Protein AF-A0A954WW59-F1 (afdb_monomer_lite)

Sequence (773 aa):
MVSRKQLLIVFTLALSSGSATALGQVRFSENLLKRDTEWFRSDEARAIADSVLQYQSPQGGWPKNTDLSKPLRSPDDVPAANRANSFDNGATTLPLRFLARIATTTGDPKYRDSFLRGFDYVLAAQYPNGGWPQFWPLRKGYYSHITYNDGAMIRVMEIVRDVAKGEAPYQFVDAERRTKASEALHRGIDCILKTQIRQNGMLTAWCAQHDVQTLKPAWARAYEPPSLSGGESVGIVVFLMKIEEPSEEIVAAIEGVVVWLRSVQMNGIRVSVKENTGRRRDRQLVPDAQAPPLWARFYELNTNRPLYLDRDSVFRYDFSEISYERRSGYAYHGTWASSLLETEYPRWRSKNKLAQDKSSKQRGALAGERHRVIVSTDIGGTDPDDFQSMVHLLLYSDVLDIEGLIASPYGQGRATDILAVIDCYEKDFASLKTYSDNYPTPDALRAITKQGETERAPYGGFRKPTDGSNWIIECARRDDPRPLQVLIWGGIEDLAQALHDAPDILTKLRVYWIGGPNKKWAPDAFQYIVAHHPNLWMIESNATYRGWFTGGNQSGQWGNEEFVSRHVKGKGSLGDFFVSKKADIKMGDTPSLGWLLKGSPGDPTKAGWGGSYVRAWERPHLQLDRLPTSADQIEVFGILDLALPINDAQTNSESILIVENQKLVGHVANDSTMRFRFCPKAAKQYNFTIESNVRSLDGQTGAITAVLPSPEIAKLPTPKLPNWWTDDPSPELAEGQHAGAKTVSQWREEFLSDFAKRMLRAKEPFANRTDSQ

Radius of gyration: 36.18 Å; chains: 1; bounding box: 87×96×103 Å

Structure (mmCIF, N/CA/C/O backbone):
data_AF-A0A954WW59-F1
#
_entry.id   AF-A0A954WW59-F1
#
loop_
_atom_site.group_PDB
_atom_site.id
_atom_site.type_symbol
_atom_site.label_atom_id
_atom_site.label_alt_id
_atom_site.label_comp_id
_atom_site.label_asym_id
_atom_site.label_entity_id
_atom_site.label_seq_id
_atom_site.pdbx_PDB_ins_code
_atom_site.Cartn_x
_atom_site.Cartn_y
_atom_site.Cartn_z
_atom_site.occupancy
_atom_site.B_iso_or_equiv
_atom_site.auth_seq_id
_atom_site.auth_comp_id
_atom_site.auth_asym_id
_atom_site.auth_atom_id
_atom_site.pdbx_PDB_model_num
ATOM 1 N N . MET A 1 1 ? 19.491 63.082 52.303 1.00 37.97 1 MET A N 1
ATOM 2 C CA . MET A 1 1 ? 20.016 61.784 51.818 1.00 37.97 1 MET A CA 1
ATOM 3 C C . MET A 1 1 ? 19.359 60.662 52.609 1.00 37.97 1 MET A C 1
ATOM 5 O O . MET A 1 1 ? 19.061 60.884 53.771 1.00 37.97 1 MET A O 1
ATOM 9 N N . VAL A 1 2 ? 19.212 59.488 51.980 1.00 28.16 2 VAL A N 1
ATOM 10 C CA . VAL A 1 2 ? 18.754 58.187 52.532 1.00 28.16 2 VAL A CA 1
ATOM 11 C C . VAL A 1 2 ? 17.240 57.877 52.458 1.00 28.16 2 VAL A C 1
ATOM 13 O O . VAL A 1 2 ? 16.475 58.074 53.386 1.00 28.16 2 VAL A O 1
ATOM 16 N N . SER A 1 3 ? 16.823 57.406 51.276 1.00 31.00 3 SER A N 1
ATOM 17 C CA . SER A 1 3 ? 16.263 56.072 50.945 1.00 31.00 3 SER A CA 1
ATOM 18 C C . SER A 1 3 ? 15.567 55.159 51.995 1.00 31.00 3 SER A C 1
ATOM 20 O O . SER A 1 3 ? 16.214 54.699 52.931 1.00 31.00 3 SER A O 1
ATOM 22 N N . ARG A 1 4 ? 14.392 54.652 51.547 1.00 33.94 4 ARG A N 1
ATOM 23 C CA . ARG A 1 4 ? 13.822 53.263 51.544 1.00 33.94 4 ARG A CA 1
ATOM 24 C C . ARG A 1 4 ? 12.701 52.866 52.534 1.00 33.94 4 ARG A C 1
ATOM 26 O O . ARG A 1 4 ? 12.964 52.713 53.712 1.00 33.94 4 ARG A O 1
ATOM 33 N N . LYS A 1 5 ? 11.569 52.461 51.902 1.00 32.25 5 LYS A N 1
ATOM 34 C CA . LYS A 1 5 ? 10.664 51.288 52.127 1.00 32.25 5 LYS A CA 1
ATOM 35 C C . LYS A 1 5 ? 9.951 51.204 53.496 1.00 32.25 5 LYS A C 1
ATOM 37 O O . LYS A 1 5 ? 10.563 51.447 54.511 1.00 32.25 5 LYS A O 1
ATOM 42 N N . GLN A 1 6 ? 8.671 50.846 53.635 1.00 30.05 6 GLN A N 1
ATOM 43 C CA . GLN A 1 6 ? 7.813 49.856 52.962 1.00 30.05 6 GLN A CA 1
ATOM 44 C C . GLN A 1 6 ? 6.345 50.180 53.340 1.00 30.05 6 GLN A C 1
ATOM 46 O O . GLN A 1 6 ? 6.100 50.603 54.466 1.00 30.05 6 GLN A O 1
ATOM 51 N N . LEU A 1 7 ? 5.379 49.983 52.434 1.00 28.92 7 LEU A N 1
ATOM 52 C CA . LEU A 1 7 ? 3.951 50.243 52.677 1.00 28.92 7 LEU A CA 1
ATOM 53 C C . LEU A 1 7 ? 3.191 48.917 52.843 1.00 28.92 7 LEU A C 1
ATOM 55 O O . LEU A 1 7 ? 3.311 48.029 52.000 1.00 28.92 7 LEU A O 1
ATOM 59 N N . LEU A 1 8 ? 2.398 48.822 53.909 1.00 29.19 8 LEU A N 1
ATOM 60 C CA . LEU A 1 8 ? 1.443 47.754 54.197 1.00 29.19 8 LEU A CA 1
ATOM 61 C C . LEU A 1 8 ? 0.115 48.452 54.504 1.00 29.19 8 LEU A C 1
ATOM 63 O O . LEU A 1 8 ? 0.053 49.177 55.493 1.00 29.19 8 LEU A O 1
ATOM 67 N N . ILE A 1 9 ? -0.917 48.304 53.667 1.00 29.84 9 ILE A N 1
ATOM 68 C CA . ILE A 1 9 ? -2.261 48.809 53.990 1.00 29.84 9 ILE A CA 1
ATOM 69 C C . ILE A 1 9 ? -3.329 47.780 53.610 1.00 29.84 9 ILE A C 1
ATOM 71 O O . ILE A 1 9 ? -3.431 47.319 52.476 1.00 29.84 9 ILE A O 1
ATOM 75 N N . VAL A 1 10 ? -4.091 47.462 54.652 1.00 29.23 10 VAL A N 1
ATOM 76 C CA . VAL A 1 10 ? -5.307 46.661 54.777 1.00 29.23 10 VAL A CA 1
ATOM 77 C C . VAL A 1 10 ? -6.464 47.324 54.024 1.00 29.23 10 VAL A C 1
ATOM 79 O O . VAL A 1 10 ? -6.625 48.538 54.117 1.00 29.23 10 VAL A O 1
ATOM 82 N N . PHE A 1 11 ? -7.304 46.542 53.338 1.00 27.58 11 PHE A N 1
ATOM 83 C CA . PHE A 1 11 ? -8.566 47.037 52.778 1.00 27.58 11 PHE A CA 1
ATOM 84 C C . PHE A 1 11 ? -9.774 46.497 53.549 1.00 27.58 11 PHE A C 1
ATOM 86 O O . PHE A 1 11 ? -9.962 45.291 53.700 1.00 27.58 11 PHE A O 1
ATOM 93 N N . THR A 1 12 ? -10.571 47.445 54.031 1.00 29.36 12 THR A N 1
ATOM 94 C CA . THR A 1 12 ? -11.797 47.298 54.815 1.00 29.36 12 THR A CA 1
ATOM 95 C C . THR A 1 12 ? -13.002 47.040 53.904 1.00 29.36 12 THR A C 1
ATOM 97 O O . THR A 1 12 ? -13.131 47.657 52.847 1.00 29.36 12 THR A O 1
ATOM 100 N N . LEU A 1 13 ? -13.904 46.156 54.342 1.00 32.53 13 LEU A N 1
ATOM 101 C CA . LEU A 1 13 ? -15.231 45.925 53.763 1.00 32.53 13 LEU A CA 1
ATOM 102 C C . LEU A 1 13 ? -16.122 47.175 53.876 1.00 32.53 13 LEU A C 1
ATOM 104 O O . LEU A 1 13 ? -16.244 47.746 54.959 1.00 32.53 13 LEU A O 1
ATOM 108 N N . ALA A 1 14 ? -16.851 47.501 52.808 1.00 30.39 14 ALA A N 1
ATOM 109 C CA . ALA A 1 14 ? -18.072 48.301 52.877 1.00 30.39 14 ALA A CA 1
ATOM 110 C C . ALA A 1 14 ? -19.139 47.674 51.967 1.00 30.39 14 ALA A C 1
ATOM 112 O O . ALA A 1 14 ? -18.947 47.553 50.758 1.00 30.39 14 ALA A O 1
ATOM 113 N N . LEU A 1 15 ? -20.250 47.248 52.577 1.00 35.16 15 LEU A N 1
ATOM 114 C CA . LEU A 1 15 ? -21.474 46.836 51.896 1.00 35.16 15 LEU A CA 1
ATOM 115 C C . LEU A 1 15 ? -22.154 48.065 51.280 1.00 35.16 15 LEU A C 1
ATOM 117 O O . LEU A 1 15 ? -22.433 49.032 51.987 1.00 35.16 15 LEU A O 1
ATOM 121 N N . SER A 1 16 ? -22.487 47.990 49.993 1.00 31.20 16 SER A N 1
ATOM 122 C CA . SER A 1 16 ? -23.464 48.870 49.355 1.00 31.20 16 SER A CA 1
ATOM 123 C C . SER A 1 16 ? -24.610 48.048 48.763 1.00 31.20 16 SER A C 1
ATOM 125 O O . SER A 1 16 ? -24.451 46.924 48.289 1.00 31.20 16 SER A O 1
ATOM 127 N N . SER A 1 17 ? -25.794 48.623 48.922 1.00 33.03 17 SER A N 1
ATOM 128 C CA . SER A 1 17 ? -27.136 48.104 48.699 1.00 33.03 17 SER A CA 1
ATOM 129 C C . SER A 1 17 ? -27.399 47.618 47.273 1.00 33.03 17 SER A C 1
ATOM 131 O O . SER A 1 17 ? -26.937 48.191 46.288 1.00 33.03 17 SER A O 1
ATOM 133 N N . GLY A 1 18 ? -28.190 46.546 47.191 1.00 36.75 18 GLY A N 1
ATOM 134 C CA . GLY A 1 18 ? -28.523 45.837 45.966 1.00 36.75 18 GLY A CA 1
ATOM 135 C C . GLY A 1 18 ? -29.265 46.686 44.938 1.00 36.75 18 GLY A C 1
ATOM 136 O O . GLY A 1 18 ? -30.398 47.109 45.151 1.00 36.75 18 GLY A O 1
ATOM 137 N N . SER A 1 19 ? -28.646 46.815 43.770 1.00 29.47 19 SER A N 1
ATOM 138 C CA . SER A 1 19 ? -29.358 46.961 42.507 1.00 29.47 19 SER A CA 1
ATOM 139 C C . SER A 1 19 ? -29.698 45.558 42.015 1.00 29.47 19 SER A C 1
ATOM 141 O O . SER A 1 19 ? -28.795 44.771 41.723 1.00 29.47 19 SER A O 1
ATOM 143 N N . ALA A 1 20 ? -30.993 45.239 41.941 1.00 37.50 20 ALA A N 1
ATOM 144 C CA . ALA A 1 20 ? -31.496 44.055 41.257 1.00 37.50 20 ALA A CA 1
ATOM 145 C C . ALA A 1 20 ? -31.077 44.135 39.783 1.00 37.50 20 ALA A C 1
ATOM 147 O O . ALA A 1 20 ? -31.731 44.759 38.948 1.00 37.50 20 ALA A O 1
ATOM 148 N N . THR A 1 21 ? -29.928 43.544 39.479 1.00 32.84 21 THR A N 1
ATOM 149 C CA . THR A 1 21 ? -29.507 43.268 38.115 1.00 32.84 21 THR A CA 1
ATOM 150 C C . THR A 1 21 ? -30.496 42.258 37.557 1.00 32.84 21 THR A C 1
ATOM 152 O O . THR A 1 21 ? -30.726 41.205 38.148 1.00 32.84 21 THR A O 1
ATOM 155 N N . ALA A 1 22 ? -31.135 42.611 36.443 1.00 34.59 22 ALA A N 1
ATOM 156 C CA . ALA A 1 22 ? -32.009 41.718 35.706 1.00 34.59 22 ALA A CA 1
ATOM 157 C C . ALA A 1 22 ? -31.233 40.434 35.363 1.00 34.59 22 ALA A C 1
ATOM 159 O O . ALA A 1 22 ? -30.394 40.427 34.461 1.00 34.59 22 ALA A O 1
ATOM 160 N N . LEU A 1 23 ? -31.485 39.363 36.120 1.00 37.12 23 LEU A N 1
ATOM 161 C CA . LEU A 1 23 ? -31.010 38.019 35.817 1.00 37.12 23 LEU A CA 1
ATOM 162 C C . LEU A 1 23 ? -31.552 37.657 34.433 1.00 37.12 23 LEU A C 1
ATOM 164 O O . LEU A 1 23 ? -32.762 37.530 34.241 1.00 37.12 23 LEU A O 1
ATOM 168 N N . GLY A 1 24 ? -30.658 37.555 33.449 1.00 48.78 24 GLY A N 1
ATOM 169 C CA . GLY A 1 24 ? -31.013 37.094 32.113 1.00 48.78 24 GLY A CA 1
ATOM 170 C C . GLY A 1 24 ? -31.746 35.757 32.211 1.00 48.78 24 GLY A C 1
ATOM 171 O O . GLY A 1 24 ? -31.271 34.837 32.872 1.00 48.78 24 GLY A O 1
ATOM 172 N N . GLN A 1 25 ? -32.919 35.669 31.584 1.00 64.12 25 GLN A N 1
ATOM 173 C CA . GLN A 1 25 ? -33.806 34.510 31.653 1.00 64.12 25 GLN A CA 1
ATOM 174 C C . GLN A 1 25 ? -33.048 33.218 31.293 1.00 64.12 25 GLN A C 1
ATOM 176 O O . GLN A 1 25 ? -32.569 33.061 30.168 1.00 64.12 25 GLN A O 1
ATOM 181 N N . VAL A 1 26 ? -32.913 32.298 32.254 1.00 81.00 26 VAL A N 1
ATOM 182 C CA . VAL A 1 26 ? -32.206 31.026 32.058 1.00 81.00 26 VAL A CA 1
ATOM 183 C C . VAL A 1 26 ? -32.971 30.165 31.055 1.00 81.00 26 VAL A C 1
ATOM 185 O O . VAL A 1 26 ? -34.127 29.809 31.274 1.00 81.00 26 VAL A O 1
ATOM 188 N N . ARG A 1 27 ? -32.314 29.811 29.946 1.00 87.75 27 ARG A N 1
ATOM 189 C CA . ARG A 1 27 ? -32.866 28.948 28.894 1.00 87.75 27 ARG A CA 1
ATOM 190 C C . ARG A 1 27 ? -32.493 27.488 29.136 1.00 87.75 27 ARG A C 1
ATOM 192 O O . ARG A 1 27 ? -31.321 27.182 29.384 1.00 87.75 27 ARG A O 1
ATOM 199 N N . PHE A 1 28 ? -33.454 26.582 28.979 1.00 91.94 28 PHE A N 1
ATOM 200 C CA . PHE A 1 28 ? -33.209 25.150 29.104 1.00 91.94 28 PHE A CA 1
ATOM 201 C C . PHE A 1 28 ? -32.287 24.646 27.986 1.00 91.94 28 PHE A C 1
ATOM 203 O O . PHE A 1 28 ? -32.622 24.696 26.801 1.00 91.94 28 PHE A O 1
ATOM 210 N N . SER A 1 29 ? -31.078 24.217 28.357 1.00 92.69 29 SER A N 1
ATOM 211 C CA . SER A 1 29 ? -30.023 23.805 27.425 1.00 92.69 29 SER A CA 1
ATOM 212 C C . SER A 1 29 ? -28.995 22.895 28.102 1.00 92.69 29 SER A C 1
ATOM 214 O O . SER A 1 29 ? -28.908 22.852 29.329 1.00 92.69 29 SER A O 1
ATOM 216 N N . GLU A 1 30 ? -28.157 22.227 27.304 1.00 89.69 30 GLU A N 1
ATOM 217 C CA . GLU A 1 30 ? -27.038 21.380 27.765 1.00 89.69 30 GLU A CA 1
ATOM 218 C C . GLU A 1 30 ? -26.096 22.083 28.763 1.00 89.69 30 GLU A C 1
ATOM 220 O O . GLU A 1 30 ? -25.478 21.436 29.605 1.00 89.69 30 GLU A O 1
ATOM 225 N N . ASN A 1 31 ? -25.997 23.418 28.731 1.00 90.75 31 ASN A N 1
ATOM 226 C CA . ASN A 1 31 ? -25.167 24.166 29.682 1.00 90.75 31 ASN A CA 1
ATOM 227 C C . ASN A 1 31 ? -25.648 24.035 31.134 1.00 90.75 31 ASN A C 1
ATOM 229 O O . ASN A 1 31 ? -24.837 24.162 32.050 1.00 90.75 31 ASN A O 1
ATOM 233 N N . LEU A 1 32 ? -26.930 23.733 31.363 1.00 92.50 32 LEU A N 1
ATOM 234 C CA . LEU A 1 32 ? -27.440 23.452 32.707 1.00 92.50 32 LEU A CA 1
ATOM 235 C C . LEU A 1 32 ? -26.817 22.181 33.291 1.00 92.50 32 LEU A C 1
ATOM 237 O O . LEU A 1 32 ? -26.530 22.131 34.484 1.00 92.50 32 LEU A O 1
ATOM 241 N N . LEU A 1 33 ? -26.497 21.191 32.451 1.00 92.62 33 LEU A N 1
ATOM 242 C CA . LEU A 1 33 ? -25.807 19.974 32.880 1.00 92.62 33 LEU A CA 1
ATOM 243 C C . LEU A 1 33 ? -24.341 20.209 33.264 1.00 92.62 33 LEU A C 1
ATOM 245 O O . LEU A 1 33 ? -23.704 19.274 33.737 1.00 92.62 33 LEU A O 1
ATOM 249 N N . LYS A 1 34 ? -23.791 21.415 33.080 1.00 92.44 34 LYS A N 1
ATOM 250 C CA . LYS A 1 34 ? -22.416 21.769 33.481 1.00 92.44 34 LYS A CA 1
ATOM 251 C C . LYS A 1 34 ? -22.346 22.497 34.821 1.00 92.44 34 LYS A C 1
ATOM 253 O O . LYS A 1 34 ? -21.252 22.723 35.326 1.00 92.44 34 LYS A O 1
ATOM 258 N N . ARG A 1 35 ? -23.493 22.879 35.391 1.00 93.56 35 ARG A N 1
ATOM 259 C CA . ARG A 1 35 ? -23.556 23.513 36.712 1.00 93.56 35 ARG A CA 1
ATOM 260 C C . ARG A 1 35 ? -23.063 22.547 37.789 1.00 93.56 35 ARG A C 1
ATOM 262 O O . ARG A 1 35 ? -23.209 21.327 37.644 1.00 93.56 35 ARG A O 1
ATOM 269 N N . ASP A 1 36 ? -22.466 23.082 38.846 1.00 92.75 36 ASP A N 1
ATOM 270 C CA . ASP A 1 36 ? -21.987 22.288 39.976 1.00 92.75 36 ASP A CA 1
ATOM 271 C C . ASP A 1 36 ? -23.147 21.693 40.791 1.00 92.75 36 ASP A C 1
ATOM 273 O O . ASP A 1 36 ? -24.317 22.026 40.603 1.00 92.75 36 ASP A O 1
ATOM 277 N N . THR A 1 37 ? -22.821 20.757 41.680 1.00 92.19 37 THR A N 1
ATOM 278 C CA . THR A 1 37 ? -23.803 20.085 42.539 1.00 92.19 37 THR A CA 1
ATOM 279 C C . THR A 1 37 ? -24.535 21.056 43.467 1.00 92.19 37 THR A C 1
ATOM 281 O O . THR A 1 37 ? -25.687 20.803 43.804 1.00 92.19 37 THR A O 1
ATOM 284 N N . GLU A 1 38 ? -23.914 22.170 43.859 1.00 93.75 38 GLU A N 1
ATOM 285 C CA . GLU A 1 38 ? -24.537 23.138 44.761 1.00 93.75 38 GLU A CA 1
ATOM 286 C C . GLU A 1 38 ? -25.652 23.916 44.064 1.00 93.75 38 GLU A C 1
ATOM 288 O O . GLU A 1 38 ? -26.745 24.066 44.607 1.00 93.75 38 GLU A O 1
ATOM 293 N N . TRP A 1 39 ? -25.454 24.292 42.801 1.00 95.69 39 TRP A N 1
ATOM 294 C CA . TRP A 1 39 ? -26.514 24.883 41.992 1.00 95.69 39 TRP A CA 1
ATOM 295 C C . TRP A 1 39 ? -27.717 23.939 41.847 1.00 95.69 39 TRP A C 1
ATOM 297 O O . TRP A 1 39 ? -28.853 24.398 41.927 1.00 95.69 39 TRP A O 1
ATOM 307 N N . PHE A 1 40 ? -27.511 22.621 41.732 1.00 95.44 40 PHE A N 1
ATOM 308 C CA . PHE A 1 40 ? -28.613 21.641 41.707 1.00 95.44 40 PHE A CA 1
ATOM 309 C C . PHE A 1 40 ? -29.383 21.522 43.037 1.00 95.44 40 PHE A C 1
ATOM 311 O O . PHE A 1 40 ? -30.460 20.925 43.055 1.00 95.44 40 PHE A O 1
ATOM 318 N N . ARG A 1 41 ? -28.877 22.099 44.138 1.00 94.25 41 ARG A N 1
ATOM 319 C CA . ARG A 1 41 ? -29.608 22.242 45.412 1.00 94.25 41 ARG A CA 1
ATOM 320 C C . ARG A 1 41 ? -30.391 23.549 45.519 1.00 94.25 41 ARG A C 1
ATOM 322 O O . ARG A 1 41 ? -31.190 23.685 46.445 1.00 94.25 41 ARG A O 1
ATOM 329 N N . SER A 1 42 ? -30.165 24.493 44.606 1.00 95.75 42 SER A N 1
ATOM 330 C CA . SER A 1 42 ? -30.802 25.809 44.630 1.00 95.75 42 SER A CA 1
ATOM 331 C C . SER A 1 42 ? -32.291 25.753 44.284 1.00 95.75 42 SER A C 1
ATOM 333 O O . SER A 1 42 ? -32.761 24.859 43.574 1.00 95.75 42 SER A O 1
ATOM 335 N N . ASP A 1 43 ? -33.029 26.768 44.729 1.00 94.31 43 ASP A N 1
ATOM 336 C CA . ASP A 1 43 ? -34.442 26.930 44.378 1.00 94.31 43 ASP A CA 1
ATOM 337 C C . ASP A 1 43 ? -34.643 27.230 42.887 1.00 94.31 43 ASP A C 1
ATOM 339 O O . ASP A 1 43 ? -35.648 26.822 42.312 1.00 94.31 43 ASP A O 1
ATOM 343 N N . GLU A 1 44 ? -33.662 27.857 42.228 1.00 94.00 44 GLU A N 1
ATOM 344 C CA . GLU A 1 44 ? -33.675 28.062 40.775 1.00 94.00 44 GLU A CA 1
ATOM 345 C C . GLU A 1 44 ? -33.670 26.720 40.026 1.00 94.00 44 GLU A C 1
ATOM 347 O O . GLU A 1 44 ? -34.492 26.499 39.133 1.00 94.00 44 GLU A O 1
ATOM 352 N N . ALA A 1 45 ? -32.787 25.791 40.411 1.00 95.00 45 ALA A N 1
ATOM 353 C CA . ALA A 1 45 ? -32.727 24.468 39.793 1.00 95.00 45 ALA A CA 1
ATOM 354 C C . ALA A 1 45 ? -34.004 23.654 40.049 1.00 95.00 45 ALA A C 1
ATOM 356 O O . ALA A 1 45 ? -34.491 22.992 39.129 1.00 95.00 45 ALA A O 1
ATOM 357 N N . ARG A 1 46 ? -34.577 23.739 41.259 1.00 95.81 46 ARG A N 1
ATOM 358 C CA . ARG A 1 46 ? -35.871 23.114 41.586 1.00 95.81 46 ARG A CA 1
ATOM 359 C C . ARG A 1 46 ? -37.010 23.696 40.753 1.00 95.81 46 ARG A C 1
ATOM 361 O O . ARG A 1 46 ? -37.764 22.929 40.170 1.00 95.81 46 ARG A O 1
ATOM 368 N N . ALA A 1 47 ? -37.095 25.020 40.619 1.00 94.81 47 ALA A N 1
ATOM 369 C CA . ALA A 1 47 ? -38.125 25.674 39.812 1.00 94.81 47 ALA A CA 1
ATOM 370 C C . ALA A 1 47 ? -38.044 25.268 38.330 1.00 94.81 47 ALA A C 1
ATOM 372 O O . ALA A 1 47 ? -39.066 24.992 37.698 1.00 94.81 47 ALA A O 1
ATOM 373 N N . ILE A 1 48 ? -36.829 25.168 37.778 1.00 95.88 48 ILE A N 1
ATOM 374 C CA . ILE A 1 48 ? -36.619 24.660 36.415 1.00 95.88 48 ILE A CA 1
ATOM 375 C C . ILE A 1 48 ? -37.025 23.186 36.321 1.00 95.88 48 ILE A C 1
ATOM 377 O O . ILE A 1 48 ? -37.687 22.807 35.359 1.00 95.88 48 ILE A O 1
ATOM 381 N N . ALA A 1 49 ? -36.661 22.351 37.296 1.00 96.56 49 ALA A N 1
ATOM 382 C CA . ALA A 1 49 ? -37.037 20.940 37.300 1.00 96.56 49 ALA A CA 1
ATOM 383 C C . ALA A 1 49 ? -38.555 20.750 37.374 1.00 96.56 49 ALA A C 1
ATOM 385 O O . ALA A 1 49 ? -39.101 19.982 36.589 1.00 96.56 49 ALA A O 1
ATOM 386 N N . ASP A 1 50 ? -39.241 21.496 38.237 1.00 95.44 50 ASP A N 1
ATOM 387 C CA . ASP A 1 50 ? -40.700 21.487 38.346 1.00 95.44 50 ASP A CA 1
ATOM 388 C C . ASP A 1 50 ? -41.374 21.915 37.045 1.00 95.44 50 ASP A C 1
ATOM 390 O O . ASP A 1 50 ? -42.351 21.298 36.623 1.00 95.44 50 ASP A O 1
ATOM 394 N N . SER A 1 51 ? -40.813 22.912 36.359 1.00 94.62 51 SER A N 1
ATOM 395 C CA . SER A 1 51 ? -41.244 23.273 35.012 1.00 94.62 51 SER A CA 1
ATOM 396 C C . SER A 1 51 ? -41.045 22.107 34.034 1.00 94.62 51 SER A C 1
ATOM 398 O O . SER A 1 51 ? -41.988 21.727 33.348 1.00 94.62 51 SER A O 1
ATOM 400 N N . VAL A 1 52 ? -39.873 21.459 34.016 1.00 95.88 52 VAL A N 1
ATOM 401 C CA . VAL A 1 52 ? -39.581 20.296 33.149 1.00 95.88 52 VAL A CA 1
ATOM 402 C C . VAL A 1 52 ? -40.593 19.159 33.341 1.00 95.88 52 VAL A C 1
ATOM 404 O O . VAL A 1 52 ? -40.989 18.539 32.348 1.00 95.88 52 VAL A O 1
ATOM 407 N N . LEU A 1 53 ? -41.041 18.900 34.576 1.00 95.44 53 LEU A N 1
ATOM 408 C CA . LEU A 1 53 ? -42.052 17.877 34.872 1.00 95.44 53 LEU A CA 1
ATOM 409 C C . LEU A 1 53 ? -43.384 18.146 34.162 1.00 95.44 53 LEU A C 1
ATOM 411 O O . LEU A 1 53 ? -44.015 17.212 33.671 1.00 95.44 53 LEU A O 1
ATOM 415 N N . GLN A 1 54 ? -43.794 19.413 34.056 1.00 92.81 54 GLN A N 1
ATOM 416 C CA . GLN A 1 54 ? -45.069 19.802 33.439 1.00 92.81 54 GLN A CA 1
ATOM 417 C C . GLN A 1 54 ? -45.115 19.522 31.931 1.00 92.81 54 GLN A C 1
ATOM 419 O O . GLN A 1 54 ? -46.197 19.365 31.369 1.00 92.81 54 GLN A O 1
ATOM 424 N N . TYR A 1 55 ? -43.952 19.431 31.279 1.00 94.06 55 TYR A N 1
ATOM 425 C CA . TYR A 1 55 ? -43.836 19.104 29.855 1.00 94.06 55 TYR A CA 1
ATOM 426 C C . TYR A 1 55 ? -43.713 17.599 29.577 1.00 94.06 55 TYR A C 1
ATOM 428 O O . TYR A 1 55 ? -43.674 17.211 28.406 1.00 94.06 55 TYR A O 1
ATOM 436 N N . GLN A 1 56 ? -43.612 16.747 30.606 1.00 94.81 56 GLN A N 1
ATOM 437 C CA . GLN A 1 56 ? -43.515 15.302 30.403 1.00 94.81 56 GLN A CA 1
ATOM 438 C C . GLN A 1 56 ? -44.871 14.742 29.962 1.00 94.81 56 GLN A C 1
ATOM 440 O O . GLN A 1 56 ? -45.874 14.857 30.666 1.00 94.81 56 GLN A O 1
ATOM 445 N N . SER A 1 57 ? -44.903 14.084 28.806 1.00 93.19 57 SER A N 1
ATOM 446 C CA . SER A 1 57 ? -46.122 13.442 28.303 1.00 93.19 57 SER A CA 1
ATOM 447 C C . SER A 1 57 ? -46.581 12.269 29.188 1.00 93.19 57 SER A C 1
ATOM 449 O O . SER A 1 57 ? -45.784 11.707 29.950 1.00 93.19 57 SER A O 1
ATOM 451 N N . PRO A 1 58 ? -47.838 11.801 29.049 1.00 91.19 58 PRO A N 1
ATOM 452 C CA . PRO A 1 58 ? -48.299 10.579 29.707 1.00 91.19 58 PRO A CA 1
ATOM 453 C C . PRO A 1 58 ? -47.408 9.366 29.411 1.00 91.19 58 PRO A C 1
ATOM 455 O O . PRO A 1 58 ? -47.111 8.595 30.322 1.00 91.19 58 PRO A O 1
ATOM 458 N N . GLN A 1 59 ? -46.910 9.250 28.174 1.00 93.88 59 GLN A N 1
ATOM 459 C CA . GLN A 1 59 ? -46.018 8.168 27.751 1.00 93.88 59 GLN A CA 1
ATOM 460 C C . GLN A 1 59 ? -44.617 8.270 28.364 1.00 93.88 59 GLN A C 1
ATOM 462 O O . GLN A 1 59 ? -43.918 7.269 28.369 1.00 93.88 59 GLN A O 1
ATOM 467 N N . GLY A 1 60 ? -44.208 9.441 28.868 1.00 95.62 60 GLY A N 1
ATOM 468 C CA . GLY A 1 60 ? -42.930 9.656 29.554 1.00 95.62 60 GLY A CA 1
ATOM 469 C C . GLY A 1 60 ? -41.895 10.472 28.772 1.00 95.62 60 GLY A C 1
ATOM 470 O O . GLY A 1 60 ? -40.897 10.874 29.360 1.00 95.62 60 GLY A O 1
ATOM 471 N N . GLY A 1 61 ? -42.123 10.753 27.485 1.00 96.25 61 GLY A N 1
ATOM 472 C CA . GLY A 1 61 ? -41.220 11.554 26.647 1.00 96.25 61 GLY A CA 1
ATOM 473 C C . GLY A 1 61 ? -41.425 13.069 26.768 1.00 96.25 61 GLY A C 1
ATOM 474 O O . GLY A 1 61 ? -42.380 13.525 27.404 1.00 96.25 61 GLY A O 1
ATOM 475 N N . TRP A 1 62 ? -40.542 13.831 26.110 1.00 95.62 62 TRP A N 1
ATOM 476 C CA . TRP A 1 62 ? -40.596 15.298 26.028 1.00 95.62 62 TRP A CA 1
ATOM 477 C C . TRP A 1 62 ? -40.548 15.806 24.584 1.00 95.62 62 TRP A C 1
ATOM 479 O O . TRP A 1 62 ? -40.006 15.134 23.695 1.00 95.62 62 TRP A O 1
ATOM 489 N N . PRO A 1 63 ? -41.051 17.028 24.343 1.00 92.81 63 PRO A N 1
ATOM 490 C CA . PRO A 1 63 ? -41.023 17.630 23.025 1.00 92.81 63 PRO A CA 1
ATOM 491 C C . PRO A 1 63 ? -39.682 18.267 22.663 1.00 92.81 63 PRO A C 1
ATOM 493 O O . PRO A 1 63 ? -38.879 18.645 23.517 1.00 92.81 63 PRO A O 1
ATOM 496 N N . LYS A 1 64 ? -39.460 18.438 21.357 1.00 90.00 64 LYS A N 1
ATOM 497 C CA . LYS A 1 64 ? -38.298 19.157 20.819 1.00 90.00 64 LYS A CA 1
ATOM 498 C C . LYS A 1 64 ? -38.543 20.655 20.698 1.00 90.00 64 LYS A C 1
ATOM 500 O O . LYS A 1 64 ? -39.685 21.108 20.676 1.00 90.00 64 LYS A O 1
ATOM 505 N N . ASN A 1 65 ? -37.457 21.420 20.570 1.00 88.50 65 ASN A N 1
ATOM 506 C CA . ASN A 1 65 ? -37.473 22.869 20.315 1.00 88.50 65 ASN A CA 1
ATOM 507 C C . ASN A 1 65 ? -38.344 23.682 21.296 1.00 88.50 65 ASN A C 1
ATOM 509 O O . ASN A 1 65 ? -38.858 24.739 20.936 1.00 88.50 65 ASN A O 1
ATOM 513 N N . THR A 1 66 ? -38.499 23.193 22.527 1.00 89.00 66 THR A N 1
ATOM 514 C CA . THR A 1 66 ? -39.328 23.805 23.571 1.00 89.00 66 THR A CA 1
ATOM 515 C C . THR A 1 66 ? -38.439 24.193 24.748 1.00 89.00 66 THR A C 1
ATOM 517 O O . THR A 1 66 ? -37.580 23.417 25.160 1.00 89.00 66 THR A O 1
ATOM 520 N N . ASP A 1 67 ? -38.603 25.415 25.255 1.00 90.62 67 ASP A N 1
ATOM 521 C CA . ASP A 1 67 ? -37.832 25.914 26.394 1.00 90.62 67 ASP A CA 1
ATOM 522 C C . ASP A 1 67 ? -38.480 25.470 27.708 1.00 90.62 67 ASP A C 1
ATOM 524 O O . ASP A 1 67 ? -39.451 26.069 28.165 1.00 90.62 67 ASP A O 1
ATOM 528 N N . LEU A 1 68 ? -37.953 24.394 28.293 1.00 92.50 68 LEU A N 1
ATOM 529 C CA . LEU A 1 68 ? -38.563 23.723 29.445 1.00 92.50 68 LEU A CA 1
ATOM 530 C C . LEU A 1 68 ? -38.340 24.449 30.778 1.00 92.50 68 LEU A C 1
ATOM 532 O O . LEU A 1 68 ? -38.862 24.001 31.794 1.00 92.50 68 LEU A O 1
ATOM 536 N N . SER A 1 69 ? -37.591 25.557 30.803 1.00 91.56 69 SER A N 1
ATOM 537 C CA . SER A 1 69 ? -37.430 26.387 32.007 1.00 91.56 69 SER A CA 1
ATOM 538 C C . SER A 1 69 ? -38.615 27.325 32.248 1.00 91.56 69 SER A C 1
ATOM 540 O O . SER A 1 69 ? -38.670 27.987 33.284 1.00 91.56 69 SER A O 1
ATOM 542 N N . LYS A 1 70 ? -39.558 27.406 31.300 1.00 89.25 70 LYS A N 1
ATOM 543 C CA . LYS A 1 70 ? -40.745 28.257 31.397 1.00 89.25 70 LYS A CA 1
ATOM 544 C C . LYS A 1 70 ? -41.925 27.458 31.954 1.00 89.25 70 LYS A C 1
ATOM 546 O O . LYS A 1 70 ? -42.419 26.594 31.229 1.00 89.25 70 LYS A O 1
ATOM 551 N N . PRO A 1 71 ? -42.414 27.755 33.169 1.00 86.19 71 PRO A N 1
ATOM 552 C CA . PRO A 1 71 ? -43.535 27.022 33.744 1.00 86.19 71 PRO A CA 1
ATOM 553 C C . PRO A 1 71 ? -44.806 27.216 32.908 1.00 86.19 71 PRO A C 1
ATOM 555 O O . PRO A 1 71 ? -45.059 28.302 32.376 1.00 86.19 71 PRO A O 1
ATOM 558 N N . LEU A 1 72 ? -45.604 26.159 32.808 1.00 85.31 72 LEU A N 1
ATOM 559 C CA . LEU A 1 72 ? -46.928 26.162 32.196 1.00 85.31 72 LEU A CA 1
ATOM 560 C C . LEU A 1 72 ? -47.991 26.517 33.242 1.00 85.31 72 LEU A C 1
ATOM 562 O O . LEU A 1 72 ? -47.782 26.335 34.442 1.00 85.31 72 LEU A O 1
ATOM 566 N N . ARG A 1 73 ? -49.158 27.005 32.801 1.00 81.56 73 ARG A N 1
ATOM 567 C CA . ARG A 1 73 ? -50.325 27.127 33.695 1.00 81.56 73 ARG A CA 1
ATOM 568 C C . ARG A 1 73 ? -51.097 25.808 33.745 1.00 81.56 73 ARG A C 1
ATOM 570 O O . ARG A 1 73 ? -51.618 25.447 34.793 1.00 81.56 73 ARG A O 1
ATOM 577 N N . SER A 1 74 ? -51.125 25.085 32.629 1.00 77.56 74 SER A N 1
ATOM 578 C CA . SER A 1 74 ? -51.642 23.726 32.475 1.00 77.56 74 SER A CA 1
ATOM 579 C C . SER A 1 74 ? -50.766 22.931 31.492 1.00 77.56 74 SER A C 1
ATOM 581 O O . SER A 1 74 ? -50.240 23.525 30.549 1.00 77.56 74 SER A O 1
ATOM 583 N N . PRO A 1 75 ? -50.642 21.593 31.618 1.00 68.75 75 PRO A N 1
ATOM 584 C CA . PRO A 1 75 ? -50.039 20.745 30.580 1.00 68.75 75 PRO A CA 1
ATOM 585 C C . PRO A 1 75 ? -50.644 20.940 29.174 1.00 68.75 75 PRO A C 1
ATOM 587 O O . PRO A 1 75 ? -49.968 20.722 28.169 1.00 68.75 75 PRO A O 1
ATOM 590 N N . ASP A 1 76 ? -51.894 21.411 29.083 1.00 73.12 76 ASP A N 1
ATOM 591 C CA . ASP A 1 76 ? -52.545 21.757 27.813 1.00 73.12 76 ASP A CA 1
ATOM 592 C C . ASP A 1 76 ? -51.988 23.035 27.157 1.00 73.12 76 ASP A C 1
ATOM 594 O O . ASP A 1 76 ? -52.222 23.272 25.972 1.00 73.12 76 ASP A O 1
ATOM 598 N N . ASP A 1 77 ? -51.199 23.846 27.858 1.00 78.69 77 ASP A N 1
ATOM 599 C CA . ASP A 1 77 ? -50.628 25.076 27.296 1.00 78.69 77 ASP A CA 1
ATOM 600 C C . ASP A 1 77 ? -49.411 24.818 26.396 1.00 78.69 77 ASP A C 1
ATOM 602 O O . ASP A 1 77 ? -48.926 25.733 25.724 1.00 78.69 77 ASP A O 1
ATOM 606 N N . VAL A 1 78 ? -48.914 23.575 26.327 1.00 72.62 78 VAL A N 1
ATOM 607 C CA . VAL A 1 78 ? -47.892 23.206 25.341 1.00 72.62 78 VAL A CA 1
ATOM 608 C C . VAL A 1 78 ? -48.495 23.371 23.940 1.00 72.62 78 VAL A C 1
ATOM 610 O O . VAL A 1 78 ? -49.501 22.720 23.635 1.00 72.62 78 VAL A O 1
ATOM 613 N N . PRO A 1 79 ? -47.905 24.191 23.045 1.00 71.44 79 PRO A N 1
ATOM 614 C CA . PRO A 1 79 ? -48.432 24.376 21.697 1.00 71.44 79 PRO A CA 1
ATOM 615 C C . PRO A 1 79 ? -48.594 23.034 20.983 1.00 71.44 79 PRO A C 1
ATOM 617 O O . PRO A 1 79 ? -47.668 22.228 20.996 1.00 71.44 79 PRO A O 1
ATOM 620 N N . ALA A 1 80 ? -49.731 22.795 20.320 1.00 71.50 80 ALA A N 1
ATOM 621 C CA . ALA A 1 80 ? -50.030 21.505 19.683 1.00 71.50 80 ALA A CA 1
ATOM 622 C C . ALA A 1 80 ? -48.916 21.020 18.730 1.00 71.50 80 ALA A C 1
ATOM 624 O O . ALA A 1 80 ? -48.581 19.836 18.713 1.00 71.50 80 ALA A O 1
ATOM 625 N N . ALA A 1 81 ? -48.273 21.945 18.005 1.00 64.69 81 ALA A N 1
ATOM 626 C CA . ALA A 1 81 ? -47.130 21.665 17.128 1.00 64.69 81 ALA A CA 1
ATOM 627 C C . ALA A 1 81 ? -45.891 21.103 17.862 1.00 64.69 81 ALA A C 1
ATOM 629 O O . ALA A 1 81 ? -45.060 20.436 17.247 1.00 64.69 81 ALA A O 1
ATOM 630 N N . ASN A 1 82 ? -45.794 21.341 19.170 1.00 67.44 82 ASN A N 1
ATOM 631 C CA . ASN A 1 82 ? -44.694 20.970 20.053 1.00 67.44 82 ASN A CA 1
ATOM 632 C C . ASN A 1 82 ? -45.141 19.994 21.154 1.00 67.44 82 ASN A C 1
ATOM 634 O O . ASN A 1 82 ? -44.470 19.902 22.166 1.00 67.44 82 ASN A O 1
ATOM 638 N N . ARG A 1 83 ? -46.265 19.279 21.013 1.00 79.00 83 ARG A N 1
ATOM 639 C CA . ARG A 1 83 ? -46.684 18.269 22.012 1.00 79.00 83 ARG A CA 1
ATOM 640 C C . ARG A 1 83 ? -46.083 16.882 21.780 1.00 79.00 83 ARG A C 1
ATOM 642 O O . ARG A 1 83 ? -46.109 16.046 22.674 1.00 79.00 83 ARG A O 1
ATOM 649 N N . ALA A 1 84 ? -45.581 16.608 20.577 1.00 87.25 84 ALA A N 1
ATOM 650 C CA . ALA A 1 84 ? -45.112 15.276 20.209 1.00 87.25 84 ALA A CA 1
ATOM 651 C C . ALA A 1 84 ? -43.751 14.947 20.843 1.00 87.25 84 ALA A C 1
ATOM 653 O O . ALA A 1 84 ? -42.800 15.725 20.720 1.00 87.25 84 ALA A O 1
ATOM 654 N N . ASN A 1 85 ? -43.649 13.762 21.447 1.00 93.94 85 ASN A N 1
ATOM 655 C CA . ASN A 1 85 ? -42.401 13.262 22.013 1.00 93.94 85 ASN A CA 1
ATOM 656 C C . ASN A 1 85 ? -41.388 12.926 20.920 1.00 93.94 85 ASN A C 1
ATOM 658 O O . ASN A 1 85 ? -41.725 12.332 19.896 1.00 93.94 85 ASN A O 1
ATOM 662 N N . SER A 1 86 ? -40.133 13.283 21.159 1.00 95.00 86 SER A N 1
ATOM 663 C CA . SER A 1 86 ? -39.065 13.171 20.171 1.00 95.00 86 SER A CA 1
ATOM 664 C C . SER A 1 86 ? -37.735 12.844 20.847 1.00 95.00 86 SER A C 1
ATOM 666 O O . SER A 1 86 ? -37.560 13.107 22.037 1.00 95.00 86 SER A O 1
ATOM 668 N N . PHE A 1 87 ? -36.790 12.318 20.067 1.00 96.44 87 PHE A N 1
ATOM 669 C CA . PHE A 1 87 ? -35.362 12.228 20.417 1.00 96.44 87 PHE A CA 1
ATOM 670 C C . PHE A 1 87 ? -34.488 13.236 19.642 1.00 96.44 87 PHE A C 1
ATOM 672 O O . PHE A 1 87 ? -33.307 13.442 19.937 1.00 96.44 87 PHE A O 1
ATOM 679 N N . ASP A 1 88 ? -35.083 13.901 18.650 1.00 91.56 88 ASP A N 1
ATOM 680 C CA . ASP A 1 88 ? -34.473 14.991 17.884 1.00 91.56 88 ASP A CA 1
ATOM 681 C C . ASP A 1 88 ? -34.137 16.212 18.762 1.00 91.56 88 ASP A C 1
ATOM 683 O O . ASP A 1 88 ? -34.879 16.534 19.694 1.00 91.56 88 ASP A O 1
ATOM 687 N N . ASN A 1 89 ? -33.054 16.927 18.443 1.00 89.19 89 ASN A N 1
ATOM 688 C CA . ASN A 1 89 ? -32.619 18.159 19.128 1.00 89.19 89 ASN A CA 1
ATOM 689 C C . ASN A 1 89 ? -32.541 18.075 20.669 1.00 89.19 89 ASN A C 1
ATOM 691 O O . ASN A 1 89 ? -32.847 19.041 21.368 1.00 89.19 89 ASN A O 1
ATOM 695 N N . GLY A 1 90 ? -32.151 16.919 21.211 1.00 89.50 90 GLY A N 1
ATOM 696 C CA . GLY A 1 90 ? -32.002 16.711 22.658 1.00 89.50 90 GLY A CA 1
ATOM 697 C C . GLY A 1 90 ? -33.316 16.521 23.422 1.00 89.50 90 GLY A C 1
ATOM 698 O O . GLY A 1 90 ? -33.290 16.382 24.646 1.00 89.50 90 GLY A O 1
ATOM 699 N N . ALA A 1 91 ? -34.455 16.483 22.724 1.00 94.31 91 ALA A N 1
ATOM 700 C CA . ALA A 1 91 ? -35.736 16.128 23.318 1.00 94.31 91 ALA A CA 1
ATOM 701 C C . ALA A 1 91 ? -35.653 14.764 24.012 1.00 94.31 91 ALA A C 1
ATOM 703 O O . ALA A 1 91 ? -34.959 13.858 23.547 1.00 94.31 91 ALA A O 1
ATOM 704 N N . THR A 1 92 ? -36.345 14.635 25.143 1.00 97.81 92 THR A N 1
ATOM 705 C CA . THR A 1 92 ? -36.306 13.477 26.055 1.00 97.81 92 THR A CA 1
ATOM 706 C C . THR A 1 92 ? -34.944 13.238 26.724 1.00 97.81 92 THR A C 1
ATOM 708 O O . THR A 1 92 ? -34.880 13.138 27.945 1.00 97.81 92 THR A O 1
ATOM 711 N N . THR A 1 93 ? -33.833 13.228 25.985 1.00 97.56 93 THR A N 1
ATOM 712 C CA . THR A 1 93 ? -32.504 12.898 26.519 1.00 97.56 93 THR A CA 1
ATOM 713 C C . THR A 1 93 ? -31.933 13.975 27.446 1.00 97.56 93 THR A C 1
ATOM 715 O O . THR A 1 93 ? -31.412 13.654 28.512 1.00 97.56 93 THR A O 1
ATOM 718 N N . LEU A 1 94 ? -32.039 15.259 27.082 1.00 96.75 94 LEU A N 1
ATOM 719 C CA . LEU A 1 94 ? -31.556 16.360 27.928 1.00 96.75 94 LEU A CA 1
ATOM 720 C C . LEU A 1 94 ? -32.370 16.481 29.237 1.00 96.75 94 LEU A C 1
ATOM 722 O O . LEU A 1 94 ? -31.750 16.522 30.303 1.00 96.75 94 LEU A O 1
ATOM 726 N N . PRO A 1 95 ? -33.721 16.467 29.208 1.00 97.94 95 PRO A N 1
ATOM 727 C CA . PRO A 1 95 ? -34.538 16.407 30.421 1.00 97.94 95 PRO A CA 1
ATOM 728 C C . PRO A 1 95 ? -34.184 15.233 31.332 1.00 97.94 95 PRO A C 1
ATOM 730 O O . PRO A 1 95 ? -34.012 15.439 32.528 1.00 97.94 95 PRO A O 1
ATOM 733 N N . LEU A 1 96 ? -33.993 14.029 30.780 1.00 98.56 96 LEU A N 1
ATOM 734 C CA . LEU A 1 96 ? -33.606 12.855 31.567 1.00 98.56 96 LEU A CA 1
ATOM 735 C C . LEU A 1 96 ? -32.282 13.063 32.308 1.00 98.56 96 LEU A C 1
ATOM 737 O O . LEU A 1 96 ? -32.202 12.818 33.508 1.00 98.56 96 LEU A O 1
ATOM 741 N N . ARG A 1 97 ? -31.248 13.576 31.635 1.00 98.12 97 ARG A N 1
ATOM 742 C CA . ARG A 1 97 ? -29.960 13.857 32.293 1.00 98.12 97 ARG A CA 1
ATOM 743 C C . ARG A 1 97 ? -30.086 14.906 33.391 1.00 98.12 97 ARG A C 1
ATOM 745 O O . ARG A 1 97 ? -29.466 14.774 34.445 1.00 98.12 97 ARG A O 1
ATOM 752 N N . PHE A 1 98 ? -30.890 15.939 33.152 1.00 98.19 98 PHE A N 1
ATOM 753 C CA . PHE A 1 98 ? -31.146 16.984 34.137 1.00 98.19 98 PHE A CA 1
ATOM 754 C C . PHE A 1 98 ? -31.879 16.424 35.366 1.00 98.19 98 PHE A C 1
ATOM 756 O O . PHE A 1 98 ? -31.446 16.649 36.498 1.00 98.19 98 PHE A O 1
ATOM 763 N N . LEU A 1 99 ? -32.927 15.626 35.138 1.00 98.50 99 LEU A N 1
ATOM 764 C CA . LEU A 1 99 ? -33.718 14.980 36.183 1.00 98.50 99 LEU A CA 1
ATOM 765 C C . LEU A 1 99 ? -32.894 13.982 37.003 1.00 98.50 99 LEU A C 1
ATOM 767 O O . LEU A 1 99 ? -33.003 13.976 38.223 1.00 98.50 99 LEU A O 1
ATOM 771 N N . ALA A 1 100 ? -32.011 13.203 36.374 1.00 98.06 100 ALA A N 1
ATOM 772 C CA . ALA A 1 100 ? -31.116 12.296 37.091 1.00 98.06 100 ALA A CA 1
ATOM 773 C C . ALA A 1 100 ? -30.195 13.043 38.069 1.00 98.06 100 ALA A C 1
ATOM 775 O O . ALA A 1 100 ? -30.067 12.654 39.235 1.00 98.06 100 ALA A O 1
ATOM 776 N N . ARG A 1 101 ? -29.590 14.156 37.623 1.00 97.56 101 ARG A N 1
ATOM 777 C CA . ARG A 1 101 ? -28.725 14.979 38.482 1.00 97.56 101 ARG A CA 1
ATOM 778 C C . ARG A 1 101 ? -29.491 15.575 39.658 1.00 97.56 101 ARG A C 1
ATOM 780 O O . ARG A 1 101 ? -29.013 15.462 40.788 1.00 97.56 101 ARG A O 1
ATOM 787 N N . ILE A 1 102 ? -30.659 16.182 39.427 1.00 97.38 102 ILE A N 1
ATOM 788 C CA . ILE A 1 102 ? -31.420 16.806 40.519 1.00 97.38 102 ILE A CA 1
ATOM 789 C C . ILE A 1 102 ? -32.022 15.760 41.465 1.00 97.38 102 ILE A C 1
ATOM 791 O O . ILE A 1 102 ? -31.972 15.961 42.676 1.00 97.38 102 ILE A O 1
ATOM 795 N N . ALA A 1 103 ? -32.495 14.617 40.956 1.00 97.38 103 ALA A N 1
ATOM 796 C CA . ALA A 1 103 ? -33.006 13.518 41.775 1.00 97.38 103 ALA A CA 1
ATOM 797 C C . ALA A 1 103 ? -31.923 12.981 42.718 1.00 97.38 103 ALA A C 1
ATOM 799 O O . ALA A 1 103 ? -32.144 12.888 43.921 1.00 97.38 103 ALA A O 1
ATOM 800 N N . THR A 1 104 ? -30.719 12.722 42.199 1.00 95.88 104 THR A N 1
ATOM 801 C CA . THR A 1 104 ? -29.582 12.258 43.013 1.00 95.88 104 THR A CA 1
ATOM 802 C C . THR A 1 104 ? -29.123 13.307 44.024 1.00 95.88 104 THR A C 1
ATOM 804 O O . THR A 1 104 ? -28.765 12.975 45.148 1.00 95.88 104 THR A O 1
ATOM 807 N N . THR A 1 105 ? -29.135 14.584 43.638 1.00 95.62 105 THR A N 1
ATOM 808 C CA . THR A 1 105 ? -28.627 15.673 44.486 1.00 95.62 105 THR A CA 1
ATOM 809 C C . THR A 1 105 ? -29.590 16.035 45.618 1.00 95.62 105 THR A C 1
ATOM 811 O O . THR A 1 105 ? -29.146 16.373 46.714 1.00 95.62 105 THR A O 1
ATOM 814 N N . THR A 1 106 ? -30.899 16.000 45.352 1.00 94.75 106 THR A N 1
ATOM 815 C CA . THR A 1 106 ? -31.938 16.446 46.295 1.00 94.75 106 THR A CA 1
ATOM 816 C C . THR A 1 106 ? -32.601 15.298 47.049 1.00 94.75 106 THR A C 1
ATOM 818 O O . THR A 1 106 ? -33.136 15.526 48.129 1.00 94.75 106 THR A O 1
ATOM 821 N N . GLY A 1 107 ? -32.587 14.081 46.496 1.00 94.12 107 GLY A N 1
ATOM 822 C CA . GLY A 1 107 ? -33.325 12.937 47.031 1.00 94.12 107 GLY A CA 1
ATOM 823 C C . GLY A 1 107 ? -34.846 13.030 46.860 1.00 94.12 107 GLY A C 1
ATOM 824 O O . GLY A 1 107 ? -35.557 12.172 47.378 1.00 94.12 107 GLY A O 1
ATOM 825 N N . ASP A 1 108 ? -35.362 14.043 46.153 1.00 96.06 108 ASP A N 1
ATOM 826 C CA . ASP A 1 108 ? -36.803 14.244 45.996 1.00 96.06 108 ASP A CA 1
ATOM 827 C C . ASP A 1 108 ? -37.406 13.181 45.049 1.00 96.06 108 ASP A C 1
ATOM 829 O O . ASP A 1 108 ? -36.999 13.086 43.878 1.00 96.06 108 ASP A O 1
ATOM 833 N N . PRO A 1 109 ? -38.379 12.372 45.521 1.00 96.88 109 PRO A N 1
ATOM 834 C CA . PRO A 1 109 ? -38.945 11.278 44.744 1.00 96.88 109 PRO A CA 1
ATOM 835 C C . PRO A 1 109 ? -39.631 11.738 43.454 1.00 96.88 109 PRO A C 1
ATOM 837 O O . PRO A 1 109 ? -39.612 10.985 42.485 1.00 96.88 109 PRO A O 1
ATOM 840 N N . LYS A 1 110 ? -40.166 12.965 43.360 1.00 97.62 110 LYS A N 1
ATOM 841 C CA . LYS A 1 110 ? -40.901 13.392 42.151 1.00 97.62 110 LYS A CA 1
ATOM 842 C C . LYS A 1 110 ? -40.010 13.453 40.904 1.00 97.62 110 LYS A C 1
ATOM 844 O O . LYS A 1 110 ? -40.433 13.075 39.811 1.00 97.62 110 LYS A O 1
ATOM 849 N N . TYR A 1 111 ? -38.754 13.879 41.064 1.00 98.38 111 TYR A N 1
ATOM 850 C CA . TYR A 1 111 ? -37.793 13.938 39.958 1.00 98.38 111 TYR A CA 1
ATOM 851 C C . TYR A 1 111 ? -37.303 12.545 39.574 1.00 98.38 111 TYR A C 1
ATOM 853 O O . TYR A 1 111 ? -37.155 12.248 38.388 1.00 98.38 111 TYR A O 1
ATOM 861 N N . ARG A 1 112 ? -37.099 11.679 40.574 1.00 98.19 112 ARG A N 1
ATOM 862 C CA . ARG A 1 112 ? -36.770 10.266 40.370 1.00 98.19 112 ARG A CA 1
ATOM 863 C C . ARG A 1 112 ? -37.875 9.563 39.583 1.00 98.19 112 ARG A C 1
ATOM 865 O O . ARG A 1 112 ? -37.597 8.925 38.575 1.00 98.19 112 ARG A O 1
ATOM 872 N N . ASP A 1 113 ? -39.122 9.707 40.010 1.00 98.50 113 ASP A N 1
ATOM 873 C CA . ASP A 1 113 ? -40.257 9.002 39.417 1.00 98.50 113 ASP A CA 1
ATOM 874 C C . ASP A 1 113 ? -40.525 9.492 37.981 1.00 98.50 113 ASP A C 1
ATOM 876 O O . ASP A 1 113 ? -40.797 8.691 37.082 1.00 98.50 113 ASP A O 1
ATOM 880 N N . SER A 1 114 ? -40.348 10.793 37.719 1.00 98.44 114 SER A N 1
ATOM 881 C CA . SER A 1 114 ? -40.378 11.340 36.357 1.00 98.44 114 SER A CA 1
ATOM 882 C C . SER A 1 114 ? -39.238 10.817 35.482 1.00 98.44 114 SER A C 1
ATOM 884 O O . SER A 1 114 ? -39.483 10.439 34.331 1.00 98.44 114 SER A O 1
ATOM 886 N N . PHE A 1 115 ? -38.015 10.726 36.017 1.00 98.75 115 PHE A N 1
ATOM 887 C CA . PHE A 1 115 ? -36.899 10.107 35.305 1.00 98.75 115 PHE A CA 1
ATOM 888 C C . PHE A 1 115 ? -37.217 8.658 34.931 1.00 98.75 115 PHE A C 1
ATOM 890 O O . PHE A 1 115 ? -37.057 8.291 33.771 1.00 98.75 115 PHE A O 1
ATOM 897 N N . LEU A 1 116 ? -37.698 7.846 35.879 1.00 98.75 116 LEU A N 1
ATOM 898 C CA . LEU A 1 116 ? -37.993 6.429 35.643 1.00 98.75 116 LEU A CA 1
ATOM 899 C C . LEU A 1 116 ? -39.059 6.253 34.556 1.00 98.75 116 LEU A C 1
ATOM 901 O O . LEU A 1 116 ? -38.851 5.470 33.634 1.00 98.75 116 LEU A O 1
ATOM 905 N N . ARG A 1 117 ? -40.134 7.054 34.579 1.00 98.50 117 ARG A N 1
ATOM 906 C CA . ARG A 1 117 ? -41.142 7.069 33.501 1.00 98.50 117 ARG A CA 1
ATOM 907 C C . ARG A 1 117 ? -40.545 7.435 32.143 1.00 98.50 117 ARG A C 1
ATOM 909 O O . ARG A 1 117 ? -40.890 6.834 31.129 1.00 98.50 117 ARG A O 1
ATOM 916 N N . GLY A 1 118 ? -39.655 8.423 32.106 1.00 98.69 118 GLY A N 1
ATOM 917 C CA . GLY A 1 118 ? -38.989 8.817 30.868 1.00 98.69 118 GLY A CA 1
ATOM 918 C C . GLY A 1 118 ? -37.961 7.794 30.382 1.00 98.69 118 GLY A C 1
ATOM 919 O O . GLY A 1 118 ? -37.754 7.649 29.179 1.00 98.69 118 GLY A O 1
ATOM 920 N N . PHE A 1 119 ? -37.342 7.047 31.292 1.00 98.81 119 PHE A N 1
ATOM 921 C CA . PHE A 1 119 ? -36.445 5.956 30.941 1.00 98.81 119 PHE A CA 1
ATOM 922 C C . PHE A 1 119 ? -37.215 4.736 30.416 1.00 98.81 119 PHE A C 1
ATOM 924 O O . PHE A 1 119 ? -36.813 4.139 29.421 1.00 98.81 119 PHE A O 1
ATOM 931 N N . ASP A 1 120 ? -38.376 4.425 30.993 1.00 98.69 120 ASP A N 1
ATOM 932 C CA . ASP A 1 120 ? -39.271 3.389 30.467 1.00 98.69 120 ASP A CA 1
ATOM 933 C C . ASP A 1 120 ? -39.766 3.731 29.058 1.00 98.69 120 ASP A C 1
ATOM 935 O O . ASP A 1 120 ? -39.805 2.863 28.188 1.00 98.69 120 ASP A O 1
ATOM 939 N N . TYR A 1 121 ? -40.060 5.009 28.799 1.00 98.62 121 TYR A N 1
ATOM 940 C CA . TYR A 1 121 ? -40.347 5.518 27.455 1.00 98.62 121 TYR A CA 1
ATOM 941 C C . TYR A 1 121 ? -39.188 5.252 26.479 1.00 98.62 121 TYR A C 1
ATOM 943 O O . TYR A 1 121 ? -39.415 4.813 25.352 1.00 98.62 121 TYR A O 1
ATOM 951 N N . VAL A 1 122 ? -37.938 5.484 26.904 1.00 98.75 122 VAL A N 1
ATOM 952 C CA . VAL A 1 122 ? -36.741 5.204 26.090 1.00 98.75 122 VAL A CA 1
ATOM 953 C C . VAL A 1 122 ? -36.642 3.719 25.739 1.00 98.75 122 VAL A C 1
ATOM 955 O O . VAL A 1 122 ? -36.399 3.389 24.576 1.00 98.75 122 VAL A O 1
ATOM 958 N N . LEU A 1 123 ? -36.846 2.833 26.718 1.00 98.62 123 LEU A N 1
ATOM 959 C CA . LEU A 1 123 ? -36.800 1.385 26.508 1.00 98.62 123 LEU A CA 1
ATOM 960 C C . LEU A 1 123 ? -37.938 0.909 25.592 1.00 98.62 123 LEU A C 1
ATOM 962 O O . LEU A 1 123 ? -37.698 0.117 24.685 1.00 98.62 123 LEU A O 1
ATOM 966 N N . ALA A 1 124 ? -39.153 1.429 25.780 1.00 98.38 124 ALA A N 1
ATOM 967 C CA . ALA A 1 124 ? -40.323 1.072 24.977 1.00 98.38 124 ALA A CA 1
ATOM 968 C C . ALA A 1 124 ? -40.234 1.550 23.516 1.00 98.38 124 ALA A C 1
ATOM 970 O O . ALA A 1 124 ? -40.852 0.959 22.631 1.00 98.38 124 ALA A O 1
ATOM 971 N N . ALA A 1 125 ? -39.464 2.609 23.253 1.00 98.38 125 ALA A N 1
ATOM 972 C CA . ALA A 1 125 ? -39.269 3.148 21.912 1.00 98.38 125 ALA A CA 1
ATOM 973 C C . ALA A 1 125 ? -38.249 2.371 21.059 1.00 98.38 125 ALA A C 1
ATOM 975 O O . ALA A 1 125 ? -38.154 2.642 19.859 1.00 98.38 125 ALA A O 1
ATOM 976 N N . GLN A 1 126 ? -37.472 1.450 21.643 1.00 98.75 126 GLN A N 1
ATOM 977 C CA . GLN A 1 126 ? -36.464 0.695 20.898 1.00 98.75 126 GLN A CA 1
ATOM 978 C C . GLN A 1 126 ? -37.125 -0.337 19.978 1.00 98.75 126 GLN A C 1
ATOM 980 O O . GLN A 1 126 ? -37.977 -1.122 20.395 1.00 98.75 126 GLN A O 1
ATOM 985 N N . TYR A 1 127 ? -36.693 -0.382 18.723 1.00 98.62 127 TYR A N 1
ATOM 986 C CA . TYR A 1 127 ? -37.109 -1.420 17.791 1.00 98.62 127 TYR A CA 1
ATOM 987 C C . TYR A 1 127 ? -36.514 -2.793 18.150 1.00 98.62 127 TYR A C 1
ATOM 989 O O . TYR A 1 127 ? -35.438 -2.861 18.751 1.00 98.62 127 TYR A O 1
ATOM 997 N N . PRO A 1 128 ? -37.133 -3.908 17.711 1.00 97.88 128 PRO A N 1
ATOM 998 C CA . PRO A 1 128 ? -36.578 -5.250 17.915 1.00 97.88 128 PRO A CA 1
ATOM 999 C C . PRO A 1 128 ? -35.155 -5.434 17.364 1.00 97.88 128 PRO A C 1
ATOM 1001 O O . PRO A 1 128 ? -34.368 -6.181 17.934 1.00 97.88 128 PRO A O 1
ATOM 1004 N N . ASN A 1 129 ? -34.807 -4.728 16.284 1.00 96.69 129 ASN A N 1
ATOM 1005 C CA . ASN A 1 129 ? -33.465 -4.734 15.691 1.00 96.69 129 ASN A CA 1
ATOM 1006 C C . ASN A 1 129 ? -32.462 -3.808 16.407 1.00 96.69 129 ASN A C 1
ATOM 1008 O O . ASN A 1 129 ? -31.337 -3.669 15.944 1.00 96.69 129 ASN A O 1
ATOM 1012 N N . GLY A 1 130 ? -32.875 -3.146 17.491 1.00 98.12 130 GLY A N 1
ATOM 1013 C CA . GLY A 1 130 ? -32.023 -2.320 18.338 1.00 98.12 130 GLY A CA 1
ATOM 1014 C C . GLY A 1 130 ? -31.976 -0.829 18.009 1.00 98.12 130 GLY A C 1
ATOM 1015 O O . GLY A 1 130 ? -31.436 -0.066 18.810 1.00 98.12 130 GLY A O 1
ATOM 1016 N N . GLY A 1 131 ? -32.543 -0.391 16.884 1.00 98.44 131 GLY A N 1
ATOM 1017 C CA . GLY A 1 131 ? -32.573 1.024 16.509 1.00 98.44 131 GLY A CA 1
ATOM 1018 C C . GLY A 1 131 ? -33.602 1.850 17.289 1.00 98.44 131 GLY A C 1
ATOM 1019 O O . GLY A 1 131 ? -34.524 1.302 17.894 1.00 98.44 131 GLY A O 1
ATOM 1020 N N . TRP A 1 132 ? -33.488 3.181 17.220 1.00 98.62 132 TRP A N 1
ATOM 1021 C CA . TRP A 1 132 ? -34.497 4.114 17.748 1.00 98.62 132 TRP A CA 1
ATOM 1022 C C . TRP A 1 132 ? -35.051 5.049 16.662 1.00 98.62 132 TRP A C 1
ATOM 1024 O O . TRP A 1 132 ? -34.283 5.519 15.812 1.00 98.62 132 TRP A O 1
ATOM 1034 N N . PRO A 1 133 ? -36.364 5.353 16.697 1.00 98.06 133 PRO A N 1
ATOM 1035 C CA . PRO A 1 133 ? -36.987 6.319 15.799 1.00 98.06 133 PRO A CA 1
ATOM 1036 C C . PRO A 1 133 ? -36.652 7.765 16.179 1.00 98.06 133 PRO A C 1
ATOM 1038 O O . PRO A 1 133 ? -36.174 8.044 17.276 1.00 98.06 133 PRO A O 1
ATOM 1041 N N . GLN A 1 134 ? -36.994 8.720 15.311 1.00 96.62 134 GLN A N 1
ATOM 1042 C CA . GLN A 1 134 ? -36.949 10.141 15.670 1.00 96.62 134 GLN A CA 1
ATOM 1043 C C . GLN A 1 134 ? -38.085 10.522 16.641 1.00 96.62 134 GLN A C 1
ATOM 1045 O O . GLN A 1 134 ? -37.883 11.352 17.529 1.00 96.62 134 GLN A O 1
ATOM 1050 N N . PHE A 1 135 ? -39.270 9.921 16.472 1.00 95.94 135 PHE A N 1
ATOM 1051 C CA . PHE A 1 135 ? -40.479 10.149 17.276 1.00 95.94 135 PHE A CA 1
ATOM 1052 C C . PHE A 1 135 ? -41.065 8.823 17.774 1.00 95.94 135 PHE A C 1
ATOM 1054 O O . PHE A 1 135 ? -41.144 7.864 17.004 1.00 95.94 135 PHE A O 1
ATOM 1061 N N . TRP A 1 136 ? -41.541 8.793 19.024 1.00 95.25 136 TRP A N 1
ATOM 1062 C CA . TRP A 1 136 ? -42.305 7.666 19.563 1.00 95.25 136 TRP A CA 1
ATOM 1063 C C . TRP A 1 136 ? -43.479 8.156 20.444 1.00 95.25 136 TRP A C 1
ATOM 1065 O O . TRP A 1 136 ? -43.280 9.040 21.274 1.00 95.25 136 TRP A O 1
ATOM 1075 N N . PRO A 1 137 ? -44.719 7.649 20.304 1.00 95.25 137 PRO A N 1
ATOM 1076 C CA . PRO A 1 137 ? -45.206 6.673 19.326 1.00 95.25 137 PRO A CA 1
ATOM 1077 C C . PRO A 1 137 ? -44.933 7.051 17.866 1.00 95.25 137 PRO A C 1
ATOM 1079 O O . PRO A 1 137 ? -44.716 8.219 17.536 1.00 95.25 137 PRO A O 1
ATOM 1082 N N . LEU A 1 138 ? -44.885 6.039 17.001 1.00 95.19 138 LEU A N 1
ATOM 1083 C CA . LEU A 1 138 ? -44.372 6.196 15.643 1.00 95.19 138 LEU A CA 1
ATOM 1084 C C . LEU A 1 138 ? -45.203 7.177 14.814 1.00 95.19 138 LEU A C 1
ATOM 1086 O O . LEU A 1 138 ? -46.432 7.124 14.777 1.00 95.19 138 LEU A O 1
ATOM 1090 N N . ARG A 1 139 ? -44.496 8.029 14.072 1.00 92.62 139 ARG A N 1
ATOM 1091 C CA . ARG A 1 139 ? -45.070 8.925 13.068 1.00 92.62 139 ARG A CA 1
ATOM 1092 C C . ARG A 1 139 ? -44.715 8.423 11.670 1.00 92.62 139 ARG A C 1
ATOM 1094 O O . ARG A 1 139 ? -43.565 8.083 11.405 1.00 92.62 139 ARG A O 1
ATOM 1101 N N . LYS A 1 140 ? -45.695 8.416 10.761 1.00 90.81 140 LYS A N 1
ATOM 1102 C CA . LYS A 1 140 ? -45.507 7.996 9.362 1.00 90.81 140 LYS A CA 1
ATOM 1103 C C . LYS A 1 140 ? -44.451 8.854 8.653 1.00 90.81 140 LYS A C 1
ATOM 1105 O O . LYS A 1 140 ? -44.432 10.071 8.823 1.00 90.81 140 LYS A O 1
ATOM 1110 N N . GLY A 1 141 ? -43.646 8.223 7.800 1.00 93.88 141 GLY A N 1
ATOM 1111 C CA . GLY A 1 141 ? -42.576 8.860 7.027 1.00 93.88 141 GLY A CA 1
ATOM 1112 C C . GLY A 1 141 ? -41.206 8.653 7.669 1.00 93.88 141 GLY A C 1
ATOM 1113 O O . GLY A 1 141 ? -41.037 7.763 8.506 1.00 93.88 141 GLY A O 1
ATOM 1114 N N . TYR A 1 142 ? -40.241 9.501 7.305 1.00 94.56 142 TYR A N 1
ATOM 1115 C CA . TYR A 1 142 ? -38.844 9.347 7.728 1.00 94.56 142 TYR A CA 1
ATOM 1116 C C . TYR A 1 142 ? -38.641 9.386 9.252 1.00 94.56 142 TYR A C 1
ATOM 1118 O O . TYR A 1 142 ? -37.642 8.891 9.758 1.00 94.56 142 TYR A O 1
ATOM 1126 N N . TYR A 1 143 ? -39.609 9.924 10.002 1.00 95.38 143 TYR A N 1
ATOM 1127 C CA . TYR A 1 143 ? -39.611 9.964 11.469 1.00 95.38 143 TYR A CA 1
ATOM 1128 C C . TYR A 1 143 ? -39.507 8.581 12.132 1.00 95.38 143 TYR A C 1
ATOM 1130 O O . TYR A 1 143 ? -39.123 8.490 13.298 1.00 95.38 143 TYR A O 1
ATOM 1138 N N . SER A 1 144 ? -39.882 7.528 11.402 1.00 96.25 144 SER A N 1
ATOM 1139 C CA . SER A 1 144 ? -39.847 6.135 11.854 1.00 96.25 144 SER A CA 1
ATOM 1140 C C . SER A 1 144 ? -38.542 5.404 11.512 1.00 96.25 144 SER A C 1
ATOM 1142 O O . SER A 1 144 ? -38.341 4.282 11.968 1.00 96.25 144 SER A O 1
ATOM 1144 N N . HIS A 1 145 ? -37.632 6.010 10.749 1.00 98.25 145 HIS A N 1
ATOM 1145 C CA . HIS A 1 145 ? -36.331 5.409 10.462 1.00 98.25 145 HIS A CA 1
ATOM 1146 C C . HIS A 1 145 ? -35.453 5.318 11.714 1.00 98.25 145 HIS A C 1
ATOM 1148 O O . HIS A 1 145 ? -35.626 6.073 12.673 1.00 98.25 145 HIS A O 1
ATOM 1154 N N . ILE A 1 146 ? -34.466 4.425 11.678 1.00 98.69 146 ILE A N 1
ATOM 1155 C CA . ILE A 1 146 ? -33.368 4.414 12.646 1.00 98.69 146 ILE A CA 1
ATOM 1156 C C . ILE A 1 146 ? -32.625 5.740 12.478 1.00 98.69 146 ILE A C 1
ATOM 1158 O O . ILE A 1 146 ? -32.101 6.018 11.398 1.00 98.69 146 ILE A O 1
ATOM 1162 N N . THR A 1 147 ? -32.641 6.590 13.507 1.00 98.06 147 THR A N 1
ATOM 1163 C CA . THR A 1 147 ? -32.270 8.005 13.356 1.00 98.06 147 THR A CA 1
ATOM 1164 C C . THR A 1 147 ? -30.972 8.341 14.086 1.00 98.06 147 THR A C 1
ATOM 1166 O O . THR A 1 147 ? -30.967 8.569 15.297 1.00 98.06 147 THR A O 1
ATOM 1169 N N . TYR A 1 148 ? -29.875 8.457 13.337 1.00 98.25 148 TYR A N 1
ATOM 1170 C CA . TYR A 1 148 ? -28.616 9.011 13.846 1.00 98.25 148 TYR A CA 1
ATOM 1171 C C . TYR A 1 148 ? -28.571 10.537 13.769 1.00 98.25 148 TYR A C 1
ATOM 1173 O O . TYR A 1 148 ? -27.884 11.143 14.586 1.00 98.25 148 TYR A O 1
ATOM 1181 N N . ASN A 1 149 ? -29.326 11.135 12.837 1.00 94.25 149 ASN A N 1
ATOM 1182 C CA . ASN A 1 149 ? -29.365 12.570 12.559 1.00 94.25 149 ASN A CA 1
ATOM 1183 C C . ASN A 1 149 ? -29.410 13.428 13.830 1.00 94.25 149 ASN A C 1
ATOM 1185 O O . ASN A 1 149 ? -30.198 13.168 14.746 1.00 94.25 149 ASN A O 1
ATOM 1189 N N . ASP A 1 150 ? -28.580 14.472 13.844 1.00 86.94 150 ASP A N 1
ATOM 1190 C CA . ASP A 1 150 ? -28.391 15.389 14.962 1.00 86.94 150 ASP A CA 1
ATOM 1191 C C . ASP A 1 150 ? -28.121 14.641 16.285 1.00 86.94 150 ASP A C 1
ATOM 1193 O O . ASP A 1 150 ? -28.546 15.085 17.352 1.00 86.94 150 ASP A O 1
ATOM 1197 N N . GLY A 1 151 ? -27.449 13.484 16.237 1.00 92.56 151 GLY A N 1
ATOM 1198 C CA . GLY A 1 151 ? -27.091 12.637 17.382 1.00 92.56 151 GLY A CA 1
ATOM 1199 C C . GLY A 1 151 ? -28.260 12.000 18.148 1.00 92.56 151 GLY A C 1
ATOM 1200 O O . GLY A 1 151 ? -28.082 11.663 19.321 1.00 92.56 151 GLY A O 1
ATOM 1201 N N . ALA A 1 152 ? -29.451 11.871 17.550 1.00 95.81 152 ALA A N 1
ATOM 1202 C CA . ALA A 1 152 ? -30.667 11.421 18.244 1.00 95.81 152 ALA A CA 1
ATOM 1203 C C . ALA A 1 152 ? -30.507 10.045 18.919 1.00 95.81 152 ALA A C 1
ATOM 1205 O O . ALA A 1 152 ? -30.561 9.958 20.148 1.00 95.81 152 ALA A O 1
ATOM 1206 N N . MET A 1 153 ? -30.238 8.987 18.146 1.00 98.06 153 MET A N 1
ATOM 1207 C CA . MET A 1 153 ? -30.011 7.645 18.697 1.00 98.06 153 MET A CA 1
ATOM 1208 C C . MET A 1 153 ? -28.777 7.591 19.609 1.00 98.06 153 MET A C 1
ATOM 1210 O O . MET A 1 153 ? -28.813 6.933 20.643 1.00 98.06 153 MET A O 1
ATOM 1214 N N . ILE A 1 154 ? -27.704 8.322 19.291 1.00 98.12 154 ILE A N 1
ATOM 1215 C CA . ILE A 1 154 ? -26.475 8.287 20.097 1.00 98.12 154 ILE A CA 1
ATOM 1216 C C . ILE A 1 154 ? -26.692 8.848 21.507 1.00 98.12 154 ILE A C 1
ATOM 1218 O O . ILE A 1 154 ? -26.262 8.227 22.477 1.00 98.12 154 ILE A O 1
ATOM 1222 N N . ARG A 1 155 ? -27.424 9.957 21.669 1.00 97.56 155 ARG A N 1
ATOM 1223 C CA . ARG A 1 155 ? -27.752 10.478 23.010 1.00 97.56 155 ARG A CA 1
ATOM 1224 C C . ARG A 1 155 ? -28.627 9.522 23.817 1.00 97.56 155 ARG A C 1
ATOM 1226 O O . ARG A 1 155 ? -28.455 9.439 25.034 1.00 97.56 155 ARG A O 1
ATOM 1233 N N . VAL A 1 156 ? -29.546 8.814 23.156 1.00 98.50 156 VAL A N 1
ATOM 1234 C CA . VAL A 1 156 ? -30.342 7.753 23.789 1.00 98.50 156 VAL A CA 1
ATOM 1235 C C . VAL A 1 156 ? -29.420 6.647 24.294 1.00 98.50 156 VAL A C 1
ATOM 1237 O O . VAL A 1 156 ? -29.460 6.312 25.476 1.00 98.50 156 VAL A O 1
ATOM 1240 N N . MET A 1 157 ? -28.537 6.143 23.433 1.00 98.50 157 MET A N 1
ATOM 1241 C CA . MET A 1 157 ? -27.603 5.076 23.785 1.00 98.50 157 MET A CA 1
ATOM 1242 C C . MET A 1 157 ? -26.632 5.471 24.900 1.00 98.50 157 MET A C 1
ATOM 1244 O O . MET A 1 157 ? -26.295 4.633 25.732 1.00 98.50 157 MET A O 1
ATOM 1248 N N . GLU A 1 158 ? -26.214 6.736 24.978 1.00 97.81 158 GLU A N 1
ATOM 1249 C CA . GLU A 1 158 ? -25.420 7.224 26.108 1.00 97.81 158 GLU A CA 1
ATOM 1250 C C . GLU A 1 158 ? -26.187 7.131 27.436 1.00 97.81 158 GLU A C 1
ATOM 1252 O O . GLU A 1 158 ? -25.624 6.649 28.412 1.00 97.81 158 GLU A O 1
ATOM 1257 N N . ILE A 1 159 ? -27.467 7.523 27.480 1.00 97.88 159 ILE A N 1
ATOM 1258 C CA . ILE A 1 159 ? -28.282 7.401 28.705 1.00 97.88 159 ILE A CA 1
ATOM 1259 C C . ILE A 1 159 ? -28.501 5.932 29.065 1.00 97.88 159 ILE A C 1
ATOM 1261 O O . ILE A 1 159 ? -28.361 5.564 30.226 1.00 97.88 159 ILE A O 1
ATOM 1265 N N . VAL A 1 160 ? -28.814 5.087 28.079 1.00 98.50 160 VAL A N 1
ATOM 1266 C CA . VAL A 1 160 ? -29.000 3.645 28.289 1.00 98.50 160 VAL A CA 1
ATOM 1267 C C . VAL A 1 160 ? -27.726 3.011 28.855 1.00 98.50 160 VAL A C 1
ATOM 1269 O O . VAL A 1 160 ? -27.802 2.274 29.835 1.00 98.50 160 VAL A O 1
ATOM 1272 N N . ARG A 1 161 ? -26.550 3.350 28.312 1.00 97.69 161 ARG A N 1
ATOM 1273 C CA . ARG A 1 161 ? -25.256 2.906 28.848 1.00 97.69 161 ARG A CA 1
ATOM 1274 C C . ARG A 1 161 ? -25.041 3.378 30.282 1.00 97.69 161 ARG A C 1
ATOM 1276 O O . ARG A 1 161 ? -24.660 2.578 31.129 1.00 97.69 161 ARG A O 1
ATOM 1283 N N . ASP A 1 162 ? -25.251 4.663 30.550 1.00 96.88 162 ASP A N 1
ATOM 1284 C CA . ASP A 1 162 ? -24.952 5.232 31.864 1.00 96.88 162 ASP A CA 1
ATOM 1285 C C . ASP A 1 162 ? -25.895 4.679 32.947 1.00 96.88 162 ASP A C 1
ATOM 1287 O O . ASP A 1 162 ? -25.455 4.377 34.056 1.00 96.88 162 ASP A O 1
ATOM 1291 N N . VAL A 1 163 ? -27.169 4.445 32.607 1.00 98.38 163 VAL A N 1
ATOM 1292 C CA . VAL A 1 163 ? -28.114 3.743 33.484 1.00 98.38 163 VAL A CA 1
ATOM 1293 C C . VAL A 1 163 ? -27.697 2.290 33.693 1.00 98.38 163 VAL A C 1
ATOM 1295 O O . VAL A 1 163 ? -27.703 1.837 34.834 1.00 98.38 163 VAL A O 1
ATOM 1298 N N . ALA A 1 164 ? -27.290 1.567 32.644 1.00 97.50 164 ALA A N 1
ATOM 1299 C CA . ALA A 1 164 ? -26.832 0.180 32.769 1.00 97.50 164 ALA A CA 1
ATOM 1300 C C . ALA A 1 164 ? -25.650 0.041 33.746 1.00 97.50 164 ALA A C 1
ATOM 1302 O O . ALA A 1 164 ? -25.626 -0.901 34.537 1.00 97.50 164 ALA A O 1
ATOM 1303 N N . LYS A 1 165 ? -24.716 1.007 33.755 1.00 95.19 165 LYS A N 1
ATOM 1304 C CA . LYS A 1 165 ? -23.616 1.060 34.737 1.00 95.19 165 LYS A CA 1
ATOM 1305 C C . LYS A 1 165 ? -24.106 1.282 36.171 1.00 95.19 165 LYS A C 1
ATOM 1307 O O . LYS A 1 165 ? -23.499 0.785 37.114 1.00 95.19 165 LYS A O 1
ATOM 1312 N N . GLY A 1 166 ? -25.198 2.026 36.353 1.00 94.62 166 GLY A N 1
ATOM 1313 C CA . GLY A 1 166 ? -25.773 2.315 37.670 1.00 94.62 166 GLY A CA 1
ATOM 1314 C C . GLY A 1 166 ? -24.896 3.200 38.562 1.00 94.62 166 GLY A C 1
ATOM 1315 O O . GLY A 1 166 ? -25.086 3.219 39.777 1.00 94.62 166 GLY A O 1
ATOM 1316 N N . GLU A 1 167 ? -23.936 3.916 37.978 1.00 92.75 167 GLU A N 1
ATOM 1317 C CA . GLU A 1 167 ? -23.093 4.898 38.665 1.00 92.75 167 GLU A CA 1
ATOM 1318 C C . GLU A 1 167 ? -23.825 6.238 38.826 1.00 92.75 167 GLU A C 1
ATOM 1320 O O . GLU A 1 167 ? -24.907 6.438 38.274 1.00 92.75 167 GLU A O 1
ATOM 1325 N N . ALA A 1 168 ? -23.260 7.181 39.588 1.00 92.06 168 ALA A N 1
ATOM 1326 C CA . ALA A 1 168 ? -23.841 8.518 39.723 1.00 92.06 168 ALA A CA 1
ATOM 1327 C C . ALA A 1 168 ? -24.023 9.190 38.346 1.00 92.06 168 ALA A C 1
ATOM 1329 O O . ALA A 1 168 ? -23.087 9.173 37.547 1.00 92.06 168 ALA A O 1
ATOM 1330 N N . PRO A 1 169 ? -25.162 9.852 38.064 1.00 95.75 169 PRO A N 1
ATOM 1331 C CA . PRO A 1 169 ? -26.310 10.118 38.938 1.00 95.75 169 PRO A CA 1
ATOM 1332 C C . PRO A 1 169 ? -27.491 9.136 38.749 1.00 95.75 169 PRO A C 1
ATOM 1334 O O . PRO A 1 169 ? -28.643 9.545 38.829 1.00 95.75 169 PRO A O 1
ATOM 1337 N N . TYR A 1 170 ? -27.246 7.866 38.436 1.00 97.88 170 TYR A N 1
ATOM 1338 C CA . TYR A 1 170 ? -28.277 6.868 38.107 1.00 97.88 170 TYR A CA 1
ATOM 1339 C C . TYR A 1 170 ? -28.401 5.746 39.146 1.00 97.88 170 TYR A C 1
ATOM 1341 O O . TYR A 1 170 ? -29.105 4.764 38.912 1.00 97.88 170 TYR A O 1
ATOM 1349 N N . GLN A 1 171 ? -27.762 5.877 40.312 1.00 96.06 171 GLN A N 1
ATOM 1350 C CA . GLN A 1 171 ? -27.746 4.822 41.340 1.00 96.06 171 GLN A CA 1
ATOM 1351 C C . GLN A 1 171 ? -29.140 4.468 41.873 1.00 96.06 171 GLN A C 1
ATOM 1353 O O . GLN A 1 171 ? -29.340 3.382 42.407 1.00 96.06 171 GLN A O 1
ATOM 1358 N N . PHE A 1 172 ? -30.104 5.383 41.736 1.00 96.62 172 PHE A N 1
ATOM 1359 C CA . PHE A 1 172 ? -31.488 5.179 42.159 1.00 96.62 172 PHE A CA 1
ATOM 1360 C C . PHE A 1 172 ? -32.295 4.269 41.218 1.00 96.62 172 PHE A C 1
ATOM 1362 O O . PHE A 1 172 ? -33.433 3.934 41.543 1.00 96.62 172 PHE A O 1
ATOM 1369 N N . VAL A 1 173 ? -31.762 3.911 40.043 1.00 98.19 173 VAL A N 1
ATOM 1370 C CA . VAL A 1 173 ? -32.454 3.044 39.082 1.00 98.19 173 VAL A CA 1
ATOM 1371 C C . VAL A 1 173 ? -32.347 1.586 39.530 1.00 98.19 173 VAL A C 1
ATOM 1373 O O . VAL A 1 173 ? -31.261 1.076 39.812 1.00 98.19 173 VAL A O 1
ATOM 1376 N N . ASP A 1 174 ? -33.487 0.900 39.586 1.00 97.62 174 ASP A N 1
ATOM 1377 C CA . ASP A 1 174 ? -33.573 -0.484 40.045 1.00 97.62 174 ASP A CA 1
ATOM 1378 C C . ASP A 1 174 ? -32.821 -1.478 39.135 1.00 97.62 174 ASP A C 1
ATOM 1380 O O . ASP A 1 174 ? -32.478 -1.203 37.983 1.00 97.62 174 ASP A O 1
ATOM 1384 N N . ALA A 1 175 ? -32.523 -2.662 39.674 1.00 97.44 175 ALA A N 1
ATOM 1385 C CA . ALA A 1 175 ? -31.760 -3.690 38.965 1.00 97.44 175 ALA A CA 1
ATOM 1386 C C . ALA A 1 175 ? -32.463 -4.218 37.699 1.00 97.44 175 ALA A C 1
ATOM 1388 O O . ALA A 1 175 ? -31.784 -4.563 36.730 1.00 97.44 175 ALA A O 1
ATOM 1389 N N . GLU A 1 176 ? -33.799 -4.250 37.677 1.00 98.12 176 GLU A N 1
ATOM 1390 C CA . GLU A 1 176 ? -34.568 -4.722 36.522 1.00 98.12 176 GLU A CA 1
ATOM 1391 C C . GLU A 1 176 ? -34.377 -3.771 35.334 1.00 98.12 176 GLU A C 1
ATOM 1393 O O . GLU A 1 176 ? -33.997 -4.196 34.240 1.00 98.12 176 GLU A O 1
ATOM 1398 N N . ARG A 1 177 ? -34.547 -2.463 35.555 1.00 98.56 177 ARG A N 1
ATOM 1399 C CA . ARG A 1 177 ? -34.310 -1.436 34.534 1.00 98.56 177 ARG A CA 1
ATOM 1400 C C . ARG A 1 177 ? -32.857 -1.385 34.088 1.00 98.56 177 ARG A C 1
ATOM 1402 O O . ARG A 1 177 ? -32.615 -1.223 32.895 1.00 98.56 177 ARG A O 1
ATOM 1409 N N . ARG A 1 178 ? -31.891 -1.567 34.994 1.00 98.50 178 ARG A N 1
ATOM 1410 C CA . ARG A 1 178 ? -30.462 -1.640 34.628 1.00 98.50 178 ARG A CA 1
ATOM 1411 C C . ARG A 1 178 ? -30.147 -2.849 33.746 1.00 98.50 178 ARG A C 1
ATOM 1413 O O . ARG A 1 178 ? -29.391 -2.720 32.787 1.00 98.50 178 ARG A O 1
ATOM 1420 N N . THR A 1 179 ? -30.785 -3.989 34.005 1.00 98.25 179 THR A N 1
ATOM 1421 C CA . THR A 1 179 ? -30.658 -5.187 33.160 1.00 98.25 179 THR A CA 1
ATOM 1422 C C . THR A 1 179 ? -31.244 -4.937 31.770 1.00 98.25 179 THR A C 1
ATOM 1424 O O . THR A 1 179 ? -30.546 -5.105 30.772 1.00 98.25 179 THR A O 1
ATOM 1427 N N . LYS A 1 180 ? -32.474 -4.406 31.693 1.00 98.56 180 LYS A N 1
ATOM 1428 C CA . LYS A 1 180 ? -33.101 -4.011 30.416 1.00 98.56 180 LYS A CA 1
ATOM 1429 C C . LYS A 1 180 ? -32.272 -2.974 29.658 1.00 98.56 180 LYS A C 1
ATOM 1431 O O . LYS A 1 180 ? -32.212 -3.014 28.432 1.00 98.56 180 LYS A O 1
ATOM 1436 N N . ALA A 1 181 ? -31.619 -2.058 30.373 1.00 98.69 181 ALA A N 1
ATOM 1437 C CA . ALA A 1 181 ? -30.716 -1.075 29.791 1.00 98.69 181 ALA A CA 1
ATOM 1438 C C . ALA A 1 181 ? -29.482 -1.737 29.162 1.00 98.69 181 ALA A C 1
ATOM 1440 O O . ALA A 1 181 ? -29.134 -1.414 28.032 1.00 98.69 181 ALA A O 1
ATOM 1441 N N . SER A 1 182 ? -28.857 -2.695 29.851 1.00 97.62 182 SER A N 1
ATOM 1442 C CA . SER A 1 182 ? -27.725 -3.463 29.316 1.00 97.62 182 SER A CA 1
ATOM 1443 C C . SER A 1 182 ? -28.105 -4.222 28.036 1.00 97.62 182 SER A C 1
ATOM 1445 O O . SER A 1 182 ? -27.436 -4.113 27.008 1.00 97.62 182 SER A O 1
ATOM 1447 N N . GLU A 1 183 ? -29.254 -4.902 28.039 1.00 97.81 183 GLU A N 1
ATOM 1448 C CA . GLU A 1 183 ? -29.769 -5.603 26.856 1.00 97.81 183 GLU A CA 1
ATOM 1449 C C . GLU A 1 183 ? -30.097 -4.645 25.701 1.00 97.81 183 GLU A C 1
ATOM 1451 O O . GLU A 1 183 ? -29.777 -4.918 24.540 1.00 97.81 183 GLU A O 1
ATOM 1456 N N . ALA A 1 184 ? -30.724 -3.506 26.006 1.00 98.69 184 ALA A N 1
ATOM 1457 C CA . ALA A 1 184 ? -31.024 -2.474 25.022 1.00 98.69 184 ALA A CA 1
ATOM 1458 C C . ALA A 1 184 ? -29.746 -1.866 24.431 1.00 98.69 184 ALA A C 1
ATOM 1460 O O . ALA A 1 184 ? -29.696 -1.619 23.224 1.00 98.69 184 ALA A O 1
ATOM 1461 N N . LEU A 1 185 ? -28.704 -1.669 25.245 1.00 98.31 185 LEU A N 1
ATOM 1462 C CA . LEU A 1 185 ? -27.396 -1.204 24.793 1.00 98.31 185 LEU A CA 1
ATOM 1463 C C . LEU A 1 185 ? -26.773 -2.191 23.803 1.00 98.31 185 LEU A C 1
ATOM 1465 O O . LEU A 1 185 ? -26.353 -1.768 22.727 1.00 98.31 185 LEU A O 1
ATOM 1469 N N . HIS A 1 186 ? -26.758 -3.488 24.128 1.00 97.06 186 HIS A N 1
ATOM 1470 C CA . HIS A 1 186 ? -26.228 -4.521 23.236 1.00 97.06 186 HIS A CA 1
ATOM 1471 C C . HIS A 1 186 ? -26.949 -4.538 21.886 1.00 97.06 186 HIS A C 1
ATOM 1473 O O . HIS A 1 186 ? -26.292 -4.481 20.847 1.00 97.06 186 HIS A O 1
ATOM 1479 N N . ARG A 1 187 ? -28.291 -4.520 21.877 1.00 98.50 187 ARG A N 1
ATOM 1480 C CA . ARG A 1 187 ? -29.060 -4.431 20.622 1.00 98.50 187 ARG A CA 1
ATOM 1481 C C . ARG A 1 187 ? -28.775 -3.136 19.860 1.00 98.50 187 ARG A C 1
ATOM 1483 O O . ARG A 1 187 ? -28.689 -3.149 18.638 1.00 98.50 187 ARG A O 1
ATOM 1490 N N . GLY A 1 188 ? -28.609 -2.016 20.560 1.00 98.69 188 GLY A N 1
ATOM 1491 C CA . GLY A 1 188 ? -28.271 -0.739 19.935 1.00 98.69 188 GLY A CA 1
ATOM 1492 C C . GLY A 1 188 ? -26.895 -0.747 19.262 1.00 98.69 188 GLY A C 1
ATOM 1493 O O . GLY A 1 188 ? -26.754 -0.217 18.161 1.00 98.69 188 GLY A O 1
ATOM 1494 N N . ILE A 1 189 ? -25.891 -1.366 19.891 1.00 98.56 189 ILE A N 1
ATOM 1495 C CA . ILE A 1 189 ? -24.552 -1.538 19.306 1.00 98.56 189 ILE A CA 1
ATOM 1496 C C . ILE A 1 189 ? -24.627 -2.461 18.086 1.00 98.56 189 ILE A C 1
ATOM 1498 O O . ILE A 1 189 ? -24.110 -2.106 17.031 1.00 98.56 189 ILE A O 1
ATOM 1502 N N . ASP A 1 190 ? -25.334 -3.587 18.189 1.00 97.50 190 ASP A N 1
ATOM 1503 C CA . ASP A 1 190 ? -25.572 -4.501 17.065 1.00 97.50 190 ASP A CA 1
ATOM 1504 C C . ASP A 1 190 ? -26.257 -3.789 15.880 1.00 97.50 190 ASP A C 1
ATOM 1506 O O . ASP A 1 190 ? -25.829 -3.921 14.733 1.00 97.50 190 ASP A O 1
ATOM 1510 N N . CYS A 1 191 ? -27.246 -2.931 16.151 1.00 98.75 191 CYS A N 1
ATOM 1511 C CA . CYS A 1 191 ? -27.872 -2.077 15.141 1.00 98.75 191 CYS A CA 1
ATOM 1512 C C . CYS A 1 191 ? -26.868 -1.126 14.469 1.00 98.75 191 CYS A C 1
ATOM 1514 O O . CYS A 1 191 ? -26.895 -0.978 13.245 1.00 98.75 191 CYS A O 1
ATOM 1516 N N . ILE A 1 192 ? -25.984 -0.476 15.238 1.00 98.75 192 ILE A N 1
ATOM 1517 C CA . ILE A 1 192 ? -24.917 0.374 14.683 1.00 98.75 192 ILE A CA 1
ATOM 1518 C C . ILE A 1 192 ? -24.026 -0.448 13.750 1.00 98.75 192 ILE A C 1
ATOM 1520 O O . ILE A 1 192 ? -23.820 -0.060 12.604 1.00 98.75 192 ILE A O 1
ATOM 1524 N N . LEU A 1 193 ? -23.537 -1.605 14.192 1.00 98.19 193 LEU A N 1
ATOM 1525 C CA . LEU A 1 193 ? -22.634 -2.430 13.386 1.00 98.19 193 LEU A CA 1
ATOM 1526 C C . LEU A 1 193 ? -23.309 -2.923 12.094 1.00 98.19 193 LEU A C 1
ATOM 1528 O O . LEU A 1 193 ? -22.714 -2.854 11.019 1.00 98.19 193 LEU A O 1
ATOM 1532 N N . LYS A 1 194 ? -24.581 -3.338 12.163 1.00 98.06 194 LYS A N 1
ATOM 1533 C CA . LYS A 1 194 ? -25.352 -3.821 11.001 1.00 98.06 194 LYS A CA 1
ATOM 1534 C C . LYS A 1 194 ? -25.761 -2.729 10.016 1.00 98.06 194 LYS A C 1
ATOM 1536 O O . LYS A 1 194 ? -26.000 -3.026 8.848 1.00 98.06 194 LYS A O 1
ATOM 1541 N N . THR A 1 195 ? -25.857 -1.481 10.465 1.00 98.69 195 THR A N 1
ATOM 1542 C CA . THR A 1 195 ? -26.163 -0.334 9.594 1.00 98.69 195 THR A CA 1
ATOM 1543 C C . THR A 1 195 ? -24.910 0.314 9.007 1.00 98.69 195 THR A C 1
ATOM 1545 O O . THR A 1 195 ? -25.037 1.184 8.146 1.00 98.69 195 THR A O 1
ATOM 1548 N N . GLN A 1 196 ? -23.702 -0.103 9.408 1.00 98.62 196 GLN A N 1
ATOM 1549 C CA . GLN A 1 196 ? -22.478 0.461 8.846 1.00 98.62 196 GLN A CA 1
ATOM 1550 C C . GLN A 1 196 ? -22.355 0.122 7.359 1.00 98.62 196 GLN A C 1
ATOM 1552 O O . GLN A 1 196 ? -22.441 -1.034 6.938 1.00 98.62 196 GLN A O 1
ATOM 1557 N N . ILE A 1 197 ? -22.142 1.153 6.547 1.00 98.06 197 ILE A N 1
ATOM 1558 C CA . ILE A 1 197 ? -22.123 1.020 5.095 1.00 98.06 197 ILE A CA 1
ATOM 1559 C C . ILE A 1 197 ? -20.782 0.419 4.664 1.00 98.06 197 ILE A C 1
ATOM 1561 O O . ILE A 1 197 ? -19.709 0.840 5.112 1.00 98.06 197 ILE A O 1
ATOM 1565 N N . ARG A 1 198 ? -20.845 -0.558 3.755 1.00 89.50 198 ARG A N 1
ATOM 1566 C CA . ARG A 1 198 ? -19.675 -1.157 3.108 1.00 89.50 198 ARG A CA 1
ATOM 1567 C C . ARG A 1 198 ? -19.580 -0.716 1.655 1.00 89.50 198 ARG A C 1
ATOM 1569 O O . ARG A 1 198 ? -20.551 -0.831 0.914 1.00 89.50 198 ARG A O 1
ATOM 1576 N N . GLN A 1 199 ? -18.391 -0.294 1.244 1.00 79.12 199 GLN A N 1
ATOM 1577 C CA . GLN A 1 199 ? -18.049 -0.013 -0.150 1.00 79.12 199 GLN A CA 1
ATOM 1578 C C . GLN A 1 199 ? -16.904 -0.933 -0.563 1.00 79.12 199 GLN A C 1
ATOM 1580 O O . GLN A 1 199 ? -15.860 -0.942 0.085 1.00 79.12 199 GLN A O 1
ATOM 1585 N N . ASN A 1 200 ? -17.091 -1.723 -1.624 1.00 72.25 200 ASN A N 1
ATOM 1586 C CA . ASN A 1 200 ? -16.072 -2.658 -2.127 1.00 72.25 200 ASN A CA 1
ATOM 1587 C C . ASN A 1 200 ? -15.490 -3.567 -1.022 1.00 72.25 200 ASN A C 1
ATOM 1589 O O . ASN A 1 200 ? -14.285 -3.778 -0.931 1.00 72.25 200 ASN A O 1
ATOM 1593 N N . GLY A 1 201 ? -16.356 -4.048 -0.122 1.00 70.25 201 GLY A N 1
ATOM 1594 C CA . GLY A 1 201 ? -15.979 -4.879 1.028 1.00 70.25 201 GLY A CA 1
ATOM 1595 C C . GLY A 1 201 ? -15.400 -4.122 2.233 1.00 70.25 201 GLY A C 1
ATOM 1596 O O . GLY A 1 201 ? -15.355 -4.688 3.327 1.00 70.25 201 GLY A O 1
ATOM 1597 N N . MET A 1 202 ? -15.027 -2.847 2.086 1.00 68.88 202 MET A N 1
ATOM 1598 C CA . MET A 1 202 ? -14.451 -2.027 3.157 1.00 68.88 202 MET A CA 1
ATOM 1599 C C . MET A 1 202 ? -15.531 -1.332 3.987 1.00 68.88 202 MET A C 1
ATOM 1601 O O . MET A 1 202 ? -16.501 -0.809 3.441 1.00 68.88 202 MET A O 1
ATOM 1605 N N . LEU A 1 203 ? -15.352 -1.318 5.311 1.00 86.94 203 LEU A N 1
ATOM 1606 C CA . LEU A 1 203 ? -16.193 -0.555 6.235 1.00 86.94 203 LEU A CA 1
ATOM 1607 C C . LEU A 1 203 ? -15.943 0.942 6.052 1.00 86.94 203 LEU A C 1
ATOM 1609 O O . LEU A 1 203 ? -14.796 1.369 5.947 1.00 86.94 203 LEU A O 1
ATOM 1613 N N . THR A 1 204 ? -17.021 1.720 6.018 1.00 95.25 204 THR A N 1
ATOM 1614 C CA . THR A 1 204 ? -16.968 3.174 5.829 1.00 95.25 204 THR A CA 1
ATOM 1615 C C . THR A 1 204 ? -17.693 3.878 6.976 1.00 95.25 204 THR A C 1
ATOM 1617 O O . THR A 1 204 ? -17.309 3.704 8.126 1.00 95.25 204 THR A O 1
ATOM 1620 N N . ALA A 1 205 ? -18.745 4.640 6.690 1.00 98.12 205 ALA A N 1
ATOM 1621 C CA . ALA A 1 205 ? -19.500 5.467 7.625 1.00 98.12 205 ALA A CA 1
ATOM 1622 C C . ALA A 1 205 ? -20.967 4.995 7.738 1.00 98.12 205 ALA A C 1
ATOM 1624 O O . ALA A 1 205 ? -21.327 3.911 7.272 1.00 98.12 205 ALA A O 1
ATOM 1625 N N . TRP A 1 206 ? -21.820 5.818 8.347 1.00 98.75 206 TRP A N 1
ATOM 1626 C CA . TRP A 1 206 ? -23.271 5.624 8.404 1.00 98.75 206 TRP A CA 1
ATOM 1627 C C . TRP A 1 206 ? -24.007 6.731 7.663 1.00 98.75 206 TRP A C 1
ATOM 1629 O O . TRP A 1 206 ? -23.490 7.834 7.486 1.00 98.75 206 TRP A O 1
ATOM 1639 N N . CYS A 1 207 ? -25.244 6.455 7.267 1.00 98.62 207 CYS A N 1
ATOM 1640 C CA . CYS A 1 207 ? -26.182 7.487 6.851 1.00 98.62 207 CYS A CA 1
ATOM 1641 C C . CYS A 1 207 ? -26.754 8.202 8.081 1.00 98.62 207 CYS A C 1
ATOM 1643 O O . CYS A 1 207 ? -26.784 7.655 9.181 1.00 98.62 207 CYS A O 1
ATOM 1645 N N . ALA A 1 208 ? -27.268 9.419 7.897 1.00 97.88 208 ALA A N 1
ATOM 1646 C CA . ALA A 1 208 ? -27.983 10.127 8.960 1.00 97.88 208 ALA A CA 1
ATOM 1647 C C . ALA A 1 208 ? -29.252 9.370 9.416 1.00 97.88 208 ALA A C 1
ATOM 1649 O O . ALA A 1 208 ? -29.670 9.480 10.571 1.00 97.88 208 ALA A O 1
ATOM 1650 N N . GLN A 1 209 ? -29.830 8.546 8.538 1.00 97.88 209 GLN A N 1
ATOM 1651 C CA . GLN A 1 209 ? -30.927 7.647 8.874 1.00 97.88 209 GLN A CA 1
ATOM 1652 C C . GLN A 1 209 ? -30.906 6.377 8.022 1.00 97.88 209 GLN A C 1
ATOM 1654 O O . GLN A 1 209 ? -30.500 6.393 6.854 1.00 97.88 209 GLN A O 1
ATOM 1659 N N . HIS A 1 210 ? -31.374 5.285 8.620 1.00 98.75 210 HIS A N 1
ATOM 1660 C CA . HIS A 1 210 ? -31.466 3.968 7.998 1.00 98.75 210 HIS A CA 1
ATOM 1661 C C . HIS A 1 210 ? -32.892 3.428 8.081 1.00 98.75 210 HIS A C 1
ATOM 1663 O O . HIS A 1 210 ? -33.594 3.629 9.075 1.00 98.75 210 HIS A O 1
ATOM 1669 N N . ASP A 1 211 ? -33.321 2.726 7.038 1.00 98.44 211 ASP A N 1
ATOM 1670 C CA . ASP A 1 211 ? -34.610 2.052 7.045 1.00 98.44 211 ASP A CA 1
ATOM 1671 C C . ASP A 1 211 ? -34.681 1.027 8.186 1.00 98.44 211 ASP A C 1
ATOM 1673 O O . ASP A 1 211 ? -33.733 0.280 8.432 1.00 98.44 211 ASP A O 1
ATOM 1677 N N . VAL A 1 212 ? -35.814 0.991 8.887 1.00 97.19 212 VAL A N 1
ATOM 1678 C CA . VAL A 1 212 ? -35.985 0.143 10.071 1.00 97.19 212 VAL A CA 1
ATOM 1679 C C . VAL A 1 212 ? -36.053 -1.344 9.724 1.00 97.19 212 VAL A C 1
ATOM 1681 O O . VAL A 1 212 ? -35.703 -2.173 10.554 1.00 97.19 212 VAL A O 1
ATOM 1684 N N . GLN A 1 213 ? -36.471 -1.714 8.515 1.00 95.75 213 GLN A N 1
ATOM 1685 C CA . GLN A 1 213 ? -36.578 -3.115 8.115 1.00 95.75 213 GLN A CA 1
ATOM 1686 C C . GLN A 1 213 ? -35.329 -3.567 7.365 1.00 95.75 213 GLN A C 1
ATOM 1688 O O . GLN A 1 213 ? -34.748 -4.598 7.692 1.00 95.75 213 GLN A O 1
ATOM 1693 N N . THR A 1 214 ? -34.897 -2.796 6.366 1.00 97.75 214 THR A N 1
ATOM 1694 C CA . THR A 1 214 ? -33.803 -3.209 5.480 1.00 97.75 214 THR A CA 1
ATOM 1695 C C . THR A 1 214 ? -32.425 -2.792 5.978 1.00 97.75 214 THR A C 1
ATOM 1697 O O . THR A 1 214 ? -31.437 -3.210 5.380 1.00 97.75 214 THR A O 1
ATOM 1700 N N . LEU A 1 215 ? -32.342 -1.921 6.993 1.00 98.19 215 LEU A N 1
ATOM 1701 C CA . LEU A 1 215 ? -31.103 -1.326 7.522 1.00 98.19 215 LEU A CA 1
ATOM 1702 C C . LEU A 1 215 ? -30.306 -0.493 6.504 1.00 98.19 215 LEU A C 1
ATOM 1704 O O . LEU A 1 215 ? -29.195 -0.039 6.783 1.00 98.19 215 LEU A O 1
ATOM 1708 N N . LYS A 1 216 ? -30.864 -0.255 5.313 1.00 98.19 216 LYS A N 1
ATOM 1709 C CA . LYS A 1 216 ? -30.193 0.488 4.240 1.00 98.19 216 LYS A CA 1
ATOM 1710 C C . LYS A 1 216 ? -30.284 1.994 4.502 1.00 98.19 216 LYS A C 1
ATOM 1712 O O . LYS A 1 216 ? -31.259 2.431 5.113 1.00 98.19 216 LYS A O 1
ATOM 1717 N N . PRO A 1 217 ? -29.324 2.794 4.010 1.00 98.62 217 PRO A N 1
ATOM 1718 C CA . PRO A 1 217 ? -29.427 4.252 4.008 1.00 98.62 217 PRO A CA 1
ATOM 1719 C C . PRO A 1 217 ? -30.769 4.726 3.434 1.00 98.62 217 PRO A C 1
ATOM 1721 O O . PRO A 1 217 ? -31.193 4.241 2.384 1.00 98.62 217 PRO A O 1
ATOM 1724 N N . ALA A 1 218 ? -31.427 5.667 4.111 1.00 98.25 218 ALA A N 1
ATOM 1725 C CA . ALA A 1 218 ? -32.763 6.137 3.752 1.00 98.25 218 ALA A CA 1
ATOM 1726 C C . ALA A 1 218 ? -32.835 7.667 3.614 1.00 98.25 218 ALA A C 1
ATOM 1728 O O . ALA A 1 218 ? -32.014 8.411 4.155 1.00 98.25 218 ALA A O 1
ATOM 1729 N N . TRP A 1 219 ? -33.843 8.139 2.881 1.00 98.00 219 TRP A N 1
ATOM 1730 C CA . TRP A 1 219 ? -34.157 9.564 2.775 1.00 98.00 219 TRP A CA 1
ATOM 1731 C C . TRP A 1 219 ? -34.713 10.107 4.097 1.00 98.00 219 TRP A C 1
ATOM 1733 O O . TRP A 1 219 ? -35.456 9.417 4.795 1.00 98.00 219 TRP A O 1
ATOM 1743 N N . ALA A 1 220 ? -34.413 11.370 4.404 1.00 96.25 220 ALA A N 1
ATOM 1744 C CA . ALA A 1 220 ? -35.168 12.151 5.384 1.00 96.25 220 ALA A CA 1
ATOM 1745 C C . ALA A 1 220 ? -35.952 13.270 4.696 1.00 96.25 220 ALA A C 1
ATOM 1747 O O . ALA A 1 220 ? -36.964 13.022 4.038 1.00 96.25 220 ALA A O 1
ATOM 1748 N N . ARG A 1 221 ? -35.511 14.520 4.859 1.00 96.50 221 ARG A N 1
ATOM 1749 C CA . ARG A 1 221 ? -36.079 15.662 4.136 1.00 96.50 221 ARG A CA 1
ATOM 1750 C C . ARG A 1 221 ? -35.623 15.623 2.674 1.00 96.50 221 ARG A C 1
ATOM 1752 O O . ARG A 1 221 ? -34.662 14.943 2.333 1.00 96.50 221 ARG A O 1
ATOM 1759 N N . ALA A 1 222 ? -36.277 16.411 1.820 1.00 96.19 222 ALA A N 1
ATOM 1760 C CA . ALA A 1 222 ? -36.004 16.472 0.377 1.00 96.19 222 ALA A CA 1
ATOM 1761 C C . ALA A 1 222 ? -34.526 16.737 0.008 1.00 96.19 222 ALA A C 1
ATOM 1763 O O . ALA A 1 222 ? -34.106 16.404 -1.091 1.00 96.19 222 ALA A O 1
ATOM 1764 N N . TYR A 1 223 ? -33.741 17.305 0.924 1.00 95.75 223 TYR A N 1
ATOM 1765 C CA . TYR A 1 223 ? -32.323 17.632 0.755 1.00 95.75 223 TYR A CA 1
ATOM 1766 C C . TYR A 1 223 ? -31.385 16.742 1.598 1.00 95.75 223 TYR A C 1
ATOM 1768 O O . TYR A 1 223 ? -30.234 17.107 1.826 1.00 95.75 223 TYR A O 1
ATOM 1776 N N . GLU A 1 224 ? -31.871 15.600 2.097 1.00 97.00 224 GLU A N 1
ATOM 1777 C CA . GLU A 1 224 ? -31.132 14.663 2.959 1.00 97.00 224 GLU A CA 1
ATOM 1778 C C . GLU A 1 224 ? -31.252 13.230 2.411 1.00 97.00 224 GLU A C 1
ATOM 1780 O O . GLU A 1 224 ? -32.111 12.459 2.861 1.00 97.00 224 GLU A O 1
ATOM 1785 N N . PRO A 1 225 ? -30.436 12.880 1.402 1.00 97.62 225 PRO A N 1
ATOM 1786 C CA . PRO A 1 225 ? -30.537 11.614 0.688 1.00 97.62 225 PRO A CA 1
ATOM 1787 C C . PRO A 1 225 ? -29.863 10.451 1.436 1.00 97.62 225 PRO A C 1
ATOM 1789 O O . PRO A 1 225 ? -29.018 10.679 2.309 1.00 97.62 225 PRO A O 1
ATOM 1792 N N . PRO A 1 226 ? -30.134 9.200 1.016 1.00 98.38 226 PRO A N 1
ATOM 1793 C CA . PRO A 1 226 ? -29.281 8.050 1.289 1.00 98.38 226 PRO A CA 1
ATOM 1794 C C . PRO A 1 226 ? -27.830 8.370 0.912 1.00 98.38 226 PRO A C 1
ATOM 1796 O O . PRO A 1 226 ? -27.511 8.581 -0.257 1.00 98.38 226 PRO A O 1
ATOM 1799 N N . SER A 1 227 ? -26.957 8.462 1.909 1.00 98.50 227 SER A N 1
ATOM 1800 C CA . SER A 1 227 ? -25.581 8.934 1.742 1.00 98.50 227 SER A CA 1
ATOM 1801 C C . SER A 1 227 ? -24.706 8.474 2.904 1.00 98.50 227 SER A C 1
ATOM 1803 O O . SER A 1 227 ? -25.209 8.007 3.923 1.00 98.50 227 SER A O 1
ATOM 1805 N N . LEU A 1 228 ? -23.390 8.604 2.760 1.00 98.69 228 LEU A N 1
ATOM 1806 C CA . LEU A 1 228 ? -22.468 8.534 3.891 1.00 98.69 228 LEU A CA 1
ATOM 1807 C C . LEU A 1 228 ? -22.428 9.903 4.571 1.00 98.69 228 LEU A C 1
ATOM 1809 O O . LEU A 1 228 ? -22.159 10.916 3.922 1.00 98.69 228 LEU A O 1
ATOM 1813 N N . SER A 1 229 ? -22.701 9.942 5.870 1.00 98.31 229 SER A N 1
ATOM 1814 C CA . SER A 1 229 ? -22.752 11.177 6.643 1.00 98.31 229 SER A CA 1
ATOM 1815 C C . SER A 1 229 ? -21.399 11.493 7.264 1.00 98.31 229 SER A C 1
ATOM 1817 O O . SER A 1 229 ? -20.923 10.755 8.129 1.00 98.31 229 SER A O 1
ATOM 1819 N N . GLY A 1 230 ? -20.793 12.614 6.868 1.00 94.06 230 GLY A N 1
ATOM 1820 C CA . GLY A 1 230 ? -19.514 13.057 7.430 1.00 94.06 230 GLY A CA 1
ATOM 1821 C C . GLY A 1 230 ? -19.623 13.476 8.898 1.00 94.06 230 GLY A C 1
ATOM 1822 O O . GLY A 1 230 ? -18.744 13.167 9.694 1.00 94.06 230 GLY A O 1
ATOM 1823 N N . GLY A 1 231 ? -20.716 14.151 9.271 1.00 94.94 231 GLY A N 1
ATOM 1824 C CA . GLY A 1 231 ? -20.917 14.670 10.628 1.00 94.94 231 GLY A CA 1
ATOM 1825 C C . GLY A 1 231 ? -21.464 13.634 11.611 1.00 94.94 231 GLY A C 1
ATOM 1826 O O . GLY A 1 231 ? -20.911 13.457 12.694 1.00 94.94 231 GLY A O 1
ATOM 1827 N N . GLU A 1 232 ? -22.529 12.918 11.237 1.00 97.50 232 GLU A N 1
ATOM 1828 C CA . GLU A 1 232 ? -23.200 11.994 12.169 1.00 97.50 232 GLU A CA 1
ATOM 1829 C C . GLU A 1 232 ? -22.308 10.790 12.512 1.00 97.50 232 GLU A C 1
ATOM 1831 O O . GLU A 1 232 ? -22.290 10.335 13.656 1.00 97.50 232 GLU A O 1
ATOM 1836 N N . SER A 1 233 ? -21.492 10.327 11.555 1.00 98.44 233 SER A N 1
ATOM 1837 C CA . SER A 1 233 ? -20.562 9.210 11.769 1.00 98.44 233 SER A CA 1
ATOM 1838 C C . SER A 1 233 ? -19.510 9.507 12.839 1.00 98.44 233 SER A C 1
ATOM 1840 O O . SER A 1 233 ? -19.116 8.599 13.566 1.00 98.44 233 SER A O 1
ATOM 1842 N N . VAL A 1 234 ? -19.094 10.771 12.999 1.00 97.94 234 VAL A N 1
ATOM 1843 C CA . VAL A 1 234 ? -18.169 11.171 14.074 1.00 97.94 234 VAL A CA 1
ATOM 1844 C C . VAL A 1 234 ? -18.806 10.923 15.439 1.00 97.94 234 VAL A C 1
ATOM 1846 O O . VAL A 1 234 ? -18.176 10.328 16.309 1.00 97.94 234 VAL A O 1
ATOM 1849 N N . GLY A 1 235 ? -20.072 11.313 15.624 1.00 96.62 235 GLY A N 1
ATOM 1850 C CA . GLY A 1 235 ? -20.794 11.089 16.879 1.00 96.62 235 GLY A CA 1
ATOM 1851 C C . GLY A 1 235 ? -20.937 9.604 17.226 1.00 96.62 235 GLY A C 1
ATOM 1852 O O . GLY A 1 235 ? -20.783 9.227 18.388 1.00 96.62 235 GLY A O 1
ATOM 1853 N N . ILE A 1 236 ? -21.165 8.757 16.217 1.00 98.62 236 ILE A N 1
ATOM 1854 C CA . ILE A 1 236 ? -21.235 7.297 16.377 1.00 98.62 236 ILE A CA 1
ATOM 1855 C C . ILE A 1 236 ? -19.874 6.737 16.812 1.00 98.62 236 ILE A C 1
ATOM 1857 O O . ILE A 1 236 ? -19.802 5.999 17.793 1.00 98.62 236 ILE A O 1
ATOM 1861 N N . VAL A 1 237 ? -18.785 7.126 16.141 1.00 98.38 237 VAL A N 1
ATOM 1862 C CA . VAL A 1 237 ? -17.427 6.676 16.488 1.00 98.38 237 VAL A CA 1
ATOM 1863 C C . VAL A 1 237 ? -17.044 7.095 17.905 1.00 98.38 237 VAL A C 1
ATOM 1865 O O . VAL A 1 237 ? -16.599 6.261 18.691 1.00 98.38 237 VAL A O 1
ATOM 1868 N N . VAL A 1 238 ? -17.277 8.359 18.265 1.00 97.69 238 VAL A N 1
ATOM 1869 C CA . VAL A 1 238 ? -16.994 8.871 19.614 1.00 97.69 238 VAL A CA 1
ATOM 1870 C C . VAL A 1 238 ? -17.778 8.099 20.675 1.00 97.69 238 VAL A C 1
ATOM 1872 O O . VAL A 1 238 ? -17.262 7.855 21.766 1.00 97.69 238 VAL A O 1
ATOM 1875 N N . PHE A 1 239 ? -19.009 7.680 20.376 1.00 98.12 239 PHE A N 1
ATOM 1876 C CA . PHE A 1 239 ? -19.776 6.814 21.264 1.00 98.12 239 PHE A CA 1
ATOM 1877 C C . PHE A 1 239 ? -19.163 5.412 21.388 1.00 98.12 239 PHE A C 1
ATOM 1879 O O . PHE A 1 239 ? -18.934 4.956 22.509 1.00 98.12 239 PHE A O 1
ATOM 1886 N N . LEU A 1 240 ? -18.855 4.750 20.268 1.00 98.12 240 LEU A N 1
ATOM 1887 C CA . LEU A 1 240 ? -18.256 3.410 20.256 1.00 98.12 240 LEU A CA 1
ATOM 1888 C C . LEU A 1 240 ? -16.896 3.379 20.973 1.00 98.12 240 LEU A C 1
ATOM 1890 O O . LEU A 1 240 ? -16.588 2.434 21.695 1.00 98.12 240 LEU A O 1
ATOM 1894 N N . MET A 1 241 ? -16.109 4.450 20.866 1.00 97.06 241 MET A N 1
ATOM 1895 C CA . MET A 1 241 ? -14.832 4.592 21.569 1.00 97.06 241 MET A CA 1
ATOM 1896 C C . MET A 1 241 ? -14.972 4.691 23.099 1.00 97.06 241 MET A C 1
ATOM 1898 O O . MET A 1 241 ? -13.988 4.514 23.821 1.00 97.06 241 MET A O 1
ATOM 1902 N N . LYS A 1 242 ? -16.172 4.974 23.624 1.00 95.06 242 LYS A N 1
ATOM 1903 C CA . LYS A 1 242 ? -16.447 4.989 25.072 1.00 95.06 242 LYS A CA 1
ATOM 1904 C C . LYS A 1 242 ? -16.774 3.602 25.639 1.00 95.06 242 LYS A C 1
ATOM 1906 O O . LYS A 1 242 ? -16.964 3.498 26.849 1.00 95.06 242 LYS A O 1
ATOM 1911 N N . ILE A 1 243 ? -16.856 2.561 24.809 1.00 92.00 243 ILE A N 1
ATOM 1912 C CA . ILE A 1 243 ? -16.969 1.174 25.275 1.00 92.00 243 ILE A CA 1
ATOM 1913 C C . ILE A 1 243 ? -15.615 0.759 25.873 1.00 92.00 243 ILE A C 1
ATOM 1915 O O . ILE A 1 243 ? -14.575 0.983 25.258 1.00 92.00 243 ILE A O 1
ATOM 1919 N N . GLU A 1 244 ? -15.619 0.247 27.108 1.00 84.12 244 GLU A N 1
ATOM 1920 C CA . GLU A 1 244 ? -14.392 -0.003 27.888 1.00 84.12 244 GLU A CA 1
ATOM 1921 C C . GLU A 1 244 ? -13.577 -1.188 27.371 1.00 84.12 244 GLU A C 1
ATOM 1923 O O . GLU A 1 244 ? -12.351 -1.129 27.395 1.00 84.12 244 GLU A O 1
ATOM 1928 N N . GLU A 1 245 ? -14.257 -2.199 26.835 1.00 82.38 245 GLU A N 1
ATOM 1929 C CA . GLU A 1 245 ? -13.663 -3.383 26.214 1.00 82.38 245 GLU A CA 1
ATOM 1930 C C . GLU A 1 245 ? -14.308 -3.583 24.835 1.00 82.38 245 GLU A C 1
ATOM 1932 O O . GLU A 1 245 ? -15.232 -4.384 24.676 1.00 82.38 245 GLU A O 1
ATOM 1937 N N . PRO A 1 246 ? -13.923 -2.773 23.833 1.00 87.12 246 PRO A N 1
ATOM 1938 C CA . PRO A 1 246 ? -14.527 -2.856 22.512 1.00 87.12 246 PRO A CA 1
ATOM 1939 C C . PRO A 1 246 ? -14.178 -4.201 21.861 1.00 87.12 246 PRO A C 1
ATOM 1941 O O . PRO A 1 246 ? -13.010 -4.587 21.813 1.00 87.12 246 PRO A O 1
ATOM 1944 N N . SER A 1 247 ? -15.185 -4.896 21.327 1.00 83.88 247 SER A N 1
ATOM 1945 C CA . SER A 1 247 ? -14.974 -6.111 20.533 1.00 83.88 247 SER A CA 1
ATOM 1946 C C . SER A 1 247 ? -14.199 -5.806 19.247 1.00 83.88 247 SER A C 1
ATOM 1948 O O . SER A 1 247 ? -14.154 -4.663 18.787 1.00 83.88 247 SER A O 1
ATOM 1950 N N . GLU A 1 248 ? -13.639 -6.836 18.612 1.00 79.38 248 GLU A N 1
ATOM 1951 C CA . GLU A 1 248 ? -12.947 -6.685 17.325 1.00 79.38 248 GLU A CA 1
ATOM 1952 C C . GLU A 1 248 ? -13.837 -6.053 16.245 1.00 79.38 248 GLU A C 1
ATOM 1954 O O . GLU A 1 248 ? -13.362 -5.252 15.443 1.00 79.38 248 GLU A O 1
ATOM 1959 N N . GLU A 1 249 ? -15.138 -6.347 16.254 1.00 78.31 249 GLU A N 1
ATOM 1960 C CA . GLU A 1 249 ? -16.109 -5.748 15.335 1.00 78.31 249 GLU A CA 1
ATOM 1961 C C . GLU A 1 249 ? -16.290 -4.246 15.584 1.00 78.31 249 GLU A C 1
ATOM 1963 O O . GLU A 1 249 ? -16.345 -3.469 14.631 1.00 78.31 249 GLU A O 1
ATOM 1968 N N . ILE A 1 250 ? -16.320 -3.817 16.852 1.00 91.69 250 ILE A N 1
ATOM 1969 C CA . ILE A 1 250 ? -16.373 -2.396 17.226 1.00 91.69 250 ILE A CA 1
ATOM 1970 C C . ILE A 1 250 ? -15.079 -1.692 16.810 1.00 91.69 250 ILE A C 1
ATOM 1972 O O . ILE A 1 250 ? -15.129 -0.589 16.264 1.00 91.69 250 ILE A O 1
ATOM 1976 N N . VAL A 1 251 ? -13.925 -2.329 17.030 1.00 85.94 251 VAL A N 1
ATOM 1977 C CA . VAL A 1 251 ? -12.629 -1.798 16.590 1.00 85.94 251 VAL A CA 1
ATOM 1978 C C . VAL A 1 251 ? -12.615 -1.642 15.068 1.00 85.94 251 VAL A C 1
ATOM 1980 O O . VAL A 1 251 ? -12.353 -0.547 14.579 1.00 85.94 251 VAL A O 1
ATOM 1983 N N . ALA A 1 252 ? -12.980 -2.682 14.315 1.00 75.88 252 ALA A N 1
ATOM 1984 C CA . ALA A 1 252 ? -13.036 -2.641 12.855 1.00 75.88 252 ALA A CA 1
ATOM 1985 C C . ALA A 1 252 ? -14.012 -1.573 12.335 1.00 75.88 252 ALA A C 1
ATOM 1987 O O . ALA A 1 252 ? -13.711 -0.884 11.357 1.00 75.88 252 ALA A O 1
ATOM 1988 N N . ALA A 1 253 ? -15.156 -1.398 13.005 1.00 91.06 253 ALA A N 1
ATOM 1989 C CA . ALA A 1 253 ? -16.122 -0.356 12.685 1.00 91.06 253 ALA A CA 1
ATOM 1990 C C . ALA A 1 253 ? -15.526 1.046 12.848 1.00 91.06 253 ALA A C 1
ATOM 1992 O O . ALA A 1 253 ? -15.618 1.855 11.924 1.00 91.06 253 ALA A O 1
ATOM 1993 N N . ILE A 1 254 ? -14.874 1.321 13.984 1.00 96.50 254 ILE A N 1
ATOM 1994 C CA . ILE A 1 254 ? -14.198 2.598 14.257 1.00 96.50 254 ILE A CA 1
ATOM 1995 C C . ILE A 1 254 ? -13.087 2.852 13.229 1.00 96.50 254 ILE A C 1
ATOM 1997 O O . ILE A 1 254 ? -13.010 3.938 12.652 1.00 96.50 254 ILE A O 1
ATOM 2001 N N . GLU A 1 255 ? -12.239 1.856 12.973 1.00 87.50 255 GLU A N 1
ATOM 2002 C CA . GLU A 1 255 ? -11.102 1.988 12.059 1.00 87.50 255 GLU A CA 1
ATOM 2003 C C . GLU A 1 255 ? -11.536 2.222 10.612 1.00 87.50 255 GLU A C 1
ATOM 2005 O O . GLU A 1 255 ? -10.964 3.082 9.941 1.00 87.50 255 GLU A O 1
ATOM 2010 N N . GLY A 1 256 ? -12.584 1.533 10.150 1.00 81.38 256 GLY A N 1
ATOM 2011 C CA . GLY A 1 256 ? -13.163 1.755 8.824 1.00 81.38 256 GLY A CA 1
ATOM 2012 C C . GLY A 1 256 ? -13.601 3.206 8.616 1.00 81.38 256 GLY A C 1
ATOM 2013 O O . GLY A 1 256 ? -13.273 3.818 7.598 1.00 81.38 256 GLY A O 1
ATOM 2014 N N . VAL A 1 257 ? -14.248 3.805 9.621 1.00 95.50 257 VAL A N 1
ATOM 2015 C CA . VAL A 1 257 ? -14.673 5.213 9.568 1.00 95.50 257 VAL A CA 1
ATOM 2016 C C . VAL A 1 257 ? -13.469 6.146 9.562 1.00 95.50 257 VAL A C 1
ATOM 2018 O O . VAL A 1 257 ? -13.464 7.115 8.813 1.00 95.50 257 VAL A O 1
ATOM 2021 N N . VAL A 1 258 ? -12.439 5.875 10.369 1.00 92.81 258 VAL A N 1
ATOM 2022 C CA . VAL A 1 258 ? -11.221 6.701 10.417 1.00 92.81 258 VAL A CA 1
ATOM 2023 C C . VAL A 1 258 ? -10.485 6.685 9.078 1.00 92.81 258 VAL A C 1
ATOM 2025 O O . VAL A 1 258 ? -10.088 7.743 8.586 1.00 92.81 258 VAL A O 1
ATOM 2028 N N . VAL A 1 259 ? -10.328 5.506 8.469 1.00 83.69 259 VAL A N 1
ATOM 2029 C CA . VAL A 1 259 ? -9.738 5.360 7.130 1.00 83.69 259 VAL A CA 1
ATOM 2030 C C . VAL A 1 259 ? -10.568 6.124 6.102 1.00 83.69 259 VAL A C 1
ATOM 2032 O O . VAL A 1 259 ? -10.020 6.903 5.320 1.00 83.69 259 VAL A O 1
ATOM 2035 N N . TRP A 1 260 ? -11.891 5.959 6.140 1.00 94.25 260 TRP A N 1
ATOM 2036 C CA . TRP A 1 260 ? -12.798 6.653 5.237 1.00 94.25 260 TRP A CA 1
ATOM 2037 C C . TRP A 1 260 ? -12.727 8.179 5.405 1.00 94.25 260 TRP A C 1
ATOM 2039 O O . TRP A 1 260 ? -12.499 8.879 4.420 1.00 94.25 260 TRP A O 1
ATOM 2049 N N . LEU A 1 261 ? -12.809 8.701 6.634 1.00 95.69 261 LEU A N 1
ATOM 2050 C CA . LEU A 1 261 ? -12.727 10.135 6.938 1.00 95.69 261 LEU A CA 1
ATOM 2051 C C . LEU A 1 261 ? -11.416 10.757 6.445 1.00 95.69 261 LEU A C 1
ATOM 2053 O O . LEU A 1 261 ? -11.448 11.859 5.902 1.00 95.69 261 LEU A O 1
ATOM 2057 N N . ARG A 1 262 ? -10.281 10.059 6.583 1.00 90.06 262 ARG A N 1
ATOM 2058 C CA . ARG A 1 262 ? -8.994 10.506 6.019 1.00 90.06 262 ARG A CA 1
ATOM 2059 C C . ARG A 1 262 ? -9.021 10.541 4.490 1.00 90.06 262 ARG A C 1
ATOM 2061 O O . ARG A 1 262 ? -8.483 11.467 3.897 1.00 90.06 262 ARG A O 1
ATOM 2068 N N . SER A 1 263 ? -9.660 9.559 3.849 1.00 88.25 263 SER A N 1
ATOM 2069 C CA . SER A 1 263 ? -9.723 9.471 2.382 1.00 88.25 263 SER A CA 1
ATOM 2070 C C . SER A 1 263 ? -10.605 10.538 1.726 1.00 88.25 263 SER A C 1
ATOM 2072 O O . SER A 1 263 ? -10.336 10.935 0.597 1.00 88.25 263 SER A O 1
ATOM 2074 N N . VAL A 1 264 ? -11.642 11.014 2.427 1.00 93.38 264 VAL A N 1
ATOM 2075 C CA . VAL A 1 264 ? -12.600 12.011 1.909 1.00 93.38 264 VAL A CA 1
ATOM 2076 C C . VAL A 1 264 ? -12.343 13.426 2.434 1.00 93.38 264 VAL A C 1
ATOM 2078 O O . VAL A 1 264 ? -13.151 14.331 2.228 1.00 93.38 264 VAL A O 1
ATOM 2081 N N . GLN A 1 265 ? -11.226 13.618 3.137 1.00 93.69 265 GLN A N 1
ATOM 2082 C CA . GLN A 1 265 ? -10.812 14.895 3.700 1.00 93.69 265 GLN A CA 1
ATOM 2083 C C . GLN A 1 265 ? -10.610 15.941 2.596 1.00 93.69 265 GLN A C 1
ATOM 2085 O O . GLN A 1 265 ? -9.842 15.739 1.656 1.00 93.69 265 GLN 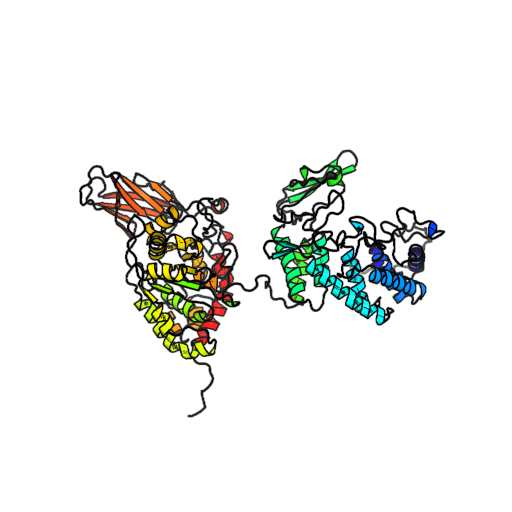A O 1
ATOM 2090 N N . MET A 1 266 ? -11.271 17.089 2.732 1.00 93.50 266 MET A N 1
ATOM 2091 C CA . MET A 1 266 ? -11.147 18.205 1.800 1.00 93.50 266 MET A CA 1
ATOM 2092 C C . MET A 1 266 ? -10.118 19.203 2.341 1.00 93.50 266 MET A C 1
ATOM 2094 O O . MET A 1 266 ? -10.368 19.886 3.337 1.00 93.50 266 MET A O 1
ATOM 2098 N N . ASN A 1 267 ? -8.960 19.281 1.685 1.00 92.94 267 ASN A N 1
ATOM 2099 C CA . ASN A 1 267 ? -7.857 20.170 2.058 1.00 92.94 267 ASN A CA 1
ATOM 2100 C C . ASN A 1 267 ? -7.793 21.399 1.144 1.00 92.94 267 ASN A C 1
ATOM 2102 O O . ASN A 1 267 ? -8.282 21.372 0.014 1.00 92.94 267 ASN A O 1
ATOM 2106 N N . GLY A 1 268 ? -7.159 22.471 1.621 1.00 92.25 268 GLY A N 1
ATOM 2107 C CA . GLY A 1 268 ? -6.903 23.663 0.811 1.00 92.25 268 GLY A CA 1
ATOM 2108 C C . GLY A 1 268 ? -8.146 24.495 0.487 1.00 92.25 268 GLY A C 1
ATOM 2109 O O . GLY A 1 268 ? -8.115 25.318 -0.429 1.00 92.25 268 GLY A O 1
ATOM 2110 N N . ILE A 1 269 ? -9.246 24.279 1.211 1.00 93.88 269 ILE A N 1
ATOM 2111 C CA . ILE A 1 269 ? -10.505 25.004 1.049 1.00 93.88 269 ILE A CA 1
ATOM 2112 C C . ILE A 1 269 ? -11.075 25.388 2.412 1.00 93.88 269 ILE A C 1
ATOM 2114 O O . ILE A 1 269 ? -10.957 24.642 3.382 1.00 93.88 269 ILE A O 1
ATOM 2118 N N . ARG A 1 270 ? -11.771 26.524 2.479 1.00 94.31 270 ARG A N 1
ATOM 2119 C CA . ARG A 1 270 ? -12.558 26.914 3.656 1.00 94.31 270 ARG A CA 1
ATOM 2120 C C . ARG A 1 270 ? -13.975 27.315 3.293 1.00 94.31 270 ARG A C 1
ATOM 2122 O O . ARG A 1 270 ? -14.244 27.797 2.193 1.00 94.31 270 ARG A O 1
ATOM 2129 N N . VAL A 1 271 ? -14.870 27.219 4.274 1.00 93.25 271 VAL A N 1
ATOM 2130 C CA . VAL A 1 271 ? -16.182 27.866 4.201 1.00 93.25 271 VAL A CA 1
ATOM 2131 C C . VAL A 1 271 ? -16.000 29.353 4.503 1.00 93.25 271 VAL A C 1
ATOM 2133 O O . VAL A 1 271 ? -15.653 29.740 5.617 1.00 93.25 271 VAL A O 1
ATOM 2136 N N . SER A 1 272 ? -16.245 30.200 3.511 1.00 90.25 272 SER A N 1
ATOM 2137 C CA . SER A 1 272 ? -16.331 31.649 3.666 1.00 90.25 272 SER A CA 1
ATOM 2138 C C . SER A 1 272 ? -17.786 32.071 3.831 1.00 90.25 272 SER A C 1
ATOM 2140 O O . SER A 1 272 ? -18.664 31.578 3.122 1.00 90.25 272 SER A O 1
ATOM 2142 N N . VAL A 1 273 ? -18.043 32.995 4.757 1.00 87.12 273 VAL A N 1
ATOM 2143 C CA . VAL A 1 273 ? -19.359 33.607 4.947 1.00 87.12 273 VAL A CA 1
ATOM 2144 C C . VAL A 1 273 ? -19.302 35.036 4.424 1.00 87.12 273 VAL A C 1
ATOM 2146 O O . VAL A 1 273 ? -18.612 35.871 5.003 1.00 87.12 273 VAL A O 1
ATOM 2149 N N . LYS A 1 274 ? -20.027 35.325 3.341 1.00 80.00 274 LYS A N 1
ATOM 2150 C CA . LYS A 1 274 ? -20.240 36.699 2.870 1.00 80.00 274 LYS A CA 1
ATOM 2151 C C . LYS A 1 274 ? -21.524 37.244 3.487 1.00 80.00 274 LYS A C 1
ATOM 2153 O O . LYS A 1 274 ? -22.572 36.596 3.430 1.00 80.00 274 LYS A O 1
ATOM 2158 N N . GLU A 1 275 ? -21.448 38.428 4.085 1.00 72.31 275 GLU A N 1
ATOM 2159 C CA . GLU A 1 275 ? -22.638 39.182 4.473 1.00 72.31 275 GLU A CA 1
ATOM 2160 C C . GLU A 1 275 ? -23.118 39.998 3.271 1.00 72.31 275 GLU A C 1
ATOM 2162 O O . GLU A 1 275 ? -22.437 40.919 2.828 1.00 72.31 275 GLU A O 1
ATOM 2167 N N . ASN A 1 276 ? -24.290 39.658 2.730 1.00 62.72 276 ASN A N 1
ATOM 2168 C CA . ASN A 1 276 ? -24.936 40.484 1.710 1.00 62.72 276 ASN A CA 1
ATOM 2169 C C . ASN A 1 276 ? -25.771 41.595 2.371 1.00 62.72 276 ASN A C 1
ATOM 2171 O O . ASN A 1 276 ? -26.199 41.471 3.527 1.00 62.72 276 ASN A O 1
ATOM 2175 N N . THR A 1 277 ? -26.029 42.670 1.620 1.00 48.78 277 THR A N 1
ATOM 2176 C CA . THR A 1 277 ? -26.879 43.810 2.002 1.00 48.78 277 THR A CA 1
ATOM 2177 C C . THR A 1 277 ? -28.253 43.318 2.481 1.00 48.78 277 THR A C 1
ATOM 2179 O O . THR A 1 277 ? -29.123 42.959 1.694 1.00 48.78 277 THR A O 1
ATOM 2182 N N . GLY A 1 278 ? -28.423 43.224 3.806 1.00 57.78 278 GLY A N 1
ATOM 2183 C CA . GLY A 1 278 ? -29.597 42.616 4.451 1.00 57.78 278 GLY A CA 1
ATOM 2184 C C . GLY A 1 278 ? -29.314 41.664 5.626 1.00 57.78 278 GLY A C 1
ATOM 2185 O O . GLY A 1 278 ? -30.256 41.044 6.114 1.00 57.78 278 GLY A O 1
ATOM 2186 N N . ARG A 1 279 ? -28.057 41.532 6.097 1.00 56.00 279 ARG A N 1
ATOM 2187 C CA . ARG A 1 279 ? -27.641 40.667 7.235 1.00 56.00 279 ARG A CA 1
ATOM 2188 C C . ARG A 1 279 ? -27.905 39.168 7.033 1.00 56.00 279 ARG A C 1
ATOM 2190 O O . ARG A 1 279 ? -28.080 38.418 7.995 1.00 56.00 279 ARG A O 1
ATOM 2197 N N . ARG A 1 280 ? -27.948 38.701 5.785 1.00 63.62 280 ARG A N 1
ATOM 2198 C CA . ARG A 1 280 ? -28.156 37.281 5.477 1.00 63.62 280 ARG A CA 1
ATOM 2199 C C . ARG A 1 280 ? -26.838 36.652 5.011 1.00 63.62 280 ARG A C 1
ATOM 2201 O O . ARG A 1 280 ? -26.192 37.155 4.095 1.00 63.62 280 ARG A O 1
ATOM 2208 N N . ARG A 1 281 ? -26.438 35.570 5.686 1.00 79.06 281 ARG A N 1
ATOM 2209 C CA . ARG A 1 281 ? -25.158 34.862 5.507 1.00 79.06 281 ARG A CA 1
ATOM 2210 C C . ARG A 1 281 ? -25.189 34.008 4.238 1.00 79.06 281 ARG A C 1
ATOM 2212 O O . ARG A 1 281 ? -25.973 33.071 4.209 1.00 79.06 281 ARG A O 1
ATOM 2219 N N . ASP A 1 282 ? -24.349 34.264 3.237 1.00 86.50 282 ASP A N 1
ATOM 2220 C CA . ASP A 1 282 ? -24.107 33.312 2.135 1.00 86.50 282 ASP A CA 1
ATOM 2221 C C . ASP A 1 282 ? -22.839 32.511 2.423 1.00 86.50 282 ASP A C 1
ATOM 2223 O O . ASP A 1 282 ? -21.793 33.103 2.698 1.00 86.50 282 ASP A O 1
ATOM 2227 N N . ARG A 1 283 ? -22.915 31.180 2.366 1.00 91.81 283 ARG A N 1
ATOM 2228 C CA . ARG A 1 283 ? -21.744 30.311 2.539 1.00 91.81 283 ARG A CA 1
ATOM 2229 C C . ARG A 1 283 ? -21.203 29.930 1.172 1.00 91.81 283 ARG A C 1
ATOM 2231 O O . ARG A 1 283 ? -21.965 29.503 0.313 1.00 91.81 283 ARG A O 1
ATOM 2238 N N . GLN A 1 284 ? -19.894 30.046 0.992 1.00 92.31 284 GLN A N 1
ATOM 2239 C CA . GLN A 1 284 ? -19.189 29.671 -0.235 1.00 92.31 284 GLN A CA 1
ATOM 2240 C C . GLN A 1 284 ? -17.929 28.884 0.126 1.00 92.31 284 GLN A C 1
ATOM 2242 O O . GLN A 1 284 ? -17.281 29.195 1.126 1.00 92.31 284 GLN A O 1
ATOM 2247 N N . LEU A 1 285 ? -17.572 27.887 -0.682 1.00 94.19 285 LEU A N 1
ATOM 2248 C CA . LEU A 1 285 ? -16.251 27.270 -0.601 1.00 94.19 285 LEU A CA 1
ATOM 2249 C C . LEU A 1 285 ? -15.258 28.152 -1.351 1.00 94.19 285 LEU A C 1
ATOM 2251 O O . LEU A 1 285 ? -15.501 28.515 -2.500 1.00 94.19 285 LEU A O 1
ATOM 2255 N N . VAL A 1 286 ? -14.160 28.518 -0.696 1.00 94.12 286 VAL A N 1
ATOM 2256 C CA . VAL A 1 286 ? -13.084 29.307 -1.307 1.00 94.12 286 VAL A CA 1
ATOM 2257 C C . VAL A 1 286 ? -11.739 28.614 -1.084 1.00 94.12 286 VAL A C 1
ATOM 2259 O O . VAL A 1 286 ? -11.560 28.015 -0.019 1.00 94.12 286 VAL A O 1
ATOM 2262 N N . PRO A 1 287 ? -10.798 28.694 -2.043 1.00 94.44 287 PRO A N 1
ATOM 2263 C CA . PRO A 1 287 ? -9.443 28.191 -1.850 1.00 94.44 287 PRO A CA 1
ATOM 2264 C C . PRO A 1 287 ? -8.754 28.876 -0.667 1.00 94.44 287 PRO A C 1
ATOM 2266 O O . PRO A 1 287 ? -8.801 30.100 -0.535 1.00 94.44 287 PRO A O 1
ATOM 2269 N N . ASP A 1 288 ? -8.120 28.078 0.182 1.00 93.44 288 ASP A N 1
ATOM 2270 C CA . ASP A 1 288 ? -7.287 28.516 1.298 1.00 93.44 288 ASP A CA 1
ATOM 2271 C C . ASP A 1 288 ? -6.356 27.366 1.708 1.00 93.44 288 ASP A C 1
ATOM 2273 O O . ASP A 1 288 ? -6.767 26.428 2.390 1.00 93.44 288 ASP A O 1
ATOM 2277 N N . ALA A 1 289 ? -5.096 27.428 1.269 1.00 88.31 289 ALA A N 1
ATOM 2278 C CA . ALA A 1 289 ? -4.100 26.380 1.502 1.00 88.31 289 ALA A CA 1
ATOM 2279 C C . ALA A 1 289 ? -3.769 26.152 2.990 1.00 88.31 289 ALA A C 1
ATOM 2281 O O . ALA A 1 289 ? -3.217 25.110 3.326 1.00 88.31 289 ALA A O 1
ATOM 2282 N N . GLN A 1 290 ? -4.090 27.113 3.866 1.00 90.31 290 GLN A N 1
ATOM 2283 C CA . GLN A 1 290 ? -3.817 27.050 5.306 1.00 90.31 290 GLN A CA 1
ATOM 2284 C C . GLN A 1 290 ? -5.064 26.698 6.126 1.00 90.31 290 GLN A C 1
ATOM 2286 O O . GLN A 1 290 ? -5.004 26.631 7.355 1.00 90.31 290 GLN A O 1
ATOM 2291 N N . ALA A 1 291 ? -6.209 26.498 5.472 1.00 91.06 291 ALA A N 1
ATOM 2292 C CA . ALA A 1 291 ? -7.436 26.154 6.163 1.00 91.06 291 ALA A CA 1
ATOM 2293 C C . ALA A 1 291 ? -7.356 24.756 6.796 1.00 91.06 291 ALA A C 1
ATOM 2295 O O . ALA A 1 291 ? -6.807 23.831 6.188 1.00 91.06 291 ALA A O 1
ATOM 2296 N N . PRO A 1 292 ? -7.950 24.572 7.991 1.00 89.94 292 PRO A N 1
ATOM 2297 C CA . PRO A 1 292 ? -8.107 23.246 8.560 1.00 89.94 292 PRO A CA 1
ATOM 2298 C C . PRO A 1 292 ? -8.973 22.380 7.637 1.00 89.94 292 PRO A C 1
ATOM 2300 O O . PRO A 1 292 ? -9.828 22.907 6.913 1.00 89.94 292 PRO A O 1
ATOM 2303 N N . PRO A 1 293 ? -8.800 21.053 7.685 1.00 93.25 293 PRO A N 1
ATOM 2304 C CA . PRO A 1 293 ? -9.554 20.159 6.830 1.00 93.25 293 PRO A CA 1
ATOM 2305 C C . PRO A 1 293 ? -11.061 20.260 7.038 1.00 93.25 293 PRO A C 1
ATOM 2307 O O . PRO A 1 293 ? -11.558 20.420 8.157 1.00 93.25 293 PRO A O 1
ATOM 2310 N N . LEU A 1 294 ? -11.787 20.117 5.933 1.00 96.94 294 LEU A N 1
ATOM 2311 C CA . LEU A 1 294 ? -13.240 20.076 5.906 1.00 96.94 294 LEU A CA 1
ATOM 2312 C C . LEU A 1 294 ? -13.744 18.704 5.477 1.00 96.94 294 LEU A C 1
ATOM 2314 O O . LEU A 1 294 ? -13.104 17.980 4.719 1.00 96.94 294 LEU A O 1
ATOM 2318 N N . TRP A 1 295 ? -14.956 18.393 5.922 1.00 98.25 295 TRP A N 1
ATOM 2319 C CA . TRP A 1 295 ? -15.732 17.259 5.447 1.00 98.25 295 TRP A CA 1
ATOM 2320 C C . TRP A 1 295 ? -17.091 17.747 4.975 1.00 98.25 295 TRP A C 1
ATOM 2322 O O . TRP A 1 295 ? -17.704 18.604 5.616 1.00 98.25 295 TRP A O 1
ATOM 2332 N N . ALA A 1 296 ? -17.577 17.188 3.870 1.00 97.94 296 ALA A N 1
ATOM 2333 C CA . ALA A 1 296 ? -18.957 17.357 3.448 1.00 97.94 296 ALA A CA 1
ATOM 2334 C C . ALA A 1 296 ? -19.916 16.624 4.401 1.00 97.94 296 ALA A C 1
ATOM 2336 O O . ALA A 1 296 ? -19.566 15.620 5.025 1.00 97.94 296 ALA A O 1
ATOM 2337 N N . ARG A 1 297 ? -21.151 17.122 4.522 1.00 97.81 297 ARG A N 1
ATOM 2338 C CA . ARG A 1 297 ? -22.191 16.480 5.335 1.00 97.81 297 ARG A CA 1
ATOM 2339 C C . ARG A 1 297 ? -22.657 15.180 4.695 1.00 97.81 297 ARG A C 1
ATOM 2341 O O . ARG A 1 297 ? -22.919 14.236 5.428 1.00 97.81 297 ARG A O 1
ATOM 2348 N N . PHE A 1 298 ? -22.719 15.135 3.365 1.00 98.44 298 PHE A N 1
ATOM 2349 C CA . PHE A 1 298 ? -23.187 13.991 2.590 1.00 98.44 298 PHE A CA 1
ATOM 2350 C C . PHE A 1 298 ? -22.152 13.602 1.539 1.00 98.44 298 PHE A C 1
ATOM 2352 O O . PHE A 1 298 ? -21.650 14.466 0.820 1.00 98.44 298 PHE A O 1
ATOM 2359 N N . TYR A 1 299 ? -21.893 12.304 1.418 1.00 98.44 299 TYR A N 1
ATOM 2360 C CA . TYR A 1 299 ? -21.099 11.726 0.342 1.00 98.44 299 TYR A CA 1
ATOM 2361 C C . TYR A 1 299 ? -21.879 10.629 -0.380 1.00 98.44 299 TYR A C 1
ATOM 2363 O O . TYR A 1 299 ? -22.649 9.879 0.228 1.00 98.44 299 TYR A O 1
ATOM 2371 N N . GLU A 1 300 ? -21.668 10.533 -1.687 1.00 97.31 300 GLU A N 1
ATOM 2372 C CA . GLU A 1 300 ? -22.310 9.543 -2.543 1.00 97.31 300 GLU A CA 1
ATOM 2373 C C . GLU A 1 300 ? -21.874 8.117 -2.185 1.00 97.31 300 GLU A C 1
ATOM 2375 O O . GLU A 1 300 ? -20.683 7.830 -2.046 1.00 97.31 300 GLU A O 1
ATOM 2380 N N . LEU A 1 301 ? -22.853 7.209 -2.084 1.00 93.50 301 LEU A N 1
ATOM 2381 C CA . LEU A 1 301 ? -22.676 5.845 -1.571 1.00 93.50 301 LEU A CA 1
ATOM 2382 C C . LEU A 1 301 ? -21.696 4.971 -2.361 1.00 93.50 301 LEU A C 1
ATOM 2384 O O . LEU A 1 301 ? -21.247 3.978 -1.804 1.00 93.50 301 LEU A O 1
ATOM 2388 N N . ASN A 1 302 ? -21.355 5.301 -3.608 1.00 84.50 302 ASN A N 1
ATOM 2389 C CA . ASN A 1 302 ? -20.467 4.471 -4.435 1.00 84.50 302 ASN A CA 1
ATOM 2390 C C . ASN A 1 302 ? -19.110 5.122 -4.725 1.00 84.50 302 ASN A C 1
ATOM 2392 O O . ASN A 1 302 ? -18.142 4.417 -4.992 1.00 84.50 302 ASN A O 1
ATOM 2396 N N . THR A 1 303 ? -19.036 6.453 -4.706 1.00 87.75 303 THR A N 1
ATOM 2397 C CA . THR A 1 303 ? -17.873 7.196 -5.224 1.00 87.75 303 THR A CA 1
ATOM 2398 C C . THR A 1 303 ? -17.180 8.046 -4.170 1.00 87.75 303 THR A C 1
ATOM 2400 O O . THR A 1 303 ? -16.095 8.555 -4.431 1.00 87.75 303 THR A O 1
ATOM 2403 N N . ASN A 1 304 ? -17.798 8.231 -2.997 1.00 94.88 304 ASN A N 1
ATOM 2404 C CA . ASN A 1 304 ? -17.337 9.156 -1.962 1.00 94.88 304 ASN A CA 1
ATOM 2405 C C . ASN A 1 304 ? -17.232 10.618 -2.419 1.00 94.88 304 ASN A C 1
ATOM 2407 O O . ASN A 1 304 ? -16.524 11.414 -1.805 1.00 94.88 304 ASN A O 1
ATOM 2411 N N . ARG A 1 305 ? -17.947 11.006 -3.480 1.00 96.06 305 ARG A N 1
ATOM 2412 C CA . ARG A 1 305 ? -18.019 12.410 -3.899 1.00 96.06 305 ARG A CA 1
ATOM 2413 C C . ARG A 1 305 ? -18.945 13.189 -2.959 1.00 96.06 305 ARG A C 1
ATOM 2415 O O . ARG A 1 305 ? -20.020 12.677 -2.640 1.00 96.06 305 ARG A O 1
ATOM 2422 N N . PRO A 1 306 ? -18.571 14.406 -2.524 1.00 98.00 306 PRO A N 1
ATOM 2423 C CA . PRO A 1 306 ? -19.480 15.299 -1.813 1.00 98.00 306 PRO A CA 1
ATOM 2424 C C . PRO A 1 306 ? -20.800 15.503 -2.566 1.00 98.00 306 PRO A C 1
ATOM 2426 O O . PRO A 1 306 ? -20.794 15.698 -3.781 1.00 98.00 306 PRO A O 1
ATOM 2429 N N . LEU A 1 307 ? -21.915 15.479 -1.834 1.00 97.31 307 LEU A N 1
ATOM 2430 C CA . LEU A 1 307 ? -23.264 15.677 -2.361 1.00 97.31 307 LEU A CA 1
ATOM 2431 C C . LEU A 1 307 ? -23.918 16.934 -1.785 1.00 97.31 307 LEU A C 1
ATOM 2433 O O . LEU A 1 307 ? -23.920 17.167 -0.572 1.00 97.31 307 LEU A O 1
ATOM 2437 N N . TYR A 1 308 ? -24.562 17.692 -2.668 1.00 97.69 308 TYR A N 1
ATOM 2438 C CA . TYR A 1 308 ? -25.340 18.881 -2.339 1.00 97.69 308 TYR A CA 1
ATOM 2439 C C . TYR A 1 308 ? -26.733 18.752 -2.945 1.00 97.69 308 TYR A C 1
ATOM 2441 O O . TYR A 1 308 ? -26.890 18.317 -4.082 1.00 97.69 308 TYR A O 1
ATOM 2449 N N . LEU A 1 309 ? -27.762 19.072 -2.165 1.00 97.00 309 LEU A N 1
ATOM 2450 C CA . LEU A 1 309 ? -29.150 18.942 -2.601 1.00 97.00 309 LEU A CA 1
ATOM 2451 C C . LEU A 1 309 ? -29.951 20.158 -2.182 1.00 97.00 309 LEU A C 1
ATOM 2453 O O . LEU A 1 309 ? -29.700 20.745 -1.131 1.00 97.00 309 LEU A O 1
ATOM 2457 N N . ASP A 1 310 ? -30.958 20.482 -2.981 1.00 95.44 310 ASP A N 1
ATOM 2458 C CA . ASP A 1 310 ? -31.962 21.474 -2.640 1.00 95.44 310 ASP A CA 1
ATOM 2459 C C . ASP A 1 310 ? -33.303 20.811 -2.296 1.00 95.44 310 ASP A C 1
ATOM 2461 O O . ASP A 1 310 ? -33.429 19.589 -2.211 1.00 95.44 310 ASP A O 1
ATOM 2465 N N . ARG A 1 311 ? -34.337 21.623 -2.084 1.00 95.06 311 ARG A N 1
ATOM 2466 C CA . ARG A 1 311 ? -35.717 21.178 -1.859 1.00 95.06 311 ARG A CA 1
ATOM 2467 C C . ARG A 1 311 ? -36.313 20.417 -3.045 1.00 95.06 311 ARG A C 1
ATOM 2469 O O . ARG A 1 311 ? -37.360 19.806 -2.871 1.00 95.06 311 ARG A O 1
ATOM 2476 N N . ASP A 1 312 ? -35.663 20.456 -4.205 1.00 95.75 312 ASP A N 1
ATOM 2477 C CA . ASP A 1 312 ? -36.030 19.714 -5.412 1.00 95.75 312 ASP A CA 1
ATOM 2478 C C . ASP A 1 312 ? -35.488 18.275 -5.452 1.00 95.75 312 ASP A C 1
ATOM 2480 O O . ASP A 1 312 ? -35.786 17.544 -6.391 1.00 95.75 312 ASP A O 1
ATOM 2484 N N . SER A 1 313 ? -34.707 17.860 -4.446 1.00 95.94 313 SER A N 1
ATOM 2485 C CA . SER A 1 313 ? -34.115 16.518 -4.354 1.00 95.94 313 SER A CA 1
ATOM 2486 C C . SER A 1 313 ? -33.159 16.145 -5.492 1.00 95.94 313 SER A C 1
ATOM 2488 O O . SER A 1 313 ? -32.838 14.969 -5.660 1.00 95.94 313 SER A O 1
ATOM 2490 N N . VAL A 1 314 ? -32.650 17.123 -6.245 1.00 96.75 314 VAL A N 1
ATOM 2491 C CA . VAL A 1 314 ? -31.683 16.874 -7.320 1.00 96.75 314 VAL A CA 1
ATOM 2492 C C . VAL A 1 314 ? -30.264 16.810 -6.753 1.00 96.75 314 VAL A C 1
ATOM 2494 O O . VAL A 1 314 ? -29.810 17.745 -6.083 1.00 96.75 314 VAL A O 1
ATOM 2497 N N . PHE A 1 315 ? -29.562 15.712 -7.053 1.00 96.12 315 PHE A N 1
ATOM 2498 C CA . PHE A 1 315 ? -28.155 15.510 -6.709 1.00 96.12 315 PHE A CA 1
ATOM 2499 C C . PHE A 1 315 ? -27.261 16.486 -7.475 1.00 96.12 315 PHE A C 1
ATOM 2501 O O . PHE A 1 315 ? -27.280 16.525 -8.704 1.00 96.12 315 PHE A O 1
ATOM 2508 N N . ARG A 1 316 ? -26.464 17.254 -6.735 1.00 97.00 316 ARG A N 1
ATOM 2509 C CA . ARG A 1 316 ? -25.456 18.180 -7.258 1.00 97.00 316 ARG A CA 1
ATOM 2510 C C . ARG A 1 316 ? -24.106 17.878 -6.628 1.00 97.00 316 ARG A C 1
ATOM 2512 O O . ARG A 1 316 ? -24.037 17.413 -5.487 1.00 97.00 316 ARG A O 1
ATOM 2519 N N . TYR A 1 317 ? -23.044 18.171 -7.368 1.00 96.50 317 TYR A N 1
ATOM 2520 C CA . TYR A 1 317 ? -21.663 17.898 -6.955 1.00 96.50 317 TYR A CA 1
ATOM 2521 C C . TYR A 1 317 ? -20.844 19.176 -6.761 1.00 96.50 317 TYR A C 1
ATOM 2523 O O . TYR A 1 317 ? -19.726 19.108 -6.250 1.00 96.50 317 TYR A O 1
ATOM 2531 N N . ASP A 1 318 ? -21.410 20.335 -7.102 1.00 95.38 318 ASP A N 1
ATOM 2532 C CA . ASP A 1 318 ? -20.860 21.637 -6.754 1.00 95.38 318 ASP A CA 1
ATOM 2533 C C . ASP A 1 318 ? -21.789 22.357 -5.761 1.00 95.38 318 ASP A C 1
ATOM 2535 O O . ASP A 1 318 ? -23.000 22.483 -5.946 1.00 95.38 318 ASP A O 1
ATOM 2539 N N . PHE A 1 319 ? -21.204 22.838 -4.663 1.00 95.31 319 PHE A N 1
ATOM 2540 C CA . PHE A 1 319 ? -21.909 23.588 -3.627 1.00 95.31 319 PHE A CA 1
ATOM 2541 C C . PHE A 1 319 ? -22.462 24.923 -4.149 1.00 95.31 319 PHE A C 1
ATOM 2543 O O . PHE A 1 319 ? -23.414 25.460 -3.582 1.00 95.31 319 PHE A O 1
ATOM 2550 N N . SER A 1 320 ? -21.894 25.464 -5.230 1.00 93.62 320 SER A N 1
ATOM 2551 C CA . SER A 1 320 ? -22.386 26.687 -5.866 1.00 93.62 320 SER A CA 1
ATOM 2552 C C . SER A 1 320 ? -23.761 26.507 -6.535 1.00 93.62 320 SER A C 1
ATOM 2554 O O . SER A 1 320 ? -24.519 27.475 -6.640 1.00 93.62 320 SER A O 1
ATOM 2556 N N . GLU A 1 321 ? -24.121 25.269 -6.899 1.00 95.25 321 GLU A N 1
ATOM 2557 C CA . GLU A 1 321 ? -25.330 24.928 -7.661 1.00 95.25 321 GLU A CA 1
ATOM 2558 C C . GLU A 1 321 ? -26.606 24.836 -6.806 1.00 95.25 321 GLU A C 1
ATOM 2560 O O . GLU A 1 321 ? -27.710 24.793 -7.354 1.00 95.25 321 GLU A O 1
ATOM 2565 N N . ILE A 1 322 ? -26.493 24.786 -5.473 1.00 94.56 322 ILE A N 1
ATOM 2566 C CA . ILE A 1 322 ? -27.664 24.787 -4.578 1.00 94.56 322 ILE A CA 1
ATOM 2567 C C . ILE A 1 322 ? -28.110 26.210 -4.246 1.00 94.56 322 ILE A C 1
ATOM 2569 O O . ILE A 1 322 ? -27.297 27.132 -4.210 1.00 94.56 322 ILE A O 1
ATOM 2573 N N . SER A 1 323 ? -29.396 26.410 -3.962 1.00 93.12 323 SER A N 1
ATOM 2574 C CA . SER A 1 323 ? -29.956 27.736 -3.715 1.00 93.12 323 SER A CA 1
ATOM 2575 C C . SER A 1 323 ? -29.310 28.445 -2.531 1.00 93.12 323 SER A C 1
ATOM 2577 O O . SER A 1 323 ? -28.879 27.853 -1.536 1.00 93.12 323 SER A O 1
ATOM 2579 N N . TYR A 1 324 ? -29.347 29.772 -2.616 1.00 89.12 324 TYR A N 1
ATOM 2580 C CA . TYR A 1 324 ? -28.977 30.668 -1.531 1.00 89.12 324 TYR A CA 1
ATOM 2581 C C . TYR A 1 324 ? -29.627 30.274 -0.193 1.00 89.12 324 TYR A C 1
ATOM 2583 O O . TYR A 1 324 ? -28.953 30.222 0.830 1.00 89.12 324 TYR A O 1
ATOM 2591 N N . GLU A 1 325 ? -30.921 29.932 -0.190 1.00 90.69 325 GLU A N 1
ATOM 2592 C CA . GLU A 1 325 ? -31.651 29.571 1.032 1.00 90.69 325 GLU A CA 1
ATOM 2593 C C . GLU A 1 325 ? -31.037 28.351 1.737 1.00 90.69 325 GLU A C 1
ATOM 2595 O O . GLU A 1 325 ? -30.893 28.358 2.965 1.00 90.69 325 GLU A O 1
ATOM 2600 N N . ARG A 1 326 ? -30.594 27.342 0.975 1.00 92.00 326 ARG A N 1
ATOM 2601 C CA . ARG A 1 326 ? -29.894 26.169 1.515 1.00 92.00 326 ARG A CA 1
ATOM 2602 C C . ARG A 1 326 ? -28.472 26.484 1.955 1.00 92.00 326 ARG A C 1
ATOM 2604 O O . ARG A 1 326 ? -28.108 26.104 3.070 1.00 92.00 326 ARG A O 1
ATOM 2611 N N . ARG A 1 327 ? -27.694 27.225 1.156 1.00 91.31 327 ARG A N 1
ATOM 2612 C CA . ARG A 1 327 ? -26.324 27.634 1.532 1.00 91.31 327 ARG A CA 1
ATOM 2613 C C . ARG A 1 327 ? -26.300 28.473 2.808 1.00 91.31 327 ARG A C 1
ATOM 2615 O O . ARG A 1 327 ? -25.401 28.324 3.633 1.00 91.31 327 ARG A O 1
ATOM 2622 N N . SER A 1 328 ? -27.305 29.323 3.002 1.00 86.75 328 SER A N 1
ATOM 2623 C CA . SER A 1 328 ? -27.447 30.165 4.191 1.00 86.75 328 SER A CA 1
ATOM 2624 C C . SER A 1 328 ? -27.922 29.403 5.428 1.00 86.75 328 SER A C 1
ATOM 2626 O O . SER A 1 328 ? -27.467 29.680 6.542 1.00 86.75 328 SER A O 1
ATOM 2628 N N . GLY A 1 329 ? -28.880 28.487 5.253 1.00 87.12 329 GLY A N 1
ATOM 2629 C CA . GLY A 1 329 ? -29.627 27.871 6.351 1.00 87.12 329 GLY A CA 1
ATOM 2630 C C . GLY A 1 329 ? -29.108 26.513 6.819 1.00 87.12 329 GLY A C 1
ATOM 2631 O O . GLY A 1 329 ? -29.433 26.099 7.931 1.00 87.12 329 GLY A O 1
ATOM 2632 N N . TYR A 1 330 ? -28.311 25.818 6.005 1.00 90.94 330 TYR A N 1
ATOM 2633 C CA . TYR A 1 330 ? -27.884 24.445 6.271 1.00 90.94 330 TYR A CA 1
ATOM 2634 C C . TYR A 1 330 ? -26.361 24.300 6.162 1.00 90.94 330 TYR A C 1
ATOM 2636 O O . TYR A 1 330 ? -25.701 24.932 5.337 1.00 90.94 330 TYR A O 1
ATOM 2644 N N . ALA A 1 331 ? -25.763 23.520 7.063 1.00 92.94 331 ALA A N 1
ATOM 2645 C CA . ALA A 1 331 ? -24.324 23.266 7.058 1.00 92.94 331 ALA A CA 1
ATOM 2646 C C . ALA A 1 331 ? -24.025 22.018 6.224 1.00 92.94 331 ALA A C 1
ATOM 2648 O O . ALA A 1 331 ? -24.260 20.905 6.687 1.00 92.94 331 ALA A O 1
ATOM 2649 N N . TYR A 1 332 ? -23.515 22.220 5.007 1.00 95.88 332 TYR A N 1
ATOM 2650 C CA . TYR A 1 332 ? -23.030 21.140 4.139 1.00 95.88 332 TYR A CA 1
ATOM 2651 C C . TYR A 1 332 ? -21.563 20.792 4.375 1.00 95.88 332 TYR A C 1
ATOM 2653 O O . TYR A 1 332 ? -21.119 19.768 3.877 1.00 95.88 332 TYR A O 1
ATOM 2661 N N . HIS A 1 333 ? -20.830 21.595 5.148 1.00 96.81 333 HIS A N 1
ATOM 2662 C CA . HIS A 1 333 ? -19.427 21.353 5.472 1.00 96.81 333 HIS A CA 1
ATOM 2663 C C . HIS A 1 333 ? -19.147 21.673 6.930 1.00 96.81 333 HIS A C 1
ATOM 2665 O O . HIS A 1 333 ? -19.751 22.589 7.499 1.00 96.81 333 HIS A O 1
ATOM 2671 N N . GLY A 1 334 ? -18.196 20.954 7.510 1.00 94.94 334 GLY A N 1
ATOM 2672 C CA . GLY A 1 334 ? -17.720 21.207 8.859 1.00 94.94 334 GLY A CA 1
ATOM 2673 C C . GLY A 1 334 ? -16.384 20.535 9.132 1.00 94.94 334 GLY A C 1
ATOM 2674 O O . GLY A 1 334 ? -15.956 19.642 8.406 1.00 94.94 334 GLY A O 1
ATOM 2675 N N . THR A 1 335 ? -15.744 20.954 10.217 1.00 96.06 335 THR A N 1
ATOM 2676 C CA . THR A 1 335 ? -14.489 20.392 10.742 1.00 96.06 335 THR A CA 1
ATOM 2677 C C . THR A 1 335 ? -14.757 19.229 11.708 1.00 96.06 335 THR A C 1
ATOM 2679 O O . THR A 1 335 ? -14.009 19.009 12.657 1.00 96.06 335 THR A O 1
ATOM 2682 N N . TRP A 1 336 ? -15.880 18.516 11.529 1.00 95.12 336 TRP A N 1
ATOM 2683 C CA . TRP A 1 336 ? -16.419 17.581 12.527 1.00 95.12 336 TRP A CA 1
ATOM 2684 C C . TRP A 1 336 ? -15.418 16.496 12.935 1.00 95.12 336 TRP A C 1
ATOM 2686 O O . TRP A 1 336 ? -15.362 16.136 14.105 1.00 95.12 336 TRP A O 1
ATOM 2696 N N . ALA A 1 337 ? -14.611 16.004 11.992 1.00 96.88 337 ALA A N 1
ATOM 2697 C CA . ALA A 1 337 ? -13.675 14.910 12.227 1.00 96.88 337 ALA A CA 1
ATOM 2698 C C . ALA A 1 337 ? -12.282 15.347 12.717 1.00 96.88 337 ALA A C 1
ATOM 2700 O O . ALA A 1 337 ? -11.501 14.475 13.089 1.00 96.88 337 ALA A O 1
ATOM 2701 N N . SER A 1 338 ? -11.956 16.647 12.761 1.00 94.56 338 SER A N 1
ATOM 2702 C CA . SER A 1 338 ? -10.599 17.115 13.107 1.00 94.56 338 SER A CA 1
ATOM 2703 C C . SER A 1 338 ? -10.140 16.603 14.476 1.00 94.56 338 SER A C 1
ATOM 2705 O O . SER A 1 338 ? -9.151 15.880 14.565 1.00 94.56 338 SER A O 1
ATOM 2707 N N . SER A 1 339 ? -10.908 16.888 15.537 1.00 95.00 339 SER A N 1
ATOM 2708 C CA . SER A 1 339 ? -10.579 16.449 16.908 1.00 95.00 339 SER A CA 1
ATOM 2709 C C . SER A 1 339 ? -10.508 14.924 17.022 1.00 95.00 339 SER A C 1
ATOM 2711 O O . SER A 1 339 ? -9.600 14.380 17.659 1.00 95.00 339 SER A O 1
ATOM 2713 N N . LEU A 1 340 ? -11.435 14.229 16.350 1.00 96.12 340 LEU A N 1
ATOM 2714 C CA . LEU A 1 340 ? -11.470 12.774 16.325 1.00 96.12 340 LEU A CA 1
ATOM 2715 C C . LEU A 1 340 ? -10.162 12.205 15.763 1.00 96.12 340 LEU A C 1
ATOM 2717 O O . LEU A 1 340 ? -9.535 11.369 16.409 1.00 96.12 340 LEU A O 1
ATOM 2721 N N . LEU A 1 341 ? -9.743 12.664 14.583 1.00 93.00 341 LEU A N 1
ATOM 2722 C CA . LEU A 1 341 ? -8.581 12.128 13.875 1.00 93.00 341 LEU A CA 1
ATOM 2723 C C . LEU A 1 341 ? -7.248 12.527 14.518 1.00 93.00 341 LEU A C 1
ATOM 2725 O O . LEU A 1 341 ? -6.329 11.707 14.551 1.00 93.00 341 LEU A O 1
ATOM 2729 N N . GLU A 1 342 ? -7.143 13.760 15.014 1.00 90.88 342 GLU A N 1
ATOM 2730 C CA . GLU A 1 342 ? -5.891 14.321 15.534 1.00 90.88 342 GLU A CA 1
ATOM 2731 C C . GLU A 1 342 ? -5.632 13.938 16.993 1.00 90.88 342 GLU A C 1
ATOM 2733 O O . GLU A 1 342 ? -4.485 13.731 17.383 1.00 90.88 342 GLU A O 1
ATOM 2738 N N . THR A 1 343 ? -6.685 13.834 17.812 1.00 91.31 343 THR A N 1
ATOM 2739 C CA . THR A 1 343 ? -6.539 13.712 19.271 1.00 91.31 343 THR A CA 1
ATOM 2740 C C . THR A 1 343 ? -7.241 12.484 19.838 1.00 91.31 343 THR A C 1
ATOM 2742 O O . THR A 1 343 ? -6.620 11.670 20.527 1.00 91.31 343 THR A O 1
ATOM 2745 N N . GLU A 1 344 ? -8.540 12.330 19.586 1.00 93.88 344 GLU A N 1
ATOM 2746 C CA . GLU A 1 344 ? -9.356 11.359 20.323 1.00 93.88 344 GLU A CA 1
ATOM 2747 C C . GLU A 1 344 ? -9.051 9.917 19.905 1.00 93.88 344 GLU A C 1
ATOM 2749 O O . GLU A 1 344 ? -8.858 9.055 20.766 1.00 93.88 344 GLU A O 1
ATOM 2754 N N . TYR A 1 345 ? -8.952 9.650 18.601 1.00 92.81 345 TYR A N 1
ATOM 2755 C CA . TYR A 1 345 ? -8.660 8.321 18.067 1.00 92.81 345 TYR A CA 1
ATOM 2756 C C . TYR A 1 345 ? -7.247 7.829 18.420 1.00 92.81 345 TYR A C 1
ATOM 2758 O O . TYR A 1 345 ? -7.138 6.720 18.955 1.00 92.81 345 TYR A O 1
ATOM 2766 N N . PRO A 1 346 ? -6.166 8.621 18.238 1.00 86.75 346 PRO A N 1
ATOM 2767 C CA . PRO A 1 346 ? -4.835 8.222 18.698 1.00 86.75 346 PRO A CA 1
ATOM 2768 C C . PRO A 1 346 ? -4.798 7.904 20.199 1.00 86.75 346 PRO A C 1
ATOM 2770 O O . PRO A 1 346 ? -4.232 6.886 20.611 1.00 86.75 346 PRO A O 1
ATOM 2773 N N . ARG A 1 347 ? -5.459 8.729 21.024 1.00 89.12 347 ARG A N 1
ATOM 2774 C CA . ARG A 1 347 ? -5.553 8.509 22.473 1.00 89.12 347 ARG A CA 1
ATOM 2775 C C . ARG A 1 347 ? -6.306 7.224 22.810 1.00 89.12 347 ARG A C 1
ATOM 2777 O O . ARG A 1 347 ? -5.861 6.469 23.674 1.00 89.12 347 ARG A O 1
ATOM 2784 N N . TRP A 1 348 ? -7.431 6.967 22.151 1.00 92.75 348 TRP A N 1
ATOM 2785 C CA . TRP A 1 348 ? -8.220 5.753 22.355 1.00 92.75 348 TRP A CA 1
ATOM 2786 C C . TRP A 1 348 ? -7.463 4.492 21.942 1.00 92.75 348 TRP A C 1
ATOM 2788 O O . TRP A 1 348 ? -7.479 3.516 22.692 1.00 92.75 348 TRP A O 1
ATOM 2798 N N . ARG A 1 349 ? -6.746 4.513 20.811 1.00 83.62 349 ARG A N 1
ATOM 2799 C CA . ARG A 1 349 ? -5.903 3.382 20.399 1.00 83.62 349 ARG A CA 1
ATOM 2800 C C . ARG A 1 349 ? -4.828 3.079 21.434 1.00 83.62 349 ARG A C 1
ATOM 2802 O O . ARG A 1 349 ? -4.688 1.931 21.847 1.00 83.62 349 ARG A O 1
ATOM 2809 N N . SER A 1 350 ? -4.139 4.117 21.910 1.00 80.25 350 SER A N 1
ATOM 2810 C CA . SER A 1 350 ? -3.142 3.989 22.977 1.00 80.25 350 SER A CA 1
ATOM 2811 C C . SER A 1 350 ? -3.746 3.387 24.255 1.00 80.25 350 SER A C 1
ATOM 2813 O O . SER A 1 350 ? -3.233 2.395 24.771 1.00 80.25 350 SER A O 1
ATOM 2815 N N . LYS A 1 351 ? -4.899 3.908 24.712 1.00 85.12 351 LYS A N 1
ATOM 2816 C CA . LYS A 1 351 ? -5.622 3.399 25.894 1.00 85.12 351 LYS A CA 1
ATOM 2817 C C . LYS A 1 351 ? -5.954 1.908 25.771 1.00 85.12 351 LYS A C 1
ATOM 2819 O O . LYS A 1 351 ? -5.739 1.161 26.719 1.00 85.12 351 LYS A O 1
ATOM 2824 N N . ASN A 1 352 ? -6.460 1.480 24.618 1.00 76.88 352 ASN A N 1
ATOM 2825 C CA . ASN A 1 352 ? -6.874 0.096 24.378 1.00 76.88 352 ASN A CA 1
ATOM 2826 C C . ASN A 1 352 ? -5.708 -0.819 23.967 1.00 76.88 352 ASN A C 1
ATOM 2828 O O . ASN A 1 352 ? -5.936 -1.938 23.519 1.00 76.88 352 ASN A O 1
ATOM 2832 N N . LYS A 1 353 ? -4.453 -0.352 24.090 1.00 72.69 353 LYS A N 1
ATOM 2833 C CA . LYS A 1 353 ? -3.241 -1.083 23.674 1.00 72.69 353 LYS A CA 1
ATOM 2834 C C . LYS A 1 353 ? -3.312 -1.567 22.218 1.00 72.69 353 LYS A C 1
ATOM 2836 O O . LYS A 1 353 ? -2.654 -2.532 21.826 1.00 72.69 353 LYS A O 1
ATOM 2841 N N . LEU A 1 354 ? -4.084 -0.857 21.398 1.00 62.50 354 LEU A N 1
ATOM 2842 C CA . LEU A 1 354 ? -4.144 -1.039 19.959 1.00 62.50 354 LEU A CA 1
ATOM 2843 C C . LEU A 1 354 ? -2.880 -0.370 19.411 1.00 62.50 354 LEU A C 1
ATOM 2845 O O . LEU A 1 354 ? -2.852 0.844 19.206 1.00 62.50 354 LEU A O 1
ATOM 2849 N N . ALA A 1 355 ? -1.800 -1.151 19.291 1.00 47.22 355 ALA A N 1
ATOM 2850 C CA . ALA A 1 355 ? -0.475 -0.699 18.848 1.00 47.22 355 ALA A CA 1
ATOM 2851 C C . ALA A 1 355 ? -0.563 0.297 17.678 1.00 47.22 355 ALA A C 1
ATOM 2853 O O . ALA A 1 355 ? -1.405 0.093 16.802 1.00 47.22 355 ALA A O 1
ATOM 2854 N N . GLN A 1 356 ? 0.274 1.350 17.671 1.00 39.72 356 GLN A N 1
ATOM 2855 C CA . GLN A 1 356 ? 0.310 2.363 16.602 1.00 39.72 356 GLN A CA 1
ATOM 2856 C C . GLN A 1 356 ? 0.273 1.688 15.222 1.00 39.72 356 GLN A C 1
ATOM 2858 O O . GLN A 1 356 ? 1.025 0.757 14.969 1.00 39.72 356 GLN A O 1
ATOM 2863 N N . ASP A 1 357 ? -0.703 2.110 14.418 1.00 38.38 357 ASP A N 1
ATOM 2864 C CA . ASP A 1 357 ? -1.167 1.500 13.169 1.00 38.38 357 ASP A CA 1
ATOM 2865 C C . ASP A 1 357 ? -1.198 -0.044 13.106 1.00 38.38 357 ASP A C 1
ATOM 2867 O O . ASP A 1 357 ? -0.288 -0.723 12.642 1.00 38.38 357 ASP A O 1
ATOM 2871 N N . LYS A 1 358 ? -2.351 -0.588 13.511 1.00 38.06 358 LYS A N 1
ATOM 2872 C CA . LYS A 1 358 ? -2.836 -1.930 13.133 1.00 38.06 358 LYS A CA 1
ATOM 2873 C C . LYS A 1 358 ? -4.072 -1.848 12.212 1.00 38.06 358 LYS A C 1
ATOM 2875 O O . LYS A 1 358 ? -4.791 -2.829 12.075 1.00 38.06 358 LYS A O 1
ATOM 2880 N N . SER A 1 359 ? -4.317 -0.680 11.597 1.00 35.16 359 SER A N 1
ATOM 2881 C CA . SER A 1 359 ? -5.345 -0.509 10.552 1.00 35.16 359 SER A CA 1
ATOM 2882 C C . SER A 1 359 ? -4.844 -0.925 9.162 1.00 35.16 359 SER A C 1
ATOM 2884 O O . SER A 1 359 ? -5.634 -1.211 8.263 1.00 35.16 359 SER A O 1
ATOM 2886 N N . SER A 1 360 ? -3.534 -1.135 9.009 1.00 38.44 360 SER A N 1
ATOM 2887 C CA . SER A 1 360 ? -3.123 -2.342 8.314 1.00 38.44 360 SER A CA 1
ATOM 2888 C C . SER A 1 360 ? -3.331 -3.484 9.313 1.00 38.44 360 SER A C 1
ATOM 2890 O O . SER A 1 360 ? -2.562 -3.593 10.273 1.00 38.44 360 SER A O 1
ATOM 2892 N N . LYS A 1 361 ? -4.239 -4.437 9.048 1.00 41.94 361 LYS A N 1
ATOM 2893 C CA . LYS A 1 361 ? -3.787 -5.830 9.230 1.00 41.94 361 LYS A CA 1
ATOM 2894 C C . LYS A 1 361 ? -2.351 -5.830 8.706 1.00 41.94 361 LYS A C 1
ATOM 2896 O O . LYS A 1 361 ? -2.168 -5.279 7.617 1.00 41.94 361 LYS A O 1
ATOM 2901 N N . GLN A 1 362 ? -1.341 -6.300 9.446 1.00 51.59 362 GLN A N 1
ATOM 2902 C CA . GLN A 1 362 ? -0.095 -6.612 8.741 1.00 51.59 362 GLN A CA 1
ATOM 2903 C C . GLN A 1 362 ? -0.560 -7.414 7.511 1.00 51.59 362 GLN A C 1
ATOM 2905 O O . GLN A 1 362 ? -1.392 -8.310 7.638 1.00 51.59 362 GLN A O 1
ATOM 2910 N N . ARG A 1 363 ? -0.276 -6.898 6.323 1.00 68.12 363 ARG A N 1
ATOM 2911 C CA . ARG A 1 363 ? -0.617 -7.533 5.055 1.00 68.12 363 ARG A CA 1
ATOM 2912 C C . ARG A 1 363 ? 0.695 -8.055 4.506 1.00 68.12 363 ARG A C 1
ATOM 2914 O O . ARG A 1 363 ? 1.761 -7.526 4.847 1.00 68.12 363 ARG A O 1
ATOM 2921 N N . GLY A 1 364 ? 0.613 -9.107 3.711 1.00 83.88 364 GLY A N 1
ATOM 2922 C CA . GLY A 1 364 ? 1.784 -9.866 3.315 1.00 83.88 364 GLY A CA 1
ATOM 2923 C C . GLY A 1 364 ? 2.098 -11.049 4.230 1.00 83.88 364 GLY A C 1
ATOM 2924 O O . GLY A 1 364 ? 1.412 -11.349 5.213 1.00 83.88 364 GLY A O 1
ATOM 2925 N N . ALA A 1 365 ? 3.168 -11.740 3.871 1.00 91.00 365 ALA A N 1
ATOM 2926 C CA . ALA A 1 365 ? 3.524 -13.064 4.349 1.00 91.00 365 ALA A CA 1
ATOM 2927 C C . ALA A 1 365 ? 3.744 -13.149 5.861 1.00 91.00 365 ALA A C 1
ATOM 2929 O O . ALA A 1 365 ? 3.349 -14.134 6.484 1.00 91.00 365 ALA A O 1
ATOM 2930 N N . LEU A 1 366 ? 4.291 -12.103 6.490 1.00 88.25 366 LEU A N 1
ATOM 2931 C CA . LEU A 1 366 ? 4.510 -12.098 7.943 1.00 88.25 366 LEU A CA 1
ATOM 2932 C C . LEU A 1 366 ? 3.215 -12.041 8.761 1.00 88.25 366 LEU A C 1
ATOM 2934 O O . LEU A 1 366 ? 3.238 -12.298 9.962 1.00 88.25 366 LEU A O 1
ATOM 2938 N N . ALA A 1 367 ? 2.086 -11.754 8.115 1.00 82.31 367 ALA A N 1
ATOM 2939 C CA . ALA A 1 367 ? 0.765 -11.805 8.722 1.00 82.31 367 ALA A CA 1
ATOM 2940 C C . ALA A 1 367 ? -0.027 -13.078 8.399 1.00 82.31 367 ALA A C 1
ATOM 2942 O O . ALA A 1 367 ? -1.204 -13.170 8.746 1.00 82.31 367 ALA A O 1
ATOM 2943 N N . GLY A 1 368 ? 0.601 -14.045 7.723 1.00 83.81 368 GLY A N 1
ATOM 2944 C CA . GLY A 1 368 ? -0.013 -15.314 7.336 1.00 83.81 368 GLY A CA 1
ATOM 2945 C C . GLY A 1 368 ? -0.577 -15.357 5.912 1.00 83.81 368 GLY A C 1
ATOM 2946 O O . GLY A 1 368 ? -1.143 -16.378 5.527 1.00 83.81 368 GLY A O 1
ATOM 2947 N N . GLU A 1 369 ? -0.425 -14.300 5.104 1.00 88.81 369 GLU A N 1
ATOM 2948 C CA . GLU A 1 369 ? -0.811 -14.329 3.685 1.00 88.81 369 GLU A CA 1
ATOM 2949 C C . GLU A 1 369 ? 0.258 -15.052 2.849 1.00 88.81 369 GLU A C 1
ATOM 2951 O O . GLU A 1 369 ? 1.286 -14.478 2.501 1.00 88.81 369 GLU A O 1
ATOM 2956 N N . ARG A 1 370 ? 0.033 -16.320 2.491 1.00 92.00 370 ARG A N 1
ATOM 2957 C CA . ARG A 1 370 ? 0.985 -17.058 1.644 1.00 92.00 370 ARG A CA 1
ATOM 2958 C C . ARG A 1 370 ? 0.828 -16.677 0.173 1.00 92.00 370 ARG A C 1
ATOM 2960 O O . ARG A 1 370 ? -0.239 -16.859 -0.424 1.00 92.00 370 ARG A O 1
ATOM 2967 N N . HIS A 1 371 ? 1.912 -16.185 -0.416 1.00 96.31 371 HIS A N 1
ATOM 2968 C CA . HIS A 1 371 ? 1.990 -15.818 -1.827 1.00 96.31 371 HIS A CA 1
ATOM 2969 C C . HIS A 1 371 ? 2.731 -16.884 -2.632 1.00 96.31 371 HIS A C 1
ATOM 2971 O O . HIS A 1 371 ? 3.730 -17.417 -2.160 1.00 96.31 371 HIS A O 1
ATOM 2977 N N . ARG A 1 372 ? 2.261 -17.136 -3.858 1.00 98.19 372 ARG A N 1
ATOM 2978 C CA . ARG A 1 372 ? 2.951 -17.952 -4.865 1.00 98.19 372 ARG A CA 1
ATOM 2979 C C . ARG A 1 372 ? 4.056 -17.115 -5.489 1.00 98.19 372 ARG A C 1
ATOM 2981 O O . ARG A 1 372 ? 3.746 -16.053 -6.032 1.00 98.19 372 ARG A O 1
ATOM 2988 N N . VAL A 1 373 ? 5.308 -17.549 -5.400 1.00 98.62 373 VAL A N 1
ATOM 2989 C CA . VAL A 1 373 ? 6.469 -16.730 -5.775 1.00 98.62 373 VAL A CA 1
ATOM 2990 C C . VAL A 1 373 ? 7.385 -17.467 -6.740 1.00 98.62 373 VAL A C 1
ATOM 2992 O O . VAL A 1 373 ? 7.832 -18.575 -6.460 1.00 98.62 373 VAL A O 1
ATOM 2995 N N . ILE A 1 374 ? 7.729 -16.809 -7.843 1.00 98.81 374 ILE A N 1
ATOM 2996 C CA . ILE A 1 374 ? 8.928 -17.100 -8.625 1.00 98.81 374 ILE A CA 1
ATOM 2997 C C . ILE A 1 374 ? 9.927 -15.974 -8.396 1.00 98.81 374 ILE A C 1
ATOM 2999 O O . ILE A 1 374 ? 9.561 -14.799 -8.445 1.00 98.81 374 ILE A O 1
ATOM 3003 N N . VAL A 1 375 ? 11.188 -16.342 -8.192 1.00 98.88 375 VAL A N 1
ATOM 3004 C CA . VAL A 1 375 ? 12.314 -15.410 -8.237 1.00 98.88 375 VAL A CA 1
ATOM 3005 C C . VAL A 1 375 ? 13.133 -15.698 -9.488 1.00 98.88 375 VAL A C 1
ATOM 3007 O O . VAL A 1 375 ? 13.586 -16.824 -9.662 1.00 98.88 375 VAL A O 1
ATOM 3010 N N . SER A 1 376 ? 13.317 -14.693 -10.343 1.00 98.50 376 SER A N 1
ATOM 3011 C CA . SER A 1 376 ? 14.285 -14.711 -11.444 1.00 98.50 376 SER A CA 1
ATOM 3012 C C . SER A 1 376 ? 15.432 -13.766 -11.110 1.00 98.50 376 SER A C 1
ATOM 3014 O O . SER A 1 376 ? 15.193 -12.605 -10.793 1.00 98.50 376 SER A O 1
ATOM 3016 N N . THR A 1 377 ? 16.665 -14.256 -11.126 1.00 97.81 377 THR A N 1
ATOM 3017 C CA . THR A 1 377 ? 17.827 -13.573 -10.544 1.00 97.81 377 THR A CA 1
ATOM 3018 C C . THR A 1 377 ? 19.051 -13.688 -11.434 1.00 97.81 377 THR A C 1
ATOM 3020 O O . THR A 1 377 ? 19.267 -14.728 -12.056 1.00 97.81 377 THR A O 1
ATOM 3023 N N . ASP A 1 378 ? 19.872 -12.637 -11.481 1.00 95.06 378 ASP A N 1
ATOM 3024 C CA . ASP A 1 378 ? 21.181 -12.672 -12.127 1.00 95.06 378 ASP A CA 1
ATOM 3025 C C . ASP A 1 378 ? 22.316 -13.076 -11.177 1.00 95.06 378 ASP A C 1
ATOM 3027 O O . ASP A 1 378 ? 23.477 -12.762 -11.431 1.00 95.06 378 ASP A O 1
ATOM 3031 N N . ILE A 1 379 ? 22.002 -13.840 -10.125 1.00 95.88 379 ILE A N 1
ATOM 3032 C CA . ILE A 1 379 ? 22.961 -14.412 -9.175 1.00 95.88 379 ILE A CA 1
ATOM 3033 C C . ILE A 1 379 ? 24.185 -15.037 -9.852 1.00 95.88 379 ILE A C 1
ATOM 3035 O O . ILE A 1 379 ? 24.082 -15.776 -10.830 1.00 95.88 379 ILE A O 1
ATOM 3039 N N . GLY A 1 380 ? 25.369 -14.716 -9.321 1.00 91.88 380 GLY A N 1
ATOM 3040 C CA . GLY A 1 380 ? 26.656 -15.054 -9.944 1.00 91.88 380 GLY A CA 1
ATOM 3041 C C . GLY A 1 380 ? 27.040 -14.141 -11.122 1.00 91.88 380 GLY A C 1
ATOM 3042 O O . GLY A 1 380 ? 28.069 -14.359 -11.762 1.00 91.88 380 GLY A O 1
ATOM 3043 N N . GLY A 1 381 ? 26.220 -13.130 -11.419 1.00 87.94 381 GLY A N 1
ATOM 3044 C CA . GLY A 1 381 ? 26.428 -12.112 -12.440 1.00 87.94 381 GLY A CA 1
ATOM 3045 C C . GLY A 1 381 ? 27.374 -10.998 -11.993 1.00 87.94 381 GLY A C 1
ATOM 3046 O O . GLY A 1 381 ? 28.530 -11.241 -11.646 1.00 87.94 381 GLY A O 1
ATOM 3047 N N . THR A 1 382 ? 26.920 -9.745 -12.093 1.00 81.81 382 THR A N 1
ATOM 3048 C CA . THR A 1 382 ? 27.821 -8.578 -11.996 1.00 81.81 382 THR A CA 1
ATOM 3049 C C . THR A 1 382 ? 28.011 -7.998 -10.592 1.00 81.81 382 THR A C 1
ATOM 3051 O O . THR A 1 382 ? 28.987 -7.272 -10.388 1.00 81.81 382 THR A O 1
ATOM 3054 N N . ASP A 1 383 ? 27.135 -8.311 -9.635 1.00 85.62 383 ASP A N 1
ATOM 3055 C CA . ASP A 1 383 ? 27.207 -7.871 -8.232 1.00 85.62 383 ASP A CA 1
ATOM 3056 C C . ASP A 1 383 ? 26.962 -9.084 -7.300 1.00 85.62 383 ASP A C 1
ATOM 3058 O O . ASP A 1 383 ? 26.270 -10.029 -7.683 1.00 85.62 383 ASP A O 1
ATOM 3062 N N . PRO A 1 384 ? 27.592 -9.147 -6.111 1.00 90.19 384 PRO A N 1
ATOM 3063 C CA . PRO A 1 384 ? 27.368 -10.232 -5.152 1.00 90.19 384 PRO A CA 1
ATOM 3064 C C . PRO A 1 384 ? 26.041 -10.153 -4.371 1.00 90.19 384 PRO A C 1
ATOM 3066 O O . PRO A 1 384 ? 25.823 -10.993 -3.492 1.00 90.19 384 PRO A O 1
ATOM 3069 N N . ASP A 1 385 ? 25.184 -9.159 -4.597 1.00 93.31 385 ASP A N 1
ATOM 3070 C CA . ASP A 1 385 ? 24.004 -8.908 -3.769 1.00 93.31 385 ASP A CA 1
ATOM 3071 C C . ASP A 1 385 ? 22.854 -9.888 -3.935 1.00 93.31 385 ASP A C 1
ATOM 3073 O O . ASP A 1 385 ? 22.228 -10.209 -2.922 1.00 93.31 385 ASP A O 1
ATOM 3077 N N . ASP A 1 386 ? 22.653 -10.472 -5.113 1.00 97.12 386 ASP A N 1
ATOM 3078 C CA . ASP A 1 386 ? 21.689 -11.559 -5.299 1.00 97.12 386 ASP A CA 1
ATOM 3079 C C . ASP A 1 386 ? 21.956 -12.745 -4.362 1.00 97.12 386 ASP A C 1
ATOM 3081 O O . ASP A 1 386 ? 21.018 -13.380 -3.880 1.00 97.12 386 ASP A O 1
ATOM 3085 N N . PHE A 1 387 ? 23.223 -13.035 -4.027 1.00 98.31 387 PHE A N 1
ATOM 3086 C CA . PHE A 1 387 ? 23.539 -14.068 -3.034 1.00 98.31 387 PHE A CA 1
ATOM 3087 C C . PHE A 1 387 ? 23.019 -13.686 -1.643 1.00 98.31 387 PHE A C 1
ATOM 3089 O O . PHE A 1 387 ? 22.469 -14.529 -0.932 1.00 98.31 387 PHE A O 1
ATOM 3096 N N . GLN A 1 388 ? 23.174 -12.419 -1.251 1.00 98.38 388 GLN A N 1
ATOM 3097 C CA . GLN A 1 388 ? 22.650 -11.906 0.014 1.00 98.38 388 GLN A CA 1
ATOM 3098 C C . GLN A 1 388 ? 21.110 -11.894 0.018 1.00 98.38 388 GLN A C 1
ATOM 3100 O O . GLN A 1 388 ? 20.492 -12.313 1.001 1.00 98.38 388 GLN A O 1
ATOM 3105 N N . SER A 1 389 ? 20.486 -11.469 -1.086 1.00 98.62 389 SER A N 1
ATOM 3106 C CA . SER A 1 389 ? 19.032 -11.485 -1.285 1.00 98.62 389 SER A CA 1
ATOM 3107 C C . SER A 1 389 ? 18.469 -12.914 -1.267 1.00 98.62 389 SER A C 1
ATOM 3109 O O . SER A 1 389 ? 17.426 -13.150 -0.656 1.00 98.62 389 SER A O 1
ATOM 3111 N N . MET A 1 390 ? 19.175 -13.892 -1.845 1.00 98.81 390 MET A N 1
ATOM 3112 C CA . MET A 1 390 ? 18.783 -15.307 -1.839 1.00 98.81 390 MET A CA 1
ATOM 3113 C C . MET A 1 390 ? 18.857 -15.911 -0.432 1.00 98.81 390 MET A C 1
ATOM 3115 O O . MET A 1 390 ? 17.918 -16.579 -0.006 1.00 98.81 390 MET A O 1
ATOM 3119 N N . VAL A 1 391 ? 19.916 -15.625 0.338 1.00 98.75 391 VAL A N 1
ATOM 3120 C CA . VAL A 1 391 ? 19.983 -16.018 1.761 1.00 98.75 391 VAL A CA 1
ATOM 3121 C C . VAL A 1 391 ? 18.783 -15.458 2.528 1.00 98.75 391 VAL A C 1
ATOM 3123 O O . VAL A 1 391 ? 18.136 -16.179 3.289 1.00 98.75 391 VAL A O 1
ATOM 3126 N N . HIS A 1 392 ? 18.447 -14.187 2.299 1.00 98.62 392 HIS A N 1
ATOM 3127 C CA . HIS A 1 392 ? 17.292 -13.563 2.930 1.00 98.62 392 HIS A CA 1
ATOM 3128 C C . HIS A 1 392 ? 15.971 -14.220 2.508 1.00 98.62 392 HIS A C 1
ATOM 3130 O O . HIS A 1 392 ? 15.163 -14.530 3.375 1.00 98.62 392 HIS A O 1
ATOM 3136 N N . LEU A 1 393 ? 15.771 -14.535 1.226 1.00 98.81 393 LEU A N 1
ATOM 3137 C CA . LEU A 1 393 ? 14.603 -15.285 0.751 1.00 98.81 393 LEU A CA 1
ATOM 3138 C C . LEU A 1 393 ? 14.456 -16.636 1.456 1.00 98.81 393 LEU A C 1
ATOM 3140 O O . LEU A 1 393 ? 13.380 -16.946 1.969 1.00 98.81 393 LEU A O 1
ATOM 3144 N N . LEU A 1 394 ? 15.530 -17.426 1.522 1.00 98.75 394 LEU A N 1
ATOM 3145 C CA . LEU A 1 394 ? 15.470 -18.768 2.100 1.00 98.75 394 LEU A CA 1
ATOM 3146 C C . LEU A 1 394 ? 15.150 -18.748 3.603 1.00 98.75 394 LEU A C 1
ATOM 3148 O O . LEU A 1 394 ? 14.443 -19.633 4.085 1.00 98.75 394 LEU A O 1
ATOM 3152 N N . LEU A 1 395 ? 15.550 -17.708 4.339 1.00 98.44 395 LEU A N 1
ATOM 3153 C CA . LEU A 1 395 ? 15.187 -17.537 5.756 1.00 98.44 395 LEU A CA 1
ATOM 3154 C C . LEU A 1 395 ? 13.696 -17.249 5.993 1.00 98.44 395 LEU A C 1
ATOM 3156 O O . LEU A 1 395 ? 13.196 -17.479 7.101 1.00 98.44 395 LEU A O 1
ATOM 3160 N N . TYR A 1 396 ? 12.990 -16.769 4.969 1.00 98.44 396 TYR A N 1
ATOM 3161 C CA . TYR A 1 396 ? 11.552 -16.477 4.987 1.00 98.44 396 TYR A CA 1
ATOM 3162 C C . TYR A 1 396 ? 10.741 -17.448 4.118 1.00 98.44 396 TYR A C 1
ATOM 3164 O O . TYR A 1 396 ? 9.550 -17.239 3.887 1.00 98.44 396 TYR A O 1
ATOM 3172 N N . SER A 1 397 ? 11.359 -18.528 3.640 1.00 98.25 397 SER A N 1
ATOM 3173 C CA . SER A 1 397 ? 10.690 -19.516 2.789 1.00 98.25 397 SER A CA 1
ATOM 3174 C C . SER A 1 397 ? 9.549 -20.267 3.493 1.00 98.25 397 SER A C 1
ATOM 3176 O O . SER A 1 397 ? 8.689 -20.819 2.819 1.00 98.25 397 SER A O 1
ATOM 3178 N N . ASP A 1 398 ? 9.470 -20.227 4.827 1.00 97.81 398 ASP A N 1
ATOM 3179 C CA . ASP A 1 398 ? 8.363 -20.779 5.621 1.00 97.81 398 ASP A CA 1
ATOM 3180 C C . ASP A 1 398 ? 7.048 -19.990 5.519 1.00 97.81 398 ASP A C 1
ATOM 3182 O O . ASP A 1 398 ? 5.990 -20.520 5.861 1.00 97.81 398 ASP A O 1
ATOM 3186 N N . VAL A 1 399 ? 7.097 -18.726 5.088 1.00 96.50 399 VAL A N 1
ATOM 3187 C CA . VAL A 1 399 ? 5.907 -17.865 4.945 1.00 96.50 399 VAL A CA 1
ATOM 3188 C C . VAL A 1 399 ? 5.508 -17.632 3.484 1.00 96.50 399 VAL A C 1
ATOM 3190 O O . VAL A 1 399 ? 4.560 -16.897 3.210 1.00 96.50 399 VAL A O 1
ATOM 3193 N N . LEU A 1 400 ? 6.196 -18.272 2.536 1.00 97.88 400 LEU A N 1
ATOM 3194 C CA . LEU A 1 400 ? 5.972 -18.136 1.097 1.00 97.88 400 LEU A CA 1
ATOM 3195 C C . LEU A 1 400 ? 5.710 -19.499 0.451 1.00 97.88 400 LEU A C 1
ATOM 3197 O O . LEU A 1 400 ? 6.163 -20.531 0.935 1.00 97.88 400 LEU A O 1
ATOM 3201 N N . ASP A 1 401 ? 5.016 -19.496 -0.683 1.00 98.31 401 ASP A N 1
ATOM 3202 C CA . ASP A 1 401 ? 4.940 -20.650 -1.580 1.00 98.31 401 ASP A CA 1
ATOM 3203 C C . ASP A 1 401 ? 5.901 -20.401 -2.741 1.00 98.31 401 ASP A C 1
ATOM 3205 O O . ASP A 1 401 ? 5.524 -19.842 -3.770 1.00 98.31 401 ASP A O 1
ATOM 3209 N N . ILE A 1 402 ? 7.178 -20.740 -2.547 1.00 98.69 402 ILE A N 1
ATOM 3210 C CA . ILE A 1 402 ? 8.190 -20.594 -3.599 1.00 98.69 402 ILE A CA 1
ATOM 3211 C C . ILE A 1 402 ? 7.940 -21.684 -4.641 1.00 98.69 402 ILE A C 1
ATOM 3213 O O . ILE A 1 402 ? 8.055 -22.873 -4.357 1.00 98.69 402 ILE A O 1
ATOM 3217 N N . GLU A 1 403 ? 7.595 -21.267 -5.852 1.00 98.75 403 GLU A N 1
ATOM 3218 C CA . GLU A 1 403 ? 7.294 -22.151 -6.974 1.00 98.75 403 GLU A CA 1
ATOM 3219 C C . GLU A 1 403 ? 8.424 -22.223 -7.995 1.00 98.75 403 GLU A C 1
ATOM 3221 O O . GLU A 1 403 ? 8.446 -23.160 -8.788 1.00 98.75 403 GLU A O 1
ATOM 3226 N N . GLY A 1 404 ? 9.371 -21.281 -7.980 1.00 98.75 404 GLY A N 1
ATOM 3227 C CA . GLY A 1 404 ? 10.520 -21.300 -8.881 1.00 98.75 404 GLY A CA 1
ATOM 3228 C C . GLY A 1 404 ? 11.665 -20.399 -8.435 1.00 98.75 404 GLY A C 1
ATOM 3229 O O . GLY A 1 404 ? 11.442 -19.290 -7.950 1.00 98.75 404 GLY A O 1
ATOM 3230 N N . LEU A 1 405 ? 12.887 -20.885 -8.645 1.00 98.88 405 LEU A N 1
ATOM 3231 C CA . LEU A 1 405 ? 14.133 -20.136 -8.495 1.00 98.88 405 LEU A CA 1
ATOM 3232 C C . LEU A 1 405 ? 14.874 -20.196 -9.833 1.00 98.88 405 LEU A C 1
ATOM 3234 O O . LEU A 1 405 ? 15.379 -21.244 -10.220 1.00 98.88 405 LEU A O 1
ATOM 3238 N N . ILE A 1 406 ? 14.888 -19.102 -10.581 1.00 98.75 406 ILE A N 1
ATOM 3239 C CA . ILE A 1 406 ? 15.383 -19.064 -11.957 1.00 98.75 406 ILE A CA 1
ATOM 3240 C C . ILE A 1 406 ? 16.664 -18.237 -11.984 1.00 98.75 406 ILE A C 1
ATOM 3242 O O . ILE A 1 406 ? 16.648 -17.060 -11.637 1.00 98.75 406 ILE A O 1
ATOM 3246 N N . ALA A 1 407 ? 17.772 -18.835 -12.411 1.00 97.75 407 ALA A N 1
ATOM 3247 C CA . ALA A 1 407 ? 18.988 -18.081 -12.696 1.00 97.75 407 ALA A CA 1
ATOM 3248 C C . ALA A 1 407 ? 18.925 -17.556 -14.136 1.00 97.75 407 ALA A C 1
ATOM 3250 O O . ALA A 1 407 ? 19.096 -18.344 -15.061 1.00 97.75 407 ALA A O 1
ATOM 3251 N N . SER A 1 408 ? 18.718 -16.253 -14.328 1.00 94.06 408 SER A N 1
ATOM 3252 C CA . SER A 1 408 ? 18.665 -15.575 -15.636 1.00 94.06 408 SER A CA 1
ATOM 3253 C C . SER A 1 408 ? 19.692 -14.433 -15.710 1.00 94.06 408 SER A C 1
ATOM 3255 O O . SER A 1 408 ? 19.320 -13.254 -15.703 1.00 94.06 408 SER A O 1
ATOM 3257 N N . PRO A 1 409 ? 21.001 -14.736 -15.700 1.00 89.25 409 PRO A N 1
ATOM 3258 C CA . PRO A 1 409 ? 22.013 -13.735 -15.450 1.00 89.25 409 PRO A CA 1
ATOM 3259 C C . PRO A 1 409 ? 22.520 -13.039 -16.699 1.00 89.25 409 PRO A C 1
ATOM 3261 O O . PRO A 1 409 ? 22.771 -13.656 -17.733 1.00 89.25 409 PRO A O 1
ATOM 3264 N N . TYR A 1 410 ? 22.857 -11.762 -16.532 1.00 83.88 410 TYR A N 1
ATOM 3265 C CA . TYR A 1 410 ? 23.825 -11.125 -17.409 1.00 83.88 410 TYR A CA 1
ATOM 3266 C C . TYR A 1 410 ? 25.245 -11.483 -16.943 1.00 83.88 410 TYR A C 1
ATOM 3268 O O . TYR A 1 410 ? 25.766 -10.916 -15.981 1.00 83.88 410 TYR A O 1
ATOM 3276 N N . GLY A 1 411 ? 25.890 -12.428 -17.633 1.00 85.31 411 GLY A N 1
ATOM 3277 C CA . GLY A 1 411 ? 27.280 -12.814 -17.375 1.00 85.31 411 GLY A CA 1
ATOM 3278 C C . GLY A 1 411 ? 27.470 -14.296 -17.047 1.00 85.31 411 GLY A C 1
ATOM 3279 O O . GLY A 1 411 ? 26.934 -15.175 -17.722 1.00 85.31 411 GLY A O 1
ATOM 3280 N N . GLN A 1 412 ? 28.324 -14.581 -16.059 1.00 89.44 412 GLN A N 1
ATOM 3281 C CA . GLN A 1 412 ? 28.813 -15.942 -15.787 1.00 89.44 412 GLN A CA 1
ATOM 3282 C C . GLN A 1 412 ? 27.957 -16.741 -14.800 1.00 89.44 412 GLN A C 1
ATOM 3284 O O . GLN A 1 412 ? 28.143 -17.950 -14.719 1.00 89.44 412 GLN A O 1
ATOM 3289 N N . GLY A 1 413 ? 27.027 -16.098 -14.092 1.00 92.69 413 GLY A N 1
ATOM 3290 C CA . GLY A 1 413 ? 26.159 -16.760 -13.119 1.00 92.69 413 GLY A CA 1
ATOM 3291 C C . GLY A 1 413 ? 25.347 -17.901 -13.722 1.00 92.69 413 GLY A C 1
ATOM 3292 O O . GLY A 1 413 ? 25.043 -17.890 -14.912 1.00 92.69 413 GLY A O 1
ATOM 3293 N N . ARG A 1 414 ? 24.999 -18.919 -12.947 1.00 96.75 414 ARG A N 1
ATOM 3294 C CA . ARG A 1 414 ? 24.227 -20.082 -13.411 1.00 96.75 414 ARG A CA 1
ATOM 3295 C C . ARG A 1 414 ? 23.303 -20.583 -12.308 1.00 96.75 414 ARG A C 1
ATOM 3297 O O . ARG A 1 414 ? 23.435 -20.219 -11.145 1.00 96.75 414 ARG A O 1
ATOM 3304 N N . ALA A 1 415 ? 22.408 -21.508 -12.649 1.00 98.00 415 ALA A N 1
ATOM 3305 C CA . ALA A 1 415 ? 21.577 -22.209 -11.668 1.00 98.00 415 ALA A CA 1
ATOM 3306 C C . ALA A 1 415 ? 22.410 -22.860 -10.541 1.00 98.00 415 ALA A C 1
ATOM 3308 O O . ALA A 1 415 ? 21.951 -22.943 -9.405 1.00 98.00 415 ALA A O 1
ATOM 3309 N N . THR A 1 416 ? 23.663 -23.248 -10.816 1.00 98.12 416 THR A N 1
ATOM 3310 C CA . THR A 1 416 ? 24.610 -23.752 -9.806 1.00 98.12 416 THR A CA 1
ATOM 3311 C C . THR A 1 416 ? 24.915 -22.751 -8.693 1.00 98.12 416 THR A C 1
ATOM 3313 O O . THR A 1 416 ? 25.194 -23.170 -7.574 1.00 98.12 416 THR A O 1
ATOM 3316 N N . ASP A 1 417 ? 24.829 -21.447 -8.956 1.00 98.38 417 ASP A N 1
ATOM 3317 C CA . ASP A 1 417 ? 25.017 -20.417 -7.933 1.00 98.38 417 ASP A CA 1
ATOM 3318 C C . ASP A 1 417 ? 23.841 -20.369 -6.950 1.00 98.38 417 ASP A C 1
ATOM 3320 O O . ASP A 1 417 ? 24.062 -20.191 -5.754 1.00 98.38 417 ASP A O 1
ATOM 3324 N N . ILE A 1 418 ? 22.608 -20.613 -7.420 1.00 98.69 418 ILE A N 1
ATOM 3325 C CA . ILE A 1 418 ? 21.435 -20.813 -6.549 1.00 98.69 418 ILE A CA 1
ATOM 3326 C C . ILE A 1 418 ? 21.617 -22.088 -5.723 1.00 98.69 418 ILE A C 1
ATOM 3328 O O . ILE A 1 418 ? 21.426 -22.067 -4.506 1.00 98.69 418 ILE A O 1
ATOM 3332 N N . LEU A 1 419 ? 22.030 -23.187 -6.370 1.00 98.81 419 LEU A N 1
ATOM 3333 C CA . LEU A 1 419 ? 22.268 -24.467 -5.697 1.00 98.81 419 LEU A CA 1
ATOM 3334 C C . LEU A 1 419 ? 23.310 -24.333 -4.577 1.00 98.81 419 LEU A C 1
ATOM 3336 O O . LEU A 1 419 ? 23.096 -24.876 -3.501 1.00 98.81 419 LEU A O 1
ATOM 3340 N N . ALA A 1 420 ? 24.359 -23.527 -4.767 1.00 98.62 420 ALA A N 1
ATOM 3341 C CA . ALA A 1 420 ? 25.344 -23.258 -3.720 1.00 98.62 420 ALA A CA 1
ATOM 3342 C C . ALA A 1 420 ? 24.735 -22.580 -2.475 1.00 98.62 420 ALA A C 1
ATOM 3344 O O . ALA A 1 420 ? 25.160 -22.864 -1.354 1.00 98.62 420 ALA A O 1
ATOM 3345 N N . VAL A 1 421 ? 23.726 -21.711 -2.636 1.00 98.69 421 VAL A N 1
ATOM 3346 C CA . VAL A 1 421 ? 22.995 -21.138 -1.488 1.00 98.69 421 VAL A CA 1
ATOM 3347 C C . VAL A 1 421 ? 22.103 -22.193 -0.831 1.00 98.69 421 VAL A C 1
ATOM 3349 O O . VAL A 1 421 ? 22.027 -22.252 0.397 1.00 98.69 421 VAL A O 1
ATOM 3352 N N . ILE A 1 422 ? 21.463 -23.056 -1.628 1.00 98.88 422 ILE A N 1
ATOM 3353 C CA . ILE A 1 422 ? 20.641 -24.167 -1.121 1.00 98.88 422 ILE A CA 1
ATOM 3354 C C . ILE A 1 422 ? 21.499 -25.172 -0.335 1.00 98.88 422 ILE A C 1
ATOM 3356 O O . ILE A 1 422 ? 21.058 -25.652 0.705 1.00 98.88 422 ILE A O 1
ATOM 3360 N N . ASP A 1 423 ? 22.740 -25.429 -0.748 1.00 98.81 423 ASP A N 1
ATOM 3361 C CA . ASP A 1 423 ? 23.674 -26.290 -0.010 1.00 98.81 423 ASP A CA 1
ATOM 3362 C C . ASP A 1 423 ? 24.039 -25.704 1.367 1.00 98.81 423 ASP A C 1
ATOM 3364 O O . ASP A 1 423 ? 24.294 -26.438 2.325 1.00 98.81 423 ASP A O 1
ATOM 3368 N N . CYS A 1 424 ? 24.046 -24.373 1.507 1.00 98.56 424 CYS A N 1
ATOM 3369 C CA . CYS A 1 424 ? 24.159 -23.714 2.809 1.00 98.56 424 CYS A CA 1
ATOM 3370 C C . CYS A 1 424 ? 22.856 -23.807 3.612 1.00 98.56 424 CYS A C 1
ATOM 3372 O O . CYS A 1 424 ? 22.898 -24.097 4.806 1.00 98.56 424 CYS A O 1
ATOM 3374 N N . TYR A 1 425 ? 21.706 -23.608 2.966 1.00 98.75 425 TYR A N 1
ATOM 3375 C CA . TYR A 1 425 ? 20.392 -23.766 3.592 1.00 98.75 425 TYR A CA 1
ATOM 3376 C C . TYR A 1 425 ? 20.177 -25.179 4.145 1.00 98.75 425 TYR A C 1
ATOM 3378 O O . TYR A 1 425 ? 19.679 -25.328 5.254 1.00 98.75 425 TYR A O 1
ATOM 3386 N N . GLU A 1 426 ? 20.596 -26.214 3.417 1.00 98.69 426 GLU A N 1
ATOM 3387 C CA . GLU A 1 426 ? 20.492 -27.616 3.831 1.00 98.69 426 GLU A CA 1
ATOM 3388 C C . GLU A 1 426 ? 21.207 -27.896 5.153 1.00 98.69 426 GLU A C 1
ATOM 3390 O O . GLU A 1 426 ? 20.665 -28.594 6.009 1.00 98.69 426 GLU A O 1
ATOM 3395 N N . LYS A 1 427 ? 22.383 -27.295 5.360 1.00 98.38 427 LYS A N 1
ATOM 3396 C CA . LYS A 1 427 ? 23.136 -27.420 6.617 1.00 98.38 427 LYS A CA 1
ATOM 3397 C C . LYS A 1 427 ? 22.400 -26.794 7.800 1.00 98.38 427 LYS A C 1
ATOM 3399 O O . LYS A 1 427 ? 22.500 -27.302 8.911 1.00 98.38 427 LYS A O 1
ATOM 3404 N N . ASP A 1 428 ? 21.637 -25.731 7.553 1.00 98.19 428 ASP A N 1
ATOM 3405 C CA . ASP A 1 428 ? 20.874 -25.019 8.581 1.00 98.19 428 ASP A CA 1
ATOM 3406 C C . ASP A 1 428 ? 19.416 -25.521 8.695 1.00 98.19 428 ASP A C 1
ATOM 3408 O O . ASP A 1 428 ? 18.702 -25.153 9.632 1.00 98.19 428 ASP A O 1
ATOM 3412 N N . PHE A 1 429 ? 18.956 -26.381 7.776 1.00 97.81 429 PHE A N 1
ATOM 3413 C CA . PHE A 1 429 ? 17.552 -26.783 7.629 1.00 97.81 429 PHE A CA 1
ATOM 3414 C C . PHE A 1 429 ? 16.980 -27.441 8.885 1.00 97.81 429 PHE A C 1
ATOM 3416 O O . PHE A 1 429 ? 15.849 -27.143 9.275 1.00 97.81 429 PHE A O 1
ATOM 3423 N N . ALA A 1 430 ? 17.762 -28.297 9.549 1.00 96.31 430 ALA A N 1
ATOM 3424 C CA . ALA A 1 430 ? 17.339 -28.951 10.786 1.00 96.31 430 ALA A CA 1
ATOM 3425 C C . ALA A 1 430 ? 16.980 -27.925 11.874 1.00 96.31 430 ALA A C 1
ATOM 3427 O O . ALA A 1 430 ? 15.943 -28.065 12.520 1.00 96.31 430 ALA A O 1
ATOM 3428 N N . SER A 1 431 ? 17.782 -26.864 12.015 1.00 95.56 431 SER A N 1
ATOM 3429 C CA . SER A 1 431 ? 17.532 -25.757 12.943 1.00 95.56 431 SER A CA 1
ATOM 3430 C C . SER A 1 431 ? 16.323 -24.931 12.517 1.00 95.56 431 SER A C 1
ATOM 3432 O O . SER A 1 431 ? 15.421 -24.704 13.323 1.00 95.56 431 SER A O 1
ATOM 3434 N N . LEU A 1 432 ? 16.253 -24.540 11.241 1.00 94.88 432 LEU A N 1
ATOM 3435 C CA . LEU A 1 432 ? 15.160 -23.728 10.695 1.00 94.88 432 LEU A CA 1
ATOM 3436 C C . LEU A 1 432 ? 13.799 -24.402 10.897 1.00 94.88 432 LEU A C 1
ATOM 3438 O O . LEU A 1 432 ? 12.858 -23.768 11.381 1.00 94.88 432 LEU A O 1
ATOM 3442 N N . LYS A 1 433 ? 13.717 -25.707 10.619 1.00 94.94 433 LYS A N 1
ATOM 3443 C CA . LYS A 1 433 ? 12.496 -26.506 10.762 1.00 94.94 433 LYS A CA 1
ATOM 3444 C C . LYS A 1 433 ? 11.958 -26.533 12.198 1.00 94.94 433 LYS A C 1
ATOM 3446 O O . LYS A 1 433 ? 10.751 -26.629 12.381 1.00 94.94 433 LYS A O 1
ATOM 3451 N N . THR A 1 434 ? 12.804 -26.358 13.221 1.00 93.19 434 THR A N 1
ATOM 3452 C CA . THR A 1 434 ? 12.330 -26.269 14.620 1.00 93.19 434 THR A CA 1
ATOM 3453 C C . THR A 1 434 ? 11.447 -25.046 14.895 1.00 93.19 434 THR A C 1
ATOM 3455 O O . THR A 1 434 ? 10.686 -25.045 15.860 1.00 93.19 434 THR A O 1
ATOM 3458 N N . TYR A 1 435 ? 11.521 -24.012 14.049 1.00 90.50 435 TYR A N 1
ATOM 3459 C CA . TYR A 1 435 ? 10.719 -22.794 14.176 1.00 90.50 435 TYR A CA 1
ATOM 3460 C C . TYR A 1 435 ? 9.429 -22.829 13.351 1.00 90.50 435 TYR A C 1
ATOM 3462 O O . TYR A 1 435 ? 8.522 -22.041 13.623 1.00 90.50 435 TYR A O 1
ATOM 3470 N N . SER A 1 436 ? 9.362 -23.673 12.318 1.00 92.62 436 SER A N 1
ATOM 3471 C CA . SER A 1 436 ? 8.207 -23.789 11.428 1.00 92.62 436 SER A CA 1
ATOM 3472 C C . SER A 1 436 ? 8.302 -25.049 10.570 1.00 92.62 436 SER A C 1
ATOM 3474 O O . SER A 1 436 ? 9.279 -25.239 9.846 1.00 92.62 436 SER A O 1
ATOM 3476 N N . ASP A 1 437 ? 7.241 -25.856 10.557 1.00 93.12 437 ASP A N 1
ATOM 3477 C CA . ASP A 1 437 ? 7.136 -27.022 9.669 1.00 93.12 437 ASP A CA 1
ATOM 3478 C C . ASP A 1 437 ? 6.953 -26.642 8.189 1.00 93.12 437 ASP A C 1
ATOM 3480 O O . ASP A 1 437 ? 7.028 -27.501 7.314 1.00 93.12 437 ASP A O 1
ATOM 3484 N N . ASN A 1 438 ? 6.727 -25.357 7.894 1.00 95.56 438 ASN A N 1
ATOM 3485 C CA . ASN A 1 438 ? 6.482 -24.864 6.539 1.00 95.56 438 ASN A CA 1
ATOM 3486 C C . ASN A 1 438 ? 7.756 -24.577 5.734 1.00 95.56 438 ASN A C 1
ATOM 3488 O O . ASN A 1 438 ? 7.645 -24.228 4.560 1.00 95.56 438 ASN A O 1
ATOM 3492 N N . TYR A 1 439 ? 8.945 -24.680 6.335 1.00 98.06 439 TYR A N 1
ATOM 3493 C CA . TYR A 1 439 ? 10.197 -24.540 5.592 1.00 98.06 439 TYR A CA 1
ATOM 3494 C C . TYR A 1 439 ? 10.296 -25.635 4.505 1.00 98.06 439 TYR A C 1
ATOM 3496 O O . TYR A 1 439 ? 10.185 -26.822 4.833 1.00 98.06 439 TYR A O 1
ATOM 3504 N N . PRO A 1 440 ? 10.496 -25.279 3.221 1.00 98.25 440 PRO A N 1
ATOM 3505 C CA . PRO A 1 440 ? 10.614 -26.254 2.143 1.00 98.25 440 PRO A CA 1
ATOM 3506 C C . PRO A 1 440 ? 11.881 -27.092 2.309 1.00 98.25 440 PRO A C 1
ATOM 3508 O O . PRO A 1 440 ? 12.921 -26.596 2.736 1.00 98.25 440 PRO A O 1
ATOM 3511 N N . THR A 1 441 ? 11.820 -28.373 1.946 1.00 98.69 441 THR A N 1
ATOM 3512 C CA . THR A 1 441 ? 13.021 -29.214 1.984 1.00 98.69 441 THR A CA 1
ATOM 3513 C C . THR A 1 441 ? 14.054 -28.724 0.960 1.00 98.69 441 THR A C 1
ATOM 3515 O O . THR A 1 441 ? 13.671 -28.208 -0.096 1.00 98.69 441 THR A O 1
ATOM 3518 N N . PRO A 1 442 ? 15.361 -28.921 1.213 1.00 98.81 442 PRO A N 1
ATOM 3519 C CA . PRO A 1 442 ? 16.404 -28.602 0.237 1.00 98.81 442 PRO A CA 1
ATOM 3520 C C . PRO A 1 442 ? 16.143 -29.231 -1.136 1.00 98.81 442 PRO A C 1
ATOM 3522 O O . PRO A 1 442 ? 16.228 -28.548 -2.152 1.00 98.81 442 PRO A O 1
ATOM 3525 N N . ASP A 1 443 ? 15.715 -30.495 -1.180 1.00 98.81 443 ASP A N 1
ATOM 3526 C CA . ASP A 1 443 ? 15.392 -31.181 -2.436 1.00 98.81 443 ASP A CA 1
ATOM 3527 C C . ASP A 1 443 ? 14.204 -30.557 -3.178 1.00 98.81 443 ASP A C 1
ATOM 3529 O O . ASP A 1 443 ? 14.231 -30.464 -4.407 1.00 98.81 443 ASP A O 1
ATOM 3533 N N . ALA A 1 444 ? 13.188 -30.065 -2.458 1.00 98.69 444 ALA A N 1
ATOM 3534 C CA . ALA A 1 444 ? 12.082 -29.338 -3.077 1.00 98.69 444 ALA A CA 1
ATOM 3535 C C . ALA A 1 444 ? 12.570 -28.032 -3.725 1.00 98.69 444 ALA A C 1
ATOM 3537 O O . ALA A 1 444 ? 12.181 -27.730 -4.853 1.00 98.69 444 ALA A O 1
ATOM 3538 N N . LEU A 1 445 ? 13.470 -27.296 -3.061 1.00 98.88 445 LEU A N 1
ATOM 3539 C CA . LEU A 1 445 ? 14.093 -26.089 -3.618 1.00 98.88 445 LEU A CA 1
ATOM 3540 C C . LEU A 1 445 ? 14.973 -26.398 -4.842 1.00 98.88 445 LEU A C 1
ATOM 3542 O O . LEU A 1 445 ? 14.928 -25.672 -5.838 1.00 98.88 445 LEU A O 1
ATOM 3546 N N . ARG A 1 446 ? 15.739 -27.498 -4.814 1.00 98.81 446 ARG A N 1
ATOM 3547 C CA . ARG A 1 446 ? 16.545 -27.946 -5.964 1.00 98.81 446 ARG A CA 1
ATOM 3548 C C . ARG A 1 446 ? 15.662 -28.296 -7.163 1.00 98.81 446 ARG A C 1
ATOM 3550 O O . ARG A 1 446 ? 15.972 -27.896 -8.280 1.00 98.81 446 ARG A O 1
ATOM 3557 N N . ALA A 1 447 ? 14.534 -28.975 -6.942 1.00 98.69 447 ALA A N 1
ATOM 3558 C CA . ALA A 1 447 ? 13.622 -29.396 -8.010 1.00 98.69 447 ALA A CA 1
ATOM 3559 C C . ALA A 1 447 ? 12.987 -28.219 -8.779 1.00 98.69 447 ALA A C 1
ATOM 3561 O O . ALA A 1 447 ? 12.741 -28.311 -9.989 1.00 98.69 447 ALA A O 1
ATOM 3562 N N . ILE A 1 448 ? 12.744 -27.102 -8.089 1.00 98.62 448 ILE A N 1
ATOM 3563 C CA . ILE A 1 448 ? 12.179 -25.877 -8.673 1.00 98.62 448 ILE A CA 1
ATOM 3564 C C . ILE A 1 448 ? 13.248 -24.864 -9.118 1.00 98.62 448 ILE A C 1
ATOM 3566 O O . ILE A 1 448 ? 12.897 -23.785 -9.598 1.00 98.62 448 ILE A O 1
ATOM 3570 N N . THR A 1 449 ? 14.537 -25.194 -8.981 1.00 98.88 449 THR A N 1
ATOM 3571 C CA . THR A 1 449 ? 15.636 -24.370 -9.499 1.00 98.88 449 THR A CA 1
ATOM 3572 C C . THR A 1 449 ? 15.797 -24.600 -11.001 1.00 98.88 449 THR A C 1
ATOM 3574 O O . THR A 1 449 ? 15.969 -25.741 -11.431 1.00 98.88 449 THR A O 1
ATOM 3577 N N . LYS A 1 450 ? 15.744 -23.535 -11.809 1.00 98.62 450 LYS A N 1
ATOM 3578 C CA . LYS A 1 450 ? 15.827 -23.587 -13.279 1.00 98.62 450 LYS A CA 1
ATOM 3579 C C . LYS A 1 450 ? 16.932 -22.685 -13.815 1.00 98.62 450 LYS A C 1
ATOM 3581 O O . LYS A 1 450 ? 17.263 -21.658 -13.222 1.00 98.62 450 LYS A O 1
ATOM 3586 N N . GLN A 1 451 ? 17.465 -23.056 -14.976 1.00 98.25 451 GLN A N 1
ATOM 3587 C CA . GLN A 1 451 ? 18.338 -22.189 -15.758 1.00 98.25 451 GLN A CA 1
ATOM 3588 C C . GLN A 1 451 ? 17.484 -21.356 -16.721 1.00 98.25 451 GLN A C 1
ATOM 3590 O O . GLN A 1 451 ? 16.804 -21.880 -17.601 1.00 98.25 451 GLN A O 1
ATOM 3595 N N . GLY A 1 452 ? 17.505 -20.049 -16.516 1.00 97.25 452 GLY A N 1
ATOM 3596 C CA . GLY A 1 452 ? 16.927 -19.053 -17.402 1.00 97.25 452 GLY A CA 1
ATOM 3597 C C . GLY A 1 452 ? 17.851 -18.681 -18.555 1.00 97.25 452 GLY A C 1
ATOM 3598 O O . GLY A 1 452 ? 18.839 -19.373 -18.838 1.00 97.25 452 GLY A O 1
ATOM 3599 N N . GLU A 1 453 ? 17.535 -17.569 -19.207 1.00 95.75 453 GLU A N 1
ATOM 3600 C CA . GLU A 1 453 ? 18.333 -17.019 -20.301 1.00 95.75 453 GLU A CA 1
ATOM 3601 C C . GLU A 1 453 ? 19.719 -16.536 -19.816 1.00 95.75 453 GLU A C 1
ATOM 3603 O O . GLU A 1 453 ? 19.897 -16.057 -18.698 1.00 95.75 453 GLU A O 1
ATOM 3608 N N . THR A 1 454 ? 20.728 -16.705 -20.673 1.00 93.81 454 THR A N 1
ATOM 3609 C CA . THR A 1 454 ? 22.132 -16.321 -20.424 1.00 93.81 454 THR A CA 1
ATOM 3610 C C . THR A 1 454 ? 22.674 -15.334 -21.460 1.00 93.81 454 THR A C 1
ATOM 3612 O O . THR A 1 454 ? 23.762 -14.781 -21.289 1.00 93.81 454 THR A O 1
ATOM 3615 N N . GLU A 1 455 ? 21.932 -15.108 -22.544 1.00 91.56 455 GLU A N 1
ATOM 3616 C CA . GLU A 1 455 ? 22.233 -14.142 -23.592 1.00 91.56 455 GLU A CA 1
ATOM 3617 C C . GLU A 1 455 ? 21.215 -12.999 -23.598 1.00 91.56 455 GLU A C 1
ATOM 3619 O O . GLU A 1 455 ? 20.065 -13.154 -23.203 1.00 91.56 455 GLU A O 1
ATOM 3624 N N . ARG A 1 456 ? 21.603 -11.829 -24.106 1.00 90.38 456 ARG A N 1
ATOM 3625 C CA . ARG A 1 456 ? 20.628 -10.751 -24.290 1.00 90.38 456 ARG A CA 1
ATOM 3626 C C . ARG A 1 456 ? 19.630 -11.110 -25.382 1.00 90.38 456 ARG A C 1
ATOM 3628 O O . ARG A 1 456 ? 20.003 -11.676 -26.412 1.00 90.38 456 ARG A O 1
ATOM 3635 N N . ALA A 1 457 ? 18.384 -10.689 -25.192 1.00 94.12 457 ALA A N 1
ATOM 3636 C CA . ALA A 1 457 ? 17.407 -10.721 -26.267 1.00 94.12 457 ALA A CA 1
ATOM 3637 C C . ALA A 1 457 ? 17.905 -9.886 -27.472 1.00 94.12 457 ALA A C 1
ATOM 3639 O O . ALA A 1 457 ? 18.482 -8.815 -27.272 1.00 94.12 457 ALA A O 1
ATOM 3640 N N . PRO A 1 458 ? 17.692 -10.346 -28.720 1.00 94.19 458 PRO A N 1
ATOM 3641 C CA . PRO A 1 458 ? 17.952 -9.537 -29.910 1.00 94.19 458 PRO A CA 1
ATOM 3642 C C . PRO A 1 458 ? 17.017 -8.318 -29.952 1.00 94.19 458 PRO A C 1
ATOM 3644 O O . PRO A 1 458 ? 16.087 -8.220 -29.157 1.00 94.19 458 PRO A O 1
ATOM 3647 N N . TYR A 1 459 ? 17.183 -7.427 -30.935 1.00 94.06 459 TYR A N 1
ATOM 3648 C CA . TYR A 1 459 ? 16.373 -6.201 -31.075 1.00 94.06 459 TYR A CA 1
ATOM 3649 C C . TYR A 1 459 ? 14.843 -6.438 -31.084 1.00 94.06 459 TYR A C 1
ATOM 3651 O O . TYR A 1 459 ? 14.069 -5.568 -30.679 1.00 94.06 459 TYR A O 1
ATOM 3659 N N . GLY A 1 460 ? 14.391 -7.630 -31.497 1.00 94.75 460 GLY A N 1
ATOM 3660 C CA . GLY A 1 460 ? 12.985 -8.054 -31.407 1.00 94.75 460 GLY A CA 1
ATOM 3661 C C . GLY A 1 460 ? 12.453 -8.236 -29.975 1.00 94.75 460 GLY A C 1
ATOM 3662 O O . GLY A 1 460 ? 11.244 -8.243 -29.783 1.00 94.75 460 GLY A O 1
ATOM 3663 N N . GLY A 1 461 ? 13.340 -8.337 -28.982 1.00 96.50 461 GLY A N 1
ATOM 3664 C CA . GLY A 1 461 ? 13.060 -8.353 -27.543 1.00 96.50 461 GLY A CA 1
ATOM 3665 C C . GLY A 1 461 ? 12.691 -9.704 -26.931 1.00 96.50 461 GLY A C 1
ATOM 3666 O O . GLY A 1 461 ? 12.423 -9.785 -25.738 1.00 96.50 461 GLY A O 1
ATOM 3667 N N . PHE A 1 462 ? 12.752 -10.776 -27.711 1.00 96.69 462 PHE A N 1
ATOM 3668 C CA . PHE A 1 462 ? 12.678 -12.163 -27.251 1.00 96.69 462 PHE A CA 1
ATOM 3669 C C . PHE A 1 462 ? 13.570 -13.022 -28.157 1.00 96.69 462 PHE A C 1
ATOM 3671 O O . PHE A 1 462 ? 13.982 -12.572 -29.232 1.00 96.69 462 PHE A O 1
ATOM 3678 N N . ARG A 1 463 ? 13.908 -14.238 -27.726 1.00 94.69 463 ARG A N 1
ATOM 3679 C CA . ARG A 1 463 ? 14.840 -15.118 -28.440 1.00 94.69 463 ARG A CA 1
ATOM 3680 C C . ARG A 1 463 ? 14.243 -16.505 -28.649 1.00 94.69 463 ARG A C 1
ATOM 3682 O O . ARG A 1 463 ? 13.691 -16.777 -29.710 1.00 94.69 463 ARG A O 1
ATOM 3689 N N . LYS A 1 464 ? 14.411 -17.394 -27.674 1.00 96.56 464 LYS A N 1
ATOM 3690 C CA . LYS A 1 464 ? 13.950 -18.782 -27.714 1.00 96.56 464 LYS A CA 1
ATOM 3691 C C . LYS A 1 464 ? 13.481 -19.205 -26.321 1.00 96.56 464 LYS A C 1
ATOM 3693 O O . LYS A 1 464 ? 14.008 -18.671 -25.346 1.00 96.56 464 LYS A O 1
ATOM 3698 N N . PRO A 1 465 ? 12.573 -20.188 -26.214 1.00 98.19 465 PRO A N 1
ATOM 3699 C CA . PRO A 1 465 ? 12.192 -20.753 -24.927 1.00 98.19 465 PRO A CA 1
ATOM 3700 C C . PRO A 1 465 ? 13.405 -21.263 -24.134 1.00 98.19 465 PRO A C 1
ATOM 3702 O O . PRO A 1 465 ? 14.356 -21.817 -24.694 1.00 98.19 465 PRO A O 1
ATOM 3705 N N . THR A 1 466 ? 13.331 -21.111 -22.819 1.00 98.19 466 THR A N 1
ATOM 3706 C CA . THR A 1 466 ? 14.319 -21.530 -21.812 1.00 98.19 466 THR A CA 1
ATOM 3707 C C . THR A 1 466 ? 13.618 -22.371 -20.745 1.00 98.19 466 THR A C 1
ATOM 3709 O O . THR A 1 466 ? 12.386 -22.357 -20.655 1.00 98.19 466 THR A O 1
ATOM 3712 N N . ASP A 1 467 ? 14.366 -23.080 -19.896 1.00 98.38 467 ASP A N 1
ATOM 3713 C CA . ASP A 1 467 ? 13.744 -23.775 -18.760 1.00 98.38 467 ASP A CA 1
ATOM 3714 C C . ASP A 1 467 ? 13.060 -22.766 -17.823 1.00 98.38 467 ASP A C 1
ATOM 3716 O O . ASP A 1 467 ? 11.969 -23.033 -17.325 1.00 98.38 467 ASP A O 1
ATOM 3720 N N . GLY A 1 468 ? 13.659 -21.584 -17.631 1.00 98.44 468 GLY A N 1
ATOM 3721 C CA . GLY A 1 468 ? 13.089 -20.485 -16.848 1.00 98.44 468 GLY A CA 1
ATOM 3722 C C . GLY A 1 468 ? 11.760 -19.952 -17.395 1.00 98.44 468 GLY A C 1
ATOM 3723 O O . GLY A 1 468 ? 10.755 -19.952 -16.684 1.00 98.44 468 GLY A O 1
ATOM 3724 N N . SER A 1 469 ? 11.724 -19.530 -18.660 1.00 98.75 469 SER A N 1
ATOM 3725 C CA . SER A 1 469 ? 10.507 -18.996 -19.296 1.00 98.75 469 SER A CA 1
ATOM 3726 C C . SER A 1 469 ? 9.384 -20.035 -19.359 1.00 98.75 469 SER A C 1
ATOM 3728 O O . SER A 1 469 ? 8.254 -19.732 -18.975 1.00 98.75 469 SER A O 1
ATOM 3730 N N . ASN A 1 470 ? 9.692 -21.287 -19.717 1.00 98.88 470 ASN A N 1
ATOM 3731 C CA . ASN A 1 470 ? 8.714 -22.378 -19.685 1.00 98.88 470 ASN A CA 1
ATOM 3732 C C . ASN A 1 470 ? 8.167 -22.619 -18.270 1.00 98.88 470 ASN A C 1
ATOM 3734 O O . ASN A 1 470 ? 6.966 -22.834 -18.100 1.00 98.88 470 ASN A O 1
ATOM 3738 N N . TRP A 1 471 ? 9.017 -22.532 -17.244 1.00 98.88 471 TRP A N 1
ATOM 3739 C CA . TRP A 1 471 ? 8.596 -22.702 -15.854 1.00 98.88 471 TRP A CA 1
ATOM 3740 C C . TRP A 1 471 ? 7.691 -21.569 -15.358 1.00 98.88 471 TRP A C 1
ATOM 3742 O O . TRP A 1 471 ? 6.742 -21.823 -14.613 1.00 98.88 471 TRP A O 1
ATOM 3752 N N . ILE A 1 472 ? 7.923 -20.326 -15.803 1.00 98.88 472 ILE A N 1
ATOM 3753 C CA . ILE A 1 472 ? 7.005 -19.202 -15.548 1.00 98.88 472 ILE A CA 1
ATOM 3754 C C . ILE A 1 472 ? 5.621 -19.514 -16.132 1.00 98.88 472 ILE A C 1
ATOM 3756 O O . ILE A 1 472 ? 4.618 -19.353 -15.432 1.00 98.88 472 ILE A O 1
ATOM 3760 N N . ILE A 1 473 ? 5.562 -19.994 -17.379 1.00 98.88 473 ILE A N 1
ATOM 3761 C CA . ILE A 1 473 ? 4.306 -20.361 -18.052 1.00 98.88 473 ILE A CA 1
ATOM 3762 C C . ILE A 1 473 ? 3.595 -21.483 -17.290 1.00 98.88 473 ILE A C 1
ATOM 3764 O O . ILE A 1 473 ? 2.399 -21.376 -17.007 1.00 98.88 473 ILE A O 1
ATOM 3768 N N . GLU A 1 474 ? 4.322 -22.547 -16.939 1.00 98.81 474 GLU A N 1
ATOM 3769 C CA . GLU A 1 474 ? 3.779 -23.696 -16.213 1.00 98.81 474 GLU A CA 1
ATOM 3770 C C . GLU A 1 474 ? 3.165 -23.263 -14.877 1.00 98.81 474 GLU A C 1
ATOM 3772 O O . GLU A 1 474 ? 1.992 -23.534 -14.615 1.00 98.81 474 GLU A O 1
ATOM 3777 N N . CYS A 1 475 ? 3.921 -22.529 -14.056 1.00 98.75 475 CYS A N 1
ATOM 3778 C CA . CYS A 1 475 ? 3.445 -22.033 -12.769 1.00 98.75 475 CYS A CA 1
ATOM 3779 C C . CYS A 1 475 ? 2.237 -21.100 -12.930 1.00 98.75 475 CYS A C 1
ATOM 3781 O O . CYS A 1 475 ? 1.266 -21.216 -12.180 1.00 98.75 475 CYS A O 1
ATOM 3783 N N . ALA A 1 476 ? 2.242 -20.201 -13.918 1.00 98.69 476 ALA A N 1
ATOM 3784 C CA . ALA A 1 476 ? 1.138 -19.265 -14.128 1.00 98.69 476 ALA A CA 1
ATOM 3785 C C . ALA A 1 476 ? -0.174 -19.959 -14.537 1.00 98.69 476 ALA A C 1
ATOM 3787 O O . ALA A 1 476 ? -1.254 -19.456 -14.217 1.00 98.69 476 ALA A O 1
ATOM 3788 N N . ARG A 1 477 ? -0.088 -21.121 -15.200 1.00 98.44 477 ARG A N 1
ATOM 3789 C CA . ARG A 1 477 ? -1.238 -21.927 -15.642 1.00 98.44 477 ARG A CA 1
ATOM 3790 C C . ARG A 1 477 ? -1.742 -22.938 -14.610 1.00 98.44 477 ARG A C 1
ATOM 3792 O O . ARG A 1 477 ? -2.762 -23.578 -14.863 1.00 98.44 477 ARG A O 1
ATOM 3799 N N . ARG A 1 478 ? -1.079 -23.087 -13.458 1.00 97.75 478 ARG A N 1
ATOM 3800 C CA . ARG A 1 478 ? -1.583 -23.940 -12.367 1.00 97.75 478 ARG A CA 1
ATOM 3801 C C . ARG A 1 478 ? -2.970 -23.478 -11.921 1.00 97.75 478 ARG A C 1
ATOM 3803 O O . ARG A 1 478 ? -3.243 -22.276 -11.870 1.00 97.75 478 ARG A O 1
ATOM 3810 N N . ASP A 1 479 ? -3.812 -24.442 -11.560 1.00 96.00 479 ASP A N 1
ATOM 3811 C CA . ASP A 1 479 ? -5.162 -24.206 -11.040 1.00 96.00 479 ASP A CA 1
ATOM 3812 C C . ASP A 1 479 ? -5.116 -23.720 -9.582 1.00 96.00 479 ASP A C 1
ATOM 3814 O O . ASP A 1 479 ? -5.500 -24.408 -8.640 1.00 96.00 479 ASP A O 1
ATOM 3818 N N . ASP A 1 480 ? -4.561 -22.525 -9.394 1.00 95.06 480 ASP A N 1
ATOM 3819 C CA . ASP A 1 480 ? -4.573 -21.795 -8.135 1.00 95.06 480 ASP A CA 1
ATOM 3820 C C . ASP A 1 480 ? -5.095 -20.374 -8.414 1.00 95.06 480 ASP A C 1
ATOM 3822 O O . ASP A 1 480 ? -4.577 -19.672 -9.295 1.00 95.06 480 ASP A O 1
ATOM 3826 N N . PRO A 1 481 ? -6.148 -19.928 -7.705 1.00 90.75 481 PRO A N 1
ATOM 3827 C CA . PRO A 1 481 ? -6.762 -18.626 -7.941 1.00 90.75 481 PRO A CA 1
ATOM 3828 C C . PRO A 1 481 ? -5.866 -17.449 -7.531 1.00 90.75 481 PRO A C 1
ATOM 3830 O O . PRO A 1 481 ? -6.141 -16.313 -7.929 1.00 90.75 481 PRO A O 1
ATOM 3833 N N . ARG A 1 482 ? -4.817 -17.678 -6.731 1.00 94.19 482 ARG A N 1
ATOM 3834 C CA . ARG A 1 482 ? -3.886 -16.630 -6.303 1.00 94.19 482 ARG A CA 1
ATOM 3835 C C . ARG A 1 482 ? -3.004 -16.194 -7.479 1.00 94.19 482 ARG A C 1
ATOM 3837 O O . ARG A 1 482 ? -2.531 -17.043 -8.239 1.00 94.19 482 ARG A O 1
ATOM 3844 N N . PRO A 1 483 ? -2.728 -14.884 -7.621 1.00 96.19 483 PRO A N 1
ATOM 3845 C CA . PRO A 1 483 ? -1.795 -14.407 -8.632 1.00 96.19 483 PRO A CA 1
ATOM 3846 C C . PRO A 1 483 ? -0.378 -14.920 -8.357 1.00 96.19 483 PRO A C 1
ATOM 3848 O O . PRO A 1 483 ? 0.041 -15.017 -7.200 1.00 96.19 483 PRO A O 1
ATOM 3851 N N . LEU A 1 484 ? 0.367 -15.172 -9.429 1.00 98.56 484 LEU A N 1
ATOM 3852 C CA . LEU A 1 484 ? 1.775 -15.538 -9.362 1.00 98.56 484 LEU A CA 1
ATOM 3853 C C . LEU A 1 484 ? 2.624 -14.271 -9.219 1.00 98.56 484 LEU A C 1
ATOM 3855 O O . LEU A 1 484 ? 2.639 -13.423 -10.114 1.00 98.56 484 LEU A O 1
ATOM 3859 N N . GLN A 1 485 ? 3.318 -14.141 -8.089 1.00 98.50 485 GLN A N 1
ATOM 3860 C CA . GLN A 1 485 ? 4.295 -13.078 -7.869 1.00 98.50 485 GLN A CA 1
ATOM 3861 C C . GLN A 1 485 ? 5.588 -13.451 -8.593 1.00 98.50 485 GLN A C 1
ATOM 3863 O O . GLN A 1 485 ? 6.153 -14.510 -8.331 1.00 98.50 485 GLN A O 1
ATOM 3868 N N . VAL A 1 486 ? 6.058 -12.592 -9.492 1.00 98.75 486 VAL A N 1
ATOM 3869 C CA . VAL A 1 486 ? 7.314 -12.785 -10.222 1.00 98.75 486 VAL A CA 1
ATOM 3870 C C . VAL A 1 486 ? 8.264 -11.672 -9.801 1.00 98.75 486 VAL A C 1
ATOM 3872 O O . VAL A 1 486 ? 8.114 -10.521 -10.216 1.00 98.75 486 VAL A O 1
ATOM 3875 N N . LEU A 1 487 ? 9.205 -12.010 -8.922 1.00 98.75 487 LEU A N 1
ATOM 3876 C CA . LEU A 1 487 ? 10.240 -11.099 -8.450 1.00 98.75 487 LEU A CA 1
ATOM 3877 C C . LEU A 1 487 ? 11.438 -11.231 -9.386 1.00 98.75 487 LEU A C 1
ATOM 3879 O O . LEU A 1 487 ? 12.005 -12.313 -9.509 1.00 98.75 487 LEU A O 1
ATOM 3883 N N . ILE A 1 488 ? 11.794 -10.151 -10.071 1.00 98.56 488 ILE A N 1
ATOM 3884 C CA . ILE A 1 488 ? 12.874 -10.154 -11.058 1.00 98.56 488 ILE A CA 1
ATOM 3885 C C . ILE A 1 488 ? 13.998 -9.272 -10.526 1.00 98.56 488 ILE A C 1
ATOM 3887 O O . ILE A 1 488 ? 13.826 -8.061 -10.380 1.00 98.56 488 ILE A O 1
ATOM 3891 N N . TRP A 1 489 ? 15.114 -9.904 -10.184 1.00 97.56 489 TRP A N 1
ATOM 3892 C CA . TRP A 1 489 ? 16.288 -9.302 -9.547 1.00 97.56 489 TRP A CA 1
ATOM 3893 C C . TRP A 1 489 ? 17.349 -8.896 -10.576 1.00 97.56 489 TRP A C 1
ATOM 3895 O O . TRP A 1 489 ? 18.075 -7.940 -10.347 1.00 97.56 489 TRP A O 1
ATOM 3905 N N . GLY A 1 490 ? 17.318 -9.513 -11.763 1.00 93.94 490 GLY A N 1
ATOM 3906 C CA . GLY A 1 490 ? 18.233 -9.235 -12.868 1.00 93.94 490 GLY A CA 1
ATOM 3907 C C . GLY A 1 490 ? 17.543 -8.780 -14.153 1.00 93.94 490 GLY A C 1
ATOM 3908 O O . GLY A 1 490 ? 16.675 -7.899 -14.158 1.00 93.94 490 GLY A O 1
ATOM 3909 N N . GLY A 1 491 ? 17.957 -9.377 -15.271 1.00 94.00 491 GLY A N 1
ATOM 3910 C CA . GLY A 1 491 ? 17.349 -9.172 -16.585 1.00 94.00 491 GLY A CA 1
ATOM 3911 C C . GLY A 1 491 ? 15.900 -9.680 -16.671 1.00 94.00 491 GLY A C 1
ATOM 3912 O O . GLY A 1 491 ? 15.436 -10.443 -15.825 1.00 94.00 491 GLY A O 1
ATOM 3913 N N . ILE A 1 492 ? 15.158 -9.212 -17.677 1.00 97.06 492 ILE A N 1
ATOM 3914 C CA . ILE A 1 492 ? 13.721 -9.497 -17.871 1.00 97.06 492 ILE A CA 1
ATOM 3915 C C . ILE A 1 492 ? 13.450 -10.396 -19.093 1.00 97.06 492 ILE A C 1
ATOM 3917 O O . ILE A 1 492 ? 12.311 -10.530 -19.541 1.00 97.06 492 ILE A O 1
ATOM 3921 N N . GLU A 1 493 ? 14.496 -11.021 -19.631 1.00 97.50 493 GLU A N 1
ATOM 3922 C CA . GLU A 1 493 ? 14.493 -11.834 -20.849 1.00 97.50 493 GLU A CA 1
ATOM 3923 C C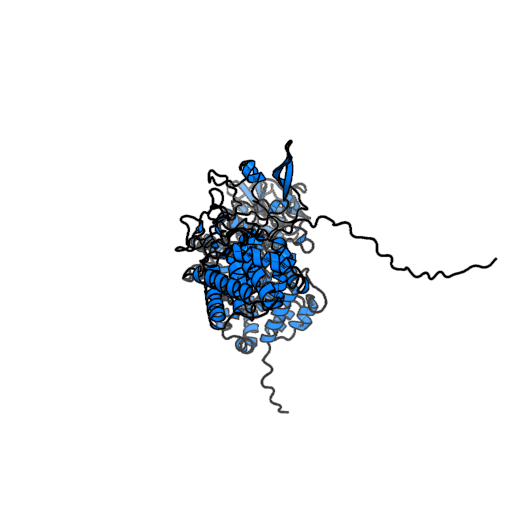 . GLU A 1 493 ? 13.511 -13.005 -20.755 1.00 97.50 493 GLU A C 1
ATOM 3925 O O . GLU A 1 493 ? 12.659 -13.156 -21.630 1.00 97.50 493 GLU A O 1
ATOM 3930 N N . ASP A 1 494 ? 13.561 -13.787 -19.672 1.00 98.38 494 ASP A N 1
ATOM 3931 C CA . ASP A 1 494 ? 12.659 -14.932 -19.498 1.00 98.38 494 ASP A CA 1
ATOM 3932 C C . ASP A 1 494 ? 11.190 -14.516 -19.372 1.00 98.38 494 ASP A C 1
ATOM 3934 O O . ASP A 1 494 ? 10.307 -15.242 -19.828 1.00 98.38 494 ASP A O 1
ATOM 3938 N N . LEU A 1 495 ? 10.904 -13.347 -18.785 1.00 98.69 495 LEU A N 1
ATOM 3939 C CA . LEU A 1 495 ? 9.538 -12.827 -18.735 1.00 98.69 495 LEU A CA 1
ATOM 3940 C C . LEU A 1 495 ? 9.072 -12.397 -20.131 1.00 98.69 495 LEU A C 1
ATOM 3942 O O . LEU A 1 495 ? 7.943 -12.705 -20.509 1.00 98.69 495 LEU A O 1
ATOM 3946 N N . ALA A 1 496 ? 9.922 -11.697 -20.890 1.00 98.62 496 ALA A N 1
ATOM 3947 C CA . ALA A 1 496 ? 9.608 -11.289 -22.257 1.00 98.62 496 ALA A CA 1
ATOM 3948 C C . ALA A 1 496 ? 9.342 -12.511 -23.148 1.00 98.62 496 ALA A C 1
ATOM 3950 O O . ALA A 1 496 ? 8.334 -12.547 -23.852 1.00 98.62 496 ALA A O 1
ATOM 3951 N N . GLN A 1 497 ? 10.190 -13.539 -23.047 1.00 98.75 497 GLN A N 1
ATOM 3952 C CA . GLN A 1 497 ? 10.016 -14.806 -23.751 1.00 98.75 497 GLN A CA 1
ATOM 3953 C C . GLN A 1 497 ? 8.729 -15.528 -23.317 1.00 98.75 497 GLN A C 1
ATOM 3955 O O . GLN A 1 497 ? 7.943 -15.934 -24.167 1.00 98.75 497 GLN A O 1
ATOM 3960 N N . ALA A 1 498 ? 8.454 -15.627 -22.012 1.00 98.81 498 ALA A N 1
ATOM 3961 C CA . ALA A 1 498 ? 7.243 -16.279 -21.511 1.00 98.81 498 ALA A CA 1
ATOM 3962 C C . ALA A 1 498 ? 5.955 -15.582 -21.982 1.00 98.81 498 ALA A C 1
ATOM 3964 O O . ALA A 1 498 ? 4.989 -16.245 -22.359 1.00 98.81 498 ALA A O 1
ATOM 3965 N N . LEU A 1 499 ? 5.933 -14.246 -21.985 1.00 98.81 499 LEU A N 1
ATOM 3966 C CA . LEU A 1 499 ? 4.799 -13.461 -22.480 1.00 98.81 499 LEU A CA 1
ATOM 3967 C C . LEU A 1 499 ? 4.654 -13.532 -24.006 1.00 98.81 499 LEU A C 1
ATOM 3969 O O . LEU A 1 499 ? 3.529 -13.458 -24.503 1.00 98.81 499 LEU A O 1
ATOM 3973 N N . HIS A 1 500 ? 5.764 -13.687 -24.734 1.00 98.69 500 HIS A N 1
ATOM 3974 C CA . HIS A 1 500 ? 5.752 -13.943 -26.172 1.00 98.69 500 HIS A CA 1
ATOM 3975 C C . HIS A 1 500 ? 5.101 -15.296 -26.491 1.00 98.69 500 HIS A C 1
ATOM 3977 O O . HIS A 1 500 ? 4.169 -15.355 -27.291 1.00 98.69 500 HIS A O 1
ATOM 3983 N N . ASP A 1 501 ? 5.549 -16.363 -25.825 1.00 98.81 501 ASP A N 1
ATOM 3984 C CA . ASP A 1 501 ? 5.091 -17.729 -26.098 1.00 98.81 501 ASP A CA 1
ATOM 3985 C C . ASP A 1 501 ? 3.683 -18.013 -25.542 1.00 98.81 501 ASP A C 1
ATOM 3987 O O . ASP A 1 501 ? 2.939 -18.827 -26.095 1.00 98.81 501 ASP A O 1
ATOM 3991 N N . ALA A 1 502 ? 3.297 -17.357 -24.443 1.00 98.62 502 ALA A N 1
ATOM 3992 C CA . ALA A 1 502 ? 2.033 -17.591 -23.746 1.00 98.62 502 ALA A CA 1
ATOM 3993 C C . ALA A 1 502 ? 1.387 -16.283 -23.243 1.00 98.62 502 ALA A C 1
ATOM 3995 O O . ALA A 1 502 ? 1.287 -16.056 -22.034 1.00 98.62 502 ALA A O 1
ATOM 3996 N N . PRO A 1 503 ? 0.884 -15.413 -24.137 1.00 97.88 503 PRO A N 1
ATOM 3997 C CA . PRO A 1 503 ? 0.283 -14.134 -23.744 1.00 97.88 503 PRO A CA 1
ATOM 3998 C C . PRO A 1 503 ? -0.955 -14.276 -22.835 1.00 97.88 503 PRO A C 1
ATOM 4000 O O . PRO A 1 503 ? -1.320 -13.325 -22.141 1.00 97.88 503 PRO A O 1
ATOM 4003 N N . ASP A 1 504 ? -1.593 -15.454 -22.787 1.00 97.12 504 ASP A N 1
ATOM 4004 C CA . ASP A 1 504 ? -2.732 -15.760 -21.911 1.00 97.12 504 ASP A CA 1
ATOM 4005 C C . ASP A 1 504 ? -2.403 -15.657 -20.411 1.00 97.12 504 ASP A C 1
ATOM 4007 O O . ASP A 1 504 ? -3.287 -15.347 -19.604 1.00 97.12 504 ASP A O 1
ATOM 4011 N N . ILE A 1 505 ? -1.135 -15.839 -20.025 1.00 98.25 505 ILE A N 1
ATOM 4012 C CA . ILE A 1 505 ? -0.726 -15.811 -18.614 1.00 98.25 505 ILE A CA 1
ATOM 4013 C C . ILE A 1 505 ? -0.720 -14.397 -18.020 1.00 98.25 505 ILE A C 1
ATOM 4015 O O . ILE A 1 505 ? -0.695 -14.253 -16.799 1.00 98.25 505 ILE A O 1
ATOM 4019 N N . LEU A 1 506 ? -0.776 -13.347 -18.852 1.00 97.25 506 LEU A N 1
ATOM 4020 C CA . LEU A 1 506 ? -0.585 -11.945 -18.453 1.00 97.25 506 LEU A CA 1
ATOM 4021 C C . LEU A 1 506 ? -1.443 -11.542 -17.246 1.00 97.25 506 LEU A C 1
ATOM 4023 O O . LEU A 1 506 ? -0.968 -10.880 -16.327 1.00 97.25 506 LEU A O 1
ATOM 4027 N N . THR A 1 507 ? -2.707 -11.971 -17.217 1.00 95.81 507 THR A N 1
ATOM 4028 C CA . THR A 1 507 ? -3.654 -11.608 -16.145 1.00 95.81 507 THR A CA 1
ATOM 4029 C C . THR A 1 507 ? -3.334 -12.261 -14.794 1.00 95.81 507 THR A C 1
ATOM 4031 O O . THR A 1 507 ? -3.756 -11.757 -13.746 1.00 95.81 507 THR A O 1
ATOM 4034 N N . LYS A 1 508 ? -2.560 -13.353 -14.803 1.00 97.62 508 LYS A N 1
ATOM 4035 C CA . LYS A 1 508 ? -2.153 -14.122 -13.621 1.00 97.62 508 LYS A CA 1
ATOM 4036 C C . LYS A 1 508 ? -0.908 -13.558 -12.943 1.00 97.62 508 LYS A C 1
ATOM 4038 O O . LYS A 1 508 ? -0.692 -13.848 -11.767 1.00 97.62 508 LYS A O 1
ATOM 4043 N N . LEU A 1 509 ? -0.108 -12.762 -13.653 1.00 98.38 509 LEU A N 1
ATOM 4044 C CA . LEU A 1 509 ? 1.187 -12.293 -13.168 1.00 98.38 509 LEU A CA 1
ATOM 4045 C C . LEU A 1 509 ? 1.076 -11.014 -12.330 1.00 98.38 509 LEU A C 1
ATOM 4047 O O . LEU A 1 509 ? 0.257 -10.127 -12.591 1.00 98.38 509 LEU A O 1
ATOM 4051 N N . ARG A 1 510 ? 1.938 -10.914 -11.321 1.00 98.31 510 ARG A N 1
ATOM 4052 C CA . ARG A 1 510 ? 2.252 -9.687 -10.583 1.00 98.31 510 ARG A CA 1
ATOM 4053 C C . ARG A 1 510 ? 3.765 -9.540 -10.570 1.00 98.31 510 ARG A C 1
ATOM 4055 O O . ARG A 1 510 ? 4.445 -10.266 -9.851 1.00 98.31 510 ARG A O 1
ATOM 4062 N N . VAL A 1 511 ? 4.288 -8.660 -11.418 1.00 98.75 511 VAL A N 1
ATOM 4063 C CA . VAL A 1 511 ? 5.733 -8.513 -11.612 1.00 98.75 511 VAL A CA 1
ATOM 4064 C C . VAL A 1 511 ? 6.265 -7.401 -10.716 1.00 98.75 511 VAL A C 1
ATOM 4066 O O . VAL A 1 511 ? 5.757 -6.281 -10.745 1.00 98.75 511 VAL A O 1
ATOM 4069 N N . TYR A 1 512 ? 7.306 -7.698 -9.946 1.00 98.62 512 TYR A N 1
ATOM 4070 C CA . TYR A 1 512 ? 8.123 -6.693 -9.274 1.00 98.62 512 TYR A CA 1
ATOM 4071 C C . TYR A 1 512 ? 9.531 -6.800 -9.845 1.00 98.62 512 TYR A C 1
ATOM 4073 O O . TYR A 1 512 ? 10.251 -7.755 -9.555 1.00 98.62 512 TYR A O 1
ATOM 4081 N N . TRP A 1 513 ? 9.925 -5.820 -10.654 1.00 98.56 513 TRP A N 1
ATOM 4082 C CA . TRP A 1 513 ? 11.230 -5.806 -11.296 1.00 98.56 513 TRP A CA 1
ATOM 4083 C C . TRP A 1 513 ? 12.144 -4.761 -10.675 1.00 98.56 513 TRP A C 1
ATOM 4085 O O . TRP A 1 513 ? 11.819 -3.569 -10.621 1.00 98.56 513 TRP A O 1
ATOM 4095 N N . ILE A 1 514 ? 13.322 -5.213 -10.259 1.00 97.75 514 ILE A N 1
ATOM 4096 C CA . ILE A 1 514 ? 14.464 -4.363 -9.946 1.00 97.75 514 ILE A CA 1
ATOM 4097 C C . ILE A 1 514 ? 15.050 -3.895 -11.278 1.00 97.75 514 ILE A C 1
ATOM 4099 O O . ILE A 1 514 ? 16.002 -4.453 -11.815 1.00 97.75 514 ILE A O 1
ATOM 4103 N N . GLY A 1 515 ? 14.405 -2.880 -11.852 1.00 94.50 515 GLY A N 1
ATOM 4104 C CA . GLY A 1 515 ? 14.709 -2.399 -13.190 1.00 94.50 515 GLY A CA 1
ATOM 4105 C C . GLY A 1 515 ? 16.046 -1.682 -13.261 1.00 94.50 515 GLY A C 1
ATOM 4106 O O . GLY A 1 515 ? 16.800 -1.939 -14.186 1.00 94.50 515 GLY A O 1
ATOM 4107 N N . GLY A 1 516 ? 16.353 -0.823 -12.283 1.00 91.06 516 GLY A N 1
ATOM 4108 C CA . GLY A 1 516 ? 17.383 0.226 -12.346 1.00 91.06 516 GLY A CA 1
ATOM 4109 C C . GLY A 1 516 ? 18.574 -0.063 -13.274 1.00 91.06 516 GLY A C 1
ATOM 4110 O O . GLY A 1 516 ? 18.493 0.158 -14.484 1.00 91.06 516 GLY A O 1
ATOM 4111 N N . PRO A 1 517 ? 19.724 -0.521 -12.757 1.00 89.00 517 PRO A N 1
ATOM 4112 C CA . PRO A 1 517 ? 20.861 -0.847 -13.605 1.00 89.00 517 PRO A CA 1
ATOM 4113 C C . PRO A 1 517 ? 20.583 -2.028 -14.546 1.00 89.00 517 PRO A C 1
ATOM 4115 O O . PRO A 1 517 ? 21.226 -2.082 -15.587 1.00 89.00 517 PRO A O 1
ATOM 4118 N N . ASN A 1 518 ? 19.650 -2.929 -14.236 1.00 93.25 518 ASN A N 1
ATOM 4119 C CA . ASN A 1 518 ? 19.391 -4.137 -15.025 1.00 93.25 518 ASN A CA 1
ATOM 4120 C C . ASN A 1 518 ? 18.766 -3.847 -16.392 1.00 93.25 518 ASN A C 1
ATOM 4122 O O . ASN A 1 518 ? 19.080 -4.511 -17.376 1.00 93.25 518 ASN A O 1
ATOM 4126 N N . LYS A 1 519 ? 17.988 -2.772 -16.518 1.00 94.31 519 LYS A N 1
ATOM 4127 C CA . LYS A 1 519 ? 17.416 -2.323 -17.791 1.00 94.31 519 LYS A CA 1
ATOM 4128 C C . LYS A 1 519 ? 18.486 -1.982 -18.827 1.00 94.31 519 LYS A C 1
ATOM 4130 O O . LYS A 1 519 ? 18.263 -2.177 -20.016 1.00 94.31 519 LYS A O 1
ATOM 4135 N N . LYS A 1 520 ? 19.680 -1.544 -18.405 1.00 92.12 520 LYS A N 1
ATOM 4136 C CA . LYS A 1 520 ? 20.810 -1.324 -19.332 1.00 92.12 520 LYS A CA 1
ATOM 4137 C C . LYS A 1 520 ? 21.300 -2.626 -19.981 1.00 92.12 520 LYS A C 1
ATOM 4139 O O . LYS A 1 520 ? 21.915 -2.595 -21.044 1.00 92.12 520 LYS A O 1
ATOM 4144 N N . TRP A 1 521 ? 21.064 -3.754 -19.315 1.00 91.25 521 TRP A N 1
ATOM 4145 C CA . TRP A 1 521 ? 21.433 -5.085 -19.771 1.00 91.25 521 TRP A CA 1
ATOM 4146 C C . TRP A 1 521 ? 20.306 -5.750 -20.566 1.00 91.25 521 TRP A C 1
ATOM 4148 O O . TRP A 1 521 ? 20.615 -6.497 -21.485 1.00 91.25 521 TRP A O 1
ATOM 4158 N N . ALA A 1 522 ? 19.047 -5.379 -20.307 1.00 93.88 522 ALA A N 1
ATOM 4159 C CA . ALA A 1 522 ? 17.860 -5.918 -20.972 1.00 93.88 522 ALA A CA 1
ATOM 4160 C C . ALA A 1 522 ? 16.990 -4.859 -21.707 1.00 93.88 522 ALA A C 1
ATOM 4162 O O . ALA A 1 522 ? 15.761 -4.884 -21.562 1.00 93.88 522 ALA A O 1
ATOM 4163 N N . PRO A 1 523 ? 17.558 -3.901 -22.478 1.00 95.44 523 PRO A N 1
ATOM 4164 C CA . PRO A 1 523 ? 16.769 -2.814 -23.064 1.00 95.44 523 PRO A CA 1
ATOM 4165 C C . PRO A 1 523 ? 15.772 -3.318 -24.115 1.00 95.44 523 PRO A C 1
ATOM 4167 O O . PRO A 1 523 ? 14.652 -2.816 -24.183 1.00 95.44 523 PRO A O 1
ATOM 4170 N N . ASP A 1 524 ? 16.145 -4.332 -24.899 1.00 96.75 524 ASP A N 1
ATOM 4171 C CA . ASP A 1 524 ? 15.296 -4.885 -25.956 1.00 96.75 524 ASP A CA 1
ATOM 4172 C C . ASP A 1 524 ? 14.115 -5.683 -25.400 1.00 96.75 524 ASP A C 1
ATOM 4174 O O . ASP A 1 524 ? 12.981 -5.490 -25.838 1.00 96.75 524 ASP A O 1
ATOM 4178 N N . ALA A 1 525 ? 14.358 -6.517 -24.385 1.00 97.62 525 ALA A N 1
ATOM 4179 C CA . ALA A 1 525 ? 13.304 -7.255 -23.692 1.00 97.62 525 ALA A CA 1
ATOM 4180 C C . ALA A 1 525 ? 12.318 -6.305 -22.995 1.00 97.62 525 ALA A C 1
ATOM 4182 O O . ALA A 1 525 ? 11.103 -6.454 -23.133 1.00 97.62 525 ALA A O 1
ATOM 4183 N N . PHE A 1 526 ? 12.824 -5.270 -22.315 1.00 97.81 526 PHE A N 1
ATOM 4184 C CA . PHE A 1 526 ? 11.979 -4.236 -21.718 1.00 97.81 526 PHE A CA 1
ATOM 4185 C C . PHE A 1 526 ? 11.122 -3.518 -22.768 1.00 97.81 526 PHE A C 1
ATOM 4187 O O . PHE A 1 526 ? 9.905 -3.417 -22.600 1.00 97.81 526 PHE A O 1
ATOM 4194 N N . GLN A 1 527 ? 11.733 -3.054 -23.865 1.00 97.50 527 GLN A N 1
ATOM 4195 C CA . GLN A 1 527 ? 11.014 -2.327 -24.911 1.00 97.50 527 GLN A CA 1
ATOM 4196 C C . GLN A 1 527 ? 9.941 -3.201 -25.573 1.00 97.50 527 GLN A C 1
ATOM 4198 O O . GLN A 1 527 ? 8.845 -2.717 -25.864 1.00 97.50 527 GLN A O 1
ATOM 4203 N N . TYR A 1 528 ? 10.215 -4.494 -25.761 1.00 98.38 528 TYR A N 1
ATOM 4204 C CA . TYR A 1 528 ? 9.228 -5.448 -26.255 1.00 98.38 528 TYR A CA 1
ATOM 4205 C C . TYR A 1 528 ? 8.029 -5.586 -25.313 1.00 98.38 528 TYR A C 1
ATOM 4207 O O . TYR A 1 528 ? 6.894 -5.491 -25.785 1.00 98.38 528 TYR A O 1
ATOM 4215 N N . ILE A 1 529 ? 8.252 -5.725 -24.000 1.00 98.50 529 ILE A N 1
ATOM 4216 C CA . ILE A 1 529 ? 7.164 -5.825 -23.014 1.00 98.50 529 ILE A CA 1
ATOM 4217 C C . ILE A 1 529 ? 6.309 -4.554 -23.010 1.00 98.50 529 ILE A C 1
ATOM 4219 O O . ILE A 1 529 ? 5.084 -4.653 -23.062 1.00 98.50 529 ILE A O 1
ATOM 4223 N N . VAL A 1 530 ? 6.926 -3.368 -22.999 1.00 97.44 530 VAL A N 1
ATOM 4224 C CA . VAL A 1 530 ? 6.189 -2.091 -23.024 1.00 97.44 530 VAL A CA 1
ATOM 4225 C C . VAL A 1 530 ? 5.328 -1.972 -24.288 1.00 97.44 530 VAL A C 1
ATOM 4227 O O . VAL A 1 530 ? 4.180 -1.535 -24.208 1.00 97.44 530 VAL A O 1
ATOM 4230 N N . ALA A 1 531 ? 5.853 -2.383 -25.446 1.00 96.81 531 ALA A N 1
ATOM 4231 C CA . ALA A 1 531 ? 5.156 -2.268 -26.726 1.00 96.81 531 ALA A CA 1
ATOM 4232 C C . ALA A 1 531 ? 4.036 -3.308 -26.924 1.00 96.81 531 ALA A C 1
ATOM 4234 O O . ALA A 1 531 ? 3.004 -2.980 -27.509 1.00 96.81 531 ALA A O 1
ATOM 4235 N N . HIS A 1 532 ? 4.217 -4.544 -26.447 1.00 98.25 532 HIS A N 1
ATOM 4236 C CA . HIS A 1 532 ? 3.323 -5.670 -26.767 1.00 98.25 532 HIS A CA 1
ATOM 4237 C C . HIS A 1 532 ? 2.452 -6.125 -25.593 1.00 98.25 532 HIS A C 1
ATOM 4239 O O . HIS A 1 532 ? 1.400 -6.730 -25.803 1.00 98.25 532 HIS A O 1
ATOM 4245 N N . HIS A 1 533 ? 2.839 -5.802 -24.357 1.00 98.00 533 HIS A N 1
ATOM 4246 C CA . HIS A 1 533 ? 2.136 -6.215 -23.142 1.00 98.00 533 HIS A CA 1
ATOM 4247 C C . HIS A 1 533 ? 1.801 -5.029 -22.212 1.00 98.00 533 HIS A C 1
ATOM 4249 O O . HIS A 1 533 ? 2.011 -5.121 -21.000 1.00 98.00 533 HIS A O 1
ATOM 4255 N N . PRO A 1 534 ? 1.202 -3.931 -22.723 1.00 96.50 534 PRO A N 1
ATOM 4256 C CA . PRO A 1 534 ? 0.956 -2.705 -21.950 1.00 96.50 534 PRO A CA 1
ATOM 4257 C C . PRO A 1 534 ? 0.050 -2.888 -20.718 1.00 96.50 534 PRO A C 1
ATOM 4259 O O . PRO A 1 534 ? 0.065 -2.081 -19.790 1.00 96.50 534 PRO A O 1
ATOM 4262 N N . ASN A 1 535 ? -0.755 -3.954 -20.702 1.00 96.75 535 ASN A N 1
ATOM 4263 C CA . ASN A 1 535 ? -1.675 -4.271 -19.610 1.00 96.75 535 ASN A CA 1
ATOM 4264 C C . ASN A 1 535 ? -1.048 -5.123 -18.496 1.00 96.75 535 ASN A C 1
ATOM 4266 O O . ASN A 1 535 ? -1.754 -5.435 -17.530 1.00 96.75 535 ASN A O 1
ATOM 4270 N N . LEU A 1 536 ? 0.225 -5.518 -18.625 1.00 98.25 536 LEU A N 1
ATOM 4271 C CA . LEU A 1 536 ? 0.945 -6.268 -17.598 1.00 98.25 536 LEU A CA 1
ATOM 4272 C C . LEU A 1 536 ? 0.899 -5.510 -16.268 1.00 98.25 536 LEU A C 1
ATOM 4274 O O . LEU A 1 536 ? 1.134 -4.304 -16.221 1.00 98.25 536 LEU A O 1
ATOM 4278 N N . TRP A 1 537 ? 0.606 -6.228 -15.184 1.00 98.25 537 TRP A N 1
ATOM 4279 C CA . TRP A 1 537 ? 0.733 -5.674 -13.843 1.00 98.25 537 TRP A CA 1
ATOM 4280 C C . TRP A 1 537 ? 2.205 -5.690 -13.436 1.00 98.25 537 TRP A C 1
ATOM 4282 O O . TRP A 1 537 ? 2.770 -6.771 -13.242 1.00 98.25 537 TRP A O 1
ATOM 4292 N N . MET A 1 538 ? 2.817 -4.509 -13.323 1.00 98.00 538 MET A N 1
ATOM 4293 C CA . MET A 1 538 ? 4.257 -4.387 -13.104 1.00 98.00 538 MET A CA 1
ATOM 4294 C C . MET A 1 538 ? 4.641 -3.202 -12.218 1.00 98.00 538 MET A C 1
ATOM 4296 O O . MET A 1 538 ? 4.237 -2.063 -12.455 1.00 98.00 538 MET A O 1
ATOM 4300 N N . ILE A 1 539 ? 5.488 -3.481 -11.229 1.00 98.62 539 ILE A N 1
ATOM 4301 C CA . ILE A 1 539 ? 6.284 -2.487 -10.513 1.00 98.62 539 ILE A CA 1
ATOM 4302 C C . ILE A 1 539 ? 7.668 -2.446 -11.163 1.00 98.62 539 ILE A C 1
ATOM 4304 O O . ILE A 1 539 ? 8.397 -3.436 -11.157 1.00 98.62 539 ILE A O 1
ATOM 4308 N N . GLU A 1 540 ? 8.031 -1.290 -11.704 1.00 98.00 540 GLU A N 1
ATOM 4309 C CA . GLU A 1 540 ? 9.347 -0.995 -12.260 1.00 98.00 540 GLU A CA 1
ATOM 4310 C C . GLU A 1 540 ? 10.148 -0.157 -11.253 1.00 98.00 540 GLU A C 1
ATOM 4312 O O . GLU A 1 540 ? 10.066 1.071 -11.225 1.00 98.00 540 GLU A O 1
ATOM 4317 N N . SER A 1 541 ? 10.909 -0.831 -10.390 1.00 98.06 541 SER A N 1
ATOM 4318 C CA . SER A 1 541 ? 11.709 -0.198 -9.336 1.00 98.06 541 SER A CA 1
ATOM 4319 C C . SER A 1 541 ? 13.087 0.180 -9.886 1.00 98.06 541 SER A C 1
ATOM 4321 O O . SER A 1 541 ? 14.002 -0.647 -9.934 1.00 98.06 541 SER A O 1
ATOM 4323 N N . ASN A 1 542 ? 13.260 1.422 -10.343 1.00 97.25 542 ASN A N 1
ATOM 4324 C CA . ASN A 1 542 ? 14.532 1.885 -10.899 1.00 97.25 542 ASN A CA 1
ATOM 4325 C C . ASN A 1 542 ? 15.488 2.472 -9.854 1.00 97.25 542 ASN A C 1
ATOM 4327 O O . ASN A 1 542 ? 16.703 2.479 -10.071 1.00 97.25 542 ASN A O 1
ATOM 4331 N N . ALA A 1 543 ? 14.971 2.976 -8.734 1.00 96.94 543 ALA A N 1
ATOM 4332 C CA . ALA A 1 543 ? 15.792 3.589 -7.688 1.00 96.94 543 ALA A CA 1
ATOM 4333 C C . ALA A 1 543 ? 15.303 3.304 -6.263 1.00 96.94 543 ALA A C 1
ATOM 4335 O O . ALA A 1 543 ? 16.132 3.261 -5.352 1.00 96.94 543 ALA A O 1
ATOM 4336 N N . THR A 1 544 ? 14.008 3.045 -6.070 1.00 97.94 544 THR A N 1
ATOM 4337 C CA . THR A 1 544 ? 13.372 2.817 -4.762 1.00 97.94 544 THR A CA 1
ATOM 4338 C C . THR A 1 544 ? 14.051 1.695 -3.987 1.00 97.94 544 THR A C 1
ATOM 4340 O O . THR A 1 544 ? 14.277 1.811 -2.782 1.00 97.94 544 THR A O 1
ATOM 4343 N N . TYR A 1 545 ? 14.473 0.642 -4.690 1.00 97.44 545 TYR A N 1
ATOM 4344 C CA . TYR A 1 545 ? 15.164 -0.502 -4.100 1.00 97.44 545 TYR A CA 1
ATOM 4345 C C . TYR A 1 545 ? 16.431 -0.117 -3.309 1.00 97.44 545 TYR A C 1
ATOM 4347 O O . TYR A 1 545 ? 16.812 -0.777 -2.342 1.00 97.44 545 TYR A O 1
ATOM 4355 N N . ARG A 1 546 ? 17.074 1.004 -3.661 1.00 97.50 546 ARG A N 1
ATOM 4356 C CA . ARG A 1 546 ? 18.290 1.470 -2.986 1.00 97.50 546 ARG A CA 1
ATOM 4357 C C . ARG A 1 546 ? 18.054 1.849 -1.535 1.00 97.50 546 ARG A C 1
ATOM 4359 O O . ARG A 1 546 ? 19.006 1.818 -0.761 1.00 97.50 546 ARG A O 1
ATOM 4366 N N . GLY A 1 547 ? 16.821 2.155 -1.139 1.00 97.69 547 GLY A N 1
ATOM 4367 C CA . GLY A 1 547 ? 16.491 2.446 0.255 1.00 97.69 547 GLY A CA 1
ATOM 4368 C C . GLY A 1 547 ? 16.760 1.290 1.220 1.00 97.69 547 GLY A C 1
ATOM 4369 O O . GLY A 1 547 ? 16.818 1.499 2.428 1.00 97.69 547 GLY A O 1
ATOM 4370 N N . TRP A 1 548 ? 16.962 0.070 0.711 1.00 97.62 548 TRP A N 1
ATOM 4371 C CA . TRP A 1 548 ? 17.312 -1.074 1.552 1.00 97.62 548 TRP A CA 1
ATOM 4372 C C . TRP A 1 548 ? 18.696 -0.941 2.192 1.00 97.62 548 TRP A C 1
ATOM 4374 O O . TRP A 1 548 ? 18.897 -1.310 3.347 1.00 97.62 548 TRP A O 1
ATOM 4384 N N . PHE A 1 549 ? 19.657 -0.393 1.446 1.00 96.12 549 PHE A N 1
ATOM 4385 C CA . PHE A 1 549 ? 21.066 -0.301 1.846 1.00 96.12 549 PHE A CA 1
ATOM 4386 C C . PHE A 1 549 ? 21.610 1.133 1.831 1.00 96.12 549 PHE A C 1
ATOM 4388 O O . PHE A 1 549 ? 22.739 1.368 2.259 1.00 96.12 549 PHE A O 1
ATOM 4395 N N . THR A 1 550 ? 20.814 2.103 1.381 1.00 93.75 550 THR A N 1
ATOM 4396 C CA . THR A 1 550 ? 21.106 3.540 1.453 1.00 93.75 550 THR A CA 1
ATOM 4397 C C . THR A 1 550 ? 20.050 4.240 2.303 1.00 93.75 550 THR A C 1
ATOM 4399 O O . THR A 1 550 ? 18.891 3.831 2.315 1.00 93.75 550 THR A O 1
ATOM 4402 N N . GLY A 1 551 ? 20.444 5.288 3.029 1.00 92.19 551 GLY A N 1
ATOM 4403 C CA . GLY A 1 551 ? 19.504 6.058 3.843 1.00 92.19 551 GLY A CA 1
ATOM 4404 C C . GLY A 1 551 ? 19.038 5.363 5.124 1.00 92.19 551 GLY A C 1
ATOM 4405 O O . GLY A 1 551 ? 19.598 4.342 5.538 1.00 92.19 551 GLY A O 1
ATOM 4406 N N . GLY A 1 552 ? 18.008 5.931 5.757 1.00 93.56 552 GLY A N 1
ATOM 4407 C CA . GLY A 1 552 ? 17.485 5.463 7.046 1.00 93.56 552 GLY A CA 1
ATOM 4408 C C . GLY A 1 552 ? 18.503 5.575 8.193 1.00 93.56 552 GLY A C 1
ATOM 4409 O O . GLY A 1 552 ? 19.510 6.280 8.100 1.00 93.56 552 GLY A O 1
ATOM 4410 N N . ASN A 1 553 ? 18.258 4.873 9.304 1.00 93.56 553 ASN A N 1
ATOM 4411 C CA . ASN A 1 553 ? 19.213 4.833 10.412 1.00 93.56 553 ASN A CA 1
ATOM 4412 C C . ASN A 1 553 ? 20.431 3.959 10.060 1.00 93.56 553 ASN A C 1
ATOM 4414 O O . ASN A 1 553 ? 20.362 2.734 10.098 1.00 93.56 553 ASN A O 1
ATOM 4418 N N . GLN A 1 554 ? 21.553 4.594 9.726 1.00 93.75 554 GLN A N 1
ATOM 4419 C CA . GLN A 1 554 ? 22.831 3.933 9.411 1.00 93.75 554 GLN A CA 1
ATOM 4420 C C . GLN A 1 554 ? 23.796 3.892 10.610 1.00 93.75 554 GLN A C 1
ATOM 4422 O O . GLN A 1 554 ? 24.973 3.577 10.454 1.00 93.75 554 GLN A O 1
ATOM 4427 N N . SER A 1 555 ? 23.329 4.246 11.810 1.00 91.00 555 SER A N 1
ATOM 4428 C CA . SER A 1 555 ? 24.183 4.361 12.995 1.00 91.00 555 SER A CA 1
ATOM 4429 C C . SER A 1 555 ? 24.201 3.075 13.818 1.00 91.00 555 SER A C 1
ATOM 4431 O O . SER A 1 555 ? 23.192 2.379 13.950 1.00 91.00 555 SER A O 1
ATOM 4433 N N . GLY A 1 556 ? 25.346 2.787 14.443 1.00 93.88 556 GLY A N 1
ATOM 4434 C CA . GLY A 1 556 ? 25.500 1.643 15.342 1.00 93.88 556 GLY A CA 1
ATOM 4435 C C . GLY A 1 556 ? 25.101 0.329 14.670 1.00 93.88 556 GLY A C 1
ATOM 4436 O O . GLY A 1 556 ? 25.468 0.081 13.529 1.00 93.88 556 GLY A O 1
ATOM 4437 N N . GLN A 1 557 ? 24.309 -0.495 15.361 1.00 93.19 557 GLN A N 1
ATOM 4438 C CA . GLN A 1 557 ? 23.901 -1.821 14.872 1.00 93.19 557 GLN A CA 1
ATOM 4439 C C . GLN A 1 557 ? 23.052 -1.814 13.592 1.00 93.19 557 GLN A C 1
ATOM 4441 O O . GLN A 1 557 ? 22.781 -2.883 13.057 1.00 93.19 557 GLN A O 1
ATOM 4446 N N . TRP A 1 558 ? 22.603 -0.643 13.137 1.00 95.12 558 TRP A N 1
ATOM 4447 C CA . TRP A 1 558 ? 21.796 -0.488 11.932 1.00 95.12 558 TRP A CA 1
ATOM 4448 C C . TRP A 1 558 ? 22.619 -0.070 10.711 1.00 95.12 558 TRP A C 1
ATOM 4450 O O . TRP A 1 558 ? 22.077 -0.028 9.611 1.00 95.12 558 TRP A O 1
ATOM 4460 N N . GLY A 1 559 ? 23.913 0.231 10.861 1.00 97.06 559 GLY A N 1
ATOM 4461 C CA . GLY A 1 559 ? 24.810 0.474 9.727 1.00 97.06 559 GLY A CA 1
ATOM 4462 C C . GLY A 1 559 ? 25.085 -0.804 8.930 1.00 97.06 559 GLY A C 1
ATOM 4463 O O . GLY A 1 559 ? 25.073 -1.894 9.494 1.00 97.06 559 GLY A O 1
ATOM 4464 N N . ASN A 1 560 ? 25.331 -0.685 7.621 1.00 97.88 560 ASN A N 1
ATOM 4465 C CA . ASN A 1 560 ? 25.495 -1.843 6.726 1.00 97.88 560 ASN A CA 1
ATOM 4466 C C . ASN A 1 560 ? 26.565 -2.851 7.194 1.00 97.88 560 ASN A C 1
ATOM 4468 O O . ASN A 1 560 ? 26.285 -4.045 7.234 1.00 97.88 560 ASN A O 1
ATOM 4472 N N . GLU A 1 561 ? 27.766 -2.391 7.550 1.00 97.88 561 GLU A N 1
ATOM 4473 C CA . GLU A 1 561 ? 28.860 -3.253 8.036 1.00 97.88 561 GLU A CA 1
ATOM 4474 C C . GLU A 1 561 ? 28.577 -3.797 9.441 1.00 97.88 561 GLU A C 1
ATOM 4476 O O . GLU A 1 561 ? 28.693 -4.995 9.709 1.00 97.88 561 GLU A O 1
ATOM 4481 N N . GLU A 1 562 ? 28.160 -2.914 10.349 1.00 98.06 562 GLU A N 1
ATOM 4482 C CA . GLU A 1 562 ? 27.968 -3.260 11.754 1.00 98.06 562 GLU A CA 1
ATOM 4483 C C . GLU A 1 562 ? 26.801 -4.237 11.948 1.00 98.06 562 GLU A C 1
ATOM 4485 O O . GLU A 1 562 ? 26.889 -5.147 12.775 1.00 98.06 562 GLU A O 1
ATOM 4490 N N . PHE A 1 563 ? 25.729 -4.101 11.160 1.00 98.38 563 PHE A N 1
ATOM 4491 C CA . PHE A 1 563 ? 24.620 -5.050 11.166 1.00 98.38 563 PHE A CA 1
ATOM 4492 C C . PHE A 1 563 ? 25.100 -6.449 10.779 1.00 98.38 563 PHE A C 1
ATOM 4494 O O . PHE A 1 563 ? 24.822 -7.412 11.493 1.00 98.38 563 PHE A O 1
ATOM 4501 N N . VAL A 1 564 ? 25.857 -6.570 9.685 1.00 98.19 564 VAL A N 1
ATOM 4502 C CA . VAL A 1 564 ? 26.378 -7.862 9.219 1.00 98.19 564 VAL A CA 1
ATOM 4503 C C . VAL A 1 564 ? 27.308 -8.472 10.263 1.00 98.19 564 VAL A C 1
ATOM 4505 O O . VAL A 1 564 ? 27.141 -9.635 10.632 1.00 98.19 564 VAL A O 1
ATOM 4508 N N . SER A 1 565 ? 28.232 -7.676 10.803 1.00 97.75 565 SER A N 1
ATOM 4509 C CA . SER A 1 565 ? 29.168 -8.103 11.846 1.00 97.75 565 SER A CA 1
ATOM 4510 C C . SER A 1 565 ? 28.461 -8.621 13.106 1.00 97.75 565 SER A C 1
ATOM 4512 O O . SER A 1 565 ? 28.832 -9.670 13.636 1.00 97.75 565 SER A O 1
ATOM 4514 N N . ARG A 1 566 ? 27.416 -7.926 13.577 1.00 96.94 566 ARG A N 1
ATOM 4515 C CA . ARG A 1 566 ? 26.703 -8.275 14.819 1.00 96.94 566 ARG A CA 1
ATOM 4516 C C . ARG A 1 566 ? 25.668 -9.382 14.647 1.00 96.94 566 ARG A C 1
ATOM 4518 O O . ARG A 1 566 ? 25.529 -10.243 15.520 1.00 96.94 566 ARG A O 1
ATOM 4525 N N . HIS A 1 567 ? 24.902 -9.325 13.561 1.00 97.00 567 HIS A N 1
ATOM 4526 C CA . HIS A 1 567 ? 23.633 -10.046 13.443 1.00 97.00 567 HIS A CA 1
ATOM 4527 C C . HIS A 1 567 ? 23.638 -11.147 12.386 1.00 97.00 567 HIS A C 1
ATOM 4529 O O . HIS A 1 567 ? 22.801 -12.040 12.482 1.00 97.00 567 HIS A O 1
ATOM 4535 N N . VAL A 1 568 ? 24.585 -11.143 11.442 1.00 97.62 568 VAL A N 1
ATOM 4536 C CA . VAL A 1 568 ? 24.653 -12.133 10.349 1.00 97.62 568 VAL A CA 1
ATOM 4537 C C . VAL A 1 568 ? 25.865 -13.056 10.484 1.00 97.62 568 VAL A C 1
ATOM 4539 O O . VAL A 1 568 ? 25.729 -14.275 10.384 1.00 97.62 568 VAL A O 1
ATOM 4542 N N . LYS A 1 569 ? 27.048 -12.498 10.758 1.00 96.62 569 LYS A N 1
ATOM 4543 C CA . LYS A 1 569 ? 28.301 -13.255 10.862 1.00 96.62 569 LYS A CA 1
ATOM 4544 C C . LYS A 1 569 ? 28.215 -14.344 11.937 1.00 96.62 569 LYS A C 1
ATOM 4546 O O . LYS A 1 569 ? 27.815 -14.084 13.076 1.00 96.62 569 LYS A O 1
ATOM 4551 N N . GLY A 1 570 ? 28.619 -15.567 11.588 1.00 95.00 570 GLY A N 1
ATOM 4552 C CA . GLY A 1 570 ? 28.619 -16.704 12.505 1.00 95.00 570 GLY A CA 1
ATOM 4553 C C . GLY A 1 570 ? 27.223 -17.175 12.908 1.00 95.00 570 GLY A C 1
ATOM 4554 O O . GLY A 1 570 ? 27.075 -17.728 14.003 1.00 95.00 570 GLY A O 1
ATOM 4555 N N . LYS A 1 571 ? 26.183 -16.906 12.103 1.00 95.50 571 LYS A N 1
ATOM 4556 C CA . LYS A 1 571 ? 24.812 -17.413 12.286 1.00 95.50 571 LYS A CA 1
ATOM 4557 C C . LYS A 1 571 ? 24.487 -18.486 11.236 1.00 95.50 571 LYS A C 1
ATOM 4559 O O . LYS A 1 571 ? 23.844 -18.195 10.231 1.00 95.50 571 LYS A O 1
ATOM 4564 N N . GLY A 1 572 ? 24.930 -19.715 11.500 1.00 96.38 572 GLY A N 1
ATOM 4565 C CA . GLY A 1 572 ? 24.728 -20.851 10.594 1.00 96.38 572 GLY A CA 1
ATOM 4566 C C . GLY A 1 572 ? 25.540 -20.739 9.300 1.00 96.38 572 GLY A C 1
ATOM 4567 O O . GLY A 1 572 ? 26.244 -19.750 9.067 1.00 96.38 572 GLY A O 1
ATOM 4568 N N . SER A 1 573 ? 25.430 -21.754 8.447 1.00 98.12 573 SER A N 1
ATOM 4569 C CA . SER A 1 573 ? 26.087 -21.772 7.141 1.00 98.12 573 SER A CA 1
ATOM 4570 C C . SER A 1 573 ? 25.580 -20.659 6.222 1.00 98.12 573 SER A C 1
ATOM 4572 O O . SER A 1 573 ? 26.359 -20.151 5.417 1.00 98.12 573 SER A O 1
ATOM 4574 N N . LEU A 1 574 ? 24.307 -20.269 6.327 1.00 98.38 574 LEU A N 1
ATOM 4575 C CA . LEU A 1 574 ? 23.720 -19.163 5.569 1.00 98.38 574 LEU A CA 1
ATOM 4576 C C . LEU A 1 574 ? 24.361 -17.819 5.933 1.00 98.38 574 LEU A C 1
ATOM 4578 O O . LEU A 1 574 ? 24.689 -17.035 5.042 1.00 98.38 574 LEU A O 1
ATOM 4582 N N . GLY A 1 575 ? 24.580 -17.558 7.226 1.00 97.94 575 GLY A N 1
ATOM 4583 C CA . GLY A 1 575 ? 25.218 -16.326 7.692 1.00 97.94 575 GLY A CA 1
ATOM 4584 C C . GLY A 1 575 ? 26.678 -16.223 7.261 1.00 97.94 575 GLY A C 1
ATOM 4585 O O . GLY A 1 575 ? 27.118 -15.171 6.798 1.00 97.94 575 GLY A O 1
ATOM 4586 N N . ASP A 1 576 ? 27.426 -17.323 7.345 1.00 97.75 576 ASP A N 1
ATOM 4587 C CA . ASP A 1 576 ? 28.824 -17.350 6.907 1.00 97.75 576 ASP A CA 1
ATOM 4588 C C . ASP A 1 576 ? 28.946 -17.207 5.383 1.00 97.75 576 ASP A C 1
ATOM 4590 O O . ASP A 1 576 ? 29.799 -16.458 4.896 1.00 97.75 576 ASP A O 1
ATOM 4594 N N . PHE A 1 577 ? 28.045 -17.841 4.623 1.00 98.12 577 PHE A N 1
ATOM 4595 C CA . PHE A 1 577 ? 27.976 -17.671 3.174 1.00 98.12 577 PHE A CA 1
ATOM 4596 C C . PHE A 1 577 ? 27.657 -16.224 2.789 1.00 98.12 577 PHE A C 1
ATOM 4598 O O . PHE A 1 577 ? 28.365 -15.654 1.958 1.00 98.12 577 PHE A O 1
ATOM 4605 N N . PHE A 1 578 ? 26.665 -15.600 3.433 1.00 98.12 578 PHE A N 1
ATOM 4606 C CA . PHE A 1 578 ? 26.315 -14.193 3.223 1.00 98.12 578 PHE A CA 1
ATOM 4607 C C . PHE A 1 578 ? 27.548 -13.284 3.351 1.00 98.12 578 PHE A C 1
ATOM 4609 O O . PHE A 1 578 ? 27.836 -12.488 2.455 1.00 98.12 578 PHE A O 1
ATOM 4616 N N . VAL A 1 579 ? 28.314 -13.440 4.438 1.00 97.56 579 VAL A N 1
ATOM 4617 C CA . VAL A 1 579 ? 29.518 -12.635 4.710 1.00 97.56 579 VAL A CA 1
ATOM 4618 C C . VAL A 1 579 ? 30.640 -12.928 3.716 1.00 97.56 579 VAL A C 1
ATOM 4620 O O . VAL A 1 579 ? 31.370 -12.013 3.336 1.00 97.56 579 VAL A O 1
ATOM 4623 N N . SER A 1 580 ? 30.775 -14.182 3.266 1.00 97.25 580 SER A N 1
ATOM 4624 C CA . SER A 1 580 ? 31.798 -14.572 2.284 1.00 97.25 580 SER A CA 1
ATOM 4625 C C . SER A 1 580 ? 31.640 -13.862 0.938 1.00 97.25 580 SER A C 1
ATOM 4627 O O . SER A 1 580 ? 32.622 -13.676 0.221 1.00 97.25 580 SER A O 1
ATOM 4629 N N . LYS A 1 581 ? 30.412 -13.451 0.598 1.00 96.69 581 LYS A N 1
ATOM 4630 C CA . LYS A 1 581 ? 30.115 -12.712 -0.632 1.00 96.69 581 LYS A CA 1
ATOM 4631 C C . LYS A 1 581 ? 30.375 -11.224 -0.464 1.00 96.69 581 LYS A C 1
ATOM 4633 O O . LYS A 1 581 ? 30.979 -10.615 -1.345 1.00 96.69 581 LYS A O 1
ATOM 4638 N N . LYS A 1 582 ? 29.945 -10.644 0.661 1.00 96.00 582 LYS A N 1
ATOM 4639 C CA . LYS A 1 582 ? 30.174 -9.235 0.994 1.00 96.00 582 LYS A CA 1
ATOM 4640 C C . LYS A 1 582 ? 29.962 -8.983 2.494 1.00 96.00 582 LYS A C 1
ATOM 4642 O O . LYS A 1 582 ? 29.016 -9.497 3.088 1.00 96.00 582 LYS A O 1
ATOM 4647 N N . ALA A 1 583 ? 30.847 -8.187 3.100 1.00 96.12 583 ALA A N 1
ATOM 4648 C CA . ALA A 1 583 ? 30.889 -7.952 4.550 1.00 96.12 583 ALA A CA 1
ATOM 4649 C C . ALA A 1 583 ? 29.926 -6.855 5.054 1.00 96.12 583 ALA A C 1
ATOM 4651 O O . ALA A 1 583 ? 29.786 -6.669 6.260 1.00 96.12 583 ALA A O 1
ATOM 4652 N N . ASP A 1 584 ? 29.259 -6.146 4.148 1.00 97.00 584 ASP A N 1
ATOM 4653 C CA . ASP A 1 584 ? 28.267 -5.102 4.395 1.00 97.00 584 ASP A CA 1
ATOM 4654 C C . ASP A 1 584 ? 26.948 -5.422 3.675 1.00 97.00 584 ASP A C 1
ATOM 4656 O O . ASP A 1 584 ? 26.917 -6.180 2.702 1.00 97.00 584 ASP A O 1
ATOM 4660 N N . ILE A 1 585 ? 25.835 -4.857 4.154 1.00 97.19 585 ILE A N 1
ATOM 4661 C CA . ILE A 1 585 ? 24.540 -4.977 3.468 1.00 97.19 585 ILE A CA 1
ATOM 4662 C C . ILE A 1 585 ? 24.625 -4.317 2.089 1.00 97.19 585 ILE A C 1
ATOM 4664 O O . ILE A 1 585 ? 24.857 -3.111 1.982 1.00 97.19 585 ILE A O 1
ATOM 4668 N N . LYS A 1 586 ? 24.322 -5.101 1.052 1.00 94.75 586 LYS A N 1
ATOM 4669 C CA . LYS A 1 586 ? 24.020 -4.609 -0.289 1.00 94.75 586 LYS A CA 1
ATOM 4670 C C . LYS A 1 586 ? 22.592 -4.972 -0.697 1.00 94.75 586 LYS A C 1
ATOM 4672 O O . LYS A 1 586 ? 21.814 -4.052 -0.885 1.00 94.75 586 LYS A O 1
ATOM 4677 N N . MET A 1 587 ? 22.230 -6.259 -0.729 1.00 95.00 587 MET A N 1
ATOM 4678 C CA . MET A 1 587 ? 20.842 -6.767 -0.821 1.00 95.00 587 MET A CA 1
ATOM 4679 C C . MET A 1 587 ? 19.892 -5.940 -1.721 1.00 95.00 587 MET A C 1
ATOM 4681 O O . MET A 1 587 ? 18.795 -5.573 -1.287 1.00 95.00 587 MET A O 1
ATOM 4685 N N . GLY A 1 588 ? 20.315 -5.591 -2.942 1.00 95.12 588 GLY A N 1
ATOM 4686 C CA . GLY A 1 588 ? 19.590 -4.653 -3.804 1.00 95.12 588 GLY A CA 1
ATOM 4687 C C . GLY A 1 588 ? 18.188 -5.121 -4.188 1.00 95.12 588 GLY A C 1
ATOM 4688 O O . GLY A 1 588 ? 17.295 -4.298 -4.374 1.00 95.12 588 GLY A O 1
ATOM 4689 N N . ASP A 1 589 ? 17.967 -6.429 -4.209 1.00 97.38 589 ASP A N 1
ATOM 4690 C CA . ASP A 1 589 ? 16.741 -7.034 -4.742 1.00 97.38 589 ASP A CA 1
ATOM 4691 C C . ASP A 1 589 ? 15.738 -7.403 -3.666 1.00 97.38 589 ASP A C 1
ATOM 4693 O O . ASP A 1 589 ? 14.542 -7.574 -3.920 1.00 97.38 589 ASP A O 1
ATOM 4697 N N . THR A 1 590 ? 16.220 -7.461 -2.430 1.00 98.06 590 THR A N 1
ATOM 4698 C CA . THR A 1 590 ? 15.424 -7.773 -1.254 1.00 98.06 590 THR A CA 1
ATOM 4699 C C . THR A 1 590 ? 14.172 -6.899 -1.082 1.00 98.06 590 THR A C 1
ATOM 4701 O O . THR A 1 590 ? 13.174 -7.437 -0.603 1.00 98.06 590 THR A O 1
ATOM 4704 N N . PRO A 1 591 ? 14.117 -5.613 -1.474 1.00 97.88 591 PRO A N 1
ATOM 4705 C CA . PRO A 1 591 ? 12.864 -4.854 -1.484 1.00 97.88 591 PRO A CA 1
ATOM 4706 C C . PRO A 1 591 ? 11.700 -5.565 -2.185 1.00 97.88 591 PRO A C 1
ATOM 4708 O O . PRO A 1 591 ? 10.573 -5.496 -1.699 1.00 97.88 591 PRO A O 1
ATOM 4711 N N . SER A 1 592 ? 11.955 -6.320 -3.259 1.00 97.94 592 SER A N 1
ATOM 4712 C CA . SER A 1 592 ? 10.919 -7.113 -3.939 1.00 97.94 592 SER A CA 1
ATOM 4713 C C . SER A 1 592 ? 10.355 -8.238 -3.056 1.00 97.94 592 SER A C 1
ATOM 4715 O O . SER A 1 592 ? 9.167 -8.546 -3.115 1.00 97.94 592 SER A O 1
ATOM 4717 N N . LEU A 1 593 ? 11.178 -8.809 -2.171 1.00 98.06 593 LEU A N 1
ATOM 4718 C CA . LEU A 1 593 ? 10.746 -9.735 -1.126 1.00 98.06 593 LEU A CA 1
ATOM 4719 C C . LEU A 1 593 ? 10.055 -8.981 0.019 1.00 98.06 593 LEU A C 1
ATOM 4721 O O . LEU A 1 593 ? 8.974 -9.376 0.447 1.00 98.06 593 LEU A O 1
ATOM 4725 N N . GLY A 1 594 ? 10.622 -7.863 0.480 1.00 97.06 594 GLY A N 1
ATOM 4726 C CA . GLY A 1 594 ? 10.036 -6.998 1.509 1.00 97.06 594 GLY A CA 1
ATOM 4727 C C . GLY A 1 594 ? 8.611 -6.550 1.166 1.00 97.06 594 GLY A C 1
ATOM 4728 O O . GLY A 1 594 ? 7.747 -6.507 2.042 1.00 97.06 594 GLY A O 1
ATOM 4729 N N . TRP A 1 595 ? 8.343 -6.308 -0.120 1.00 95.62 595 TRP A N 1
ATOM 4730 C CA . TRP A 1 595 ? 7.012 -6.048 -0.671 1.00 95.62 595 TRP A CA 1
ATOM 4731 C C . TRP A 1 595 ? 5.991 -7.134 -0.314 1.00 95.62 595 TRP A C 1
ATOM 4733 O O . TRP A 1 595 ? 4.863 -6.819 0.067 1.00 95.62 595 TRP A O 1
ATOM 4743 N N . LEU A 1 596 ? 6.394 -8.404 -0.401 1.00 96.81 596 LEU A N 1
ATOM 4744 C CA . LEU A 1 596 ? 5.557 -9.548 -0.050 1.00 96.81 596 LEU A CA 1
ATOM 4745 C C . LEU A 1 596 ? 5.537 -9.818 1.453 1.00 96.81 596 LEU A C 1
ATOM 4747 O O . LEU A 1 596 ? 4.523 -10.281 1.957 1.00 96.81 596 LEU A O 1
ATOM 4751 N N . LEU A 1 597 ? 6.626 -9.548 2.176 1.00 96.12 597 LEU A N 1
ATOM 4752 C CA . LEU A 1 597 ? 6.713 -9.812 3.616 1.00 96.12 597 LEU A CA 1
ATOM 4753 C C . LEU A 1 597 ? 5.825 -8.874 4.432 1.00 96.12 597 LEU A C 1
ATOM 4755 O O . LEU A 1 597 ? 5.081 -9.332 5.302 1.00 96.12 597 LEU A O 1
ATOM 4759 N N . LYS A 1 598 ? 5.915 -7.572 4.144 1.00 92.00 598 LYS A N 1
ATOM 4760 C CA . LYS A 1 598 ? 5.156 -6.525 4.825 1.00 92.00 598 LYS A CA 1
ATOM 4761 C C . LYS A 1 598 ? 4.812 -5.399 3.849 1.00 92.00 598 LYS A C 1
ATOM 4763 O O . LYS A 1 598 ? 5.453 -4.348 3.825 1.00 92.00 598 LYS A O 1
ATOM 4768 N N . GLY A 1 599 ? 3.775 -5.624 3.054 1.00 85.12 599 GLY A N 1
ATOM 4769 C CA . GLY A 1 599 ? 3.290 -4.689 2.040 1.00 85.12 599 GLY A CA 1
ATOM 4770 C C . GLY A 1 599 ? 1.842 -4.970 1.657 1.00 85.12 599 GLY A C 1
ATOM 4771 O O . GLY A 1 599 ? 1.126 -5.681 2.357 1.00 85.12 599 GLY A O 1
ATOM 4772 N N . SER A 1 600 ? 1.378 -4.388 0.553 1.00 83.12 600 SER A N 1
ATOM 4773 C CA . SER A 1 600 ? 0.036 -4.646 0.012 1.00 83.12 600 SER A CA 1
ATOM 4774 C C . SER A 1 600 ? 0.144 -5.107 -1.440 1.00 83.12 600 SER A C 1
ATOM 4776 O O . SER A 1 600 ? -0.078 -4.289 -2.328 1.00 83.12 600 SER A O 1
ATOM 4778 N N . PRO A 1 601 ? 0.432 -6.396 -1.714 1.00 76.88 601 PRO A N 1
ATOM 4779 C CA . PRO A 1 601 ? 0.773 -6.884 -3.058 1.00 76.88 601 PRO A CA 1
ATOM 4780 C C . PRO A 1 601 ? -0.232 -6.579 -4.181 1.00 76.88 601 PRO A C 1
ATOM 4782 O O . PRO A 1 601 ? 0.120 -6.654 -5.353 1.00 76.88 601 PRO A O 1
ATOM 4785 N N . GLY A 1 602 ? -1.477 -6.221 -3.850 1.00 81.94 602 GLY A N 1
ATOM 4786 C CA . GLY A 1 602 ? -2.491 -5.786 -4.815 1.00 81.94 602 GLY A CA 1
ATOM 4787 C C . GLY A 1 602 ? -2.529 -4.282 -5.125 1.00 81.94 602 GLY A C 1
ATOM 4788 O O . GLY A 1 602 ? -3.208 -3.902 -6.075 1.00 81.94 602 GLY A O 1
ATOM 4789 N N . ASP A 1 603 ? -1.842 -3.434 -4.355 1.00 88.81 603 ASP A N 1
ATOM 4790 C CA . ASP A 1 603 ? -1.882 -1.970 -4.482 1.00 88.81 603 ASP A CA 1
ATOM 4791 C C . ASP A 1 603 ? -0.496 -1.330 -4.239 1.00 88.81 603 ASP A C 1
ATOM 4793 O O . ASP A 1 603 ? -0.162 -0.998 -3.096 1.00 88.81 603 ASP A O 1
ATOM 4797 N N . PRO A 1 604 ? 0.305 -1.120 -5.304 1.00 94.19 604 PRO A N 1
ATOM 4798 C CA . PRO A 1 604 ? 1.660 -0.565 -5.228 1.00 94.19 604 PRO A CA 1
ATOM 4799 C C . PRO A 1 604 ? 1.754 0.852 -4.664 1.00 94.19 604 PRO A C 1
ATOM 4801 O O . PRO A 1 604 ? 2.849 1.284 -4.317 1.00 94.19 604 PRO A O 1
ATOM 4804 N N . THR A 1 605 ? 0.642 1.586 -4.534 1.00 91.88 605 THR A N 1
ATOM 4805 C CA . THR A 1 605 ? 0.671 2.938 -3.953 1.00 91.88 605 THR A CA 1
ATOM 4806 C C . THR A 1 605 ? 0.681 2.919 -2.424 1.00 91.88 605 THR A C 1
ATOM 4808 O O . THR A 1 605 ? 0.737 3.975 -1.793 1.00 91.88 605 THR A O 1
ATOM 4811 N N . LYS A 1 606 ? 0.549 1.746 -1.795 1.00 90.75 606 LYS A N 1
ATOM 4812 C CA . LYS A 1 606 ? 0.591 1.601 -0.337 1.00 90.75 606 LYS A CA 1
ATOM 4813 C C . LYS A 1 606 ? 2.016 1.365 0.133 1.00 90.75 606 LYS A C 1
ATOM 4815 O O . LYS A 1 606 ? 2.770 0.624 -0.483 1.00 90.75 606 LYS A O 1
ATOM 4820 N N . ALA A 1 607 ? 2.355 1.981 1.261 1.00 88.31 607 ALA A N 1
ATOM 4821 C CA . ALA A 1 607 ? 3.649 1.796 1.893 1.00 88.31 607 ALA A CA 1
ATOM 4822 C C . ALA A 1 607 ? 3.839 0.355 2.389 1.00 88.31 607 ALA A C 1
ATOM 4824 O O . ALA A 1 607 ? 2.907 -0.285 2.884 1.00 88.31 607 ALA A O 1
ATOM 4825 N N . GLY A 1 608 ? 5.077 -0.115 2.298 1.00 91.56 608 GLY A N 1
ATOM 4826 C CA . GLY A 1 608 ? 5.541 -1.390 2.826 1.00 91.56 608 GLY A CA 1
ATOM 4827 C C . GLY A 1 608 ? 7.064 -1.455 2.796 1.00 91.56 608 GLY A C 1
ATOM 4828 O O . GLY A 1 608 ? 7.721 -0.526 2.323 1.00 91.56 608 GLY A O 1
ATOM 4829 N N . TRP A 1 609 ? 7.637 -2.563 3.261 1.00 96.94 609 TRP A N 1
ATOM 4830 C CA . TRP A 1 609 ? 9.093 -2.761 3.250 1.00 96.94 609 TRP A CA 1
ATOM 4831 C C . TRP A 1 609 ? 9.686 -2.773 1.836 1.00 96.94 609 TRP A C 1
ATOM 4833 O O . TRP A 1 609 ? 10.863 -2.477 1.667 1.00 96.94 609 TRP A O 1
ATOM 4843 N N . GLY A 1 610 ? 8.877 -3.076 0.819 1.00 96.31 610 GLY A N 1
ATOM 4844 C CA . GLY A 1 610 ? 9.274 -2.987 -0.588 1.00 96.31 610 GLY A CA 1
ATOM 4845 C C . GLY A 1 610 ? 9.098 -1.615 -1.237 1.00 96.31 610 GLY A C 1
ATOM 4846 O O . GLY A 1 610 ? 9.316 -1.505 -2.438 1.00 96.31 610 GLY A O 1
ATOM 4847 N N . GLY A 1 611 ? 8.703 -0.590 -0.476 1.00 96.25 611 GLY A N 1
ATOM 4848 C CA . GLY A 1 611 ? 8.480 0.771 -0.966 1.00 96.25 611 GLY A CA 1
ATOM 4849 C C . GLY A 1 611 ? 7.026 1.066 -1.334 1.00 96.25 611 GLY A C 1
ATOM 4850 O O . GLY A 1 611 ? 6.136 0.236 -1.143 1.00 96.25 611 GLY A O 1
ATOM 4851 N N . SER A 1 612 ? 6.790 2.279 -1.832 1.00 96.50 612 SER A N 1
ATOM 4852 C CA . SER A 1 612 ? 5.514 2.723 -2.408 1.00 96.50 612 SER A CA 1
ATOM 4853 C C . SER A 1 612 ? 5.757 3.429 -3.735 1.00 96.50 612 SER A C 1
ATOM 4855 O O . SER A 1 612 ? 6.723 4.180 -3.865 1.00 96.50 612 SER A O 1
ATOM 4857 N N . TYR A 1 613 ? 4.852 3.228 -4.685 1.00 98.06 613 TYR A N 1
ATOM 4858 C CA . TYR A 1 613 ? 5.038 3.598 -6.081 1.00 98.06 613 TYR A CA 1
ATOM 4859 C C . TYR A 1 613 ? 3.899 4.462 -6.616 1.00 98.06 613 TYR A C 1
ATOM 4861 O O . TYR A 1 613 ? 2.751 4.366 -6.175 1.00 98.06 613 TYR A O 1
ATOM 4869 N N . VAL A 1 614 ? 4.208 5.258 -7.636 1.00 97.62 614 VAL A N 1
ATOM 4870 C CA . VAL A 1 614 ? 3.229 6.055 -8.382 1.00 97.62 614 VAL A CA 1
ATOM 4871 C C . VAL A 1 614 ? 2.890 5.381 -9.703 1.00 97.62 614 VAL A C 1
ATOM 4873 O O . VAL A 1 614 ? 3.628 4.528 -10.199 1.00 97.62 614 VAL A O 1
ATOM 4876 N N . ARG A 1 615 ? 1.748 5.753 -10.284 1.00 97.38 615 ARG A N 1
ATOM 4877 C CA . ARG A 1 615 ? 1.379 5.302 -11.628 1.00 97.38 615 ARG A CA 1
ATOM 4878 C C . ARG A 1 615 ? 2.407 5.792 -12.641 1.00 97.38 615 ARG A C 1
ATOM 4880 O O . ARG A 1 615 ? 2.814 6.949 -12.594 1.00 97.38 615 ARG A O 1
ATOM 4887 N N . ALA A 1 616 ? 2.807 4.913 -13.554 1.00 96.69 616 ALA A N 1
ATOM 4888 C CA . ALA A 1 616 ? 3.762 5.280 -14.585 1.00 96.69 616 ALA A CA 1
ATOM 4889 C C . ALA A 1 616 ? 3.168 6.327 -15.543 1.00 96.69 616 ALA A C 1
ATOM 4891 O O . ALA A 1 616 ? 2.021 6.222 -15.986 1.00 96.69 616 ALA A O 1
ATOM 4892 N N . TRP A 1 617 ? 3.972 7.333 -15.879 1.00 96.38 617 TRP A N 1
ATOM 4893 C CA . TRP A 1 617 ? 3.787 8.144 -17.080 1.00 96.38 617 TRP A CA 1
ATOM 4894 C C . TRP A 1 617 ? 4.286 7.371 -18.305 1.00 96.38 617 TRP A C 1
ATOM 4896 O O . TRP A 1 617 ? 4.722 6.220 -18.192 1.00 96.38 617 TRP A O 1
ATOM 4906 N N . GLU A 1 618 ? 4.213 7.991 -19.482 1.00 94.88 618 GLU A N 1
ATOM 4907 C CA . GLU A 1 618 ? 4.800 7.422 -20.696 1.00 94.88 618 GLU A CA 1
ATOM 4908 C C . GLU A 1 618 ? 6.256 7.029 -20.411 1.00 94.88 618 GLU A C 1
ATOM 4910 O O . GLU A 1 618 ? 7.053 7.880 -20.014 1.00 94.88 618 GLU A O 1
ATOM 4915 N N . ARG A 1 619 ? 6.604 5.739 -20.543 1.00 95.44 619 ARG A N 1
ATOM 4916 C CA . ARG A 1 619 ? 7.979 5.324 -20.242 1.00 95.44 619 ARG A CA 1
ATOM 4917 C C . ARG A 1 619 ? 8.919 6.026 -21.227 1.00 95.44 619 ARG A C 1
ATOM 4919 O O . ARG A 1 619 ? 8.641 5.987 -22.426 1.00 95.44 619 ARG A O 1
ATOM 4926 N N . PRO A 1 620 ? 9.999 6.671 -20.751 1.00 95.31 620 PRO A N 1
ATOM 4927 C CA . PRO A 1 620 ? 10.835 7.503 -21.605 1.00 95.31 620 PRO A CA 1
ATOM 4928 C C . PRO A 1 620 ? 11.435 6.681 -22.744 1.00 95.31 620 PRO A C 1
ATOM 4930 O O . PRO A 1 620 ? 12.237 5.776 -22.513 1.00 95.31 620 PRO A O 1
ATOM 4933 N N . HIS A 1 621 ? 11.033 6.999 -23.970 1.00 97.00 621 HIS A N 1
ATOM 4934 C CA . HIS A 1 621 ? 11.489 6.343 -25.186 1.00 97.00 621 HIS A CA 1
ATOM 4935 C C . HIS A 1 621 ? 11.776 7.421 -26.232 1.00 97.00 621 HIS A C 1
ATOM 4937 O O . HIS A 1 621 ? 10.857 8.064 -26.740 1.00 97.00 621 HIS A O 1
ATOM 4943 N N . LEU A 1 622 ? 13.060 7.661 -26.499 1.00 97.62 622 LEU A N 1
ATOM 4944 C CA . LEU A 1 622 ? 13.522 8.651 -27.464 1.00 97.62 622 LEU A CA 1
ATOM 4945 C C . LEU A 1 622 ? 14.023 7.929 -28.709 1.00 97.62 622 LEU A C 1
ATOM 4947 O O . LEU A 1 622 ? 15.056 7.267 -28.660 1.00 97.62 622 LEU A O 1
ATOM 4951 N N . GLN A 1 623 ? 13.309 8.092 -29.818 1.00 96.94 623 GLN A N 1
ATOM 4952 C CA . GLN A 1 623 ? 13.717 7.550 -31.108 1.00 96.94 623 GLN A CA 1
ATOM 4953 C C . GLN A 1 623 ? 14.374 8.642 -31.956 1.00 96.94 623 GLN A C 1
ATOM 4955 O O . GLN A 1 623 ? 13.798 9.719 -32.114 1.00 96.94 623 GLN A O 1
ATOM 4960 N N . LEU A 1 624 ? 15.558 8.368 -32.508 1.00 97.88 624 LEU A N 1
ATOM 4961 C CA . LEU A 1 624 ? 16.286 9.292 -33.383 1.00 97.88 624 LEU A CA 1
ATOM 4962 C C . LEU A 1 624 ? 16.782 8.577 -34.640 1.00 97.88 624 LEU A C 1
ATOM 4964 O O . LEU A 1 624 ? 17.323 7.478 -34.569 1.00 97.88 624 LEU A O 1
ATOM 4968 N N . ASP A 1 625 ? 16.665 9.245 -35.782 1.00 96.06 625 ASP A N 1
ATOM 4969 C CA . ASP A 1 625 ? 17.184 8.817 -37.090 1.00 96.06 625 ASP A CA 1
ATOM 4970 C C . ASP A 1 625 ? 18.575 9.405 -37.410 1.00 96.06 625 ASP A C 1
ATOM 4972 O O . ASP A 1 625 ? 19.100 9.287 -38.517 1.00 96.06 625 ASP A O 1
ATOM 4976 N N . ARG A 1 626 ? 19.193 10.038 -36.410 1.00 95.62 626 ARG A N 1
ATOM 4977 C CA . ARG A 1 626 ? 20.523 10.650 -36.447 1.00 95.62 626 ARG A CA 1
ATOM 4978 C C . ARG A 1 626 ? 21.279 10.347 -35.162 1.00 95.62 626 ARG A C 1
ATOM 4980 O O . ARG A 1 626 ? 20.677 10.001 -34.144 1.00 95.62 626 ARG A O 1
ATOM 4987 N N . LEU A 1 627 ? 22.592 10.568 -35.172 1.00 95.38 627 LEU A N 1
ATOM 4988 C CA . LEU A 1 627 ? 23.342 10.563 -33.923 1.00 95.38 627 LEU A CA 1
ATOM 4989 C C . LEU A 1 627 ? 22.870 11.695 -32.994 1.00 95.38 627 LEU A C 1
ATOM 4991 O O . LEU A 1 627 ? 22.611 12.819 -33.451 1.00 95.38 627 LEU A O 1
ATOM 4995 N N . PRO A 1 628 ? 22.740 11.410 -31.690 1.00 96.62 628 PRO A N 1
ATOM 4996 C CA . PRO A 1 628 ? 22.375 12.413 -30.711 1.00 96.62 628 PRO A CA 1
ATOM 4997 C C . PRO A 1 628 ? 23.551 13.366 -30.456 1.00 96.62 628 PRO A C 1
ATOM 4999 O O . PRO A 1 628 ? 24.727 13.023 -30.616 1.00 96.62 628 PRO A O 1
ATOM 5002 N N . THR A 1 629 ? 23.212 14.575 -30.032 1.00 96.44 629 THR A N 1
ATOM 5003 C CA . THR A 1 629 ? 24.127 15.620 -29.572 1.00 96.44 629 THR A CA 1
ATOM 5004 C C . THR A 1 629 ? 23.939 15.848 -28.073 1.00 96.44 629 THR A C 1
ATOM 5006 O O . THR A 1 629 ? 22.913 15.483 -27.502 1.00 96.44 629 THR A O 1
ATOM 5009 N N . SER A 1 630 ? 24.880 16.529 -27.412 1.00 95.00 630 SER A N 1
ATOM 5010 C CA . SER A 1 630 ? 24.754 16.846 -25.979 1.00 95.00 630 SER A CA 1
ATOM 5011 C C . SER A 1 630 ? 23.516 17.689 -25.627 1.00 95.00 630 SER A C 1
ATOM 5013 O O . SER A 1 630 ? 23.138 17.741 -24.455 1.00 95.00 630 SER A O 1
ATOM 5015 N N . ALA A 1 631 ? 22.870 18.320 -26.615 1.00 96.88 631 ALA A N 1
ATOM 5016 C CA . ALA A 1 631 ? 21.612 19.043 -26.447 1.00 96.88 631 ALA A CA 1
ATOM 5017 C C . ALA A 1 631 ? 20.380 18.122 -26.369 1.00 96.88 631 ALA A C 1
ATOM 5019 O O . ALA A 1 631 ? 19.365 18.526 -25.802 1.00 96.88 631 ALA A O 1
ATOM 5020 N N . ASP A 1 632 ? 20.456 16.903 -26.912 1.00 98.06 632 ASP A N 1
ATOM 5021 C CA . ASP A 1 632 ? 19.383 15.916 -26.803 1.00 98.06 632 ASP A CA 1
ATOM 5022 C C . ASP A 1 632 ? 19.311 15.383 -25.363 1.00 98.06 632 ASP A C 1
ATOM 5024 O O . ASP A 1 632 ? 20.337 15.109 -24.728 1.00 98.06 632 ASP A O 1
ATOM 5028 N N . GLN A 1 633 ? 18.090 15.237 -24.842 1.00 97.62 633 GLN A N 1
ATOM 5029 C CA . GLN A 1 633 ? 17.846 14.814 -23.464 1.00 97.62 633 GLN A CA 1
ATOM 5030 C C . GLN A 1 633 ? 16.976 13.565 -23.387 1.00 97.62 633 GLN A C 1
ATOM 5032 O O . GLN A 1 633 ? 16.044 13.390 -24.168 1.00 97.62 633 GLN A O 1
ATOM 5037 N N . ILE A 1 634 ? 17.258 12.725 -22.396 1.00 97.25 634 ILE A N 1
ATOM 5038 C CA . ILE A 1 634 ? 16.435 11.568 -22.041 1.00 97.25 634 ILE A CA 1
ATOM 5039 C C . ILE A 1 634 ? 16.411 11.403 -20.522 1.00 97.25 634 ILE A C 1
ATOM 5041 O O . ILE A 1 634 ? 17.375 11.736 -19.836 1.00 97.25 634 ILE A O 1
ATOM 5045 N N . GLU A 1 635 ? 15.326 10.882 -19.967 1.00 96.19 635 GLU A N 1
ATOM 5046 C CA . GLU A 1 635 ? 15.299 10.528 -18.549 1.00 96.19 635 GLU A CA 1
ATOM 5047 C C . GLU A 1 635 ? 16.241 9.345 -18.249 1.00 96.19 635 GLU A C 1
ATOM 5049 O O . GLU A 1 635 ? 16.447 8.451 -19.079 1.00 96.19 635 GLU A O 1
ATOM 5054 N N . VAL A 1 636 ? 16.815 9.313 -17.043 1.00 95.69 636 VAL A N 1
ATOM 5055 C CA . VAL A 1 636 ? 17.549 8.136 -16.553 1.00 95.69 636 VAL A CA 1
ATOM 5056 C C . VAL A 1 636 ? 16.633 6.910 -16.601 1.00 95.69 636 VAL A C 1
ATOM 5058 O O . VAL A 1 636 ? 15.467 6.976 -16.224 1.00 95.69 636 VAL A O 1
ATOM 5061 N N . PHE A 1 637 ? 17.177 5.783 -17.055 1.00 96.06 637 PHE A N 1
ATOM 5062 C CA . PHE A 1 637 ? 16.463 4.529 -17.303 1.00 96.06 637 PHE A CA 1
ATOM 5063 C C . PHE A 1 637 ? 15.391 4.589 -18.403 1.00 96.06 637 PHE A C 1
ATOM 5065 O O . PHE A 1 637 ? 14.552 3.687 -18.482 1.00 96.06 637 PHE A O 1
ATOM 5072 N N . GLY A 1 638 ? 15.430 5.614 -19.258 1.00 96.88 638 GLY A N 1
ATOM 5073 C CA . GLY A 1 638 ? 14.747 5.619 -20.549 1.00 96.88 638 GLY A CA 1
ATOM 5074 C C . GLY A 1 638 ? 15.441 4.751 -21.600 1.00 96.88 638 GLY A C 1
ATOM 5075 O O . GLY A 1 638 ? 16.570 4.303 -21.405 1.00 96.88 638 GLY A O 1
ATOM 5076 N N . ILE A 1 639 ? 14.776 4.544 -22.735 1.00 97.81 639 ILE A N 1
ATOM 5077 C CA . ILE A 1 639 ? 15.320 3.855 -23.910 1.00 97.81 639 ILE A CA 1
ATOM 5078 C C . ILE A 1 639 ? 15.606 4.880 -25.011 1.00 97.81 639 ILE A C 1
ATOM 5080 O O . ILE A 1 639 ? 14.696 5.533 -25.515 1.00 97.81 639 ILE A O 1
ATOM 5084 N N . LEU A 1 640 ? 16.875 5.023 -25.384 1.00 97.94 640 LEU A N 1
ATOM 5085 C CA . LEU A 1 640 ? 17.296 5.684 -26.616 1.00 97.94 640 LEU A CA 1
ATOM 5086 C C . LEU A 1 640 ? 17.312 4.637 -27.735 1.00 97.94 640 LEU A C 1
ATOM 5088 O O . LEU A 1 640 ? 18.103 3.698 -27.651 1.00 97.94 640 LEU A O 1
ATOM 5092 N N . ASP A 1 641 ? 16.475 4.806 -28.756 1.00 97.44 641 ASP A N 1
ATOM 5093 C CA . ASP A 1 641 ? 16.397 3.945 -29.943 1.00 97.44 641 ASP A CA 1
ATOM 5094 C C . ASP A 1 641 ? 16.941 4.714 -31.157 1.00 97.44 641 ASP A C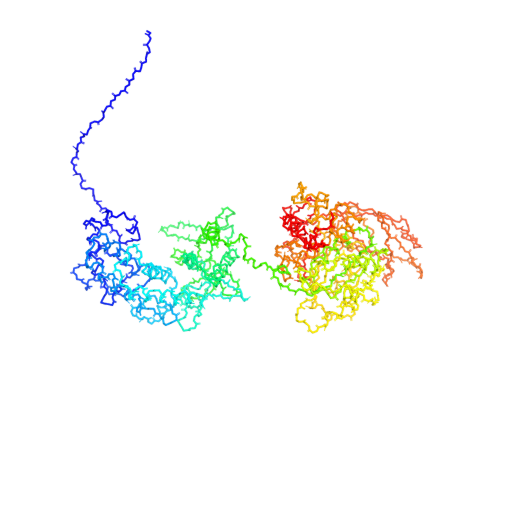 1
ATOM 5096 O O . ASP A 1 641 ? 16.309 5.634 -31.681 1.00 97.44 641 ASP A O 1
ATOM 5100 N N . LEU A 1 642 ? 18.171 4.396 -31.557 1.00 97.50 642 LEU A N 1
ATOM 5101 C CA . LEU A 1 642 ? 18.811 4.993 -32.727 1.00 97.50 642 LEU A CA 1
ATOM 5102 C C . LEU A 1 642 ? 18.474 4.156 -33.953 1.00 97.50 642 LEU A C 1
ATOM 5104 O O . LEU A 1 642 ? 18.689 2.952 -33.917 1.00 97.50 642 LEU A O 1
ATOM 5108 N N . ALA A 1 643 ? 18.022 4.784 -35.035 1.00 96.44 643 ALA A N 1
ATOM 5109 C CA . ALA A 1 643 ? 17.768 4.158 -36.330 1.00 96.44 643 ALA A CA 1
ATOM 5110 C C . ALA A 1 643 ? 18.554 4.898 -37.423 1.00 96.44 643 ALA A C 1
ATOM 5112 O O . ALA A 1 643 ? 18.024 5.758 -38.121 1.00 96.44 643 ALA A O 1
ATOM 5113 N N . LEU A 1 644 ? 19.848 4.599 -37.538 1.00 95.81 644 LEU A N 1
ATOM 5114 C CA . LEU A 1 644 ? 20.764 5.340 -38.406 1.00 95.81 644 LEU A CA 1
ATOM 5115 C C . LEU A 1 644 ? 20.702 4.806 -39.846 1.00 95.81 644 LEU A C 1
ATOM 5117 O O . LEU A 1 644 ? 20.900 3.606 -40.037 1.00 95.81 644 LEU A O 1
ATOM 5121 N N . PRO A 1 645 ? 20.467 5.645 -40.869 1.00 93.25 645 PRO A N 1
ATOM 5122 C CA . PRO A 1 645 ? 20.426 5.196 -42.260 1.00 93.25 645 PRO A CA 1
ATOM 5123 C C . PRO A 1 645 ? 21.746 4.557 -42.717 1.00 93.25 645 PRO A C 1
ATOM 5125 O O . PRO A 1 645 ? 22.817 5.121 -42.493 1.00 93.25 645 PRO A O 1
ATOM 5128 N N . ILE A 1 646 ? 21.665 3.419 -43.413 1.00 90.56 646 ILE A N 1
ATOM 5129 C CA . ILE A 1 646 ? 22.813 2.675 -43.963 1.00 90.56 646 ILE A CA 1
ATOM 5130 C C . ILE A 1 646 ? 22.636 2.421 -45.462 1.00 90.56 646 ILE A C 1
ATOM 5132 O O . ILE A 1 646 ? 22.346 1.320 -45.923 1.00 90.56 646 ILE A O 1
ATOM 5136 N N . ASN A 1 647 ? 22.824 3.475 -46.254 1.00 79.69 647 ASN A N 1
ATOM 5137 C CA . ASN A 1 647 ? 22.648 3.422 -47.712 1.00 79.69 647 ASN A CA 1
ATOM 5138 C C . ASN A 1 647 ? 23.742 2.612 -48.441 1.00 79.69 647 ASN A C 1
ATOM 5140 O O . ASN A 1 647 ? 23.605 2.315 -49.624 1.00 79.69 647 ASN A O 1
ATOM 5144 N N . ASP A 1 648 ? 24.829 2.274 -47.749 1.00 78.94 648 ASP A N 1
ATOM 5145 C CA . ASP A 1 648 ? 25.992 1.517 -48.224 1.00 78.94 648 ASP A CA 1
ATOM 5146 C C . ASP A 1 648 ? 26.107 0.125 -47.568 1.00 78.94 648 ASP A C 1
ATOM 5148 O O . ASP A 1 648 ? 27.183 -0.478 -47.568 1.00 78.94 648 ASP A O 1
ATOM 5152 N N . ALA A 1 649 ? 25.006 -0.384 -47.002 1.00 73.50 649 ALA A N 1
ATOM 5153 C CA . ALA A 1 649 ? 24.960 -1.677 -46.326 1.00 73.50 649 ALA A CA 1
ATOM 5154 C C . ALA A 1 649 ? 25.284 -2.858 -47.260 1.00 73.50 649 ALA A C 1
ATOM 5156 O O . ALA A 1 649 ? 24.917 -2.884 -48.436 1.00 73.50 649 ALA A O 1
ATOM 5157 N N . GLN A 1 650 ? 25.943 -3.871 -46.702 1.00 72.81 650 GLN A N 1
ATOM 5158 C CA . GLN A 1 650 ? 26.259 -5.141 -47.352 1.00 72.81 650 GLN A CA 1
ATOM 5159 C C . GLN A 1 650 ? 25.598 -6.285 -46.574 1.00 72.81 650 GLN A C 1
ATOM 5161 O O . GLN A 1 650 ? 25.154 -6.113 -45.442 1.00 72.81 650 GLN A O 1
ATOM 5166 N N . THR A 1 651 ? 25.560 -7.486 -47.152 1.00 71.06 651 THR A N 1
ATOM 5167 C CA . THR A 1 651 ? 24.889 -8.659 -46.563 1.00 71.06 651 THR A CA 1
ATOM 5168 C C . THR A 1 651 ? 25.404 -9.045 -45.166 1.00 71.06 651 THR A C 1
ATOM 5170 O O . THR A 1 651 ? 24.675 -9.682 -44.417 1.00 71.06 651 THR A O 1
ATOM 5173 N N . ASN A 1 652 ? 26.623 -8.623 -44.803 1.00 81.19 652 ASN A N 1
ATOM 5174 C CA . ASN A 1 652 ? 27.264 -8.871 -43.506 1.00 81.19 652 ASN A CA 1
ATOM 5175 C C . ASN A 1 652 ? 27.528 -7.564 -42.732 1.00 81.19 652 ASN A C 1
ATOM 5177 O O . ASN A 1 652 ? 28.573 -7.421 -42.098 1.00 81.19 652 ASN A O 1
ATOM 5181 N N . SER A 1 653 ? 26.653 -6.563 -42.852 1.00 88.44 653 SER A N 1
ATOM 5182 C CA . SER A 1 653 ? 26.810 -5.301 -42.125 1.00 88.44 653 SER A CA 1
ATOM 5183 C C . SER A 1 653 ? 26.773 -5.512 -40.611 1.00 88.44 653 SER A C 1
ATOM 5185 O O . SER A 1 653 ? 25.783 -5.986 -40.061 1.00 88.44 653 SER A O 1
ATOM 5187 N N . GLU A 1 654 ? 27.851 -5.113 -39.945 1.00 93.06 654 GLU A N 1
ATOM 5188 C CA . GLU A 1 654 ? 28.055 -5.213 -38.505 1.00 93.06 654 GLU A CA 1
ATOM 5189 C C . GLU A 1 654 ? 28.472 -3.846 -37.965 1.00 93.06 654 GLU A C 1
ATOM 5191 O O . GLU A 1 654 ? 29.358 -3.179 -38.509 1.00 93.06 654 GLU A O 1
ATOM 5196 N N . SER A 1 655 ? 27.840 -3.435 -36.870 1.00 95.62 655 SER A N 1
ATOM 5197 C CA . SER A 1 655 ? 28.187 -2.210 -36.159 1.00 95.62 655 SER A CA 1
ATOM 5198 C C . SER A 1 655 ? 28.052 -2.409 -34.656 1.00 95.62 655 SER A C 1
ATOM 5200 O O . SER A 1 655 ? 27.196 -3.159 -34.187 1.00 95.62 655 SER A O 1
ATOM 5202 N N . ILE A 1 656 ? 28.877 -1.708 -33.891 1.00 97.12 656 ILE A N 1
ATOM 5203 C CA . ILE A 1 656 ? 28.872 -1.701 -32.434 1.00 97.12 656 ILE A CA 1
ATOM 5204 C C . ILE A 1 656 ? 28.833 -0.249 -31.972 1.00 97.12 656 ILE A C 1
ATOM 5206 O O . ILE A 1 656 ? 29.726 0.535 -32.285 1.00 97.12 656 ILE A O 1
ATOM 5210 N N . LEU A 1 657 ? 27.821 0.102 -31.181 1.00 97.06 657 LEU A N 1
ATOM 5211 C CA . LEU A 1 657 ? 27.775 1.373 -30.469 1.00 97.06 657 LEU A CA 1
ATOM 5212 C C . LEU A 1 657 ? 28.503 1.214 -29.130 1.00 97.06 657 LEU A C 1
ATOM 5214 O O . LEU A 1 657 ? 28.086 0.444 -28.260 1.00 97.06 657 LEU A O 1
ATOM 5218 N N . ILE A 1 658 ? 29.597 1.950 -28.966 1.00 97.25 658 ILE A N 1
ATOM 5219 C CA . ILE A 1 658 ? 30.411 1.976 -27.754 1.00 97.25 658 ILE A CA 1
ATOM 5220 C C . ILE A 1 658 ? 29.973 3.140 -26.878 1.00 97.25 658 ILE A C 1
ATOM 5222 O O . ILE A 1 658 ? 29.964 4.292 -27.315 1.00 97.25 658 ILE A O 1
ATOM 5226 N N . VAL A 1 659 ? 29.627 2.830 -25.628 1.00 95.44 659 VAL A N 1
ATOM 5227 C CA . VAL A 1 659 ? 29.186 3.807 -24.624 1.00 95.44 659 VAL A CA 1
ATOM 5228 C C . VAL A 1 659 ? 29.819 3.460 -23.289 1.00 95.44 659 VAL A C 1
ATOM 5230 O O . VAL A 1 659 ? 29.447 2.470 -22.656 1.00 95.44 659 VAL A O 1
ATOM 5233 N N . GLU A 1 660 ? 30.772 4.271 -22.837 1.00 91.75 660 GLU A N 1
ATOM 5234 C CA . GLU A 1 660 ? 31.582 3.969 -21.651 1.00 91.75 660 GLU A CA 1
ATOM 5235 C C . GLU A 1 660 ? 32.201 2.557 -21.728 1.00 91.75 660 GLU A C 1
ATOM 5237 O O . GLU A 1 660 ? 33.054 2.294 -22.568 1.00 91.75 660 GLU A O 1
ATOM 5242 N N . ASN A 1 661 ? 31.765 1.639 -20.861 1.00 85.44 661 ASN A N 1
ATOM 5243 C CA . ASN A 1 661 ? 32.204 0.249 -20.807 1.00 85.44 661 ASN A CA 1
ATOM 5244 C C . ASN A 1 661 ? 31.217 -0.733 -21.468 1.00 85.44 661 ASN A C 1
ATOM 5246 O O . ASN A 1 661 ? 31.297 -1.935 -21.219 1.00 85.44 661 ASN A O 1
ATOM 5250 N N . GLN A 1 662 ? 30.262 -0.239 -22.259 1.00 90.69 662 GLN A N 1
ATOM 5251 C CA . GLN A 1 662 ? 29.264 -1.050 -22.956 1.00 90.69 662 GLN A CA 1
ATOM 5252 C C . GLN A 1 662 ? 29.548 -1.098 -24.455 1.00 90.69 662 GLN A C 1
ATOM 5254 O O . GLN A 1 662 ? 29.880 -0.083 -25.065 1.00 90.69 662 GLN A O 1
ATOM 5259 N N . LYS A 1 663 ? 29.359 -2.283 -25.037 1.00 93.19 663 LYS A N 1
ATOM 5260 C CA . LYS A 1 663 ? 29.351 -2.526 -26.479 1.00 93.19 663 LYS A CA 1
ATOM 5261 C C . LYS A 1 663 ? 27.964 -3.032 -26.858 1.00 93.19 663 LYS A C 1
ATOM 5263 O O . LYS A 1 663 ? 27.566 -4.102 -26.401 1.00 93.19 663 LYS A O 1
ATOM 5268 N N . LEU A 1 664 ? 27.220 -2.244 -27.625 1.00 93.75 664 LEU A N 1
ATOM 5269 C CA . LEU A 1 664 ? 25.862 -2.571 -28.055 1.00 93.75 664 LEU A CA 1
ATOM 5270 C C . LEU A 1 664 ? 25.899 -2.978 -29.525 1.00 93.75 664 LEU A C 1
ATOM 5272 O O . LEU A 1 664 ? 26.275 -2.175 -30.376 1.00 93.75 664 LEU A O 1
ATOM 5276 N N . VAL A 1 665 ? 25.543 -4.228 -29.808 1.00 93.06 665 VAL A N 1
ATOM 5277 C CA . VAL A 1 665 ? 25.534 -4.766 -31.172 1.00 93.06 665 VAL A CA 1
ATOM 5278 C C . VAL A 1 665 ? 24.365 -4.159 -31.944 1.00 93.06 665 VAL A C 1
ATOM 5280 O O . VAL A 1 665 ? 23.240 -4.127 -31.448 1.00 93.06 665 VAL A O 1
ATOM 5283 N N . GLY A 1 666 ? 24.650 -3.653 -33.140 1.00 93.81 666 GLY A N 1
ATOM 5284 C CA . GLY A 1 666 ? 23.665 -3.055 -34.026 1.00 93.81 666 GLY A CA 1
ATOM 5285 C C . GLY A 1 666 ? 22.798 -4.098 -34.724 1.00 93.81 666 GLY A C 1
ATOM 5286 O O . GLY A 1 666 ? 23.245 -5.202 -35.035 1.00 93.81 666 GLY A O 1
ATOM 5287 N N . HIS A 1 667 ? 21.547 -3.733 -34.984 1.00 94.31 667 HIS A N 1
ATOM 5288 C CA . HIS A 1 667 ? 20.598 -4.542 -35.736 1.00 94.31 667 HIS A CA 1
ATOM 5289 C C . HIS A 1 667 ? 20.292 -3.893 -37.086 1.00 94.31 667 HIS A C 1
ATOM 5291 O O . HIS A 1 667 ? 19.786 -2.774 -37.140 1.00 94.31 667 HIS A O 1
ATOM 5297 N N . VAL A 1 668 ? 20.558 -4.611 -38.175 1.00 92.94 668 VAL A N 1
ATOM 5298 C CA . VAL A 1 668 ? 20.147 -4.198 -39.522 1.00 92.94 668 VAL A CA 1
ATOM 5299 C C . VAL A 1 668 ? 18.648 -4.445 -39.680 1.00 92.94 668 VAL A C 1
ATOM 5301 O O . VAL A 1 668 ? 18.206 -5.594 -39.696 1.00 92.94 668 VAL A O 1
ATOM 5304 N N . ALA A 1 669 ? 17.872 -3.370 -39.799 1.00 90.38 669 ALA A N 1
ATOM 5305 C CA . ALA A 1 669 ? 16.433 -3.426 -40.022 1.00 90.38 669 ALA A CA 1
ATOM 5306 C C . ALA A 1 669 ? 16.077 -3.414 -41.522 1.00 90.38 669 ALA A C 1
ATOM 5308 O O . ALA A 1 669 ? 16.851 -2.974 -42.372 1.00 90.38 669 ALA A O 1
ATOM 5309 N N . ASN A 1 670 ? 14.862 -3.867 -41.849 1.00 87.19 670 ASN A N 1
ATOM 5310 C CA . ASN A 1 670 ? 14.377 -3.993 -43.233 1.00 87.19 670 ASN A CA 1
ATOM 5311 C C . ASN A 1 670 ? 14.188 -2.650 -43.965 1.00 87.19 670 ASN A C 1
ATOM 5313 O O . ASN A 1 670 ? 13.996 -2.635 -45.177 1.00 87.19 670 ASN A O 1
ATOM 5317 N N . ASP A 1 671 ? 14.209 -1.534 -43.238 1.00 89.12 671 ASP A N 1
ATOM 5318 C CA . ASP A 1 671 ? 14.079 -0.168 -43.755 1.00 89.12 671 ASP A CA 1
ATOM 5319 C C . ASP A 1 671 ? 15.439 0.490 -44.049 1.00 89.12 671 ASP A C 1
ATOM 5321 O O . ASP A 1 671 ? 15.529 1.713 -44.150 1.00 89.12 671 ASP A O 1
ATOM 5325 N N . SER A 1 672 ? 16.496 -0.317 -44.190 1.00 89.38 672 SER A N 1
ATOM 5326 C CA . SER A 1 672 ? 17.870 0.139 -44.431 1.00 89.38 672 SER A CA 1
ATOM 5327 C C . SER A 1 672 ? 18.405 1.050 -43.322 1.00 89.38 672 SER A C 1
ATOM 5329 O O . SER A 1 672 ? 19.124 2.018 -43.588 1.00 89.38 672 SER A O 1
ATOM 5331 N N . THR A 1 673 ? 18.078 0.732 -42.065 1.00 94.00 673 THR A N 1
ATOM 5332 C CA . THR A 1 673 ? 18.645 1.391 -40.881 1.00 94.00 673 THR A CA 1
ATOM 5333 C C . THR A 1 673 ? 19.460 0.423 -40.021 1.00 94.00 673 THR A C 1
ATOM 5335 O O . THR A 1 673 ? 19.110 -0.748 -39.871 1.00 94.00 673 THR A O 1
ATOM 5338 N N . MET A 1 674 ? 20.558 0.915 -39.442 1.00 95.88 674 MET A N 1
ATOM 5339 C CA . MET A 1 674 ? 21.289 0.264 -38.358 1.00 95.88 674 MET A CA 1
ATOM 5340 C C . MET A 1 674 ? 20.725 0.750 -37.029 1.00 95.88 674 MET A C 1
ATOM 5342 O O . MET A 1 674 ? 20.761 1.950 -36.734 1.00 95.88 674 MET A O 1
ATOM 5346 N N . ARG A 1 675 ? 20.211 -0.183 -36.229 1.00 96.56 675 ARG A N 1
ATOM 5347 C CA . ARG A 1 675 ? 19.488 0.126 -35.003 1.00 96.56 675 ARG A CA 1
ATOM 5348 C C . ARG A 1 675 ? 20.253 -0.220 -33.738 1.00 96.56 675 ARG A C 1
ATOM 5350 O O . ARG A 1 675 ? 20.853 -1.288 -33.654 1.00 96.56 675 ARG A O 1
ATOM 5357 N N . PHE A 1 676 ? 20.182 0.656 -32.738 1.00 96.69 676 PHE A N 1
ATOM 5358 C CA . PHE A 1 676 ? 20.782 0.446 -31.418 1.00 96.69 676 PHE A CA 1
ATOM 5359 C C . PHE A 1 676 ? 19.818 0.882 -30.321 1.00 96.69 676 PHE A C 1
ATOM 5361 O O . PHE A 1 676 ? 19.221 1.952 -30.428 1.00 96.69 676 PHE A O 1
ATOM 5368 N N . ARG A 1 677 ? 19.745 0.119 -29.224 1.00 96.69 677 ARG A N 1
ATOM 5369 C CA . ARG A 1 677 ? 19.071 0.561 -27.998 1.00 96.69 677 ARG A CA 1
ATOM 5370 C C . ARG A 1 677 ? 20.049 0.774 -26.861 1.00 96.69 677 ARG A C 1
ATOM 5372 O O . ARG A 1 677 ? 20.811 -0.119 -26.499 1.00 96.69 677 ARG A O 1
ATOM 5379 N N . PHE A 1 678 ? 19.992 1.959 -26.266 1.00 96.81 678 PHE A N 1
ATOM 5380 C CA . PHE A 1 678 ? 20.802 2.342 -25.118 1.00 96.81 678 PHE A CA 1
ATOM 5381 C C . PHE A 1 678 ? 19.917 2.822 -23.966 1.00 96.81 678 PHE A C 1
ATOM 5383 O O . PHE A 1 678 ? 18.957 3.556 -24.172 1.00 96.81 678 PHE A O 1
ATOM 5390 N N . CYS A 1 679 ? 20.274 2.447 -22.739 1.00 96.88 679 CYS A N 1
ATOM 5391 C CA . CYS A 1 679 ? 19.594 2.886 -21.524 1.00 96.88 679 CYS A CA 1
ATOM 5392 C C . CYS A 1 679 ? 20.603 3.553 -20.565 1.00 96.88 679 CYS A C 1
ATOM 5394 O O . CYS A 1 679 ? 21.486 2.866 -20.031 1.00 96.88 679 CYS A O 1
ATOM 5396 N N . PRO A 1 680 ? 20.502 4.873 -20.308 1.00 95.81 680 PRO A N 1
ATOM 5397 C CA . PRO A 1 680 ? 21.396 5.569 -19.390 1.00 95.81 680 PRO A CA 1
ATOM 5398 C C . PRO A 1 680 ? 21.056 5.241 -17.934 1.00 95.81 680 PRO A C 1
ATOM 5400 O O . PRO A 1 680 ? 19.909 5.329 -17.513 1.00 95.81 680 PRO A O 1
ATOM 5403 N N . LYS A 1 681 ? 22.070 4.914 -17.126 1.00 92.81 681 LYS A N 1
ATOM 5404 C CA . LYS A 1 681 ? 21.894 4.451 -15.730 1.00 92.81 681 LYS A CA 1
ATOM 5405 C C . LYS A 1 681 ? 22.038 5.538 -14.654 1.00 92.81 681 LYS A C 1
ATOM 5407 O O . LYS A 1 681 ? 21.931 5.246 -13.466 1.00 92.81 681 LYS A O 1
ATOM 5412 N N . ALA A 1 682 ? 22.396 6.756 -15.051 1.00 94.44 682 ALA A N 1
ATOM 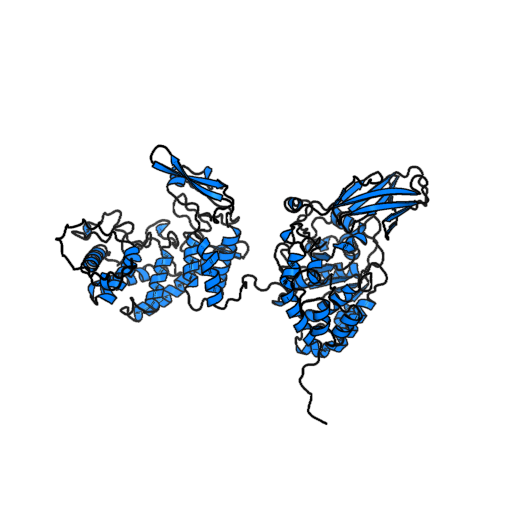5413 C CA . ALA A 1 682 ? 22.648 7.893 -14.164 1.00 94.44 682 ALA A CA 1
ATOM 5414 C C . ALA A 1 682 ? 22.475 9.211 -14.923 1.00 94.44 682 ALA A C 1
ATOM 5416 O O . ALA A 1 682 ? 22.734 9.240 -16.127 1.00 94.44 682 ALA A O 1
ATOM 5417 N N . ALA A 1 683 ? 22.097 10.278 -14.214 1.00 95.31 683 ALA A N 1
ATOM 5418 C CA . ALA A 1 683 ? 21.904 11.608 -14.783 1.00 95.31 683 ALA A CA 1
ATOM 5419 C C . ALA A 1 683 ? 23.259 12.274 -15.052 1.00 95.31 683 ALA A C 1
ATOM 5421 O O . ALA A 1 683 ? 23.939 12.717 -14.126 1.00 95.31 683 ALA A O 1
ATOM 5422 N N . LYS A 1 684 ? 23.679 12.261 -16.316 1.00 96.62 684 LYS A N 1
ATOM 5423 C CA . LYS A 1 684 ? 24.922 12.848 -16.827 1.00 96.62 684 LYS A CA 1
ATOM 5424 C C . LYS A 1 684 ? 24.937 12.782 -18.353 1.00 96.62 684 LYS A C 1
ATOM 5426 O O . LYS A 1 684 ? 24.093 12.123 -18.960 1.00 96.62 684 LYS A O 1
ATOM 5431 N N . GLN A 1 685 ? 25.941 13.398 -18.964 1.00 98.12 685 GLN A N 1
ATOM 5432 C CA . GLN A 1 685 ? 26.230 13.198 -20.379 1.00 98.12 685 GLN A CA 1
ATOM 5433 C C . GLN A 1 685 ? 26.876 11.822 -20.624 1.00 98.12 685 GLN A C 1
ATOM 5435 O O . GLN A 1 685 ? 27.776 11.413 -19.886 1.00 98.12 685 GLN A O 1
ATOM 5440 N N . TYR A 1 686 ? 26.442 11.140 -21.682 1.00 97.81 686 TYR A N 1
ATOM 5441 C CA . TYR A 1 686 ? 27.070 9.940 -22.240 1.00 97.81 686 TYR A CA 1
ATOM 5442 C C . TYR A 1 686 ? 27.590 10.256 -23.636 1.00 97.81 686 TYR A C 1
ATOM 5444 O O . TYR A 1 686 ? 26.897 10.918 -24.403 1.00 97.81 686 TYR A O 1
ATOM 5452 N N . ASN A 1 687 ? 28.790 9.776 -23.957 1.00 97.75 687 ASN A N 1
ATOM 5453 C CA . ASN A 1 687 ? 29.390 9.916 -25.282 1.00 97.75 687 ASN A CA 1
ATOM 5454 C C . ASN A 1 687 ? 29.397 8.560 -25.992 1.00 97.75 687 ASN A C 1
ATOM 5456 O O . ASN A 1 687 ? 29.589 7.524 -25.350 1.00 97.75 687 ASN A O 1
ATOM 5460 N N . PHE A 1 688 ? 29.216 8.601 -27.307 1.00 96.00 688 PHE A N 1
ATOM 5461 C CA . PHE A 1 688 ? 29.092 7.445 -28.181 1.00 96.00 688 PHE A CA 1
ATOM 5462 C C . PHE A 1 688 ? 30.216 7.411 -29.211 1.00 96.00 688 PHE A C 1
ATOM 5464 O O . PHE A 1 688 ? 30.657 8.453 -29.701 1.00 96.00 688 PHE A O 1
ATOM 5471 N N . THR A 1 689 ? 30.628 6.211 -29.598 1.00 97.56 689 THR A N 1
ATOM 5472 C CA . THR A 1 689 ? 31.449 5.974 -30.792 1.00 97.56 689 THR A CA 1
ATOM 5473 C C . THR A 1 689 ? 30.940 4.726 -31.493 1.00 97.56 689 THR A C 1
ATOM 5475 O O . THR A 1 689 ? 30.616 3.751 -30.819 1.00 97.56 689 THR A O 1
ATOM 5478 N N . ILE A 1 690 ? 30.837 4.754 -32.818 1.00 97.88 690 ILE A N 1
ATOM 5479 C CA . ILE A 1 690 ? 30.458 3.581 -33.607 1.00 97.88 690 ILE A CA 1
ATOM 5480 C C . ILE A 1 690 ? 31.715 2.941 -34.199 1.00 97.88 690 ILE A C 1
ATOM 5482 O O . ILE A 1 690 ? 32.471 3.602 -34.903 1.00 97.88 690 ILE A O 1
ATOM 5486 N N . GLU A 1 691 ? 31.909 1.651 -33.932 1.00 97.38 691 GLU A N 1
ATOM 5487 C CA . GLU A 1 691 ? 32.831 0.779 -34.673 1.00 97.38 691 GLU A CA 1
ATOM 5488 C C . GLU A 1 691 ? 31.999 -0.025 -35.678 1.00 97.38 691 GLU A C 1
ATOM 5490 O O . GLU A 1 691 ? 31.028 -0.672 -35.283 1.00 97.38 691 GLU A O 1
ATOM 5495 N N . SER A 1 692 ? 32.309 0.033 -36.973 1.00 95.88 692 SER A N 1
ATOM 5496 C CA . SER A 1 692 ? 31.442 -0.541 -38.008 1.00 95.88 692 SER A CA 1
ATOM 5497 C C . SER A 1 692 ? 32.196 -0.950 -39.270 1.00 95.88 692 SER A C 1
ATOM 5499 O O . SER A 1 692 ? 33.151 -0.304 -39.680 1.00 95.88 692 SER A O 1
ATOM 5501 N N . ASN A 1 693 ? 31.720 -1.992 -39.955 1.00 93.88 693 ASN A N 1
ATOM 5502 C CA . ASN A 1 693 ? 32.162 -2.289 -41.324 1.00 93.88 693 ASN A CA 1
ATOM 5503 C C . ASN A 1 693 ? 31.344 -1.535 -42.398 1.00 93.88 693 ASN A C 1
ATOM 5505 O O . ASN A 1 693 ? 31.700 -1.547 -43.577 1.00 93.88 693 ASN A O 1
ATOM 5509 N N . VAL A 1 694 ? 30.267 -0.855 -41.994 1.00 93.06 694 VAL A N 1
ATOM 5510 C CA . VAL A 1 694 ? 29.511 0.091 -42.822 1.00 93.06 694 VAL A CA 1
ATOM 5511 C C . VAL A 1 694 ? 30.234 1.431 -42.806 1.00 93.06 694 VAL A C 1
ATOM 5513 O O . VAL A 1 694 ? 30.275 2.104 -41.772 1.00 93.06 694 VAL A O 1
ATOM 5516 N N . ARG A 1 695 ? 30.791 1.821 -43.956 1.00 90.94 695 ARG A N 1
ATOM 5517 C CA . ARG A 1 695 ? 31.676 2.986 -44.096 1.00 90.94 695 ARG A CA 1
ATOM 5518 C C . ARG A 1 695 ? 30.998 4.288 -43.688 1.00 90.94 695 ARG A C 1
ATOM 5520 O O . ARG A 1 695 ? 31.663 5.162 -43.142 1.00 90.94 695 ARG A O 1
ATOM 5527 N N . SER A 1 696 ? 29.703 4.431 -43.965 1.00 91.06 696 SER A N 1
ATOM 5528 C CA . SER A 1 696 ? 28.948 5.617 -43.566 1.00 91.06 696 SER A CA 1
ATOM 5529 C C . SER A 1 696 ? 28.865 5.789 -42.050 1.00 91.06 696 SER A C 1
ATOM 5531 O O . SER A 1 696 ? 28.781 6.930 -41.618 1.00 91.06 696 SER A O 1
ATOM 5533 N N . LEU A 1 697 ? 28.938 4.720 -41.248 1.00 94.50 697 LEU A N 1
ATOM 5534 C CA . LEU A 1 697 ? 28.786 4.766 -39.788 1.00 94.50 697 LEU A CA 1
ATOM 5535 C C . LEU A 1 697 ? 30.101 4.667 -39.009 1.00 94.50 697 LEU A C 1
ATOM 5537 O O . LEU A 1 697 ? 30.154 5.116 -37.863 1.00 94.50 697 LEU A O 1
ATOM 5541 N N . ASP A 1 698 ? 31.135 4.058 -39.588 1.00 95.88 698 ASP A N 1
ATOM 5542 C CA . ASP A 1 698 ? 32.383 3.788 -38.874 1.00 95.88 698 ASP A CA 1
ATOM 5543 C C . ASP A 1 698 ? 33.072 5.071 -38.387 1.00 95.88 698 ASP A C 1
ATOM 5545 O O . ASP A 1 698 ? 33.210 6.054 -39.120 1.00 95.88 698 ASP A O 1
ATOM 5549 N N . GLY A 1 699 ? 33.477 5.075 -37.119 1.00 96.56 699 GLY A N 1
ATOM 5550 C CA . GLY A 1 699 ? 34.128 6.204 -36.461 1.00 96.56 699 GLY A CA 1
ATOM 5551 C C . GLY A 1 699 ? 33.211 7.384 -36.124 1.00 96.56 699 GLY A C 1
ATOM 5552 O O . GLY A 1 699 ? 33.694 8.374 -35.566 1.00 96.56 699 GLY A O 1
ATOM 5553 N N . GLN A 1 700 ? 31.905 7.325 -36.419 1.00 97.19 700 GLN A N 1
ATOM 5554 C CA . GLN A 1 700 ? 31.005 8.406 -36.022 1.00 97.19 700 GLN A CA 1
ATOM 5555 C C . GLN A 1 700 ? 30.890 8.512 -34.492 1.00 97.19 700 GLN A C 1
ATOM 5557 O O . GLN A 1 700 ? 30.930 7.516 -33.765 1.00 97.19 700 GLN A O 1
ATOM 5562 N N . THR A 1 701 ? 30.709 9.740 -33.999 1.00 97.75 701 THR A N 1
ATOM 5563 C CA . THR A 1 701 ? 30.593 10.047 -32.567 1.00 97.75 701 THR A CA 1
ATOM 5564 C C . THR A 1 701 ? 29.356 10.888 -32.275 1.00 97.75 701 THR A C 1
ATOM 5566 O O . THR A 1 701 ? 28.882 11.640 -33.124 1.00 97.75 701 THR A O 1
ATOM 5569 N N . GLY A 1 702 ? 28.829 10.759 -31.060 1.00 97.19 702 GLY A N 1
ATOM 5570 C CA . GLY A 1 702 ? 27.664 11.510 -30.597 1.00 97.19 702 GLY A CA 1
ATOM 5571 C C . GLY A 1 702 ? 27.658 11.646 -29.081 1.00 97.19 702 GLY A C 1
ATOM 5572 O O . GLY A 1 702 ? 28.528 11.106 -28.394 1.00 97.19 702 GLY A O 1
ATOM 5573 N N . ALA A 1 703 ? 26.663 12.340 -28.543 1.00 97.81 703 ALA A N 1
ATOM 5574 C CA . ALA A 1 703 ? 26.455 12.437 -27.103 1.00 97.81 703 ALA A CA 1
ATOM 5575 C C . ALA A 1 703 ? 24.966 12.538 -26.766 1.00 97.81 703 ALA A C 1
ATOM 5577 O O . ALA A 1 7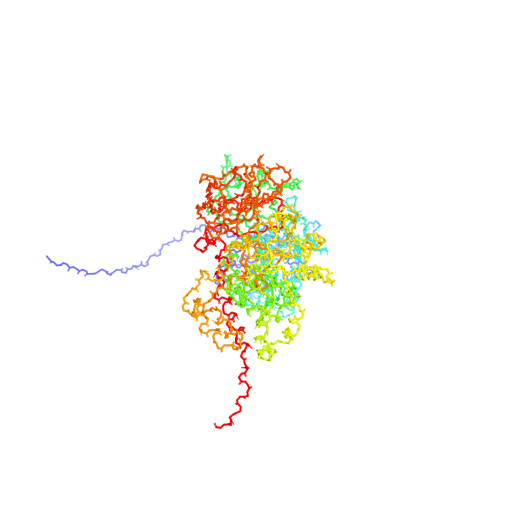03 ? 24.185 12.944 -27.609 1.00 97.81 703 ALA A O 1
ATOM 5578 N N . ILE A 1 704 ? 24.564 12.196 -25.544 1.00 98.00 704 ILE A N 1
ATOM 5579 C CA . ILE A 1 704 ? 23.213 12.464 -25.027 1.00 98.00 704 ILE A CA 1
ATOM 5580 C C . ILE A 1 704 ? 23.283 12.858 -23.555 1.00 98.00 704 ILE A C 1
ATOM 5582 O O . ILE A 1 704 ? 24.112 12.327 -22.810 1.00 98.00 704 ILE A O 1
ATOM 5586 N N . THR A 1 705 ? 22.405 13.757 -23.120 1.00 98.38 705 THR A N 1
ATOM 5587 C CA . THR A 1 705 ? 22.315 14.172 -21.718 1.00 98.38 705 THR A CA 1
ATOM 5588 C C . THR A 1 705 ? 21.172 13.447 -21.014 1.00 98.38 705 THR A C 1
ATOM 5590 O O . THR A 1 705 ? 20.001 13.668 -21.308 1.00 98.38 705 THR A O 1
ATOM 5593 N N . ALA A 1 706 ? 21.498 12.583 -20.052 1.00 97.50 706 ALA A N 1
ATOM 5594 C CA . ALA A 1 706 ? 20.497 11.939 -19.210 1.00 97.50 706 ALA A CA 1
ATOM 5595 C C . ALA A 1 706 ? 20.122 12.828 -18.012 1.00 97.50 706 ALA A C 1
ATOM 5597 O O . ALA A 1 706 ? 21.012 13.339 -17.327 1.00 97.50 706 ALA A O 1
ATOM 5598 N N . VAL A 1 707 ? 18.829 12.967 -17.721 1.00 96.62 707 VAL A N 1
ATOM 5599 C CA . VAL A 1 707 ? 18.290 13.822 -16.646 1.00 96.62 707 VAL A CA 1
ATOM 5600 C C . VAL A 1 707 ? 17.393 13.037 -15.689 1.00 96.62 707 VAL A C 1
ATOM 5602 O O . VAL A 1 707 ? 16.823 12.012 -16.054 1.00 96.62 707 VAL A O 1
ATOM 5605 N N . LEU A 1 708 ? 17.268 13.497 -14.443 1.00 94.56 708 LEU A N 1
ATOM 5606 C CA . LEU A 1 708 ? 16.294 12.921 -13.512 1.00 94.56 708 LEU A CA 1
ATOM 5607 C C . LEU A 1 708 ? 14.864 13.305 -13.933 1.00 94.56 708 LEU A C 1
ATOM 5609 O O . LEU A 1 708 ? 14.666 14.421 -14.421 1.00 94.56 708 LEU A O 1
ATOM 5613 N N . PRO A 1 709 ? 13.869 12.426 -13.723 1.00 93.88 709 PRO A N 1
ATOM 5614 C CA . PRO A 1 709 ? 12.472 12.767 -13.964 1.00 93.88 709 PRO A CA 1
ATOM 5615 C C . PRO A 1 709 ? 12.021 13.917 -13.052 1.00 93.88 709 PRO A C 1
ATOM 5617 O O . PRO A 1 709 ? 12.377 13.976 -11.875 1.00 93.88 709 PRO A O 1
ATOM 5620 N N . SER A 1 710 ? 11.216 14.830 -13.597 1.00 92.19 710 SER A N 1
ATOM 5621 C CA . SER A 1 710 ? 10.613 15.925 -12.827 1.00 92.19 710 SER A CA 1
ATOM 5622 C C . SER A 1 710 ? 9.500 15.398 -11.913 1.00 92.19 710 SER A C 1
ATOM 5624 O O . SER A 1 710 ? 8.681 14.619 -12.387 1.00 92.19 710 SER A O 1
ATOM 5626 N N . PRO A 1 711 ? 9.356 15.872 -10.662 1.00 93.50 711 PRO A N 1
ATOM 5627 C CA . PRO A 1 711 ? 8.244 15.482 -9.789 1.00 93.50 711 PRO A CA 1
ATOM 5628 C C . PRO A 1 711 ? 6.849 15.683 -10.404 1.00 93.50 711 PRO A C 1
ATOM 5630 O O . PRO A 1 711 ? 5.923 14.918 -10.141 1.00 93.50 711 PRO A O 1
ATOM 5633 N N . GLU A 1 712 ? 6.692 16.687 -11.271 1.00 93.56 712 GLU A N 1
ATOM 5634 C CA . GLU A 1 712 ? 5.416 16.985 -11.930 1.00 93.56 712 GLU A CA 1
ATOM 5635 C C . GLU A 1 712 ? 4.973 15.889 -12.911 1.00 93.56 712 GLU A C 1
ATOM 5637 O O . GLU A 1 712 ? 3.773 15.710 -13.115 1.00 93.56 712 GLU A O 1
ATOM 5642 N N . ILE A 1 713 ? 5.906 15.114 -13.482 1.00 92.00 713 ILE A N 1
ATOM 5643 C CA . ILE A 1 713 ? 5.564 14.079 -14.469 1.00 92.00 713 ILE A CA 1
ATOM 5644 C C . ILE A 1 713 ? 4.765 12.929 -13.840 1.00 92.00 713 ILE A C 1
ATOM 5646 O O . ILE A 1 713 ? 3.883 12.364 -14.483 1.00 92.00 713 ILE A O 1
ATOM 5650 N N . ALA A 1 714 ? 4.982 12.646 -12.550 1.00 90.25 714 ALA A N 1
ATOM 5651 C CA . ALA A 1 714 ? 4.238 11.630 -11.807 1.00 90.25 714 ALA A CA 1
ATOM 5652 C C . ALA A 1 714 ? 2.747 11.974 -11.637 1.00 90.25 714 ALA A C 1
ATOM 5654 O O . ALA A 1 714 ? 1.929 11.090 -11.382 1.00 90.25 714 ALA A O 1
ATOM 5655 N N . LYS A 1 715 ? 2.366 13.248 -11.818 1.00 91.56 715 LYS A N 1
ATOM 5656 C CA . LYS A 1 715 ? 0.964 13.696 -11.805 1.00 91.56 715 LYS A CA 1
ATOM 5657 C C . LYS A 1 715 ? 0.253 13.454 -13.142 1.00 91.56 715 LYS A C 1
ATOM 5659 O O . LYS A 1 715 ? -0.952 13.682 -13.231 1.00 91.56 715 LYS A O 1
ATOM 5664 N N . LEU A 1 716 ? 0.976 12.994 -14.168 1.00 93.94 716 LEU A N 1
ATOM 5665 C CA . LEU A 1 716 ? 0.487 12.764 -15.529 1.00 93.94 716 LEU A CA 1
ATOM 5666 C C . LEU A 1 716 ? 0.621 11.277 -15.919 1.00 93.94 716 LEU A C 1
ATOM 5668 O O . LEU A 1 716 ? 1.401 10.939 -16.813 1.00 93.94 716 LEU A O 1
ATOM 5672 N N . PRO A 1 717 ? -0.115 10.359 -15.262 1.00 95.00 717 PRO A N 1
ATOM 5673 C CA . PRO A 1 717 ? -0.051 8.942 -15.603 1.00 95.00 717 PRO A CA 1
ATOM 5674 C C . PRO A 1 717 ? -0.540 8.690 -17.034 1.00 95.00 717 PRO A C 1
ATOM 5676 O O . PRO A 1 717 ? -1.503 9.312 -17.491 1.00 95.00 717 PRO A O 1
ATOM 5679 N N . THR A 1 718 ? 0.096 7.751 -17.741 1.00 95.06 718 THR A N 1
ATOM 5680 C CA . THR A 1 718 ? -0.304 7.409 -19.114 1.00 95.06 718 THR A CA 1
ATOM 5681 C C . THR A 1 718 ? -1.447 6.389 -19.103 1.00 95.06 718 THR A C 1
ATOM 5683 O O . THR A 1 718 ? -1.357 5.368 -18.415 1.00 95.06 718 THR A O 1
ATOM 5686 N N . PRO A 1 719 ? -2.521 6.588 -19.889 1.00 93.56 719 PRO A N 1
ATOM 5687 C CA . PRO A 1 719 ? -3.564 5.575 -20.038 1.00 93.56 719 PRO A CA 1
ATOM 5688 C C . PRO A 1 719 ? -3.076 4.334 -20.804 1.00 93.56 719 PRO A C 1
ATOM 5690 O O . PRO A 1 719 ? -3.753 3.310 -20.773 1.00 93.56 719 PRO A O 1
ATOM 5693 N N . LYS A 1 720 ? -1.917 4.403 -21.481 1.00 95.00 720 LYS A N 1
ATOM 5694 C CA . LYS A 1 720 ? -1.346 3.271 -22.226 1.00 95.00 720 LYS A CA 1
ATOM 5695 C C . LYS A 1 720 ? -0.799 2.170 -21.323 1.00 95.00 720 LYS A C 1
ATOM 5697 O O . LYS A 1 720 ? -0.703 1.044 -21.778 1.00 95.00 720 LYS A O 1
ATOM 5702 N N . LEU A 1 721 ? -0.447 2.480 -20.075 1.00 96.25 721 LEU A N 1
ATOM 5703 C CA . LEU A 1 721 ? 0.147 1.537 -19.123 1.00 96.25 721 LEU A CA 1
ATOM 5704 C C . LEU A 1 721 ? -0.680 1.501 -17.826 1.00 96.25 721 LEU A C 1
ATOM 5706 O O . LEU A 1 721 ? -0.196 1.867 -16.750 1.00 96.25 721 LEU A O 1
ATOM 5710 N N . PRO A 1 722 ? -1.957 1.080 -17.899 1.00 94.88 722 PRO A N 1
ATOM 5711 C CA . PRO A 1 722 ? -2.920 1.244 -16.808 1.00 94.88 722 PRO A CA 1
ATOM 5712 C C . PRO A 1 722 ? -2.593 0.405 -15.565 1.00 94.88 722 PRO A C 1
ATOM 5714 O O . PRO A 1 722 ? -3.127 0.673 -14.490 1.00 94.88 722 PRO A O 1
ATOM 5717 N N . ASN A 1 723 ? -1.718 -0.596 -15.689 1.00 96.44 723 ASN A N 1
ATOM 5718 C CA . ASN A 1 723 ? -1.283 -1.489 -14.612 1.00 96.44 723 ASN A CA 1
ATOM 5719 C C . ASN A 1 723 ? 0.229 -1.398 -14.360 1.00 96.44 723 ASN A C 1
ATOM 5721 O O . ASN A 1 723 ? 0.844 -2.363 -13.920 1.00 96.44 723 ASN A O 1
ATOM 5725 N N . TRP A 1 724 ? 0.827 -0.238 -14.627 1.00 98.06 724 TRP A N 1
ATOM 5726 C CA . TRP A 1 724 ? 2.260 -0.035 -14.447 1.00 98.06 724 TRP A CA 1
ATOM 5727 C C . TRP A 1 724 ? 2.545 1.027 -13.394 1.00 98.06 724 TRP A C 1
ATOM 5729 O O . TRP A 1 724 ? 1.875 2.066 -13.318 1.00 98.06 724 TRP A O 1
ATOM 5739 N N . TRP A 1 725 ? 3.555 0.759 -12.579 1.00 98.44 725 TRP A N 1
ATOM 5740 C CA . TRP A 1 725 ? 4.013 1.637 -11.514 1.00 98.44 725 TRP A CA 1
ATOM 5741 C C . TRP A 1 725 ? 5.527 1.807 -11.572 1.00 98.44 725 TRP A C 1
ATOM 5743 O O . TRP A 1 725 ? 6.243 0.909 -12.008 1.00 98.44 725 TRP A O 1
ATOM 5753 N N . THR A 1 726 ? 6.009 2.963 -11.133 1.00 98.31 726 THR A N 1
ATOM 5754 C CA . THR A 1 726 ? 7.434 3.321 -11.108 1.00 98.31 726 THR A CA 1
ATOM 5755 C C . THR A 1 726 ? 7.743 4.133 -9.852 1.00 98.31 726 THR A C 1
ATOM 5757 O O . THR A 1 726 ? 6.830 4.528 -9.120 1.00 98.31 726 THR A O 1
ATOM 5760 N N . ASP A 1 727 ? 9.030 4.346 -9.575 1.00 98.25 727 ASP A N 1
ATOM 5761 C CA . ASP A 1 727 ? 9.501 5.151 -8.440 1.00 98.25 727 ASP A CA 1
ATOM 5762 C C . ASP A 1 727 ? 8.827 6.528 -8.380 1.00 98.25 727 ASP A C 1
ATOM 5764 O O . ASP A 1 727 ? 8.605 7.158 -9.415 1.00 98.25 727 ASP A O 1
ATOM 5768 N N . ASP A 1 728 ? 8.556 7.014 -7.167 1.00 97.44 728 ASP A N 1
ATOM 5769 C CA . ASP A 1 728 ? 8.065 8.375 -6.952 1.00 97.44 728 ASP A CA 1
ATOM 5770 C C . ASP A 1 728 ? 9.229 9.387 -7.057 1.00 97.44 728 ASP A C 1
ATOM 5772 O O . ASP A 1 728 ? 10.157 9.335 -6.238 1.00 97.44 728 ASP A O 1
ATOM 5776 N N . PRO A 1 729 ? 9.215 10.303 -8.048 1.00 96.44 729 PRO A N 1
ATOM 5777 C CA . PRO A 1 729 ? 10.270 11.296 -8.246 1.00 96.44 729 PRO A CA 1
ATOM 5778 C C . PRO A 1 729 ? 10.262 12.444 -7.222 1.00 96.44 729 PRO A C 1
ATOM 5780 O O . PRO A 1 729 ? 11.130 13.315 -7.298 1.00 96.44 729 PRO A O 1
ATOM 5783 N N . SER A 1 730 ? 9.314 12.480 -6.280 1.00 95.44 730 SER A N 1
ATOM 5784 C CA . SER A 1 730 ? 9.203 13.549 -5.280 1.00 95.44 730 SER A CA 1
ATOM 5785 C C . SER A 1 730 ? 10.483 13.668 -4.427 1.00 95.44 730 SER A C 1
ATOM 5787 O O . SER A 1 730 ? 10.909 12.672 -3.827 1.00 95.44 730 SER A O 1
ATOM 5789 N N . PRO A 1 731 ? 11.117 14.858 -4.327 1.00 93.75 731 PRO A N 1
ATOM 5790 C CA . PRO A 1 731 ? 12.408 15.012 -3.651 1.00 93.75 731 PRO A CA 1
ATOM 5791 C C . PRO A 1 731 ? 12.384 14.617 -2.170 1.00 93.75 731 PRO A C 1
ATOM 5793 O O . PRO A 1 731 ? 13.374 14.120 -1.640 1.00 93.75 731 PRO A O 1
ATOM 5796 N N . GLU A 1 732 ? 11.253 14.799 -1.490 1.00 95.06 732 GLU A N 1
ATOM 5797 C CA . GLU A 1 732 ? 11.060 14.448 -0.082 1.00 95.06 732 GLU A CA 1
ATOM 5798 C C . GLU A 1 732 ? 11.079 12.936 0.192 1.00 95.06 732 GLU A C 1
ATOM 5800 O O . GLU A 1 732 ? 11.298 12.534 1.344 1.00 95.06 732 GLU A O 1
ATOM 5805 N N . LEU A 1 733 ? 10.873 12.120 -0.850 1.00 95.12 733 LEU A N 1
ATOM 5806 C CA . LEU A 1 733 ? 10.902 10.656 -0.823 1.00 95.12 733 LEU A CA 1
ATOM 5807 C C . LEU A 1 733 ? 12.225 10.074 -1.348 1.00 95.12 733 LEU A C 1
ATOM 5809 O O . LEU A 1 733 ? 12.373 8.850 -1.416 1.00 95.12 733 LEU A O 1
ATOM 5813 N N . ALA A 1 734 ? 13.194 10.918 -1.702 1.00 95.62 734 ALA A N 1
ATOM 5814 C CA . ALA A 1 734 ? 14.493 10.482 -2.194 1.00 95.62 734 ALA A CA 1
ATOM 5815 C C . ALA A 1 734 ? 15.512 10.247 -1.064 1.00 95.62 734 ALA A C 1
ATOM 5817 O O . ALA A 1 734 ? 15.473 10.892 -0.016 1.00 95.62 734 ALA A O 1
ATOM 5818 N N . GLU A 1 735 ? 16.474 9.357 -1.320 1.00 95.50 735 GLU A N 1
ATOM 5819 C CA . GLU A 1 735 ? 17.735 9.261 -0.569 1.00 95.50 735 GLU A CA 1
ATOM 5820 C C . GLU A 1 735 ? 18.878 9.686 -1.501 1.00 95.50 735 GLU A C 1
ATOM 5822 O O . GLU A 1 735 ? 19.277 8.955 -2.414 1.00 95.50 735 GLU A O 1
ATOM 5827 N N . GLY A 1 736 ? 19.369 10.917 -1.339 1.00 92.06 736 GLY A N 1
ATOM 5828 C CA . GLY A 1 736 ? 20.285 11.531 -2.304 1.00 92.06 736 GLY A CA 1
ATOM 5829 C C . GLY A 1 736 ? 19.642 11.656 -3.692 1.00 92.06 736 GLY A C 1
ATOM 5830 O O . GLY A 1 736 ? 18.602 12.286 -3.842 1.00 92.06 736 GLY A O 1
ATOM 5831 N N . GLN A 1 737 ? 20.252 11.043 -4.711 1.00 90.50 737 GLN A N 1
ATOM 5832 C CA . GLN A 1 737 ? 19.735 11.029 -6.093 1.00 90.50 737 GLN A CA 1
ATOM 5833 C C . GLN A 1 737 ? 18.754 9.874 -6.378 1.00 90.50 737 GLN A C 1
ATOM 5835 O O . GLN A 1 737 ? 18.391 9.636 -7.530 1.00 90.50 737 GLN A O 1
ATOM 5840 N N . HIS A 1 738 ? 18.392 9.086 -5.365 1.00 95.44 738 HIS A N 1
ATOM 5841 C CA . HIS A 1 738 ? 17.603 7.869 -5.535 1.00 95.44 738 HIS A CA 1
ATOM 5842 C C . HIS A 1 738 ? 16.134 8.135 -5.213 1.00 95.44 738 HIS A C 1
ATOM 5844 O O . HIS A 1 738 ? 15.731 8.094 -4.051 1.00 95.44 738 HIS A O 1
ATOM 5850 N N . ALA A 1 739 ? 15.354 8.418 -6.258 1.00 96.31 739 ALA A N 1
ATOM 5851 C CA . ALA A 1 739 ? 13.907 8.612 -6.185 1.00 96.31 739 ALA A CA 1
ATOM 5852 C C . ALA A 1 739 ? 13.209 7.427 -5.497 1.00 96.31 739 ALA A C 1
ATOM 5854 O O . ALA A 1 739 ? 13.613 6.276 -5.671 1.00 96.31 739 ALA A O 1
ATOM 5855 N N . GLY A 1 740 ? 12.197 7.723 -4.679 1.00 97.50 740 GLY A N 1
ATOM 5856 C CA 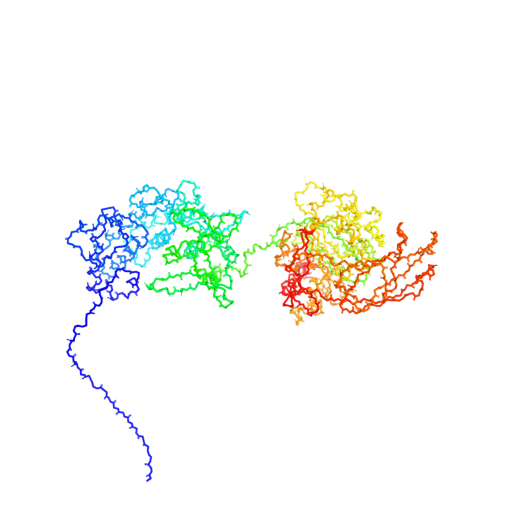. GLY A 1 740 ? 11.422 6.740 -3.919 1.00 97.50 740 GLY A CA 1
ATOM 5857 C C . GLY A 1 740 ? 12.179 5.969 -2.828 1.00 97.50 740 GLY A C 1
ATOM 5858 O O . GLY A 1 740 ? 11.537 5.325 -2.002 1.00 97.50 740 GLY A O 1
ATOM 5859 N N . ALA A 1 741 ? 13.514 6.029 -2.752 1.00 98.31 741 ALA A N 1
ATOM 5860 C CA . ALA A 1 741 ? 14.307 5.199 -1.839 1.00 98.31 741 ALA A CA 1
ATOM 5861 C C . ALA A 1 741 ? 13.943 5.392 -0.358 1.00 98.31 741 ALA A C 1
ATOM 5863 O O . ALA A 1 741 ? 13.947 4.432 0.414 1.00 98.31 741 ALA A O 1
ATOM 5864 N N . LYS A 1 742 ? 13.522 6.595 0.045 1.00 97.81 742 LYS A N 1
ATOM 5865 C CA . LYS A 1 742 ? 13.101 6.854 1.426 1.00 97.81 742 LYS A CA 1
ATOM 5866 C C . LYS A 1 742 ? 11.841 6.084 1.819 1.00 97.81 742 LYS A C 1
ATOM 5868 O O . LYS A 1 742 ? 11.631 5.793 2.995 1.00 97.81 742 LYS A O 1
ATOM 5873 N N . THR A 1 743 ? 11.019 5.704 0.836 1.00 97.62 743 THR A N 1
ATOM 5874 C CA . THR A 1 743 ? 9.815 4.898 1.074 1.00 97.62 743 THR A CA 1
ATOM 5875 C C . THR A 1 743 ? 10.153 3.505 1.612 1.00 97.62 743 THR A C 1
ATOM 5877 O O . THR A 1 743 ? 9.346 2.945 2.354 1.00 97.62 743 THR A O 1
ATOM 5880 N N . VAL A 1 744 ? 11.356 2.997 1.313 1.00 98.31 744 VAL A N 1
ATOM 5881 C CA . VAL A 1 744 ? 11.938 1.771 1.878 1.00 98.31 744 VAL A CA 1
ATOM 5882 C C . VAL A 1 744 ? 12.763 2.088 3.127 1.00 98.31 744 VAL A C 1
ATOM 5884 O O . VAL A 1 744 ? 12.542 1.478 4.172 1.00 98.31 744 VAL A O 1
ATOM 5887 N N . SER A 1 745 ? 13.690 3.053 3.055 1.00 98.00 745 SER A N 1
ATOM 5888 C CA . SER A 1 745 ? 14.682 3.297 4.119 1.00 98.00 745 SER A CA 1
ATOM 5889 C C . SER A 1 745 ? 14.063 3.722 5.457 1.00 98.00 745 SER A C 1
ATOM 5891 O O . SER A 1 745 ? 14.624 3.439 6.519 1.00 98.00 745 SER A O 1
ATOM 5893 N N . GLN A 1 746 ? 12.871 4.331 5.437 1.00 96.12 746 GLN A N 1
ATOM 5894 C CA . GLN A 1 746 ? 12.111 4.660 6.647 1.00 96.12 746 GLN A CA 1
ATOM 5895 C C . GLN A 1 746 ? 11.778 3.427 7.508 1.00 96.12 746 GLN A C 1
ATOM 5897 O O . GLN A 1 746 ? 11.576 3.557 8.712 1.00 96.12 746 GLN A O 1
ATOM 5902 N N . TRP A 1 747 ? 11.752 2.229 6.910 1.00 95.88 747 TRP A N 1
ATOM 5903 C CA . TRP A 1 747 ? 11.463 0.961 7.586 1.00 95.88 747 TRP A CA 1
ATOM 5904 C C . TRP A 1 747 ? 12.717 0.211 8.041 1.00 95.88 747 TRP A C 1
ATOM 5906 O O . TRP A 1 747 ? 12.608 -0.909 8.539 1.00 95.88 747 TRP A O 1
ATOM 5916 N N . ARG A 1 748 ? 13.906 0.804 7.881 1.00 96.94 748 ARG A N 1
ATOM 5917 C CA . ARG A 1 748 ? 15.194 0.124 8.066 1.00 96.94 748 ARG A CA 1
ATOM 5918 C C . ARG A 1 748 ? 15.344 -0.598 9.391 1.00 96.94 748 ARG A C 1
ATOM 5920 O O . ARG A 1 748 ? 15.688 -1.774 9.405 1.00 96.94 748 ARG A O 1
ATOM 5927 N N . GLU A 1 749 ? 15.071 0.080 10.498 1.00 95.12 749 GLU A N 1
ATOM 5928 C CA . GLU A 1 749 ? 15.182 -0.550 11.817 1.00 95.12 749 GLU A CA 1
ATOM 5929 C C . GLU A 1 749 ? 14.224 -1.732 11.957 1.00 95.12 749 GLU A C 1
ATOM 5931 O O . GLU A 1 749 ? 14.560 -2.723 12.600 1.00 95.12 749 GLU A O 1
ATOM 5936 N N . GLU A 1 750 ? 13.054 -1.666 11.323 1.00 92.25 750 GLU A N 1
ATOM 5937 C CA . GLU A 1 750 ? 12.062 -2.727 11.393 1.00 92.25 750 GLU A CA 1
ATOM 5938 C C . GLU A 1 750 ? 12.484 -3.962 10.593 1.00 92.25 750 GLU A C 1
ATOM 5940 O O . GLU A 1 750 ? 12.565 -5.053 11.164 1.00 92.25 750 GLU A O 1
ATOM 5945 N N . PHE A 1 751 ? 12.802 -3.801 9.303 1.00 96.50 751 PHE A N 1
ATOM 5946 C CA . PHE A 1 751 ? 13.179 -4.943 8.469 1.00 96.50 751 PHE A CA 1
ATOM 5947 C C . PHE A 1 751 ? 14.516 -5.554 8.906 1.00 96.50 751 PHE A C 1
ATOM 5949 O O . PHE A 1 751 ? 14.674 -6.772 8.862 1.00 96.50 751 PHE A O 1
ATOM 5956 N N . LEU A 1 752 ? 15.462 -4.749 9.407 1.00 97.62 752 LEU A N 1
ATOM 5957 C CA . LEU A 1 752 ? 16.721 -5.263 9.950 1.00 97.62 752 LEU A CA 1
ATOM 5958 C C . LEU A 1 752 ? 16.519 -5.960 11.294 1.00 97.62 752 LEU A C 1
ATOM 5960 O O . LEU A 1 752 ? 17.143 -6.989 11.545 1.00 97.62 752 LEU A O 1
ATOM 5964 N N . SER A 1 753 ? 15.626 -5.455 12.149 1.00 92.31 753 SER A N 1
ATOM 5965 C CA . SER A 1 753 ? 15.262 -6.151 13.389 1.00 92.31 753 SER A CA 1
ATOM 5966 C C . SER A 1 753 ? 14.658 -7.524 13.110 1.00 92.31 753 SER A C 1
ATOM 5968 O O . SER A 1 753 ? 14.983 -8.485 13.809 1.00 92.31 753 SER A O 1
ATOM 5970 N N . ASP A 1 754 ? 13.767 -7.631 12.121 1.00 95.44 754 ASP A N 1
ATOM 5971 C CA . ASP A 1 754 ? 13.170 -8.917 11.751 1.00 95.44 754 ASP A CA 1
ATOM 5972 C C . ASP A 1 754 ? 14.203 -9.850 11.116 1.00 95.44 754 ASP A C 1
ATOM 5974 O O . ASP A 1 754 ? 14.342 -10.999 11.542 1.00 95.44 754 ASP A O 1
ATOM 5978 N N . PHE A 1 755 ? 15.027 -9.327 10.203 1.00 98.00 755 PHE A N 1
ATOM 5979 C CA . PHE A 1 755 ? 16.101 -10.094 9.583 1.00 98.00 755 PHE A CA 1
ATOM 5980 C C . PHE A 1 755 ? 17.099 -10.632 10.621 1.00 98.00 755 PHE A C 1
ATOM 5982 O O . PHE A 1 755 ? 17.438 -11.814 10.588 1.00 98.00 755 PHE A O 1
ATOM 5989 N N . ALA A 1 756 ? 17.497 -9.827 11.611 1.00 96.38 756 ALA A N 1
ATOM 5990 C CA . ALA A 1 756 ? 18.361 -10.278 12.703 1.00 96.38 756 ALA A CA 1
ATOM 5991 C C . ALA A 1 756 ? 17.731 -11.431 13.504 1.00 96.38 756 ALA A C 1
ATOM 5993 O O . ALA A 1 756 ? 18.411 -12.403 13.833 1.00 96.38 756 ALA A O 1
ATOM 5994 N N . LYS A 1 757 ? 16.420 -11.369 13.786 1.00 91.38 757 LYS A N 1
ATOM 5995 C CA . LYS A 1 757 ? 15.694 -12.461 14.462 1.00 91.38 757 LYS A CA 1
ATOM 5996 C C . LYS A 1 757 ? 15.631 -13.720 13.601 1.00 91.38 757 LYS A C 1
ATOM 5998 O O . LYS A 1 757 ? 15.783 -14.821 14.123 1.00 91.38 757 LYS A O 1
ATOM 6003 N N . ARG A 1 758 ? 15.412 -13.568 12.294 1.00 94.81 758 ARG A N 1
ATOM 6004 C CA . ARG A 1 758 ? 15.360 -14.672 11.326 1.00 94.81 758 ARG A CA 1
ATOM 6005 C C . ARG A 1 758 ? 16.713 -15.360 11.178 1.00 94.81 758 ARG A C 1
ATOM 6007 O O . ARG A 1 758 ? 16.755 -16.583 11.224 1.00 94.81 758 ARG A O 1
ATOM 6014 N N . MET A 1 759 ? 17.811 -14.603 11.133 1.00 96.56 759 MET A N 1
ATOM 6015 C CA . MET A 1 759 ? 19.174 -15.150 11.119 1.00 96.56 759 MET A CA 1
ATOM 6016 C C . MET A 1 759 ? 19.471 -16.048 12.325 1.00 96.56 759 MET A C 1
ATOM 6018 O O . MET A 1 759 ? 20.191 -17.034 12.193 1.00 96.56 759 MET A O 1
ATOM 6022 N N . LEU A 1 760 ? 18.912 -15.755 13.506 1.00 94.06 760 LEU A N 1
ATOM 6023 C CA . LEU A 1 760 ? 19.110 -16.608 14.685 1.00 94.06 760 LEU A CA 1
ATOM 6024 C C . LEU A 1 760 ? 18.546 -18.022 14.500 1.00 94.06 760 LEU A C 1
ATOM 6026 O O . LEU A 1 760 ? 19.060 -18.938 15.132 1.00 94.06 760 LEU A O 1
ATOM 6030 N N . ARG A 1 761 ? 17.552 -18.213 13.623 1.00 94.38 761 ARG A N 1
ATOM 6031 C CA . ARG A 1 761 ? 16.952 -19.529 13.355 1.00 94.38 761 ARG A CA 1
ATOM 6032 C C . ARG A 1 761 ? 17.893 -20.489 12.625 1.00 94.38 761 ARG A C 1
ATOM 6034 O O . ARG A 1 761 ? 17.681 -21.694 12.672 1.00 94.38 761 ARG A O 1
ATOM 6041 N N . ALA A 1 762 ? 18.925 -19.962 11.963 1.00 92.50 762 ALA A N 1
ATOM 6042 C CA . ALA A 1 762 ? 19.960 -20.763 11.313 1.00 92.50 762 ALA A CA 1
ATOM 6043 C C . ALA A 1 762 ? 20.957 -21.375 12.318 1.00 92.50 762 ALA A C 1
ATOM 6045 O O . ALA A 1 762 ? 21.762 -22.225 11.953 1.00 92.50 762 ALA A O 1
ATOM 6046 N N . LYS A 1 763 ? 20.923 -20.960 13.593 1.00 86.94 763 LYS A N 1
ATOM 6047 C CA . LYS A 1 763 ? 21.688 -21.613 14.661 1.00 86.94 763 LYS A CA 1
ATOM 6048 C C . LYS A 1 763 ? 20.892 -22.744 15.286 1.00 86.94 763 LYS A C 1
ATOM 6050 O O . LYS A 1 763 ? 19.686 -22.611 15.476 1.00 86.94 763 LYS A O 1
ATOM 6055 N N . GLU A 1 764 ? 21.595 -23.793 15.706 1.00 71.56 764 GLU A N 1
ATOM 6056 C CA . GLU A 1 764 ? 20.989 -24.816 16.554 1.00 71.56 764 GLU A CA 1
ATOM 6057 C C . GLU A 1 764 ? 20.384 -24.177 17.820 1.00 71.56 764 GLU A C 1
ATOM 6059 O O . GLU A 1 764 ? 21.031 -23.327 18.454 1.00 71.56 764 GLU A O 1
ATOM 6064 N N . PRO A 1 765 ? 19.151 -24.557 18.205 1.00 59.16 765 PRO A N 1
ATOM 6065 C CA . PRO A 1 765 ? 18.557 -24.125 19.462 1.00 59.16 765 PRO A CA 1
ATOM 6066 C C . PRO A 1 765 ? 19.453 -24.526 20.640 1.00 59.16 765 PRO A C 1
ATOM 6068 O O . PRO A 1 765 ? 19.997 -25.623 20.669 1.00 59.16 765 PRO A O 1
ATOM 6071 N N . PHE A 1 766 ? 19.566 -23.673 21.659 1.00 48.81 766 PHE A N 1
ATOM 6072 C CA . PHE A 1 766 ? 20.396 -23.897 22.859 1.00 48.81 766 PHE A CA 1
ATOM 6073 C C . PHE A 1 766 ? 19.960 -25.082 23.763 1.00 48.81 766 PHE A C 1
ATOM 6075 O O . PHE A 1 766 ? 20.355 -25.147 24.926 1.00 48.81 766 PHE A O 1
ATOM 6082 N N . ALA A 1 767 ? 19.162 -26.030 23.269 1.00 42.97 767 ALA A N 1
ATOM 6083 C CA . ALA A 1 767 ? 18.741 -27.213 24.007 1.00 42.97 767 ALA A CA 1
ATOM 6084 C C . ALA A 1 767 ? 19.610 -28.423 23.617 1.00 42.97 767 ALA A C 1
ATOM 6086 O O . ALA A 1 767 ? 19.519 -28.905 22.493 1.00 42.97 767 ALA A O 1
ATOM 6087 N N . ASN A 1 768 ? 20.400 -28.903 24.591 1.00 35.69 768 ASN A N 1
ATOM 6088 C CA . ASN A 1 768 ? 21.279 -30.093 24.603 1.00 35.69 768 ASN A CA 1
ATOM 6089 C C . ASN A 1 768 ? 22.801 -29.847 24.575 1.00 35.69 768 ASN A C 1
ATOM 6091 O O . ASN A 1 768 ? 23.554 -30.654 24.037 1.00 35.69 768 ASN A O 1
ATOM 6095 N N . ARG A 1 769 ? 23.298 -28.831 25.293 1.00 40.09 769 ARG A N 1
ATOM 6096 C CA . ARG A 1 769 ? 24.536 -29.057 26.061 1.00 40.09 769 ARG A CA 1
ATOM 6097 C C . ARG A 1 769 ? 24.151 -29.703 27.386 1.00 40.09 769 ARG A C 1
ATOM 6099 O O . ARG A 1 769 ? 23.902 -29.016 28.368 1.00 40.09 769 ARG A O 1
ATOM 6106 N N . THR A 1 770 ? 24.038 -31.027 27.391 1.00 38.53 770 THR A N 1
ATOM 6107 C CA . THR A 1 770 ? 24.272 -31.776 28.624 1.00 38.53 770 THR A CA 1
ATOM 6108 C C . THR A 1 770 ? 25.715 -31.520 29.029 1.00 38.53 770 THR A C 1
ATOM 6110 O O . THR A 1 770 ? 26.626 -31.765 28.237 1.00 38.53 770 THR A O 1
ATOM 6113 N N . ASP A 1 771 ? 25.905 -31.001 30.238 1.00 42.22 771 ASP A N 1
ATOM 6114 C CA . ASP A 1 771 ? 27.194 -31.011 30.912 1.00 42.22 771 ASP A CA 1
ATOM 6115 C C . ASP A 1 771 ? 27.742 -32.442 30.912 1.00 42.22 771 ASP A C 1
ATOM 6117 O O . ASP A 1 771 ? 27.257 -33.325 31.619 1.00 42.22 771 ASP A O 1
ATOM 6121 N N . SER A 1 772 ? 28.749 -32.671 30.076 1.00 37.53 772 SER A N 1
ATOM 6122 C CA . SER A 1 772 ? 29.670 -33.793 30.193 1.00 37.53 772 SER A CA 1
ATOM 6123 C C . SER A 1 772 ? 31.004 -33.412 29.553 1.00 37.53 772 SER A C 1
ATOM 6125 O O . SER A 1 772 ? 31.297 -33.822 28.429 1.00 37.53 772 SER A O 1
ATOM 6127 N N . GLN A 1 773 ? 31.768 -32.567 30.248 1.00 33.72 773 GLN A N 1
ATOM 6128 C CA . GLN A 1 773 ? 33.150 -32.822 30.689 1.00 33.72 773 GLN A CA 1
ATOM 6129 C C . GLN A 1 773 ? 33.699 -31.624 31.460 1.00 33.72 773 GLN A C 1
ATOM 6131 O O . GLN A 1 773 ? 33.603 -30.491 30.937 1.00 33.72 773 GLN A O 1
#

Foldseek 3Di:
DDDDDDDDDDDDDDDDDDDPDPDDDDFQDPVLLVDDLVVLVDPLLVLLLVLLLLQQDPQLWGWPPDGSSDHDPHNVPQPPVGNFGFLPRPTLLSSLSSLLSSCQSPVDVSSVVSNVSSLVSLLVQADPQLAGFGTPPDDPDNSRWRALAPNRRVSSLVVLVVCLVCDPSNVPDDPVSSVSSVVSNVSNVSLLLLLFADEPNFTEFHFRTAHPPPSFQQDDALWRGRFGFLQSRLSVLLSLLPPLQRDPSSVSNNLSHLVRNVVLKDAQWDWDWDQDDPRFTATDIDGHNPDQIKHFRGAHSHPRQQWGGENNSDTDRHPVPYDRCCRRPDDRMDPNCVCVNPPVVVVSCVSNVVPDDCSPVQAFQQNQDEAAEAEEAQDVADAPQVLVLLLLCLLSQLSYNDQAYENAHADDDWLVSSLVLLVQCQQLVVLSCVVHVSRDHSVNHNVRRFYHHHAADPLQQADDAGRLLVSLLVSLPPPDPGAYEYQYHAECHSVLHNCVVCVVSQVRYAYEYQCFPRCQVHVNNVVNCVVPPLAHQYEHERFQLQLQQFDAPCDACLNFQNVLVPQQDPLGSSSVSSVVRPNGNDNSRNLSVQCNHGHDSVAQQTFTLSFHWFADADAWEAEDQDFAAQPAETAAQGKYKYWHAQPPDDPPKWKWKDKPPDTFTWDQDPVRTTITIGGHNDFAKIKIAMPIPRPVRHGDIHMYGYDHDDQVSSVHHDPSNVNYTYFRSDPVCDRVNRGRNNSNNNCSVPVSVVSSVSSNSSDHPPPDPPDDD

pLDDT: mean 91.01, std 14.49, range [27.58, 98.88]

Secondary structure (DSSP, 8-state):
----------------------------SGGGGGS-TTGGGSHHHHHHHHHHHHT--TTS--BSS--TTS--SSGGGS-GGG-SBBSGGGTTHHHHHHHHHHHHHH--HHHHHHHHHHHHHHHHT--TTS---SBSS--SSGGGSEE-GGGHHHHHHHHHHHHHHT-TT-TTS-HHHHHHHHHHHHHHHHHHHHH--EETTEE----SEE-TTT--B---STT--S-EETTHHHHHHHHHTT-SS--HHHHHHHHHHHHHHHHT-B-SEEEEEEEETTTEEEEEEEE-TTSPPBEESEE-TTT--B-B--TT---BS-GGGS-HHHHHHS--EE-TTHHIIIIIHHHHHHHTT--S--SS---SGGGT-PPEEEEEE-TTSS-SHHHHHHHHHHHTGGGSEEEEEEE--SSS--HHHHHHHHHHHHHHHHHHHTT-TTSPPHHHHHHTEEE---S---TTS-----HHHHHHHHHHHSS-SS-EEEEESS--HHHHHHHHH-GGGGGGEEEEEE-TGGGGTSHHHHHHHHHH-TT--EEEESSGGGGGTSSS--SGGGSHHHHIIIIITTSHHHHHHHHHH-SS---TTHHHHHHHHSS-TT-TTS--TT---EEP-S--EEEESS---TT-EEETT-EEEEEEE-TT--TT--EEEEETTEEEE-EE-TTSEEEEEE---SSSEEEEEEEESSTTTTT-EEEEEEEPPPGGGGGS--TT-TTEEE----GGG-BTTBTTTHHHHTTHHHHHHHHHHHHHTTSPPS-------